Protein AF-0000000074076874 (afdb_homodimer)

Secondary structure (DSSP, 8-state):
--TTS-----TT-EEEEEETTTEEEEEEE-TT--BTB-EEEEEE-------EEEEEEEEEETTEEEEEEEPSSS-S-GGGGSS-EEEEEEEEEEEETTEEEEEEEE--S--EE-PPP-TT----S-TTSTHHHHTTPPEEEEHHHHHHHHHHHHTTS-STTSTTSTTS-HHHHHHHHHHTTS-GGGEEEEEEEEEESS--EEESTTS-EEEETTHHHHHHHHHHHHHHHHHTS-HHHHHT--SEEEEEE--STTTTTSHHHHHHHHHTTTTS-TTHHHHHHHT-EEEEE--EEPPPSS-GGGS-GGGPPPTTS--EEE-STT--B-HHHHHHHHHHHHHHT---EEE---TTS-----HHHHHHHHHT-EEEEEESSEEESTTSSSEEEEHHHHHHHHHHHHHHTT-/--TTS-----TT-EEEEEETTTEEEEEEE-TT--BTB-EEEEEE-----S-EEEEEEEEEETTEEEEEEEPSSS-S-GGGGSS-EEEEEEEEEEEETTEEEEEEEE--S--EE-PPP-TT----S-TTSTHHHHTTPPEEEEHHHHHHHHHHHHTTS-STTSS-STTS-HHHHHHHHHHTTS-GGGEEEEEEEEEESS--EEESTTS-EEEETTHHHHHHHHHHHHHHHHHTS-HHHHHT--SEEEEEE--STTTTTSHHHHHHHHHTTTTS-TTHHHHHHHT-EEEEE--EEPPPSS-GGGS-GGGPPPTTS--EEE-STT--B-HHHHHHHHHHHHHHT---EEE---TTS-----HHHHHHHHHT-EEEEEESSEEESTTSSSEEEEHHHHHHHHHHHHHHTT-

Nearest PDB structures (foldseek):
  4eme-assembly1_C  TM=8.840E-01  e=7.578E-35  Plasmodium falciparum 3D7
  4eme-assembly1_B  TM=8.783E-01  e=1.295E-34  Plasmodium falciparum 3D7
  5jm6-assembly1_A  TM=8.595E-01  e=4.707E-35  Thermochaetoides thermophila
  6pev-assembly1_A  TM=8.799E-01  e=9.060E-35  Plasmodium falciparum NF54
  4eme-assembly1_A  TM=8.750E-01  e=4.012E-34  Plasmodium falciparum 3D7

Solvent-accessible surface area (backbone atoms only — not comparable to full-atom values): 41194 Å² total; per-residue (Å²): 97,60,84,87,50,90,80,88,86,51,66,62,36,75,50,45,38,62,46,94,85,60,24,39,40,36,37,38,32,9,41,55,45,48,46,28,41,22,37,18,34,36,32,18,40,62,64,69,73,38,38,28,56,39,69,66,13,59,38,78,30,91,64,32,30,29,42,35,52,39,75,53,72,92,65,87,62,62,63,54,55,44,40,42,53,20,23,44,35,40,39,35,35,29,58,53,88,96,41,75,43,83,38,70,35,66,52,76,65,35,29,30,37,26,61,42,77,47,88,87,60,71,73,72,81,52,73,81,37,73,63,52,68,46,55,64,44,21,44,32,45,46,46,68,56,49,52,56,53,48,58,63,47,59,78,63,59,78,72,76,66,67,90,62,42,59,50,38,48,66,70,56,43,47,51,52,16,53,58,52,72,54,52,49,83,33,46,76,46,74,52,39,28,46,42,62,58,66,72,64,44,74,21,32,78,76,57,47,30,38,34,23,59,41,47,56,25,50,48,28,37,49,35,50,53,51,7,54,55,57,47,55,69,48,57,68,58,39,49,68,23,44,31,32,30,34,39,39,35,18,37,50,77,86,20,39,64,21,65,61,58,56,52,53,56,43,61,67,16,60,93,35,61,96,59,10,46,64,45,10,39,72,57,23,40,37,37,29,31,48,50,41,71,25,57,41,65,63,48,50,81,78,42,31,82,91,30,62,34,49,42,84,48,24,21,32,31,44,45,54,81,48,43,26,35,42,76,65,41,46,52,51,50,51,50,42,21,57,73,47,71,41,59,74,38,56,37,43,73,40,92,85,51,85,60,65,92,34,62,28,30,43,32,23,66,74,64,63,33,52,18,24,30,30,12,38,28,22,27,40,16,58,90,24,52,25,21,39,32,32,47,66,11,51,55,43,19,30,43,34,43,21,51,48,45,66,92,95,60,84,88,49,89,82,87,85,50,66,63,36,75,50,44,39,63,48,94,86,60,25,38,38,35,37,37,33,8,41,55,45,49,45,29,40,22,39,17,32,37,32,19,39,62,66,73,73,39,40,28,53,40,70,65,13,58,38,77,30,92,65,32,30,28,42,34,52,40,74,52,72,90,64,87,62,62,63,53,55,43,41,41,51,20,23,43,35,40,39,35,34,29,58,53,89,97,41,75,42,81,40,70,34,66,51,77,63,35,28,29,37,25,62,43,78,47,89,88,60,70,74,72,79,52,73,82,37,72,63,54,69,46,56,63,43,21,44,34,44,46,46,68,56,50,53,56,53,48,57,62,47,58,76,67,56,79,70,74,70,68,87,64,43,61,48,38,47,67,69,56,42,46,51,52,17,52,58,53,73,54,51,49,85,34,46,77,47,72,52,38,26,45,42,61,58,67,72,65,44,74,21,31,78,78,55,47,29,36,36,25,59,43,49,53,27,50,48,28,37,49,35,51,53,49,6,54,54,55,46,55,68,49,56,67,60,39,49,68,23,44,30,32,31,35,37,39,33,17,37,49,78,86,19,39,64,21,66,60,59,57,52,53,56,44,61,67,16,61,95,35,60,95,58,11,47,65,45,10,39,73,55,23,42,36,39,28,30,48,53,42,70,25,58,42,64,61,49,51,82,77,43,33,83,92,32,62,37,49,40,84,46,24,21,34,32,44,46,53,81,48,44,28,36,42,77,66,42,48,52,50,50,51,51,42,20,56,74,46,70,43,58,75,38,55,37,42,73,39,92,86,52,83,60,66,92,34,63,28,30,43,34,23,65,74,63,64,34,51,19,23,31,30,14,38,29,22,27,41,17,60,88,25,51,26,21,39,33,33,47,66,12,51,56,44,18,29,44,34,42,21,52,48,45,67,91

Sequence (814 aa):
LSDANPWRISPLGRYFVTKNNTTIMAFAVGGKYKPGNGFAIIGSHTDSLAPRVKPTSRLHSGMYNQLAVLRYGGGDEMFKWFDRDFSVAGQVIVKTGQTMSRRLVRIEHPILYIPSIHEGSVYPKDSSDVKSERQYDPIFESRAMEERSSRRFMKGAPNEFGSRILGQPRRFIELIADAANTTPENIVDMDLFLYDTNQARIGGIHNEFITGGGTDNKVGTYLCMKALLDSLENEDELKNDENVRVLIGNVSEMGAASSFIKHVLKRLTVGGPQNAYELAISRSMLITVDQTHAVHPNFPDKHEVNHHVKINGGPVSSIGVGFGTTATSIAILKKLAAEAKVPLQILIPRNNLGVGGTMSAAMAHGLGILTVDASGCSELAMHSARSLTYSYGVIMGVRLFSVSCLLLSDANPWRISPLGRYFVTKNNTTIMAFAVGGKYKPGNGFAIIGSHTDSLAPRVKPTSRLHSGMYNQLAVLRYGGGDEMFKWFDRDFSVAGQVIVKTGQTMSRRLVRIEHPILYIPSIHEGSVYPKDSSDVKSERQYDPIFESRAMEERSSRRFMKGAPNEFGSRILGQPRRFIELIADAANTTPENIVDMDLFLYDTNQARIGGIHNEFITGGGTDNKVGTYLCMKALLDSLENEDELKNDENVRVLIGNVSEMGAASSFIKHVLKRLTVGGPQNAYELAISRSMLITVDQTHAVHPNFPDKHEVNHHVKINGGPVSSIGVGFGTTATSIAILKKLAAEAKVPLQILIPRNNLGVGGTMSAAMAHGLGILTVDASGCSELAMHSARSLTYSYGVIMGVRLFSVSCLL

pLDDT: mean 86.78, std 13.63, range [38.28, 98.06]

Radius of gyration: 31.55 Å; Cα contacts (8 Å, |Δi|>4): 1885; chains: 2; bounding box: 80×103×65 Å

InterPro domains:
  IPR001948 Peptidase M18 [PF02127] (1-402)
  IPR001948 Peptidase M18 [PR00932] (39-55)
  IPR001948 Peptidase M18 [PR00932] (73-93)
  IPR001948 Peptidase M18 [PR00932] (243-261)
  IPR001948 Peptidase M18 [PR00932] (284-300)
  IPR001948 Peptidase M18 [PR00932] (372-387)
  IPR001948 Peptidase M18 [PTHR28570] (1-402)
  IPR023358 Peptidase M18, domain 2 [G3DSA:2.30.250.10] (49-198)

Foldseek 3Di:
DEPPDADDDAAQDWDKDDDPNQKIKIKGHFQQAAQQAAELEEEFEDDFQFWKFDLQFFDDDVFFTWGQTDHGDPALVLVLQAFAFKDKWFWFWFDDPPDIDIFTFDDLDRQWHQHDDDPPDPPPNDCPPPCVRCNGITTRDTNVVLVVVVVVVVVDDDPPVPPQQSNDRPVVLQVRQVRRVHGSNGTPGTIMGMAGSPAWDQDDPVSFKIKFGRCQRVLSVVLLVLLVVLLPPDVVLRSRAHYMQMYMYRCPPCGLLNCVVVVVLVSVSPPDPPCSSVSHQANYEYEYAGAAAAQDPVCNVQFDDVQGHHLPQWKEWEDDPQALADPVLVVVLCVLLVVLVGGYGYGYHDPPDDDPHDSRNSNCVNSVHRYTYMYLGYWAPPSGSMIMGTPVSSVSSNSSSNSSSSD/DEPPDADDDAAQDWDKDDDPNQKIKIKGHFQQAAQQAAELEEEFEDDFQFWKFDLQFFDDDVFFTWGQTDHGDPALVLVLQAFAFKDKWFWFWFDDDPDIDIFTFDDLDRQWHQHDDDPPDPPPNDCPPPVVRCNGITTGDTNVVLVVVVVVVVVDDDPPVPPQQSNDRPVVLQVRQVRRVHGSVGTPGTIMGMAGSPAWDQDDPVSFKIKAGRCQRVLSVVLLVLLNVLLPPDVVLRSRAHYMQMYMYRCPPCGLLNCVVVVVLVSVSPPDPPCSSVSHQANYEYEYAGAAAAQDPVCNVQFDDVQGHHLPQWKEWEDDPQALADPVLVVVLCVLLVVLVGGYGYGYHDPPDDDPHDSRVSNCVNSVHRYTYMYLGYWPPPSGSMIMGTPVSSVSSNSSSNSSSSD

Structure (mmCIF, N/CA/C/O backbone):
data_AF-0000000074076874-model_v1
#
loop_
_entity.id
_entity.type
_entity.pdbx_description
1 polymer 'Aspartyl aminopeptidase'
#
loop_
_atom_site.group_PDB
_atom_site.id
_atom_site.type_symbol
_atom_site.label_atom_id
_atom_site.label_alt_id
_atom_site.label_comp_id
_atom_site.label_asym_id
_atom_site.label_entity_id
_atom_site.label_seq_id
_atom_site.pdbx_PDB_ins_code
_atom_site.Cartn_x
_atom_site.Cartn_y
_atom_site.Cartn_z
_atom_site.occupancy
_atom_site.B_iso_or_equiv
_atom_site.auth_seq_id
_atom_site.auth_comp_id
_atom_site.auth_asym_id
_atom_site.auth_atom_id
_atom_site.pdbx_PDB_model_num
ATOM 1 N N . LEU A 1 1 ? -12.328 -28.031 -26.172 1 95 1 LEU A N 1
ATOM 2 C CA . LEU A 1 1 ? -13.109 -29.25 -26.016 1 95 1 LEU A CA 1
ATOM 3 C C . LEU A 1 1 ? -14.219 -29.047 -24.984 1 95 1 LEU A C 1
ATOM 5 O O . LEU A 1 1 ? -14.008 -28.391 -23.953 1 95 1 LEU A O 1
ATOM 9 N N . SER A 1 2 ? -15.336 -29.625 -25.25 1 91.94 2 SER A N 1
ATOM 10 C CA . SER A 1 2 ? -16.422 -29.656 -24.281 1 91.94 2 SER A CA 1
ATOM 11 C C . SER A 1 2 ? -16.312 -30.859 -23.359 1 91.94 2 SER A C 1
ATOM 13 O O . SER A 1 2 ? -16.219 -32 -23.844 1 91.94 2 SER A O 1
ATOM 15 N N . ASP A 1 3 ? -16.391 -30.578 -22.094 1 89.12 3 ASP A N 1
ATOM 16 C CA . ASP A 1 3 ? -16.219 -31.625 -21.094 1 89.12 3 ASP A CA 1
ATOM 17 C C . ASP A 1 3 ? -17.297 -32.688 -21.234 1 89.12 3 ASP A C 1
ATOM 19 O O . ASP A 1 3 ? -17.078 -33.875 -20.891 1 89.12 3 ASP A O 1
ATOM 23 N N . ALA A 1 4 ? -18.422 -32.344 -21.781 1 91.25 4 ALA A N 1
ATOM 24 C CA . ALA A 1 4 ? -19.578 -33.219 -21.812 1 91.25 4 ALA A CA 1
ATOM 25 C C . ALA A 1 4 ? -19.625 -34.031 -23.094 1 91.25 4 ALA A C 1
ATOM 27 O O . ALA A 1 4 ? -20.422 -34.969 -23.234 1 91.25 4 ALA A O 1
ATOM 28 N N . ASN A 1 5 ? -18.828 -33.781 -24.031 1 93.5 5 ASN A N 1
ATOM 29 C CA . ASN A 1 5 ? -18.875 -34.438 -25.344 1 93.5 5 ASN A CA 1
ATOM 30 C C . ASN A 1 5 ? -17.719 -35.406 -25.516 1 93.5 5 ASN A C 1
ATOM 32 O O . ASN A 1 5 ? -16.703 -35.312 -24.828 1 93.5 5 ASN A O 1
ATOM 36 N N . PRO A 1 6 ? -17.984 -36.375 -26.391 1 93.94 6 PRO A N 1
ATOM 37 C CA . PRO A 1 6 ? -16.828 -37.219 -26.766 1 93.94 6 PRO A CA 1
ATOM 38 C C . PRO A 1 6 ? -15.734 -36.375 -27.453 1 93.94 6 PRO A C 1
ATOM 40 O O . PRO A 1 6 ? -16.031 -35.469 -28.234 1 93.94 6 PRO A O 1
ATOM 43 N N . TRP A 1 7 ? -14.523 -36.812 -27.188 1 95.56 7 TRP A N 1
ATOM 44 C CA . TRP A 1 7 ? -13.398 -36.094 -27.75 1 95.56 7 TRP A CA 1
ATOM 45 C C . TRP A 1 7 ? -12.773 -36.844 -28.906 1 95.56 7 TRP A C 1
ATOM 47 O O . TRP A 1 7 ? -12.742 -38.062 -28.906 1 95.56 7 TRP A O 1
ATOM 57 N N . ARG A 1 8 ? -12.406 -36.156 -29.906 1 92.94 8 ARG A N 1
ATOM 58 C CA . ARG A 1 8 ? -11.523 -36.656 -30.953 1 92.94 8 ARG A CA 1
ATOM 59 C C . ARG A 1 8 ? -10.125 -36.062 -30.828 1 92.94 8 ARG A C 1
ATOM 61 O O . ARG A 1 8 ? -9.875 -34.938 -31.25 1 92.94 8 ARG A O 1
ATOM 68 N N . ILE A 1 9 ? -9.289 -36.844 -30.312 1 95.5 9 ILE A N 1
ATOM 69 C CA . ILE A 1 9 ? -7.918 -36.406 -30.047 1 95.5 9 ILE A CA 1
ATOM 70 C C . ILE A 1 9 ? -6.973 -37.062 -31.062 1 95.5 9 ILE A C 1
ATOM 72 O O . ILE A 1 9 ? -6.992 -38.281 -31.25 1 95.5 9 ILE A O 1
ATOM 76 N N . SER A 1 10 ? -6.195 -36.25 -31.734 1 95.88 10 SER A N 1
ATOM 77 C CA . SER A 1 10 ? -5.262 -36.719 -32.75 1 95.88 10 SER A CA 1
ATOM 78 C C . SER A 1 10 ? -3.83 -36.344 -32.438 1 95.88 10 SER A C 1
ATOM 80 O O . SER A 1 10 ? -3.6 -35.281 -31.781 1 95.88 10 SER A O 1
ATOM 82 N N . PRO A 1 11 ? -2.887 -37.156 -32.875 1 96.31 11 PRO A N 1
ATOM 83 C CA . PRO A 1 11 ? -1.496 -36.719 -32.75 1 96.31 11 PRO A CA 1
ATOM 84 C C . PRO A 1 11 ? -1.267 -35.344 -33.344 1 96.31 11 PRO A C 1
ATOM 86 O O . PRO A 1 11 ? -1.886 -34.969 -34.344 1 96.31 11 PRO A O 1
ATOM 89 N N . LEU A 1 12 ? -0.399 -34.562 -32.688 1 96.88 12 LEU A N 1
ATOM 90 C CA . LEU A 1 12 ? -0.015 -33.219 -33.031 1 96.88 12 LEU A CA 1
ATOM 91 C C . LEU A 1 12 ? -1.148 -32.219 -32.75 1 96.88 12 LEU A C 1
ATOM 93 O O . LEU A 1 12 ? -0.997 -31.016 -32.969 1 96.88 12 LEU A O 1
ATOM 97 N N . GLY A 1 13 ? -2.207 -32.656 -32.25 1 96.69 13 GLY A N 1
ATOM 98 C CA . GLY A 1 13 ? -3.299 -31.797 -31.844 1 96.69 13 GLY A CA 1
ATOM 99 C C . GLY A 1 13 ? -2.996 -31 -30.594 1 96.69 13 GLY A C 1
ATOM 100 O O . GLY A 1 13 ? -2.225 -31.438 -29.75 1 96.69 13 GLY A O 1
ATOM 101 N N . ARG A 1 14 ? -3.559 -29.812 -30.5 1 96.88 14 ARG A N 1
ATOM 102 C CA . ARG A 1 14 ? -3.496 -28.922 -29.344 1 96.88 14 ARG A CA 1
ATOM 103 C C . ARG A 1 14 ? -4.895 -28.609 -28.828 1 96.88 14 ARG A C 1
ATOM 105 O O . ARG A 1 14 ? -5.746 -28.125 -29.578 1 96.88 14 ARG A O 1
ATOM 112 N N . TYR A 1 15 ? -5.07 -28.906 -27.547 1 97.81 15 TYR A N 1
ATOM 113 C CA . TYR A 1 15 ? -6.422 -28.828 -27.016 1 97.81 15 TYR A CA 1
ATOM 114 C C . TYR A 1 15 ? -6.418 -28.188 -25.625 1 97.81 15 TYR A C 1
ATOM 116 O O . TYR A 1 15 ? -5.371 -28.094 -24.984 1 97.81 15 TYR A O 1
ATOM 124 N N . PHE A 1 16 ? -7.535 -27.656 -25.172 1 96.62 16 PHE A N 1
ATOM 125 C CA . PHE A 1 16 ? -7.75 -27.297 -23.781 1 96.62 16 PHE A CA 1
ATOM 126 C C . PHE A 1 16 ? -9.195 -27.562 -23.375 1 96.62 16 PHE A C 1
ATOM 128 O O . PHE A 1 16 ? -10.086 -27.609 -24.219 1 96.62 16 PHE A O 1
ATOM 135 N N . VAL A 1 17 ? -9.352 -27.844 -22.172 1 94 17 VAL A N 1
ATOM 136 C CA . VAL A 1 17 ? -10.664 -28.047 -21.562 1 94 17 VAL A CA 1
ATOM 137 C C . VAL A 1 17 ? -10.742 -27.281 -20.234 1 94 17 VAL A C 1
ATOM 139 O O . VAL A 1 17 ? -9.742 -27.172 -19.516 1 94 17 VAL A O 1
ATOM 142 N N . THR A 1 18 ? -11.844 -26.656 -20.016 1 89.69 18 THR A N 1
ATOM 143 C CA . THR A 1 18 ? -12.055 -25.922 -18.766 1 89.69 18 THR A CA 1
ATOM 144 C C . THR A 1 18 ? -13.164 -26.578 -17.938 1 89.69 18 THR A C 1
ATOM 146 O O . THR A 1 18 ? -14 -27.312 -18.469 1 89.69 18 THR A O 1
ATOM 149 N N . LYS A 1 19 ? -13.008 -26.406 -16.672 1 85.88 19 LYS A N 1
ATOM 150 C CA . LYS A 1 19 ? -14.039 -26.875 -15.742 1 85.88 19 LYS A CA 1
ATOM 151 C C . LYS A 1 19 ? -14.492 -25.75 -14.812 1 85.88 19 LYS A C 1
ATOM 153 O O . LYS A 1 19 ? -13.672 -25.141 -14.125 1 85.88 19 LYS A O 1
ATOM 158 N N . ASN A 1 20 ? -15.781 -25.438 -14.797 1 77.56 20 ASN A N 1
ATOM 159 C CA . ASN A 1 20 ? -16.453 -24.469 -13.922 1 77.56 20 ASN A CA 1
ATOM 160 C C . ASN A 1 20 ? -15.781 -23.109 -13.992 1 77.56 20 ASN A C 1
ATOM 162 O O . ASN A 1 20 ? -15.773 -22.359 -13.008 1 77.56 20 ASN A O 1
ATOM 166 N N . ASN A 1 21 ? -15.039 -22.875 -14.953 1 78.5 21 ASN A N 1
ATOM 167 C CA . ASN A 1 21 ? -14.367 -21.609 -15.195 1 78.5 21 ASN A CA 1
ATOM 168 C C . ASN A 1 21 ? -13.328 -21.312 -14.117 1 78.5 21 ASN A C 1
ATOM 170 O O . ASN A 1 21 ? -12.984 -20.141 -13.875 1 78.5 21 ASN A O 1
ATOM 174 N N . THR A 1 22 ? -12.867 -22.312 -13.414 1 78.62 22 THR A N 1
ATOM 175 C CA . THR A 1 22 ? -11.859 -22.141 -12.375 1 78.62 22 THR A CA 1
ATOM 176 C C . THR A 1 22 ? -10.625 -23 -12.68 1 78.62 22 THR A C 1
ATOM 178 O O . THR A 1 22 ? -9.539 -22.734 -12.148 1 78.62 22 THR A O 1
ATOM 181 N N . THR A 1 23 ? -10.867 -24 -13.422 1 86.88 23 THR A N 1
ATOM 182 C CA . THR A 1 23 ? -9.797 -24.938 -13.742 1 86.88 23 THR A CA 1
ATOM 183 C C . THR A 1 23 ? -9.594 -25.047 -15.25 1 86.88 23 THR A C 1
ATOM 185 O O . THR A 1 23 ? -10.57 -25.062 -16.016 1 86.88 23 THR A O 1
ATOM 188 N N . ILE A 1 24 ? -8.359 -25.062 -15.648 1 90.56 24 ILE A N 1
ATOM 189 C CA . ILE A 1 24 ? -8.039 -25.25 -17.062 1 90.56 24 ILE A CA 1
ATOM 190 C C . ILE A 1 24 ? -6.984 -26.344 -17.219 1 90.56 24 ILE A C 1
ATOM 192 O O . ILE A 1 24 ? -6.062 -26.438 -16.406 1 90.56 24 ILE A O 1
ATOM 196 N N . MET A 1 25 ? -7.23 -27.234 -18.109 1 92.94 25 MET A N 1
ATOM 197 C CA . MET A 1 25 ? -6.227 -28.188 -18.562 1 92.94 25 MET A CA 1
ATOM 198 C C . MET A 1 25 ? -5.965 -28.031 -20.047 1 92.94 25 MET A C 1
ATOM 200 O O . MET A 1 25 ? -6.887 -28.109 -20.859 1 92.94 25 MET A O 1
ATOM 204 N N . ALA A 1 26 ? -4.766 -27.703 -20.391 1 96.06 26 ALA A N 1
ATOM 205 C CA . ALA A 1 26 ? -4.316 -27.625 -21.766 1 96.06 26 ALA A CA 1
ATOM 206 C C . ALA A 1 26 ? -3.283 -28.703 -22.078 1 96.06 26 ALA A C 1
ATOM 208 O O . ALA A 1 26 ? -2.484 -29.078 -21.203 1 96.06 26 ALA A O 1
ATOM 209 N N . PHE A 1 27 ? -3.363 -29.203 -23.344 1 96.94 27 PHE A N 1
ATOM 210 C CA . PHE A 1 27 ? -2.4 -30.25 -23.656 1 96.94 27 PHE A CA 1
ATOM 211 C C . PHE A 1 27 ? -2.113 -30.297 -25.141 1 96.94 27 PHE A C 1
ATOM 213 O O . PHE A 1 27 ? -2.953 -29.922 -25.953 1 96.94 27 PHE A O 1
ATOM 220 N N . ALA A 1 28 ? -0.952 -30.688 -25.438 1 97.62 28 ALA A N 1
ATOM 221 C CA . ALA A 1 28 ? -0.462 -30.953 -26.797 1 97.62 28 ALA A CA 1
ATOM 222 C C . ALA A 1 28 ? -0.041 -32.406 -26.953 1 97.62 28 ALA A C 1
ATOM 224 O O . ALA A 1 28 ? 0.775 -32.906 -26.172 1 97.62 28 ALA A O 1
ATOM 225 N N . VAL A 1 29 ? -0.586 -33.031 -28 1 97.56 29 VAL A N 1
ATOM 226 C CA . VAL A 1 29 ? -0.356 -34.469 -28.219 1 97.56 29 VAL A CA 1
ATOM 227 C C . VAL A 1 29 ? 0.867 -34.656 -29.109 1 97.56 29 VAL A C 1
ATOM 229 O O . VAL A 1 29 ? 0.938 -34.125 -30.203 1 97.56 29 VAL A O 1
ATOM 232 N N . GLY A 1 30 ? 1.812 -35.438 -28.625 1 97.25 30 GLY A N 1
ATOM 233 C CA . GLY A 1 30 ? 2.986 -35.75 -29.422 1 97.25 30 GLY A CA 1
ATOM 234 C C . GLY A 1 30 ? 2.654 -36.469 -30.719 1 97.25 30 GLY A C 1
ATOM 235 O O . GLY A 1 30 ? 1.697 -37.25 -30.781 1 97.25 30 GLY A O 1
ATOM 236 N N . GLY A 1 31 ? 3.504 -36.219 -31.656 1 97.25 31 GLY A N 1
ATOM 237 C CA . GLY A 1 31 ? 3.277 -36.812 -32.969 1 97.25 31 GLY A CA 1
ATOM 238 C C . GLY A 1 31 ? 3.396 -38.344 -32.938 1 97.25 31 GLY A C 1
ATOM 239 O O . GLY A 1 31 ? 2.787 -39.031 -33.781 1 97.25 31 GLY A O 1
ATOM 240 N N . LYS A 1 32 ? 4.121 -38.906 -32.062 1 97.5 32 LYS A N 1
ATOM 241 C CA . LYS A 1 32 ? 4.34 -40.344 -31.969 1 97.5 32 LYS A CA 1
ATOM 242 C C . LYS A 1 32 ? 3.611 -40.938 -30.766 1 97.5 32 LYS A C 1
ATOM 244 O O . LYS A 1 32 ? 3.918 -42.031 -30.344 1 97.5 32 LYS A O 1
ATOM 249 N N . TYR A 1 33 ? 2.686 -40.188 -30.266 1 97.44 33 TYR A N 1
ATOM 250 C CA . TYR A 1 33 ? 1.975 -40.625 -29.078 1 97.44 33 TYR A CA 1
ATOM 251 C C . TYR A 1 33 ? 1.081 -41.812 -29.359 1 97.44 33 TYR A C 1
ATOM 253 O O . TYR A 1 33 ? 0.396 -41.875 -30.375 1 97.44 33 TYR A O 1
ATOM 261 N N . LYS A 1 34 ? 1.102 -42.75 -28.422 1 96.88 34 LYS A N 1
ATOM 262 C CA . LYS A 1 34 ? 0.163 -43.844 -28.344 1 96.88 34 LYS A CA 1
ATOM 263 C C . LYS A 1 34 ? -0.423 -44 -26.938 1 96.88 34 LYS A C 1
ATOM 265 O O . LYS A 1 34 ? 0.282 -43.781 -25.953 1 96.88 34 LYS A O 1
ATOM 270 N N . PRO A 1 35 ? -1.763 -44.281 -26.891 1 96.38 35 PRO A N 1
ATOM 271 C CA . PRO A 1 35 ? -2.342 -44.469 -25.562 1 96.38 35 PRO A CA 1
ATOM 272 C C . PRO A 1 35 ? -1.531 -45.438 -24.703 1 96.38 35 PRO A C 1
ATOM 274 O O . PRO A 1 35 ? -1.256 -46.562 -25.109 1 96.38 35 PRO A O 1
ATOM 277 N N . GLY A 1 36 ? -1.226 -44.938 -23.594 1 95.81 36 GLY A N 1
ATOM 278 C CA . GLY A 1 36 ? -0.34 -45.688 -22.719 1 95.81 36 GLY A CA 1
ATOM 279 C C . GLY A 1 36 ? 1.011 -45.031 -22.531 1 95.81 36 GLY A C 1
ATOM 280 O O . GLY A 1 36 ? 1.712 -45.312 -21.562 1 95.81 36 GLY A O 1
ATOM 281 N N . ASN A 1 37 ? 1.409 -44.219 -23.484 1 96.75 37 ASN A N 1
ATOM 282 C CA . ASN A 1 37 ? 2.588 -43.375 -23.281 1 96.75 37 ASN A CA 1
ATOM 283 C C . ASN A 1 37 ? 2.367 -42.375 -22.156 1 96.75 37 ASN A C 1
ATOM 285 O O . ASN A 1 37 ? 1.254 -42.25 -21.641 1 96.75 37 ASN A O 1
ATOM 289 N N . GLY A 1 38 ? 3.402 -41.688 -21.797 1 96.31 38 GLY A N 1
ATOM 290 C CA . GLY A 1 38 ? 3.365 -40.875 -20.594 1 96.31 38 GLY A CA 1
ATOM 291 C C . GLY A 1 38 ? 2.893 -39.438 -20.828 1 96.31 38 GLY A C 1
ATOM 292 O O . GLY A 1 38 ? 2.643 -39.062 -21.969 1 96.31 38 GLY A O 1
ATOM 293 N N . PHE A 1 39 ? 2.703 -38.75 -19.719 1 96.69 39 PHE A N 1
ATOM 294 C CA . PHE A 1 39 ? 2.357 -37.344 -19.688 1 96.69 39 PHE A CA 1
ATOM 295 C C . PHE A 1 39 ? 3.48 -36.5 -19.078 1 96.69 39 PHE A C 1
ATOM 297 O O . PHE A 1 39 ? 4.055 -36.906 -18.047 1 96.69 39 PHE A O 1
ATOM 304 N N . ALA A 1 40 ? 3.855 -35.438 -19.703 1 96.44 40 ALA A N 1
ATOM 305 C CA . ALA A 1 40 ? 4.656 -34.375 -19.078 1 96.44 40 ALA A CA 1
ATOM 306 C C . ALA A 1 40 ? 3.77 -33.25 -18.562 1 96.44 40 ALA A C 1
ATOM 308 O O . ALA A 1 40 ? 3.309 -32.406 -19.344 1 96.44 40 ALA A O 1
ATOM 309 N N . ILE A 1 41 ? 3.617 -33.188 -17.281 1 94.69 41 ILE A N 1
ATOM 310 C CA . ILE A 1 41 ? 2.588 -32.344 -16.719 1 94.69 41 ILE A CA 1
ATOM 311 C C . ILE A 1 41 ? 3.24 -31.203 -15.914 1 94.69 41 ILE A C 1
ATOM 313 O O . ILE A 1 41 ? 4.168 -31.438 -15.141 1 94.69 41 ILE A O 1
ATOM 317 N N . ILE A 1 42 ? 2.789 -30.016 -16.156 1 94.62 42 ILE A N 1
ATOM 318 C CA . ILE A 1 42 ? 3.113 -28.875 -15.32 1 94.62 42 ILE A CA 1
ATOM 319 C C . ILE A 1 42 ? 1.828 -28.234 -14.789 1 94.62 42 ILE A C 1
ATOM 321 O O . ILE A 1 42 ? 0.835 -28.141 -15.508 1 94.62 42 ILE A O 1
ATOM 325 N N . GLY A 1 43 ? 1.812 -27.891 -13.555 1 91.19 43 GLY A N 1
ATOM 326 C CA . GLY A 1 43 ? 0.6 -27.359 -12.953 1 91.19 43 GLY A CA 1
ATOM 327 C C . GLY A 1 43 ? 0.866 -26.219 -11.984 1 91.19 43 GLY A C 1
ATOM 328 O O . GLY A 1 43 ? 1.88 -26.219 -11.281 1 91.19 43 GLY A O 1
ATOM 329 N N . SER A 1 44 ? -0.017 -25.266 -11.906 1 90.25 44 SER A N 1
ATOM 330 C CA . SER A 1 44 ? 0.065 -24.156 -10.969 1 90.25 44 SER A CA 1
ATOM 331 C C . SER A 1 44 ? -1.311 -23.781 -10.422 1 90.25 44 SER A C 1
ATOM 333 O O . SER A 1 44 ? -2.332 -24.203 -10.969 1 90.25 44 SER A O 1
ATOM 335 N N . HIS A 1 45 ? -1.295 -23.016 -9.312 1 85.19 45 HIS A N 1
ATOM 336 C CA . HIS A 1 45 ? -2.52 -22.391 -8.82 1 85.19 45 HIS A CA 1
ATOM 337 C C . HIS A 1 45 ? -2.932 -21.219 -9.711 1 85.19 45 HIS A C 1
ATOM 339 O O . HIS A 1 45 ? -2.078 -20.531 -10.273 1 85.19 45 HIS A O 1
ATOM 345 N N . THR A 1 46 ? -4.254 -21.094 -9.781 1 82.19 46 THR A N 1
ATOM 346 C CA . THR A 1 46 ? -4.746 -19.938 -10.523 1 82.19 46 THR A CA 1
ATOM 347 C C . THR A 1 46 ? -5.547 -19 -9.617 1 82.19 46 THR A C 1
ATOM 349 O O . THR A 1 46 ? -6.023 -17.953 -10.055 1 82.19 46 THR A O 1
ATOM 352 N N . ASP A 1 47 ? -5.664 -19.375 -8.391 1 75.62 47 ASP A N 1
ATOM 353 C CA . ASP A 1 47 ? -6.465 -18.562 -7.484 1 75.62 47 ASP A CA 1
ATOM 354 C C . ASP A 1 47 ? -5.656 -17.375 -6.953 1 75.62 47 ASP A C 1
ATOM 356 O O . ASP A 1 47 ? -4.426 -17.391 -7.004 1 75.62 47 ASP A O 1
ATOM 360 N N . SER A 1 48 ? -6.422 -16.312 -6.691 1 70.25 48 SER A N 1
ATOM 361 C CA . SER A 1 48 ? -5.797 -15.133 -6.086 1 70.25 48 SER A CA 1
ATOM 362 C C . SER A 1 48 ? -6.121 -15.039 -4.602 1 70.25 48 SER A C 1
ATOM 364 O O . SER A 1 48 ? -7.266 -15.25 -4.195 1 70.25 48 SER A O 1
ATOM 366 N N . LEU A 1 49 ? -5.164 -14.781 -3.844 1 77.62 49 LEU A N 1
ATOM 367 C CA . LEU A 1 49 ? -5.336 -14.617 -2.404 1 77.62 49 LEU A CA 1
ATOM 368 C C . LEU A 1 49 ? -5.77 -13.195 -2.07 1 77.62 49 LEU A C 1
ATOM 370 O O . LEU A 1 49 ? -4.93 -12.328 -1.823 1 77.62 49 LEU A O 1
ATOM 374 N N . ALA A 1 50 ? -7.043 -12.969 -2.137 1 85.75 50 ALA A N 1
ATOM 375 C CA . ALA A 1 50 ? -7.602 -11.648 -1.842 1 85.75 50 ALA A CA 1
ATOM 376 C C . ALA A 1 50 ? -8.922 -11.773 -1.084 1 85.75 50 ALA A C 1
ATOM 378 O O . ALA A 1 50 ? -9.602 -12.797 -1.166 1 85.75 50 ALA A O 1
ATOM 379 N N . PRO A 1 51 ? -9.258 -10.766 -0.311 1 88.81 51 PRO A N 1
ATOM 380 C CA . PRO A 1 51 ? -10.57 -10.781 0.336 1 88.81 51 PRO A CA 1
ATOM 381 C C . PRO A 1 51 ? -11.719 -10.898 -0.664 1 88.81 51 PRO A C 1
ATOM 383 O O . PRO A 1 51 ? -11.656 -10.312 -1.747 1 88.81 51 PRO A O 1
ATOM 386 N N . ARG A 1 52 ? -12.688 -11.719 -0.272 1 90.44 52 ARG A N 1
ATOM 387 C CA . ARG A 1 52 ? -13.844 -12.008 -1.113 1 90.44 52 ARG A CA 1
ATOM 388 C C . ARG A 1 52 ? -15.094 -11.328 -0.575 1 90.44 52 ARG A C 1
ATOM 390 O O . ARG A 1 52 ? -15.352 -11.359 0.629 1 90.44 52 ARG A O 1
ATOM 397 N N . VAL A 1 53 ? -15.812 -10.703 -1.483 1 93 53 VAL A N 1
ATOM 398 C CA . VAL A 1 53 ? -17.047 -10.047 -1.069 1 93 53 VAL A CA 1
ATOM 399 C C . VAL A 1 53 ? -18.078 -11.094 -0.636 1 93 53 VAL A C 1
ATOM 401 O O . VAL A 1 53 ? -18.312 -12.07 -1.351 1 93 53 VAL A O 1
ATOM 404 N N . LYS A 1 54 ? -18.656 -10.891 0.54 1 90.81 54 LYS A N 1
ATOM 405 C CA . LYS A 1 54 ? -19.688 -11.805 1.021 1 90.81 54 LYS A CA 1
ATOM 406 C C . LYS A 1 54 ? -20.969 -11.656 0.217 1 90.81 54 LYS A C 1
ATOM 408 O O . LYS A 1 54 ? -21.281 -10.578 -0.281 1 90.81 54 LYS A O 1
ATOM 413 N N . PRO A 1 55 ? -21.797 -12.773 0.084 1 88.12 55 PRO A N 1
ATOM 414 C CA . PRO A 1 55 ? -23.078 -12.688 -0.623 1 88.12 55 PRO A CA 1
ATOM 415 C C . PRO A 1 55 ? -24 -11.625 -0.03 1 88.12 55 PRO A C 1
ATOM 417 O O . PRO A 1 55 ? -24.688 -10.922 -0.771 1 88.12 55 PRO A O 1
ATOM 420 N N . THR A 1 56 ? -24.062 -11.625 1.203 1 90 56 THR A N 1
ATOM 421 C CA . THR A 1 56 ? -24.672 -10.516 1.922 1 90 56 THR A CA 1
ATOM 422 C C . THR A 1 56 ? -23.609 -9.625 2.562 1 90 56 THR A C 1
ATOM 424 O O . THR A 1 56 ? -23 -10 3.57 1 90 56 THR A O 1
ATOM 427 N N . SER A 1 57 ? -23.391 -8.492 1.882 1 91.5 57 SER A N 1
ATOM 428 C CA . SER A 1 57 ? -22.219 -7.742 2.279 1 91.5 57 SER A CA 1
ATOM 429 C C . SER A 1 57 ? -22.594 -6.379 2.848 1 91.5 57 SER A C 1
ATOM 431 O O . SER A 1 57 ? -21.734 -5.645 3.346 1 91.5 57 SER A O 1
ATOM 433 N N . ARG A 1 58 ? -23.828 -6.07 2.84 1 89.69 58 ARG A N 1
ATOM 434 C CA . ARG A 1 58 ? -24.234 -4.777 3.377 1 89.69 58 ARG A CA 1
ATOM 435 C C . ARG A 1 58 ? -23.953 -4.688 4.871 1 89.69 58 ARG A C 1
ATOM 437 O O . ARG A 1 58 ? -24.438 -5.504 5.656 1 89.69 58 ARG A O 1
ATOM 444 N N . LEU A 1 59 ? -23.125 -3.77 5.203 1 90.06 59 LEU A N 1
ATOM 445 C CA . LEU A 1 59 ? -22.719 -3.543 6.59 1 90.06 59 LEU A CA 1
ATOM 446 C C . LEU A 1 59 ? -22.672 -2.053 6.906 1 90.06 59 LEU A C 1
ATOM 448 O O . LEU A 1 59 ? -22.344 -1.241 6.039 1 90.06 59 LEU A O 1
ATOM 452 N N . HIS A 1 60 ? -23.109 -1.772 8.133 1 88.56 60 HIS A N 1
ATOM 453 C CA . HIS A 1 60 ? -23.078 -0.393 8.602 1 88.56 60 HIS A CA 1
ATOM 454 C C . HIS A 1 60 ? -22.359 -0.289 9.945 1 88.56 60 HIS A C 1
ATOM 456 O O . HIS A 1 60 ? -22.547 -1.145 10.812 1 88.56 60 HIS A O 1
ATOM 462 N N . SER A 1 61 ? -21.516 0.682 10.008 1 88.44 61 SER A N 1
ATOM 463 C CA . SER A 1 61 ? -20.859 1.003 11.266 1 88.44 61 SER A CA 1
ATOM 464 C C . SER A 1 61 ? -20.672 2.508 11.422 1 88.44 61 SER A C 1
ATOM 466 O O . SER A 1 61 ? -19.906 3.125 10.68 1 88.44 61 SER A O 1
ATOM 468 N N . GLY A 1 62 ? -21.422 3.072 12.391 1 86.31 62 GLY A N 1
ATOM 469 C CA . GLY A 1 62 ? -21.359 4.516 12.555 1 86.31 62 GLY A CA 1
ATOM 470 C C . GLY A 1 62 ? -21.766 5.273 11.305 1 86.31 62 GLY A C 1
ATOM 471 O O . GLY A 1 62 ? -22.875 5.086 10.797 1 86.31 62 GLY A O 1
ATOM 472 N N . MET A 1 63 ? -20.812 6.066 10.773 1 88.94 63 MET A N 1
ATOM 473 C CA . MET A 1 63 ? -21.125 6.941 9.648 1 88.94 63 MET A CA 1
ATOM 474 C C . MET A 1 63 ? -20.688 6.305 8.328 1 88.94 63 MET A C 1
ATOM 476 O O . MET A 1 63 ? -20.781 6.934 7.273 1 88.94 63 MET A O 1
ATOM 480 N N . TYR A 1 64 ? -20.406 5.047 8.438 1 92.69 64 TYR A N 1
ATOM 481 C CA . TYR A 1 64 ? -19.859 4.414 7.254 1 92.69 64 TYR A CA 1
ATOM 482 C C . TYR A 1 64 ? -20.75 3.275 6.77 1 92.69 64 TYR A C 1
ATOM 484 O O . TYR A 1 64 ? -21.312 2.539 7.578 1 92.69 64 TYR A O 1
ATOM 492 N N . ASN A 1 65 ? -20.859 3.225 5.48 1 92.94 65 ASN A N 1
ATOM 493 C CA . ASN A 1 65 ? -21.25 1.959 4.867 1 92.94 65 ASN A CA 1
ATOM 494 C C . ASN A 1 65 ? -20.016 1.141 4.457 1 92.94 65 ASN A C 1
ATOM 496 O O . ASN A 1 65 ? -19.078 1.675 3.869 1 92.94 65 ASN A O 1
ATOM 500 N N . GLN A 1 66 ? -20.062 -0.077 4.902 1 94.31 66 GLN A N 1
ATOM 501 C CA . GLN A 1 66 ? -18.953 -0.98 4.621 1 94.31 66 GLN A CA 1
ATOM 502 C C . GLN A 1 66 ? -19.406 -2.166 3.773 1 94.31 66 GLN A C 1
ATOM 504 O O . GLN A 1 66 ? -20.609 -2.381 3.596 1 94.31 66 GLN A O 1
ATOM 509 N N . LEU A 1 67 ? -18.438 -2.77 3.156 1 94 67 LEU A N 1
ATOM 510 C CA . LEU A 1 67 ? -18.641 -4.027 2.449 1 94 67 LEU A CA 1
ATOM 511 C C . LEU A 1 67 ? -18.047 -5.195 3.227 1 94 67 LEU A C 1
ATOM 513 O O . LEU A 1 67 ? -16.844 -5.25 3.451 1 94 67 LEU A O 1
ATOM 517 N N . ALA A 1 68 ? -18.938 -6.117 3.676 1 92.25 68 ALA A N 1
ATOM 518 C CA . ALA A 1 68 ? -18.438 -7.289 4.395 1 92.25 68 ALA A CA 1
ATOM 519 C C . ALA A 1 68 ? -17.656 -8.203 3.465 1 92.25 68 ALA A C 1
ATOM 521 O O . ALA A 1 68 ? -18.109 -8.523 2.363 1 92.25 68 ALA A O 1
ATOM 522 N N . VAL A 1 69 ? -16.469 -8.625 3.967 1 90.75 69 VAL A N 1
ATOM 523 C CA . VAL A 1 69 ? -15.617 -9.461 3.123 1 90.75 69 VAL A CA 1
ATOM 524 C C . VAL A 1 69 ? -15.148 -10.68 3.908 1 90.75 69 VAL A C 1
ATOM 526 O O . VAL A 1 69 ? -15.148 -10.672 5.141 1 90.75 69 VAL A O 1
ATOM 529 N N . LEU A 1 70 ? -14.875 -11.719 3.152 1 84.75 70 LEU A N 1
ATOM 530 C CA . LEU A 1 70 ? -14.234 -12.922 3.674 1 84.75 70 LEU A CA 1
ATOM 531 C C . LEU A 1 70 ? -12.719 -12.836 3.547 1 84.75 70 LEU A C 1
ATOM 533 O O . LEU A 1 70 ? -12.203 -12.453 2.494 1 84.75 70 LEU A O 1
ATOM 537 N N . ARG A 1 71 ? -12.078 -13.102 4.691 1 76.75 71 ARG A N 1
ATOM 538 C CA . ARG A 1 71 ? -10.617 -13.133 4.633 1 76.75 71 ARG A CA 1
ATOM 539 C C . ARG A 1 71 ? -10.125 -14.367 3.896 1 76.75 71 ARG A C 1
ATOM 541 O O . ARG A 1 71 ? -10.812 -15.391 3.861 1 76.75 71 ARG A O 1
ATOM 548 N N . TYR A 1 72 ? -8.961 -13.984 3.24 1 66.12 72 TYR A N 1
ATOM 549 C CA . TYR A 1 72 ? -8.312 -15.156 2.654 1 66.12 72 TYR A CA 1
ATOM 550 C C . TYR A 1 72 ? -7.543 -15.938 3.709 1 66.12 72 TYR A C 1
ATOM 552 O O . TYR A 1 72 ? -6.777 -15.359 4.484 1 66.12 72 TYR A O 1
ATOM 560 N N . GLY A 1 73 ? -7.707 -17.141 3.711 1 58.88 73 GLY A N 1
ATOM 561 C CA . GLY A 1 73 ? -6.918 -18.047 4.539 1 58.88 73 GLY A CA 1
ATOM 562 C C . GLY A 1 73 ? -7.039 -17.75 6.023 1 58.88 73 GLY A C 1
ATOM 563 O O . GLY A 1 73 ? -7.723 -16.797 6.418 1 58.88 73 GLY A O 1
ATOM 564 N N . GLY A 1 74 ? -6.871 -18.578 6.945 1 52.41 74 GLY A N 1
ATOM 565 C CA . GLY A 1 74 ? -6.941 -18.609 8.398 1 52.41 74 GLY A CA 1
ATOM 566 C C . GLY A 1 74 ? -5.926 -17.703 9.07 1 52.41 74 GLY A C 1
ATOM 567 O O . GLY A 1 74 ? -5.848 -17.641 10.297 1 52.41 74 GLY A O 1
ATOM 568 N N . GLY A 1 75 ? -5.043 -17.094 8.266 1 52.94 75 GLY A N 1
ATOM 569 C CA . GLY A 1 75 ? -3.961 -16.578 9.094 1 52.94 75 GLY A CA 1
ATOM 570 C C . GLY A 1 75 ? -4.172 -15.133 9.516 1 52.94 75 GLY A C 1
ATOM 571 O O . GLY A 1 75 ? -5.043 -14.445 8.984 1 52.94 75 GLY A O 1
ATOM 572 N N . ASP A 1 76 ? -3.629 -14.742 10.625 1 55.28 76 ASP A N 1
ATOM 573 C CA . ASP A 1 76 ? -3.643 -13.516 11.414 1 55.28 76 ASP A CA 1
ATOM 574 C C . ASP A 1 76 ? -2.898 -12.391 10.703 1 55.28 76 ASP A C 1
ATOM 576 O O . ASP A 1 76 ? -2.521 -11.398 11.32 1 55.28 76 ASP A O 1
ATOM 580 N N . GLU A 1 77 ? -2.734 -12.508 9.336 1 70 77 GLU A N 1
ATOM 581 C CA . GLU A 1 77 ? -1.845 -11.477 8.812 1 70 77 GLU A CA 1
ATOM 582 C C . GLU A 1 77 ? -2.621 -10.422 8.031 1 70 77 GLU A C 1
ATOM 584 O O . GLU A 1 77 ? -2.189 -10 6.953 1 70 77 GLU A O 1
ATOM 589 N N . MET A 1 78 ? -3.633 -10.062 8.578 1 70.56 78 MET A N 1
ATOM 590 C CA . MET A 1 78 ? -4.516 -9.117 7.902 1 70.56 78 MET A CA 1
ATOM 591 C C . MET A 1 78 ? -3.889 -7.723 7.848 1 70.56 78 MET A C 1
ATOM 593 O O . MET A 1 78 ? -4.305 -6.879 7.051 1 70.56 78 MET A O 1
ATOM 597 N N . PHE A 1 79 ? -2.805 -7.539 8.555 1 78.19 79 PHE A N 1
ATOM 598 C CA . PHE A 1 79 ? -2.166 -6.23 8.531 1 78.19 79 PHE A CA 1
ATOM 599 C C . PHE A 1 79 ? -1.58 -5.934 7.156 1 78.19 79 PHE A C 1
ATOM 601 O O . PHE A 1 79 ? -1.35 -4.773 6.809 1 78.19 79 PHE A O 1
ATOM 608 N N . LYS A 1 80 ? -1.513 -6.926 6.375 1 84.56 80 LYS A N 1
ATOM 609 C CA . LYS A 1 80 ? -0.905 -6.789 5.055 1 84.56 80 LYS A CA 1
ATOM 610 C C . LYS A 1 80 ? -1.862 -6.117 4.074 1 84.56 80 LYS A C 1
ATOM 612 O O . LYS A 1 80 ? -1.467 -5.742 2.969 1 84.56 80 LYS A O 1
ATOM 617 N N . TRP A 1 81 ? -3.061 -5.855 4.543 1 88.19 81 TRP A N 1
ATOM 618 C CA . TRP A 1 81 ? -4.09 -5.316 3.658 1 88.19 81 TRP A CA 1
ATOM 619 C C . TRP A 1 81 ? -4.52 -3.924 4.105 1 88.19 81 TRP A C 1
ATOM 621 O O . TRP A 1 81 ? -5.309 -3.266 3.424 1 88.19 81 TRP A O 1
ATOM 631 N N . PHE A 1 82 ? -3.965 -3.42 5.137 1 89.5 82 PHE A N 1
ATOM 632 C CA . PHE A 1 82 ? -4.406 -2.148 5.699 1 89.5 82 PHE A CA 1
ATOM 633 C C . PHE A 1 82 ? -3.867 -0.979 4.879 1 89.5 82 PHE A C 1
ATOM 635 O O . PHE A 1 82 ? -2.812 -1.089 4.254 1 89.5 82 PHE A O 1
ATOM 642 N N . ASP A 1 83 ? -4.652 0.032 4.922 1 92.19 83 ASP A N 1
ATOM 643 C CA . ASP A 1 83 ? -4.266 1.357 4.445 1 92.19 83 ASP A CA 1
ATOM 644 C C . ASP A 1 83 ? -3.891 1.324 2.967 1 92.19 83 ASP A C 1
ATOM 646 O O . ASP A 1 83 ? -2.822 1.799 2.58 1 92.19 83 ASP A O 1
ATOM 650 N N . ARG A 1 84 ? -4.816 0.775 2.188 1 93.88 84 ARG A N 1
ATOM 651 C CA . ARG A 1 84 ? -4.668 0.66 0.741 1 93.88 84 ARG A CA 1
ATOM 652 C C . ARG A 1 84 ? -5.988 0.954 0.031 1 93.88 84 ARG A C 1
ATOM 654 O O . ARG A 1 84 ? -7.062 0.781 0.608 1 93.88 84 ARG A O 1
ATOM 661 N N . ASP A 1 85 ? -5.738 1.379 -1.228 1 96 85 ASP A N 1
ATOM 662 C CA . ASP A 1 85 ? -6.887 1.589 -2.102 1 96 85 ASP A CA 1
ATOM 663 C C . ASP A 1 85 ? -7.277 0.298 -2.818 1 96 85 ASP A C 1
ATOM 665 O O . ASP A 1 85 ? -6.465 -0.286 -3.539 1 96 85 ASP A O 1
ATOM 669 N N . PHE A 1 86 ? -8.562 -0.084 -2.604 1 96.62 86 PHE A N 1
ATOM 670 C CA . PHE A 1 86 ? -9.008 -1.321 -3.232 1 96.62 86 PHE A CA 1
ATOM 671 C C . PHE A 1 86 ? -10.195 -1.062 -4.152 1 96.62 86 PHE A C 1
ATOM 673 O O . PHE A 1 86 ? -10.867 -0.032 -4.035 1 96.62 86 PHE A O 1
ATOM 680 N N . SER A 1 87 ? -10.328 -1.928 -5.047 1 97.88 87 SER A N 1
ATOM 681 C CA . SER A 1 87 ? -11.547 -2.088 -5.832 1 97.88 87 SER A CA 1
ATOM 682 C C . SER A 1 87 ? -11.938 -3.557 -5.957 1 97.88 87 SER A C 1
ATOM 684 O O . SER A 1 87 ? -11.531 -4.387 -5.141 1 97.88 87 SER A O 1
ATOM 686 N N . VAL A 1 88 ? -12.883 -3.875 -6.902 1 97.38 88 VAL A N 1
ATOM 687 C CA . VAL A 1 88 ? -13.344 -5.258 -6.984 1 97.38 88 VAL A CA 1
ATOM 688 C C . VAL A 1 88 ? -13.266 -5.746 -8.43 1 97.38 88 VAL A C 1
ATOM 690 O O . VAL A 1 88 ? -13.383 -4.953 -9.367 1 97.38 88 VAL A O 1
ATOM 693 N N . ALA A 1 89 ? -12.984 -7.008 -8.539 1 96.25 89 ALA A N 1
ATOM 694 C CA . ALA A 1 89 ? -13.016 -7.727 -9.805 1 96.25 89 ALA A CA 1
ATOM 695 C C . ALA A 1 89 ? -13.5 -9.164 -9.609 1 96.25 89 ALA A C 1
ATOM 697 O O . ALA A 1 89 ? -13.398 -9.711 -8.508 1 96.25 89 ALA A O 1
ATOM 698 N N . GLY A 1 90 ? -14.109 -9.703 -10.609 1 94 90 GLY A N 1
ATOM 699 C CA . GLY A 1 90 ? -14.602 -11.07 -10.57 1 94 90 GLY A CA 1
ATOM 700 C C . GLY A 1 90 ? -15.641 -11.367 -11.633 1 94 90 GLY A C 1
ATOM 701 O O . GLY A 1 90 ? -15.477 -10.977 -12.789 1 94 90 GLY A O 1
ATOM 702 N N . GLN A 1 91 ? -16.641 -12.125 -11.219 1 93.94 91 GLN A N 1
ATOM 703 C CA . GLN A 1 91 ? -17.672 -12.523 -12.18 1 93.94 91 GLN A CA 1
ATOM 704 C C . GLN A 1 91 ? -19.062 -12.312 -11.617 1 93.94 91 GLN A C 1
ATOM 706 O O . GLN A 1 91 ? -19.266 -12.328 -10.406 1 93.94 91 GLN A O 1
ATOM 711 N N . VAL A 1 92 ? -19.969 -12.094 -12.539 1 94.81 92 VAL A N 1
ATOM 712 C CA . VAL A 1 92 ? -21.391 -12.008 -12.203 1 94.81 92 VAL A CA 1
ATOM 713 C C . VAL A 1 92 ? -22.188 -12.938 -13.102 1 94.81 92 VAL A C 1
ATOM 715 O O . VAL A 1 92 ? -21.859 -13.125 -14.281 1 94.81 92 VAL A O 1
ATOM 718 N N . ILE A 1 93 ? -23.172 -13.602 -12.539 1 93.69 93 ILE A N 1
ATOM 719 C CA . ILE A 1 93 ? -24.141 -14.398 -13.289 1 93.69 93 ILE A CA 1
ATOM 720 C C . ILE A 1 93 ? -25.391 -13.57 -13.555 1 93.69 93 ILE A C 1
ATOM 722 O O . ILE A 1 93 ? -26.016 -13.062 -12.617 1 93.69 93 ILE A O 1
ATOM 726 N N . VAL A 1 94 ? -25.703 -13.391 -14.828 1 95 94 VAL A N 1
ATOM 727 C CA . VAL A 1 94 ? -26.812 -12.508 -15.203 1 95 94 VAL A CA 1
ATOM 728 C C . VAL A 1 94 ? -27.875 -13.297 -15.969 1 95 94 VAL A C 1
ATOM 730 O O . VAL A 1 94 ? -27.547 -14.227 -16.703 1 95 94 VAL A O 1
ATOM 733 N N . LYS A 1 95 ? -29.078 -12.883 -15.758 1 93 95 LYS A N 1
ATOM 734 C CA . LYS A 1 95 ? -30.188 -13.406 -16.562 1 93 95 LYS A CA 1
ATOM 735 C C . LYS A 1 95 ? -30.188 -12.797 -17.953 1 93 95 LYS A C 1
ATOM 737 O O . LYS A 1 95 ? -30.109 -11.578 -18.109 1 93 95 LYS A O 1
ATOM 742 N N . THR A 1 96 ? -30.109 -13.617 -18.906 1 90.44 96 THR A N 1
ATOM 743 C CA . THR A 1 96 ? -30.234 -13.219 -20.312 1 90.44 96 THR A CA 1
ATOM 744 C C . THR A 1 96 ? -31.391 -13.961 -20.969 1 90.44 96 THR A C 1
ATOM 746 O O . THR A 1 96 ? -31.188 -15.031 -21.562 1 90.44 96 THR A O 1
ATOM 749 N N . GLY A 1 97 ? -32.562 -13.32 -21.031 1 88.19 97 GLY A N 1
ATOM 750 C CA . GLY A 1 97 ? -33.75 -14.039 -21.516 1 88.19 97 GLY A CA 1
ATOM 751 C C . GLY A 1 97 ? -34.062 -15.25 -20.656 1 88.19 97 GLY A C 1
ATOM 752 O O . GLY A 1 97 ? -34.312 -15.125 -19.453 1 88.19 97 GLY A O 1
ATOM 753 N N . GLN A 1 98 ? -34.094 -16.391 -21.328 1 90.81 98 GLN A N 1
ATOM 754 C CA . GLN A 1 98 ? -34.438 -17.641 -20.641 1 90.81 98 GLN A CA 1
ATOM 755 C C . GLN A 1 98 ? -33.156 -18.375 -20.203 1 90.81 98 GLN A C 1
ATOM 757 O O . GLN A 1 98 ? -33.25 -19.5 -19.688 1 90.81 98 GLN A O 1
ATOM 762 N N . THR A 1 99 ? -32.062 -17.734 -20.359 1 92.62 99 THR A N 1
ATOM 763 C CA . THR A 1 99 ? -30.797 -18.359 -20.016 1 92.62 99 THR A CA 1
ATOM 764 C C . THR A 1 99 ? -30 -17.484 -19.047 1 92.62 99 THR A C 1
ATOM 766 O O . THR A 1 99 ? -30.453 -16.406 -18.656 1 92.62 99 THR A O 1
ATOM 769 N N . MET A 1 100 ? -29 -18.141 -18.484 1 92.31 100 MET A N 1
ATOM 770 C CA . MET A 1 100 ? -28.047 -17.406 -17.656 1 92.31 100 MET A CA 1
ATOM 771 C C . MET A 1 100 ? -26.672 -17.344 -18.312 1 92.31 100 MET A C 1
ATOM 773 O O . MET A 1 100 ? -26.281 -18.266 -19.031 1 92.31 100 MET A O 1
ATOM 777 N N . SER A 1 101 ? -26.109 -16.203 -18.109 1 93.38 101 SER A N 1
ATOM 778 C CA . SER A 1 101 ? -24.766 -16.016 -18.672 1 93.38 101 SER A CA 1
ATOM 779 C C . SER A 1 101 ? -23.797 -15.461 -17.625 1 93.38 101 SER A C 1
ATOM 781 O O . SER A 1 101 ? -24.219 -14.75 -16.703 1 93.38 101 SER A O 1
ATOM 783 N N . ARG A 1 102 ? -22.562 -15.844 -17.875 1 92.56 102 ARG A N 1
ATOM 784 C CA . ARG A 1 102 ? -21.484 -15.344 -17.016 1 92.56 102 ARG A CA 1
ATOM 785 C C . ARG A 1 102 ? -20.812 -14.117 -17.641 1 92.56 102 ARG A C 1
ATOM 787 O O . ARG A 1 102 ? -20.516 -14.102 -18.844 1 92.56 102 ARG A O 1
ATOM 794 N N . ARG A 1 103 ? -20.562 -13.078 -16.75 1 95.12 103 ARG A N 1
ATOM 795 C CA . ARG A 1 103 ? -19.844 -11.883 -17.188 1 95.12 103 ARG A CA 1
ATOM 796 C C . ARG A 1 103 ? -18.719 -11.523 -16.219 1 95.12 103 ARG A C 1
ATOM 798 O O . ARG A 1 103 ? -18.891 -11.617 -15 1 95.12 103 ARG A O 1
ATOM 805 N N . LEU A 1 104 ? -17.547 -11.227 -16.844 1 95.81 104 LEU A N 1
ATOM 806 C CA . LEU A 1 104 ? -16.453 -10.727 -16.031 1 95.81 104 LEU A CA 1
ATOM 807 C C . LEU A 1 104 ? -16.562 -9.227 -15.805 1 95.81 104 LEU A C 1
ATOM 809 O O . LEU A 1 104 ? -16.953 -8.484 -16.719 1 95.81 104 LEU A O 1
ATOM 813 N N . VAL A 1 105 ? -16.297 -8.773 -14.562 1 97.5 105 VAL A N 1
ATOM 814 C CA . VAL A 1 105 ? -16.375 -7.352 -14.242 1 97.5 105 VAL A CA 1
ATOM 815 C C . VAL A 1 105 ? -15.094 -6.914 -13.531 1 97.5 105 VAL A C 1
ATOM 817 O O . VAL A 1 105 ? -14.453 -7.711 -12.844 1 97.5 105 VAL A O 1
ATOM 820 N N . ARG A 1 106 ? -14.75 -5.688 -13.766 1 97.44 106 ARG A N 1
ATOM 821 C CA . ARG A 1 106 ? -13.648 -5.027 -13.086 1 97.44 106 ARG A CA 1
ATOM 822 C C . ARG A 1 106 ? -13.93 -3.541 -12.898 1 97.44 106 ARG A C 1
ATOM 824 O O . ARG A 1 106 ? -14.141 -2.818 -13.875 1 97.44 106 ARG A O 1
ATOM 831 N N . ILE A 1 107 ? -13.961 -3.16 -11.68 1 98.06 107 ILE A N 1
ATOM 832 C CA . ILE A 1 107 ? -14.07 -1.736 -11.383 1 98.06 107 ILE A CA 1
ATOM 833 C C . ILE A 1 107 ? -12.672 -1.137 -11.227 1 98.06 107 ILE A C 1
ATOM 835 O O . ILE A 1 107 ? -11.906 -1.554 -10.352 1 98.06 107 ILE A O 1
ATOM 839 N N . GLU A 1 108 ? -12.344 -0.15 -12 1 96.38 108 GLU A N 1
ATOM 840 C CA . GLU A 1 108 ? -10.992 0.402 -11.992 1 96.38 108 GLU A CA 1
ATOM 841 C C . GLU A 1 108 ? -10.836 1.467 -10.906 1 96.38 108 GLU A C 1
ATOM 843 O O . GLU A 1 108 ? -9.789 1.555 -10.266 1 96.38 108 GLU A O 1
ATOM 848 N N . HIS A 1 109 ? -11.812 2.232 -10.719 1 96.75 109 HIS A N 1
ATOM 849 C CA . HIS A 1 109 ? -11.797 3.297 -9.719 1 96.75 109 HIS A CA 1
ATOM 850 C C . HIS A 1 109 ? -11.688 2.729 -8.312 1 96.75 109 HIS A C 1
ATOM 852 O O . HIS A 1 109 ? -12.352 1.745 -7.98 1 96.75 109 HIS A O 1
ATOM 858 N N . PRO A 1 110 ? -10.773 3.303 -7.477 1 97.38 110 PRO A N 1
ATOM 859 C CA . PRO A 1 110 ? -10.727 2.83 -6.09 1 97.38 110 PRO A CA 1
ATOM 860 C C . PRO A 1 110 ? -11.992 3.17 -5.309 1 97.38 110 PRO A C 1
ATOM 862 O O . PRO A 1 110 ? -12.227 4.336 -4.98 1 97.38 110 PRO A O 1
ATOM 865 N N . ILE A 1 111 ? -12.734 2.129 -4.934 1 97.81 111 ILE A N 1
ATOM 866 C CA . ILE A 1 111 ? -14.023 2.385 -4.297 1 97.81 111 ILE A CA 1
ATOM 867 C C . ILE A 1 111 ? -14.008 1.847 -2.869 1 97.81 111 ILE A C 1
ATOM 869 O O . ILE A 1 111 ? -14.977 2.02 -2.125 1 97.81 111 ILE A O 1
ATOM 873 N N . LEU A 1 112 ? -12.961 1.189 -2.484 1 97.31 112 LEU A N 1
ATOM 874 C CA . LEU A 1 112 ? -12.875 0.573 -1.164 1 97.31 112 LEU A CA 1
ATOM 875 C C . LEU A 1 112 ? -11.57 0.943 -0.47 1 97.31 112 LEU A C 1
ATOM 877 O O . LEU A 1 112 ? -10.539 1.118 -1.127 1 97.31 112 LEU A O 1
ATOM 881 N N . TYR A 1 113 ? -11.602 1.073 0.896 1 96.31 113 TYR A N 1
ATOM 882 C CA . TYR A 1 113 ? -10.438 1.368 1.721 1 96.31 113 TYR A CA 1
ATOM 883 C C . TYR A 1 113 ? -10.516 0.633 3.053 1 96.31 113 TYR A C 1
ATOM 885 O O . TYR A 1 113 ? -11.555 0.639 3.715 1 96.31 113 TYR A O 1
ATOM 893 N N . ILE A 1 114 ? -9.477 -0.047 3.439 1 92.38 114 ILE A N 1
ATOM 894 C CA . ILE A 1 114 ? -9.398 -0.708 4.738 1 92.38 114 ILE A CA 1
ATOM 895 C C . ILE A 1 114 ? -8.43 0.052 5.645 1 92.38 114 ILE A C 1
ATOM 897 O O . ILE A 1 114 ? -7.215 -0.095 5.527 1 92.38 114 ILE A O 1
ATOM 901 N N . PRO A 1 115 ? -8.945 0.81 6.562 1 91.75 115 PRO A N 1
ATOM 902 C CA . PRO A 1 115 ? -8.07 1.614 7.418 1 91.75 115 PRO A CA 1
ATOM 903 C C . PRO A 1 115 ? -7.52 0.828 8.602 1 91.75 115 PRO A C 1
ATOM 905 O O . PRO A 1 115 ? -8.227 0.001 9.188 1 91.75 115 PRO A O 1
ATOM 908 N N . SER A 1 116 ? -6.262 1.131 8.93 1 87.56 116 SER A N 1
ATOM 909 C CA . SER A 1 116 ? -5.711 0.679 10.203 1 87.56 116 SER A CA 1
ATOM 910 C C . SER A 1 116 ? -6.156 1.582 11.344 1 87.56 116 SER A C 1
ATOM 912 O O . SER A 1 116 ? -6.684 2.672 11.117 1 87.56 116 SER A O 1
ATOM 914 N N . ILE A 1 117 ? -6.062 1.015 12.461 1 78.81 117 ILE A N 1
ATOM 915 C CA . ILE A 1 117 ? -6.406 1.823 13.625 1 78.81 117 ILE A CA 1
ATOM 916 C C . ILE A 1 117 ? -5.156 2.512 14.164 1 78.81 117 ILE A C 1
ATOM 918 O O . ILE A 1 117 ? -4.055 1.959 14.094 1 78.81 117 ILE A O 1
ATOM 922 N N . HIS A 1 118 ? -5.293 3.773 14.43 1 65.75 118 HIS A N 1
ATOM 923 C CA . HIS A 1 118 ? -4.184 4.562 14.953 1 65.75 118 HIS A CA 1
ATOM 924 C C . HIS A 1 118 ? -3.658 3.967 16.266 1 65.75 118 HIS A C 1
ATOM 926 O O . HIS A 1 118 ? -4.34 3.16 16.891 1 65.75 118 HIS A O 1
ATOM 932 N N . GLU A 1 119 ? -2.568 4.543 16.828 1 57.19 119 GLU A N 1
ATOM 933 C CA . GLU A 1 119 ? -1.635 4.207 17.891 1 57.19 119 GLU A CA 1
ATOM 934 C C . GLU A 1 119 ? -2.371 3.725 19.141 1 57.19 119 GLU A C 1
ATOM 936 O O . GLU A 1 119 ? -3.48 4.18 19.422 1 57.19 119 GLU A O 1
ATOM 941 N N . GLY A 1 120 ? -1.89 2.777 19.781 1 51.59 120 GLY A N 1
ATOM 942 C CA . GLY A 1 120 ? -2.262 2.16 21.047 1 51.59 120 GLY A CA 1
ATOM 943 C C . GLY A 1 120 ? -3.184 0.969 20.891 1 51.59 120 GLY A C 1
ATOM 944 O O . GLY A 1 120 ? -3.461 0.252 21.844 1 51.59 120 GLY A O 1
ATOM 945 N N . SER A 1 121 ? -3.592 0.879 19.641 1 49.97 121 SER A N 1
ATOM 946 C CA . SER A 1 121 ? -4.555 -0.213 19.531 1 49.97 121 SER A CA 1
ATOM 947 C C . SER A 1 121 ? -3.875 -1.505 19.094 1 49.97 121 SER A C 1
ATOM 949 O O . SER A 1 121 ? -3.084 -1.506 18.141 1 49.97 121 SER A O 1
ATOM 951 N N . VAL A 1 122 ? -3.592 -2.297 20.016 1 49.56 122 VAL A N 1
ATOM 952 C CA . VAL A 1 122 ? -3.074 -3.639 19.766 1 49.56 122 VAL A CA 1
ATOM 953 C C . VAL A 1 122 ? -4.062 -4.422 18.906 1 49.56 122 VAL A C 1
ATOM 955 O O . VAL A 1 122 ? -5.246 -4.516 19.234 1 49.56 122 VAL A O 1
ATOM 958 N N . TYR A 1 123 ? -3.729 -4.508 17.625 1 54.56 123 TYR A N 1
ATOM 959 C CA . TYR A 1 123 ? -4.555 -5.453 16.891 1 54.56 123 TYR A CA 1
ATOM 960 C C . TYR A 1 123 ? -4.57 -6.816 17.578 1 54.56 123 TYR A C 1
ATOM 962 O O . TYR A 1 123 ? -3.521 -7.328 17.969 1 54.56 123 TYR A O 1
ATOM 970 N N . PRO A 1 124 ? -5.703 -7.125 18.203 1 49.38 124 PRO A N 1
ATOM 971 C CA . PRO A 1 124 ? -5.727 -8.414 18.906 1 49.38 124 PRO A CA 1
ATOM 972 C C . PRO A 1 124 ? -5.129 -9.547 18.078 1 49.38 124 PRO A C 1
ATOM 974 O O . PRO A 1 124 ? -5.406 -9.656 16.875 1 49.38 124 PRO A O 1
ATOM 977 N N . LYS A 1 125 ? -4.012 -10.039 18.562 1 50.41 125 LYS A N 1
ATOM 978 C CA . LYS A 1 125 ? -3.436 -11.242 17.969 1 50.41 125 LYS A CA 1
ATOM 979 C C . LYS A 1 125 ? -4.434 -12.391 17.969 1 50.41 125 LYS A C 1
ATOM 981 O O . LYS A 1 125 ? -4.297 -13.344 17.203 1 50.41 125 LYS A O 1
ATOM 986 N N . ASP A 1 126 ? -5.293 -12.258 18.969 1 47.91 126 ASP A N 1
ATOM 987 C CA . ASP A 1 126 ? -6.145 -13.422 19.203 1 47.91 126 ASP A CA 1
ATOM 988 C C . ASP A 1 126 ? -7.305 -13.453 18.203 1 47.91 126 ASP A C 1
ATOM 990 O O . ASP A 1 126 ? -8.203 -12.617 18.266 1 47.91 126 ASP A O 1
ATOM 994 N N . SER A 1 127 ? -7.207 -14.211 17.234 1 49.38 127 SER A N 1
ATOM 995 C CA . SER A 1 127 ? -8.219 -14.523 16.219 1 49.38 127 SER A CA 1
ATOM 996 C C . SER A 1 127 ? -9.562 -14.844 16.875 1 49.38 127 SER A C 1
ATOM 998 O O . SER A 1 127 ? -10.602 -14.828 16.203 1 49.38 127 SER A O 1
ATOM 1000 N N . SER A 1 128 ? -9.516 -15.258 18.062 1 47.88 128 SER A N 1
ATOM 1001 C CA . SER A 1 128 ? -10.758 -15.641 18.719 1 47.88 128 SER A CA 1
ATOM 1002 C C . SER A 1 128 ? -11.594 -14.414 19.094 1 47.88 128 SER A C 1
ATOM 1004 O O . SER A 1 128 ? -12.766 -14.539 19.438 1 47.88 128 SER A O 1
ATOM 1006 N N . ASP A 1 129 ? -10.977 -13.32 18.969 1 50.06 129 ASP A N 1
ATOM 1007 C CA . ASP A 1 129 ? -11.758 -12.133 19.297 1 50.06 129 ASP A CA 1
ATOM 1008 C C . ASP A 1 129 ? -12.664 -11.727 18.141 1 50.06 129 ASP A C 1
ATOM 1010 O O . ASP A 1 129 ? -12.203 -11.586 17 1 50.06 129 ASP A O 1
ATOM 1014 N N . VAL A 1 130 ? -13.992 -11.945 18.453 1 48.22 130 VAL A N 1
ATOM 1015 C CA . VAL A 1 130 ? -15.047 -11.586 17.516 1 48.22 130 VAL A CA 1
ATOM 1016 C C . VAL A 1 130 ? -14.664 -10.305 16.766 1 48.22 130 VAL A C 1
ATOM 1018 O O . VAL A 1 130 ? -15.016 -10.133 15.594 1 48.22 130 VAL A O 1
ATOM 1021 N N . LYS A 1 131 ? -13.938 -9.547 17.5 1 53.22 131 LYS A N 1
ATOM 1022 C CA . LYS A 1 131 ? -13.5 -8.258 16.969 1 53.22 131 LYS A CA 1
ATOM 1023 C C . LYS A 1 131 ? -12.539 -8.438 15.789 1 53.22 131 LYS A C 1
ATOM 1025 O O . LYS A 1 131 ? -12.438 -7.574 14.922 1 53.22 131 LYS A O 1
ATOM 1030 N N . SER A 1 132 ? -12.07 -9.664 15.781 1 57.31 132 SER A N 1
ATOM 1031 C CA . SER A 1 132 ? -11.102 -9.992 14.742 1 57.31 132 SER A CA 1
ATOM 1032 C C . SER A 1 132 ? -11.789 -10.203 13.391 1 57.31 132 SER A C 1
ATOM 1034 O O . SER A 1 132 ? -11.188 -9.977 12.344 1 57.31 132 SER A O 1
ATOM 1036 N N . GLU A 1 133 ? -13.117 -10.5 13.516 1 59.66 133 GLU A N 1
ATOM 1037 C CA . GLU A 1 133 ? -13.82 -10.781 12.266 1 59.66 133 GLU A CA 1
ATOM 1038 C C . GLU A 1 133 ? -14.078 -9.5 11.477 1 59.66 133 GLU A C 1
ATOM 1040 O O . GLU A 1 133 ? -14.023 -9.508 10.25 1 59.66 133 GLU A O 1
ATOM 1045 N N . ARG A 1 134 ? -14.266 -8.43 12.18 1 65.25 134 ARG A N 1
ATOM 1046 C CA . ARG A 1 134 ? -14.75 -7.223 11.523 1 65.25 134 ARG A CA 1
ATOM 1047 C C . ARG A 1 134 ? -13.594 -6.285 11.195 1 65.25 134 ARG A C 1
ATOM 1049 O O . ARG A 1 134 ? -13.781 -5.273 10.508 1 65.25 134 ARG A O 1
ATOM 1056 N N . GLN A 1 135 ? -12.508 -6.746 11.398 1 70.44 135 GLN A N 1
ATOM 1057 C CA . GLN A 1 135 ? -11.406 -5.793 11.359 1 70.44 135 GLN A CA 1
ATOM 1058 C C . GLN A 1 135 ? -11.023 -5.457 9.922 1 70.44 135 GLN A C 1
ATOM 1060 O O . GLN A 1 135 ? -10.375 -4.441 9.664 1 70.44 135 GLN A O 1
ATOM 1065 N N . TYR A 1 136 ? -11.75 -6.191 9.016 1 77.06 136 TYR A N 1
ATOM 1066 C CA . TYR A 1 136 ? -11.219 -6.062 7.664 1 77.06 136 TYR A CA 1
ATOM 1067 C C . TYR A 1 136 ? -12.266 -5.492 6.715 1 77.06 136 TYR A C 1
ATOM 1069 O O . TYR A 1 136 ? -12.023 -5.371 5.512 1 77.06 136 TYR A O 1
ATOM 1077 N N . ASP A 1 137 ? -13.289 -5.207 7.242 1 90.44 137 ASP A N 1
ATOM 1078 C CA . ASP A 1 137 ? -14.336 -4.754 6.328 1 90.44 137 ASP A CA 1
ATOM 1079 C C . ASP A 1 137 ? -14.031 -3.355 5.797 1 90.44 137 ASP A C 1
ATOM 1081 O O . ASP A 1 137 ? -13.859 -2.414 6.574 1 90.44 137 ASP A O 1
ATOM 1085 N N . PRO A 1 138 ? -13.953 -3.229 4.492 1 94.44 138 PRO A N 1
ATOM 1086 C CA . PRO A 1 138 ? -13.57 -1.941 3.906 1 94.44 138 PRO A CA 1
ATOM 1087 C C . PRO A 1 138 ? -14.695 -0.915 3.945 1 94.44 138 PRO A C 1
ATOM 1089 O O . PRO A 1 138 ? -15.875 -1.281 3.875 1 94.44 138 PRO A O 1
ATOM 1092 N N . ILE A 1 139 ? -14.273 0.324 3.992 1 95.19 139 ILE A N 1
ATOM 1093 C CA . ILE A 1 139 ? -15.195 1.444 3.818 1 95.19 139 ILE A CA 1
ATOM 1094 C C . ILE A 1 139 ? -15.562 1.584 2.344 1 95.19 139 ILE A C 1
ATOM 1096 O O . ILE A 1 139 ? -14.695 1.541 1.471 1 95.19 139 ILE A O 1
ATOM 1100 N N . PHE A 1 140 ? -16.844 1.74 2.111 1 92.44 140 PHE A N 1
ATOM 1101 C CA . PHE A 1 140 ? -17.375 1.858 0.76 1 92.44 140 PHE A CA 1
ATOM 1102 C C . PHE A 1 140 ? -17.875 3.273 0.498 1 92.44 140 PHE A C 1
ATOM 1104 O O . PHE A 1 140 ? -17.547 3.877 -0.524 1 92.44 140 PHE A O 1
ATOM 1111 N N . GLU A 1 141 ? -18.641 3.768 1.338 1 92.75 141 GLU A N 1
ATOM 1112 C CA . GLU A 1 141 ? -19.188 5.117 1.247 1 92.75 141 GLU A CA 1
ATOM 1113 C C . GLU A 1 141 ? -19.609 5.633 2.619 1 92.75 141 GLU A C 1
ATOM 1115 O O . GLU A 1 141 ? -19.703 4.863 3.578 1 92.75 141 GLU A O 1
ATOM 1120 N N . SER A 1 142 ? -19.797 6.926 2.67 1 92.88 142 SER A N 1
ATOM 1121 C CA . SER A 1 142 ? -20.375 7.492 3.877 1 92.88 142 SER A CA 1
ATOM 1122 C C . SER A 1 142 ? -21.906 7.395 3.85 1 92.88 142 SER A C 1
ATOM 1124 O O . SER A 1 142 ? -22.516 7.434 2.779 1 92.88 142 SER A O 1
ATOM 1126 N N . ARG A 1 143 ? -22.516 7.289 5.031 1 89.69 143 ARG A N 1
ATOM 1127 C CA . ARG A 1 143 ? -23.969 7.258 5.129 1 89.69 143 ARG A CA 1
ATOM 1128 C C . ARG A 1 143 ? -24.578 8.539 4.586 1 89.69 143 ARG A C 1
ATOM 1130 O O . ARG A 1 143 ? -25.672 8.523 4.008 1 89.69 143 ARG A O 1
ATOM 1137 N N . ALA A 1 144 ? -23.922 9.562 4.793 1 87.81 144 ALA A N 1
ATOM 1138 C CA . ALA A 1 144 ? -24.391 10.852 4.309 1 87.81 144 ALA A CA 1
ATOM 1139 C C . ALA A 1 144 ? -24.562 10.844 2.791 1 87.81 144 ALA A C 1
ATOM 1141 O O . ALA A 1 144 ? -25.578 11.305 2.268 1 87.81 144 ALA A O 1
ATOM 1142 N N . MET A 1 145 ? -23.641 10.344 2.135 1 89.25 145 MET A N 1
ATOM 1143 C CA . MET A 1 145 ? -23.703 10.32 0.676 1 89.25 145 MET A CA 1
ATOM 1144 C C . MET A 1 145 ? -24.719 9.297 0.193 1 89.25 145 MET A C 1
ATOM 1146 O O . MET A 1 145 ? -25.375 9.5 -0.835 1 89.25 145 MET A O 1
ATOM 1150 N N . GLU A 1 146 ? -24.797 8.195 0.963 1 87.69 146 GLU A N 1
ATOM 1151 C CA . GLU A 1 146 ? -25.859 7.238 0.633 1 87.69 146 GLU A CA 1
ATOM 1152 C C . GLU A 1 146 ? -27.234 7.902 0.644 1 87.69 146 GLU A C 1
ATOM 1154 O O . GLU A 1 146 ? -28.016 7.715 -0.282 1 87.69 146 GLU A O 1
ATOM 1159 N N . GLU A 1 147 ? -27.469 8.641 1.693 1 85.31 147 GLU A N 1
ATOM 1160 C CA . GLU A 1 147 ? -28.75 9.32 1.852 1 85.31 147 GLU A CA 1
ATOM 1161 C C . GLU A 1 147 ? -28.984 10.328 0.733 1 85.31 147 GLU A C 1
ATOM 1163 O O . GLU A 1 147 ? -30.078 10.422 0.187 1 85.31 147 GLU A O 1
ATOM 1168 N N . ARG A 1 148 ? -28.016 11.008 0.407 1 84.44 148 ARG A N 1
ATOM 1169 C CA . ARG A 1 148 ? -28.125 12.008 -0.647 1 84.44 148 ARG A CA 1
ATOM 1170 C C . ARG A 1 148 ? -28.406 11.359 -1.998 1 84.44 148 ARG A C 1
ATOM 1172 O O . ARG A 1 148 ? -29.203 11.859 -2.779 1 84.44 148 ARG A O 1
ATOM 1179 N N . SER A 1 149 ? -27.734 10.312 -2.197 1 80.5 149 SER A N 1
ATOM 1180 C CA . SER A 1 149 ? -27.891 9.602 -3.461 1 80.5 149 SER A CA 1
ATOM 1181 C C . SER A 1 149 ? -29.266 8.93 -3.553 1 80.5 149 SER A C 1
ATOM 1183 O O . SER A 1 149 ? -29.859 8.859 -4.633 1 80.5 149 SER A O 1
ATOM 1185 N N . SER A 1 150 ? -29.75 8.367 -2.5 1 73.94 150 SER A N 1
ATOM 1186 C CA . SER A 1 150 ? -31.062 7.715 -2.465 1 73.94 150 SER A CA 1
ATOM 1187 C C . SER A 1 150 ? -32.188 8.719 -2.725 1 73.94 150 SER A C 1
ATOM 1189 O O . SER A 1 150 ? -33.156 8.398 -3.408 1 73.94 150 SER A O 1
ATOM 1191 N N . ARG A 1 151 ? -32.062 9.852 -2.248 1 66.38 151 ARG A N 1
ATOM 1192 C CA . ARG A 1 151 ? -33.062 10.898 -2.443 1 66.38 151 ARG A CA 1
ATOM 1193 C C . ARG A 1 151 ? -33.156 11.312 -3.908 1 66.38 151 ARG A C 1
ATOM 1195 O O . ARG A 1 151 ? -34.219 11.617 -4.414 1 66.38 151 ARG A O 1
ATOM 1202 N N . ARG A 1 152 ? -32.125 11.234 -4.539 1 60.47 152 ARG A N 1
ATOM 1203 C CA . ARG A 1 152 ? -32.094 11.594 -5.953 1 60.47 152 ARG A CA 1
ATOM 1204 C C . ARG A 1 152 ? -32.781 10.531 -6.801 1 60.47 152 ARG A C 1
ATOM 1206 O O . ARG A 1 152 ? -33.406 10.844 -7.809 1 60.47 152 ARG A O 1
ATOM 1213 N N . PHE A 1 153 ? -32.625 9.281 -6.398 1 52.09 153 PHE A N 1
ATOM 1214 C CA . PHE A 1 153 ? -33.188 8.164 -7.137 1 52.09 153 PHE A CA 1
ATOM 1215 C C . PHE A 1 153 ? -34.688 8.023 -6.832 1 52.09 153 PHE A C 1
ATOM 1217 O O . PHE A 1 153 ? -35.469 7.633 -7.703 1 52.09 153 PHE A O 1
ATOM 1224 N N . MET A 1 154 ? -35.156 8.07 -5.602 1 48.94 154 MET A N 1
ATOM 1225 C CA . MET A 1 154 ? -36.562 7.953 -5.258 1 48.94 154 MET A CA 1
ATOM 1226 C C . MET A 1 154 ? -37.406 8.969 -6.035 1 48.94 154 MET A C 1
ATOM 1228 O O . MET A 1 154 ? -38.625 8.789 -6.199 1 48.94 154 MET A O 1
ATOM 1232 N N . LYS A 1 155 ? -36.969 10.25 -6.301 1 46.28 155 LYS A N 1
ATOM 1233 C CA . LYS A 1 155 ? -37.844 11.141 -7.051 1 46.28 155 LYS A CA 1
ATOM 1234 C C . LYS A 1 155 ? -38.281 10.5 -8.367 1 46.28 155 LYS A C 1
ATOM 1236 O O . LYS A 1 155 ? -39.25 10.953 -9 1 46.28 155 LYS A O 1
ATOM 1241 N N . GLY A 1 156 ? -37.562 9.508 -8.867 1 40.72 156 GLY A N 1
ATOM 1242 C CA . GLY A 1 156 ? -38.062 8.875 -10.086 1 40.72 156 GLY A CA 1
ATOM 1243 C C . GLY A 1 156 ? -38.594 7.48 -9.852 1 40.72 156 GLY A C 1
ATOM 1244 O O . GLY A 1 156 ? -39.781 7.227 -10.07 1 40.72 156 GLY A O 1
ATOM 1245 N N . ALA A 1 157 ? -37.844 6.316 -10.117 1 40.59 157 ALA A N 1
ATOM 1246 C CA . ALA A 1 157 ? -38.375 4.957 -10.266 1 40.59 157 ALA A CA 1
ATOM 1247 C C . ALA A 1 157 ? -38.812 4.391 -8.914 1 40.59 157 ALA A C 1
ATOM 1249 O O . ALA A 1 157 ? -38.281 4.766 -7.871 1 40.59 157 ALA A O 1
ATOM 1250 N N . PRO A 1 158 ? -39.938 3.738 -8.867 1 39.75 158 PRO A N 1
ATOM 1251 C CA . PRO A 1 158 ? -40.5 3.014 -7.723 1 39.75 158 PRO A CA 1
ATOM 1252 C C . PRO A 1 158 ? -39.438 2.252 -6.938 1 39.75 158 PRO A C 1
ATOM 1254 O O . PRO A 1 158 ? -38.406 1.838 -7.508 1 39.75 158 PRO A O 1
ATOM 1257 N N . ASN A 1 159 ? -39.125 2.447 -5.625 1 42.69 159 ASN A N 1
ATOM 1258 C CA . ASN A 1 159 ? -38.344 1.799 -4.578 1 42.69 159 ASN A CA 1
ATOM 1259 C C . ASN A 1 159 ? -38.312 0.285 -4.77 1 42.69 159 ASN A C 1
ATOM 1261 O O . ASN A 1 159 ? -38.094 -0.46 -3.807 1 42.69 159 ASN A O 1
ATOM 1265 N N . GLU A 1 160 ? -39.031 -0.195 -5.652 1 39.38 160 GLU A N 1
ATOM 1266 C CA . GLU A 1 160 ? -39.156 -1.649 -5.691 1 39.38 160 GLU A CA 1
ATOM 1267 C C . GLU A 1 160 ? -37.781 -2.318 -5.727 1 39.38 160 GLU A C 1
ATOM 1269 O O . GLU A 1 160 ? -37.688 -3.512 -6.016 1 39.38 160 GLU A O 1
ATOM 1274 N N . PHE A 1 161 ? -36.781 -1.558 -5.711 1 45.25 161 PHE A N 1
ATOM 1275 C CA . PHE A 1 161 ? -35.406 -2.096 -5.711 1 45.25 161 PHE A CA 1
ATOM 1276 C C . PHE A 1 161 ? -35.156 -2.885 -4.438 1 45.25 161 PHE A C 1
ATOM 1278 O O . PHE A 1 161 ? -34 -3.258 -4.164 1 45.25 161 PHE A O 1
ATOM 1285 N N . GLY A 1 162 ? -36.062 -2.926 -3.486 1 43.81 162 GLY A N 1
ATOM 1286 C CA . GLY A 1 162 ? -36.031 -3.545 -2.17 1 43.81 162 GLY A CA 1
ATOM 1287 C C . GLY A 1 162 ? -35.344 -4.898 -2.162 1 43.81 162 GLY A C 1
ATOM 1288 O O . GLY A 1 162 ? -34.438 -5.125 -1.377 1 43.81 162 GLY A O 1
ATOM 1289 N N . SER A 1 163 ? -36.156 -6.051 -2.578 1 44.06 163 SER A N 1
ATOM 1290 C CA . SER A 1 163 ? -36 -7.465 -2.248 1 44.06 163 SER A CA 1
ATOM 1291 C C . SER A 1 163 ? -34.781 -8.07 -2.971 1 44.06 163 SER A C 1
ATOM 1293 O O . SER A 1 163 ? -34.312 -9.133 -2.586 1 44.06 163 SER A O 1
ATOM 1295 N N . ARG A 1 164 ? -34.281 -7.461 -4.062 1 52.38 164 ARG A N 1
ATOM 1296 C CA . ARG A 1 164 ? -33.438 -8.297 -4.914 1 52.38 164 ARG A CA 1
ATOM 1297 C C . ARG A 1 164 ? -32 -7.777 -4.934 1 52.38 164 ARG A C 1
ATOM 1299 O O . ARG A 1 164 ? -31.281 -7.965 -5.918 1 52.38 164 ARG A O 1
ATOM 1306 N N . ILE A 1 165 ? -31.625 -6.957 -3.973 1 62.38 165 ILE A N 1
ATOM 1307 C CA . ILE A 1 165 ? -30.312 -6.348 -3.943 1 62.38 165 ILE A CA 1
ATOM 1308 C C . ILE A 1 165 ? -29.281 -7.363 -3.434 1 62.38 165 ILE A C 1
ATOM 1310 O O . ILE A 1 165 ? -28.141 -7.008 -3.15 1 62.38 165 ILE A O 1
ATOM 1314 N N . LEU A 1 166 ? -29.531 -8.547 -3.633 1 68.69 166 LEU A N 1
ATOM 1315 C CA . LEU A 1 166 ? -28.656 -9.664 -3.322 1 68.69 166 LEU A CA 1
ATOM 1316 C C . LEU A 1 166 ? -27.859 -9.391 -2.053 1 68.69 166 LEU A C 1
ATOM 1318 O O . LEU A 1 166 ? -26.656 -9.648 -2.008 1 68.69 166 LEU A O 1
ATOM 1322 N N . GLY A 1 167 ? -28.578 -8.594 -1.024 1 82.94 167 GLY A N 1
ATOM 1323 C CA . GLY A 1 167 ? -27.875 -8.352 0.228 1 82.94 167 GLY A CA 1
ATOM 1324 C C . GLY A 1 167 ? -26.719 -7.387 0.089 1 82.94 167 GLY A C 1
ATOM 1325 O O . GLY A 1 167 ? -25.844 -7.324 0.958 1 82.94 167 GLY A O 1
ATOM 1326 N N . GLN A 1 168 ? -26.75 -6.633 -1.105 1 89.19 168 GLN A N 1
ATOM 1327 C CA . GLN A 1 168 ? -25.672 -5.695 -1.376 1 89.19 168 GLN A CA 1
ATOM 1328 C C . GLN A 1 168 ? -26.125 -4.254 -1.195 1 89.19 168 GLN A C 1
ATOM 1330 O O . GLN A 1 168 ? -27.328 -3.959 -1.315 1 89.19 168 GLN A O 1
ATOM 1335 N N . PRO A 1 169 ? -25.125 -3.32 -0.885 1 90.12 169 PRO A N 1
ATOM 1336 C CA . PRO A 1 169 ? -25.5 -1.907 -0.97 1 90.12 169 PRO A CA 1
ATOM 1337 C C . PRO A 1 169 ? -26.016 -1.517 -2.354 1 90.12 169 PRO A C 1
ATOM 1339 O O . PRO A 1 169 ? -25.5 -2.004 -3.365 1 90.12 169 PRO A O 1
ATOM 1342 N N . ARG A 1 170 ? -26.984 -0.697 -2.387 1 88.5 170 ARG A N 1
ATOM 1343 C CA . ARG A 1 170 ? -27.672 -0.331 -3.627 1 88.5 170 ARG A CA 1
ATOM 1344 C C . ARG A 1 170 ? -26.672 0.193 -4.66 1 88.5 170 ARG A C 1
ATOM 1346 O O . ARG A 1 170 ? -26.656 -0.277 -5.797 1 88.5 170 ARG A O 1
ATOM 1353 N N . ARG A 1 171 ? -25.906 1.136 -4.293 1 91.38 171 ARG A N 1
ATOM 1354 C CA . ARG A 1 171 ? -24.984 1.754 -5.238 1 91.38 171 ARG A CA 1
ATOM 1355 C C . ARG A 1 171 ? -23.938 0.757 -5.711 1 91.38 171 ARG A C 1
ATOM 1357 O O . ARG A 1 171 ? -23.469 0.826 -6.852 1 91.38 171 ARG A O 1
ATOM 1364 N N . PHE A 1 172 ? -23.625 -0.148 -4.832 1 94.38 172 PHE A N 1
ATOM 1365 C CA . PHE A 1 172 ? -22.625 -1.158 -5.184 1 94.38 172 PHE A CA 1
ATOM 1366 C C . PHE A 1 172 ? -23.156 -2.07 -6.285 1 94.38 172 PHE A C 1
ATOM 1368 O O . PHE A 1 172 ? -22.484 -2.277 -7.301 1 94.38 172 PHE A O 1
ATOM 1375 N N . ILE A 1 173 ? -24.328 -2.549 -6.133 1 93.56 173 ILE A N 1
ATOM 1376 C CA . ILE A 1 173 ? -24.891 -3.475 -7.113 1 93.56 173 ILE A CA 1
ATOM 1377 C C . ILE A 1 173 ? -25.156 -2.738 -8.43 1 93.56 173 ILE A C 1
ATOM 1379 O O . ILE A 1 173 ? -25 -3.314 -9.508 1 93.56 173 ILE A O 1
ATOM 1383 N N . GLU A 1 174 ? -25.531 -1.481 -8.352 1 93.81 174 GLU A N 1
ATOM 1384 C CA . GLU A 1 174 ? -25.719 -0.676 -9.555 1 93.81 174 GLU A CA 1
ATOM 1385 C C . GLU A 1 174 ? -24.406 -0.541 -10.32 1 93.81 174 GLU A C 1
ATOM 1387 O O . GLU A 1 174 ? -24.375 -0.668 -11.547 1 93.81 174 GLU A O 1
ATOM 1392 N N . LEU A 1 175 ? -23.375 -0.304 -9.578 1 95.56 175 LEU A N 1
ATOM 1393 C CA . LEU A 1 175 ? -22.047 -0.181 -10.18 1 95.56 175 LEU A CA 1
ATOM 1394 C C . LEU A 1 175 ? -21.641 -1.485 -10.852 1 95.56 175 LEU A C 1
ATOM 1396 O O . LEU A 1 175 ? -21.125 -1.475 -11.977 1 95.56 175 LEU A O 1
ATOM 1400 N N . ILE A 1 176 ? -21.859 -2.582 -10.211 1 96.81 176 ILE A N 1
ATOM 1401 C CA . ILE A 1 176 ? -21.5 -3.898 -10.742 1 96.81 176 ILE A CA 1
ATOM 1402 C C . ILE A 1 176 ? -22.344 -4.195 -11.984 1 96.81 176 ILE A C 1
ATOM 1404 O O . ILE A 1 176 ? -21.828 -4.707 -12.977 1 96.81 176 ILE A O 1
ATOM 1408 N N . ALA A 1 177 ? -23.609 -3.861 -11.93 1 96.19 177 ALA A N 1
ATOM 1409 C CA . ALA A 1 177 ? -24.484 -4.074 -13.07 1 96.19 177 ALA A CA 1
ATOM 1410 C C . ALA A 1 177 ? -24.016 -3.277 -14.281 1 96.19 177 ALA A C 1
ATOM 1412 O O . ALA A 1 177 ? -23.984 -3.803 -15.398 1 96.19 177 ALA A O 1
ATOM 1413 N N . ASP A 1 178 ? -23.656 -2.062 -13.992 1 97 178 ASP A N 1
ATOM 1414 C CA . ASP A 1 178 ? -23.156 -1.223 -15.078 1 97 178 ASP A CA 1
ATOM 1415 C C . ASP A 1 178 ? -21.906 -1.834 -15.703 1 97 178 ASP A C 1
ATOM 1417 O O . ASP A 1 178 ? -21.797 -1.902 -16.938 1 97 178 ASP A O 1
ATOM 1421 N N . ALA A 1 179 ? -21.031 -2.279 -14.859 1 97.44 179 ALA A N 1
ATOM 1422 C CA . ALA A 1 179 ? -19.781 -2.885 -15.336 1 97.44 179 ALA A CA 1
ATOM 1423 C C . ALA A 1 179 ? -20.062 -4.152 -16.141 1 97.44 179 ALA A C 1
ATOM 1425 O O . ALA A 1 179 ? -19.328 -4.492 -17.062 1 97.44 179 ALA A O 1
ATOM 1426 N N . ALA A 1 180 ? -21.141 -4.773 -15.836 1 97 180 ALA A N 1
ATOM 1427 C CA . ALA A 1 180 ? -21.516 -6.02 -16.5 1 97 180 ALA A CA 1
ATOM 1428 C C . ALA A 1 180 ? -22.453 -5.754 -17.672 1 97 180 ALA A C 1
ATOM 1430 O O . ALA A 1 180 ? -22.953 -6.691 -18.297 1 97 180 ALA A O 1
ATOM 1431 N N . ASN A 1 181 ? -22.719 -4.496 -17.938 1 96.44 181 ASN A N 1
ATOM 1432 C CA . ASN A 1 181 ? -23.641 -4.098 -18.984 1 96.44 181 ASN A CA 1
ATOM 1433 C C . ASN A 1 181 ? -25 -4.777 -18.828 1 96.44 181 ASN A C 1
ATOM 1435 O O . ASN A 1 181 ? -25.516 -5.391 -19.766 1 96.44 181 ASN A O 1
ATOM 1439 N N . THR A 1 182 ? -25.578 -4.688 -17.703 1 95.25 182 THR A N 1
ATOM 1440 C CA . THR A 1 182 ? -26.891 -5.219 -17.375 1 95.25 182 THR A CA 1
ATOM 1441 C C . THR A 1 182 ? -27.578 -4.344 -16.328 1 95.25 182 THR A C 1
ATOM 1443 O O . THR A 1 182 ? -27.172 -3.199 -16.109 1 95.25 182 THR A O 1
ATOM 1446 N N . THR A 1 183 ? -28.703 -4.738 -15.789 1 93.5 183 THR A N 1
ATOM 1447 C CA . THR A 1 183 ? -29.406 -4.066 -14.703 1 93.5 183 THR A CA 1
ATOM 1448 C C . THR A 1 183 ? -29.344 -4.895 -13.422 1 93.5 183 THR A C 1
ATOM 1450 O O . THR A 1 183 ? -29.172 -6.113 -13.477 1 93.5 183 THR A O 1
ATOM 1453 N N . PRO A 1 184 ? -29.375 -4.27 -12.266 1 92.75 184 PRO A N 1
ATOM 1454 C CA . PRO A 1 184 ? -29.281 -4.988 -10.992 1 92.75 184 PRO A CA 1
ATOM 1455 C C . PRO A 1 184 ? -30.266 -6.152 -10.891 1 92.75 184 PRO A C 1
ATOM 1457 O O . PRO A 1 184 ? -29.922 -7.207 -10.352 1 92.75 184 PRO A O 1
ATOM 1460 N N . GLU A 1 185 ? -31.406 -6.039 -11.477 1 89.94 185 GLU A N 1
ATOM 1461 C CA . GLU A 1 185 ? -32.469 -7.047 -11.367 1 89.94 185 GLU A CA 1
ATOM 1462 C C . GLU A 1 185 ? -32.094 -8.32 -12.117 1 89.94 185 GLU A C 1
ATOM 1464 O O . GLU A 1 185 ? -32.594 -9.398 -11.82 1 89.94 185 GLU A O 1
ATOM 1469 N N . ASN A 1 186 ? -31.203 -8.148 -13.031 1 93.12 186 ASN A N 1
ATOM 1470 C CA . ASN A 1 186 ? -30.812 -9.289 -13.852 1 93.12 186 ASN A CA 1
ATOM 1471 C C . ASN A 1 186 ? -29.625 -10.031 -13.25 1 93.12 186 ASN A C 1
ATOM 1473 O O . ASN A 1 186 ? -29.25 -11.109 -13.727 1 93.12 186 ASN A O 1
ATOM 1477 N N . ILE A 1 187 ? -29.062 -9.492 -12.195 1 93.81 187 ILE A N 1
ATOM 1478 C CA . ILE A 1 187 ? -27.969 -10.18 -11.539 1 93.81 187 ILE A CA 1
ATOM 1479 C C . ILE A 1 187 ? -28.5 -11.273 -10.625 1 93.81 187 ILE A C 1
ATOM 1481 O O . ILE A 1 187 ? -29.281 -11 -9.703 1 93.81 187 ILE A O 1
ATOM 1485 N N . VAL A 1 188 ? -28.141 -12.445 -10.938 1 91.5 188 VAL A N 1
ATOM 1486 C CA . VAL A 1 188 ? -28.578 -13.602 -10.164 1 91.5 188 VAL A CA 1
ATOM 1487 C C . VAL A 1 188 ? -27.609 -13.852 -9.008 1 91.5 188 VAL A C 1
ATOM 1489 O O . VAL A 1 188 ? -28.031 -14.188 -7.902 1 91.5 188 VAL A O 1
ATOM 1492 N N . ASP A 1 189 ? -26.328 -13.773 -9.32 1 91.56 189 ASP A N 1
ATOM 1493 C CA . ASP A 1 189 ? -25.281 -14.008 -8.336 1 91.56 189 ASP A CA 1
ATOM 1494 C C . ASP A 1 189 ? -23.984 -13.328 -8.75 1 91.56 189 ASP A C 1
ATOM 1496 O O . ASP A 1 189 ? -23.844 -12.859 -9.883 1 91.56 189 ASP A O 1
ATOM 1500 N N . MET A 1 190 ? -23.156 -13.172 -7.711 1 93.06 190 MET A N 1
ATOM 1501 C CA . MET A 1 190 ? -21.859 -12.547 -8 1 93.06 190 MET A CA 1
ATOM 1502 C C . MET A 1 190 ? -20.75 -13.18 -7.164 1 93.06 190 MET A C 1
ATOM 1504 O O . MET A 1 190 ? -21 -13.688 -6.07 1 93.06 190 MET A O 1
ATOM 1508 N N . ASP A 1 191 ? -19.531 -13.258 -7.684 1 91.56 191 ASP A N 1
ATOM 1509 C CA . ASP A 1 191 ? -18.297 -13.688 -7.047 1 91.56 191 ASP A CA 1
ATOM 1510 C C . ASP A 1 191 ? -17.172 -12.664 -7.277 1 91.56 191 ASP A C 1
ATOM 1512 O O . ASP A 1 191 ? -16.5 -12.695 -8.305 1 91.56 191 ASP A O 1
ATOM 1516 N N . LEU A 1 192 ? -17 -11.82 -6.246 1 94.19 192 LEU A N 1
ATOM 1517 C CA . LEU A 1 192 ? -16.109 -10.664 -6.406 1 94.19 192 LEU A CA 1
ATOM 1518 C C . LEU A 1 192 ? -15 -10.688 -5.367 1 94.19 192 LEU A C 1
ATOM 1520 O O . LEU A 1 192 ? -15.219 -11.094 -4.223 1 94.19 192 LEU A O 1
ATOM 1524 N N . PHE A 1 193 ? -13.859 -10.195 -5.805 1 93.12 193 PHE A N 1
ATOM 1525 C CA . PHE A 1 193 ? -12.68 -10.125 -4.957 1 93.12 193 PHE A CA 1
ATOM 1526 C C . PHE A 1 193 ? -12.102 -8.711 -4.945 1 93.12 193 PHE A C 1
ATOM 1528 O O . PHE A 1 193 ? -12.164 -8 -5.949 1 93.12 193 PHE A O 1
ATOM 1535 N N . LEU A 1 194 ? -11.523 -8.367 -3.783 1 94.44 194 LEU A N 1
ATOM 1536 C CA . LEU A 1 194 ? -10.805 -7.098 -3.709 1 94.44 194 LEU A CA 1
ATOM 1537 C C . LEU A 1 194 ? -9.445 -7.199 -4.391 1 94.44 194 LEU A C 1
ATOM 1539 O O . LEU A 1 194 ? -8.805 -8.25 -4.355 1 94.44 194 LEU A O 1
ATOM 1543 N N . TYR A 1 195 ? -9.07 -6.152 -5.016 1 93.5 195 TYR A N 1
ATOM 1544 C CA . TYR A 1 195 ? -7.703 -6.078 -5.516 1 93.5 195 TYR A CA 1
ATOM 1545 C C . TYR A 1 195 ? -7.125 -4.684 -5.309 1 93.5 195 TYR A C 1
ATOM 1547 O O . TYR A 1 195 ? -7.859 -3.697 -5.277 1 93.5 195 TYR A O 1
ATOM 1555 N N . ASP A 1 196 ? -5.82 -4.652 -5.059 1 93.94 196 ASP A N 1
ATOM 1556 C CA . ASP A 1 196 ? -5.082 -3.4 -4.918 1 93.94 196 ASP A CA 1
ATOM 1557 C C . ASP A 1 196 ? -5.07 -2.619 -6.23 1 93.94 196 ASP A C 1
ATOM 1559 O O . ASP A 1 196 ? -4.641 -3.139 -7.262 1 93.94 196 ASP A O 1
ATOM 1563 N N . THR A 1 197 ? -5.473 -1.338 -6.168 1 95.31 197 THR A N 1
ATOM 1564 C CA . THR A 1 197 ? -5.57 -0.569 -7.406 1 95.31 197 THR A CA 1
ATOM 1565 C C . THR A 1 197 ? -4.207 -0.008 -7.801 1 95.31 197 THR A C 1
ATOM 1567 O O . THR A 1 197 ? -4.047 0.542 -8.891 1 95.31 197 THR A O 1
ATOM 1570 N N . ASN A 1 198 ? -3.229 -0.089 -6.926 1 94.56 198 ASN A N 1
ATOM 1571 C CA . ASN A 1 198 ? -1.852 0.217 -7.301 1 94.56 198 ASN A CA 1
ATOM 1572 C C . ASN A 1 198 ? -1.29 -0.817 -8.273 1 94.56 198 ASN A C 1
ATOM 1574 O O . ASN A 1 198 ? -1.096 -1.978 -7.906 1 94.56 198 ASN A O 1
ATOM 1578 N N . GLN A 1 199 ? -0.998 -0.405 -9.461 1 93.69 199 GLN A N 1
ATOM 1579 C CA . GLN A 1 199 ? -0.607 -1.312 -10.531 1 93.69 199 GLN A CA 1
ATOM 1580 C C . GLN A 1 199 ? 0.755 -1.94 -10.25 1 93.69 199 GLN A C 1
ATOM 1582 O O . GLN A 1 199 ? 1.582 -1.355 -9.547 1 93.69 199 GLN A O 1
ATOM 1587 N N . ALA A 1 200 ? 0.94 -3.158 -10.805 1 94.31 200 ALA A N 1
ATOM 1588 C CA . ALA A 1 200 ? 2.258 -3.785 -10.75 1 94.31 200 ALA A CA 1
ATOM 1589 C C . ALA A 1 200 ? 3.314 -2.9 -11.406 1 94.31 200 ALA A C 1
ATOM 1591 O O . ALA A 1 200 ? 3.012 -2.145 -12.328 1 94.31 200 ALA A O 1
ATOM 1592 N N . ARG A 1 201 ? 4.586 -3.027 -10.914 1 94.19 201 ARG A N 1
ATOM 1593 C CA . ARG A 1 201 ? 5.633 -2.164 -11.445 1 94.19 201 ARG A CA 1
ATOM 1594 C C . ARG A 1 201 ? 6.996 -2.836 -11.352 1 94.19 201 ARG A C 1
ATOM 1596 O O . ARG A 1 201 ? 7.18 -3.779 -10.578 1 94.19 201 ARG A O 1
ATOM 1603 N N . ILE A 1 202 ? 7.859 -2.375 -12.258 1 95.44 202 ILE A N 1
ATOM 1604 C CA . ILE A 1 202 ? 9.281 -2.686 -12.148 1 95.44 202 ILE A CA 1
ATOM 1605 C C . ILE A 1 202 ? 9.961 -1.676 -11.227 1 95.44 202 ILE A C 1
ATOM 1607 O O . ILE A 1 202 ? 9.742 -0.468 -11.352 1 95.44 202 ILE A O 1
ATOM 1611 N N . GLY A 1 203 ? 10.695 -2.227 -10.242 1 94.19 203 GLY A N 1
ATOM 1612 C CA . GLY A 1 203 ? 11.336 -1.333 -9.289 1 94.19 203 GLY A CA 1
ATOM 1613 C C . GLY A 1 203 ? 12.781 -1.702 -9 1 94.19 203 GLY A C 1
ATOM 1614 O O . GLY A 1 203 ? 13.312 -2.646 -9.586 1 94.19 203 GLY A O 1
ATOM 1615 N N . GLY A 1 204 ? 13.383 -0.988 -8.023 1 94.19 204 GLY A N 1
ATOM 1616 C CA . GLY A 1 204 ? 14.797 -1.109 -7.73 1 94.19 204 GLY A CA 1
ATOM 1617 C C . GLY A 1 204 ? 15.664 -0.177 -8.562 1 94.19 204 GLY A C 1
ATOM 1618 O O . GLY A 1 204 ? 15.297 0.185 -9.68 1 94.19 204 GLY A O 1
ATOM 1619 N N . ILE A 1 205 ? 16.75 0.096 -8.016 1 94 205 ILE A N 1
ATOM 1620 C CA . ILE A 1 205 ? 17.609 1.071 -8.68 1 94 205 ILE A CA 1
ATOM 1621 C C . ILE A 1 205 ? 18.094 0.505 -10.008 1 94 205 ILE A C 1
ATOM 1623 O O . ILE A 1 205 ? 18.422 1.258 -10.93 1 94 205 ILE A O 1
ATOM 1627 N N . HIS A 1 206 ? 18.094 -0.807 -10.125 1 94.44 206 HIS A N 1
ATOM 1628 C CA . HIS A 1 206 ? 18.547 -1.479 -11.336 1 94.44 206 HIS A CA 1
ATOM 1629 C C . HIS A 1 206 ? 17.375 -2.117 -12.078 1 94.44 206 HIS A C 1
ATOM 1631 O O . HIS A 1 206 ? 17.578 -2.986 -12.93 1 94.44 206 HIS A O 1
ATOM 1637 N N . ASN A 1 207 ? 16.219 -1.83 -11.711 1 94.81 207 ASN A N 1
ATOM 1638 C CA . ASN A 1 207 ? 15.016 -2.4 -12.32 1 94.81 207 ASN A CA 1
ATOM 1639 C C . ASN A 1 207 ? 15.016 -3.926 -12.242 1 94.81 207 ASN A C 1
ATOM 1641 O O . ASN A 1 207 ? 14.672 -4.602 -13.211 1 94.81 207 ASN A O 1
ATOM 1645 N N . GLU A 1 208 ? 15.383 -4.414 -11.141 1 95.56 208 GLU A N 1
ATOM 1646 C CA . GLU A 1 208 ? 15.586 -5.855 -11.031 1 95.56 208 GLU A CA 1
ATOM 1647 C C . GLU A 1 208 ? 14.43 -6.52 -10.289 1 95.56 208 GLU A C 1
ATOM 1649 O O . GLU A 1 208 ? 14.375 -7.746 -10.188 1 95.56 208 GLU A O 1
ATOM 1654 N N . PHE A 1 209 ? 13.492 -5.676 -9.789 1 96.56 209 PHE A N 1
ATOM 1655 C CA . PHE A 1 209 ? 12.391 -6.242 -9.008 1 96.56 209 PHE A CA 1
ATOM 1656 C C . PHE A 1 209 ? 11.055 -5.984 -9.695 1 96.56 209 PHE A C 1
ATOM 1658 O O . PHE A 1 209 ? 10.898 -4.988 -10.406 1 96.56 209 PHE A O 1
ATOM 1665 N N . ILE A 1 210 ? 10.148 -6.898 -9.5 1 96 210 ILE A N 1
ATOM 1666 C CA . ILE A 1 210 ? 8.742 -6.746 -9.859 1 96 210 ILE A CA 1
ATOM 1667 C C . ILE A 1 210 ? 7.891 -6.746 -8.594 1 96 210 ILE A C 1
ATOM 1669 O O . ILE A 1 210 ? 8.016 -7.645 -7.754 1 96 210 ILE A O 1
ATOM 1673 N N . THR A 1 211 ? 7.105 -5.688 -8.43 1 96 211 THR A N 1
ATOM 1674 C CA . THR A 1 211 ? 6.184 -5.629 -7.297 1 96 211 THR A CA 1
ATOM 1675 C C . THR A 1 211 ? 4.738 -5.559 -7.781 1 96 211 THR A C 1
ATOM 1677 O O . THR A 1 211 ? 4.453 -4.957 -8.82 1 96 211 THR A O 1
ATOM 1680 N N . GLY A 1 212 ? 3.846 -6.219 -7.086 1 93.38 212 GLY A N 1
ATOM 1681 C CA . GLY A 1 212 ? 2.436 -6.223 -7.445 1 93.38 212 GLY A CA 1
ATOM 1682 C C . GLY A 1 212 ? 1.612 -7.191 -6.617 1 93.38 212 GLY A C 1
ATOM 1683 O O . GLY A 1 212 ? 2.148 -7.891 -5.754 1 93.38 212 GLY A O 1
ATOM 1684 N N . GLY A 1 213 ? 0.342 -7.148 -6.902 1 90.12 213 GLY A N 1
ATOM 1685 C CA . GLY A 1 213 ? -0.565 -8.039 -6.191 1 90.12 213 GLY A CA 1
ATOM 1686 C C . GLY A 1 213 ? -0.647 -9.422 -6.809 1 90.12 213 GLY A C 1
ATOM 1687 O O . GLY A 1 213 ? -0.637 -9.562 -8.031 1 90.12 213 GLY A O 1
ATOM 1688 N N . GLY A 1 214 ? -0.679 -10.469 -5.91 1 85.5 214 GLY A N 1
ATOM 1689 C CA . GLY A 1 214 ? -0.96 -11.828 -6.344 1 85.5 214 GLY A CA 1
ATOM 1690 C C . GLY A 1 214 ? 0.185 -12.461 -7.113 1 85.5 214 GLY A C 1
ATOM 1691 O O . GLY A 1 214 ? -0.029 -13.367 -7.922 1 85.5 214 GLY A O 1
ATOM 1692 N N . THR A 1 215 ? 1.408 -12.016 -6.922 1 85.69 215 THR A N 1
ATOM 1693 C CA . THR A 1 215 ? 2.525 -12.539 -7.695 1 85.69 215 THR A CA 1
ATOM 1694 C C . THR A 1 215 ? 2.721 -14.031 -7.418 1 85.69 215 THR A C 1
ATOM 1696 O O . THR A 1 215 ? 3.145 -14.781 -8.297 1 85.69 215 THR A O 1
ATOM 1699 N N . ASP A 1 216 ? 2.502 -14.492 -6.219 1 81.25 216 ASP A N 1
ATOM 1700 C CA . ASP A 1 216 ? 2.75 -15.883 -5.859 1 81.25 216 ASP A CA 1
ATOM 1701 C C . ASP A 1 216 ? 1.943 -16.828 -6.742 1 81.25 216 ASP A C 1
ATOM 1703 O O . ASP A 1 216 ? 2.441 -17.891 -7.152 1 81.25 216 ASP A O 1
ATOM 1707 N N . ASN A 1 217 ? 0.694 -16.469 -7.137 1 85.5 217 ASN A N 1
ATOM 1708 C CA . ASN A 1 217 ? 0.035 -17.406 -8.031 1 85.5 217 ASN A CA 1
ATOM 1709 C C . ASN A 1 217 ? 0.131 -16.969 -9.492 1 85.5 217 ASN A C 1
ATOM 1711 O O . ASN A 1 217 ? 0.289 -17.781 -10.391 1 85.5 217 ASN A O 1
ATOM 1715 N N . LYS A 1 218 ? 0.175 -15.75 -9.688 1 89.5 218 LYS A N 1
ATOM 1716 C CA . LYS A 1 218 ? 0.147 -15.242 -11.055 1 89.5 218 LYS A CA 1
ATOM 1717 C C . LYS A 1 218 ? 1.452 -15.555 -11.781 1 89.5 218 LYS A C 1
ATOM 1719 O O . LYS A 1 218 ? 1.443 -15.875 -12.969 1 89.5 218 LYS A O 1
ATOM 1724 N N . VAL A 1 219 ? 2.471 -15.469 -11.07 1 91.81 219 VAL A N 1
ATOM 1725 C CA . VAL A 1 219 ? 3.76 -15.742 -11.695 1 91.81 219 VAL A CA 1
ATOM 1726 C C . VAL A 1 219 ? 3.855 -17.219 -12.055 1 91.81 219 VAL A C 1
ATOM 1728 O O . VAL A 1 219 ? 4.277 -17.578 -13.156 1 91.81 219 VAL A O 1
ATOM 1731 N N . GLY A 1 220 ? 3.445 -18.062 -11.141 1 91.25 220 GLY A N 1
ATOM 1732 C CA . GLY A 1 220 ? 3.426 -19.484 -11.438 1 91.25 220 GLY A CA 1
ATOM 1733 C C . GLY A 1 220 ? 2.576 -19.828 -12.641 1 91.25 220 GLY A C 1
ATOM 1734 O O . GLY A 1 220 ? 2.992 -20.625 -13.492 1 91.25 220 GLY A O 1
ATOM 1735 N N . THR A 1 221 ? 1.431 -19.219 -12.648 1 92 221 THR A N 1
ATOM 1736 C CA . THR A 1 221 ? 0.528 -19.438 -13.773 1 92 221 THR A CA 1
ATOM 1737 C C . THR A 1 221 ? 1.165 -18.969 -15.078 1 92 221 THR A C 1
ATOM 1739 O O . THR A 1 221 ? 1.101 -19.656 -16.094 1 92 221 THR A O 1
ATOM 1742 N N . TYR A 1 222 ? 1.743 -17.844 -15.055 1 94.12 222 TYR A N 1
ATOM 1743 C CA . TYR A 1 222 ? 2.418 -17.297 -16.234 1 94.12 222 TYR A CA 1
ATOM 1744 C C . TYR A 1 222 ? 3.531 -18.219 -16.703 1 94.12 222 TYR A C 1
ATOM 1746 O O . TYR A 1 222 ? 3.666 -18.484 -17.891 1 94.12 222 TYR A O 1
ATOM 1754 N N . LEU A 1 223 ? 4.293 -18.688 -15.789 1 94.69 223 LEU A N 1
ATOM 1755 C CA . LEU A 1 223 ? 5.422 -19.547 -16.109 1 94.69 223 LEU A CA 1
ATOM 1756 C C . LEU A 1 223 ? 4.945 -20.828 -16.781 1 94.69 223 LEU A C 1
ATOM 1758 O O . LEU A 1 223 ? 5.508 -21.266 -17.781 1 94.69 223 LEU A O 1
ATOM 1762 N N . CYS A 1 224 ? 3.947 -21.422 -16.203 1 93.25 224 CYS A N 1
ATOM 1763 C CA . CYS A 1 224 ? 3.428 -22.672 -16.75 1 93.25 224 CYS A CA 1
ATOM 1764 C C . CYS A 1 224 ? 2.881 -22.469 -18.156 1 93.25 224 CYS A C 1
ATOM 1766 O O . CYS A 1 224 ? 3.17 -23.25 -19.062 1 93.25 224 CYS A O 1
ATOM 1768 N N . MET A 1 225 ? 2.156 -21.422 -18.312 1 94.69 225 MET A N 1
ATOM 1769 C CA . MET A 1 225 ? 1.572 -21.125 -19.609 1 94.69 225 MET A CA 1
ATOM 1770 C C . MET A 1 225 ? 2.66 -20.859 -20.656 1 94.69 225 MET A C 1
ATOM 1772 O O . MET A 1 225 ? 2.643 -21.438 -21.734 1 94.69 225 MET A O 1
ATOM 1776 N N . LYS A 1 226 ? 3.537 -20.031 -20.297 1 95.56 226 LYS A N 1
ATOM 1777 C CA . LYS A 1 226 ? 4.625 -19.672 -21.203 1 95.56 226 LYS A CA 1
ATOM 1778 C C . LYS A 1 226 ? 5.477 -20.906 -21.531 1 95.56 226 LYS A C 1
ATOM 1780 O O . LYS A 1 226 ? 5.93 -21.062 -22.656 1 95.56 226 LYS A O 1
ATOM 1785 N N . ALA A 1 227 ? 5.66 -21.719 -20.562 1 93.62 227 ALA A N 1
ATOM 1786 C CA . ALA A 1 227 ? 6.469 -22.922 -20.75 1 93.62 227 ALA A CA 1
ATOM 1787 C C . ALA A 1 227 ? 5.84 -23.844 -21.781 1 93.62 227 ALA A C 1
ATOM 1789 O O . ALA A 1 227 ? 6.523 -24.328 -22.688 1 93.62 227 ALA A O 1
ATOM 1790 N N . LEU A 1 228 ? 4.605 -24.141 -21.641 1 94.94 228 LEU 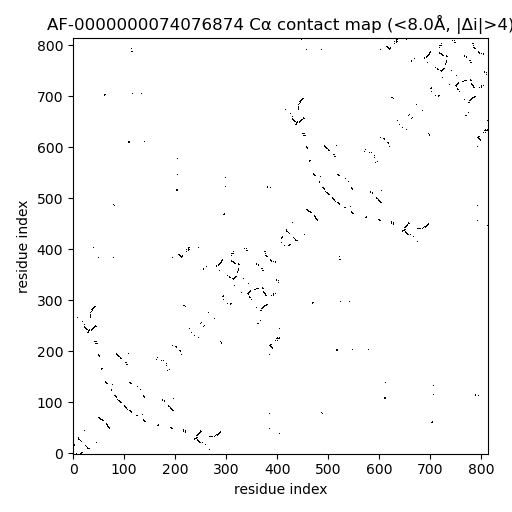A N 1
ATOM 1791 C CA . LEU A 1 228 ? 3.928 -25 -22.594 1 94.94 228 LEU A CA 1
ATOM 1792 C C . LEU A 1 228 ? 3.996 -24.406 -24 1 94.94 228 LEU A C 1
ATOM 1794 O O . LEU A 1 228 ? 4.348 -25.094 -24.953 1 94.94 228 LEU A O 1
ATOM 1798 N N . LEU A 1 229 ? 3.725 -23.109 -24.109 1 95.88 229 LEU A N 1
ATOM 1799 C CA . LEU A 1 229 ? 3.707 -22.453 -25.406 1 95.88 229 LEU A CA 1
ATOM 1800 C C . LEU A 1 229 ? 5.094 -22.453 -26.031 1 95.88 229 LEU A C 1
ATOM 1802 O O . LEU A 1 229 ? 5.234 -22.734 -27.234 1 95.88 229 LEU A O 1
ATOM 1806 N N . ASP A 1 230 ? 6.055 -22.188 -25.234 1 95 230 ASP A N 1
ATOM 1807 C CA . ASP A 1 230 ? 7.426 -22.172 -25.75 1 95 230 ASP A CA 1
ATOM 1808 C C . ASP A 1 230 ? 7.848 -23.562 -26.203 1 95 230 ASP A C 1
ATOM 1810 O O . ASP A 1 230 ? 8.562 -23.703 -27.203 1 95 230 ASP A O 1
ATOM 1814 N N . SER A 1 231 ? 7.418 -24.562 -25.531 1 93.62 231 SER A N 1
ATOM 1815 C CA . SER A 1 231 ? 7.781 -25.922 -25.859 1 93.62 231 SER A CA 1
ATOM 1816 C C . SER A 1 231 ? 7.195 -26.359 -27.203 1 93.62 231 SER A C 1
ATOM 1818 O O . SER A 1 231 ? 7.617 -27.359 -27.781 1 93.62 231 SER A O 1
ATOM 1820 N N . LEU A 1 232 ? 6.25 -25.594 -27.672 1 94.38 232 LEU A N 1
ATOM 1821 C CA . LEU A 1 232 ? 5.559 -25.938 -28.906 1 94.38 232 LEU A CA 1
ATOM 1822 C C . LEU A 1 232 ? 6.105 -25.141 -30.078 1 94.38 232 LEU A C 1
ATOM 1824 O O . LEU A 1 232 ? 5.656 -25.312 -31.219 1 94.38 232 LEU A O 1
ATOM 1828 N N . GLU A 1 233 ? 6.973 -24.281 -29.812 1 92.12 233 GLU A N 1
ATOM 1829 C CA . GLU A 1 233 ? 7.508 -23.422 -30.859 1 92.12 233 GLU A CA 1
ATOM 1830 C C . GLU A 1 233 ? 8.242 -24.234 -31.922 1 92.12 233 GLU A C 1
ATOM 1832 O O . GLU A 1 233 ? 8.148 -23.938 -33.125 1 92.12 233 GLU A O 1
ATOM 1837 N N . ASN A 1 234 ? 8.953 -25.203 -31.469 1 90.56 234 ASN A N 1
ATOM 1838 C CA . ASN A 1 234 ? 9.633 -26.094 -32.406 1 90.56 234 ASN A CA 1
ATOM 1839 C C . ASN A 1 234 ? 8.742 -27.266 -32.812 1 90.56 234 ASN A C 1
ATOM 1841 O O . ASN A 1 234 ? 8.617 -28.25 -32.094 1 90.56 234 ASN A O 1
ATOM 1845 N N . GLU A 1 235 ? 8.297 -27.266 -33.938 1 90.56 235 GLU A N 1
ATOM 1846 C CA . GLU A 1 235 ? 7.336 -28.25 -34.406 1 90.56 235 GLU A CA 1
ATOM 1847 C C . GLU A 1 235 ? 7.961 -29.641 -34.531 1 90.56 235 GLU A C 1
ATOM 1849 O O . GLU A 1 235 ? 7.289 -30.641 -34.281 1 90.56 235 GLU A O 1
ATOM 1854 N N . ASP A 1 236 ? 9.156 -29.672 -34.844 1 93.12 236 ASP A N 1
ATOM 1855 C CA . ASP A 1 236 ? 9.828 -30.953 -35 1 93.12 236 ASP A CA 1
ATOM 1856 C C . ASP A 1 236 ? 9.906 -31.703 -33.656 1 93.12 236 ASP A C 1
ATOM 1858 O O . ASP A 1 236 ? 9.836 -32.938 -33.625 1 93.12 236 ASP A O 1
ATOM 1862 N N . GLU A 1 237 ? 10.055 -30.922 -32.656 1 92.69 237 GLU A N 1
ATOM 1863 C CA . GLU A 1 237 ? 10.133 -31.547 -31.344 1 92.69 237 GLU A CA 1
ATOM 1864 C C . GLU A 1 237 ? 8.805 -32.188 -30.969 1 92.69 237 GLU A C 1
ATOM 1866 O O . GLU A 1 237 ? 8.781 -33.281 -30.391 1 92.69 237 GLU A O 1
ATOM 1871 N N . LEU A 1 238 ? 7.762 -31.547 -31.234 1 94.56 238 LEU A N 1
ATOM 1872 C CA . LEU A 1 238 ? 6.453 -32.125 -30.922 1 94.56 238 LEU A CA 1
ATOM 1873 C C . LEU A 1 238 ? 6.168 -33.312 -31.828 1 94.56 238 LEU A C 1
ATOM 1875 O O . LEU A 1 238 ? 5.598 -34.312 -31.375 1 94.56 238 LEU A O 1
ATOM 1879 N N . LYS A 1 239 ? 6.535 -33.25 -33.094 1 96.31 239 LYS A N 1
ATOM 1880 C CA . LYS A 1 239 ? 6.328 -34.344 -34.062 1 96.31 239 LYS A CA 1
ATOM 1881 C C . LYS A 1 239 ? 6.984 -35.625 -33.594 1 96.31 239 LYS A C 1
ATOM 1883 O O . LYS A 1 239 ? 6.457 -36.719 -33.812 1 96.31 239 LYS A O 1
ATOM 1888 N N . ASN A 1 240 ? 8.07 -35.5 -32.938 1 95.81 240 ASN A N 1
ATOM 1889 C CA . ASN A 1 240 ? 8.836 -36.656 -32.531 1 95.81 240 ASN A CA 1
ATOM 1890 C C . ASN A 1 240 ? 8.539 -37.062 -31.078 1 95.81 240 ASN A C 1
ATOM 1892 O O . ASN A 1 240 ? 9.102 -38.031 -30.562 1 95.81 240 ASN A O 1
ATOM 1896 N N . ASP A 1 241 ? 7.668 -36.375 -30.438 1 96.44 241 ASP A N 1
ATOM 1897 C CA . ASP A 1 241 ? 7.34 -36.625 -29.031 1 96.44 241 ASP A CA 1
ATOM 1898 C C . ASP A 1 241 ? 6.402 -37.812 -28.875 1 96.44 241 ASP A C 1
ATOM 1900 O O . ASP A 1 241 ? 5.426 -37.938 -29.625 1 96.44 241 ASP A O 1
ATOM 1904 N N . GLU A 1 242 ? 6.711 -38.656 -27.953 1 96.81 242 GLU A N 1
ATOM 1905 C CA . GLU A 1 242 ? 5.906 -39.844 -27.703 1 96.81 242 GLU A CA 1
ATOM 1906 C C . GLU A 1 242 ? 4.926 -39.594 -26.547 1 96.81 242 GLU A C 1
ATOM 1908 O O . GLU A 1 242 ? 4.125 -40.5 -26.234 1 96.81 242 GLU A O 1
ATOM 1913 N N . ASN A 1 243 ? 5.008 -38.469 -25.953 1 97 243 ASN A N 1
ATOM 1914 C CA . ASN A 1 243 ? 4.195 -38.156 -24.781 1 97 243 ASN A CA 1
ATOM 1915 C C . ASN A 1 243 ? 3.188 -37.062 -25.062 1 97 243 ASN A C 1
ATOM 1917 O O . ASN A 1 243 ? 3.145 -36.531 -26.172 1 97 243 ASN A O 1
ATOM 1921 N N . VAL A 1 244 ? 2.271 -36.812 -24.125 1 97.25 244 VAL A N 1
ATOM 1922 C CA . VAL A 1 244 ? 1.38 -35.656 -24.141 1 97.25 244 VAL A CA 1
ATOM 1923 C C . VAL A 1 244 ? 1.885 -34.625 -23.156 1 97.25 244 VAL A C 1
ATOM 1925 O O . VAL A 1 244 ? 2.195 -34.938 -22 1 97.25 244 VAL A O 1
ATOM 1928 N N . ARG A 1 245 ? 2.047 -33.406 -23.625 1 97.25 245 ARG A N 1
ATOM 1929 C CA . ARG A 1 245 ? 2.383 -32.281 -22.766 1 97.25 245 ARG A CA 1
ATOM 1930 C C . ARG A 1 245 ? 1.126 -31.656 -22.156 1 97.25 245 ARG A C 1
ATOM 1932 O O . ARG A 1 245 ? 0.209 -31.266 -22.891 1 97.25 245 ARG A O 1
ATOM 1939 N N . VAL A 1 246 ? 1.141 -31.531 -20.844 1 95.5 246 VAL A N 1
ATOM 1940 C CA . VAL A 1 246 ? -0.101 -31.125 -20.188 1 95.5 246 VAL A CA 1
ATOM 1941 C C . VAL A 1 246 ? 0.166 -29.953 -19.25 1 95.5 246 VAL A C 1
ATOM 1943 O O . VAL A 1 246 ? 1.141 -29.969 -18.484 1 95.5 246 VAL A O 1
ATOM 1946 N N . LEU A 1 247 ? -0.672 -28.953 -19.297 1 94.19 247 LEU A N 1
ATOM 1947 C CA . LEU A 1 247 ? -0.734 -27.844 -18.344 1 94.19 247 LEU A CA 1
ATOM 1948 C C . LEU A 1 247 ? -2.016 -27.906 -17.516 1 94.19 247 LEU A C 1
ATOM 1950 O O . LEU A 1 247 ? -3.105 -28.078 -18.078 1 94.19 247 LEU A O 1
ATOM 1954 N N . ILE A 1 248 ? -1.841 -27.812 -16.266 1 88.81 248 ILE A N 1
ATOM 1955 C CA . ILE A 1 248 ? -2.99 -27.766 -15.359 1 88.81 248 ILE A CA 1
ATOM 1956 C C . ILE A 1 248 ? -3.014 -26.438 -14.617 1 88.81 248 ILE A C 1
ATOM 1958 O O . ILE A 1 248 ? -2.025 -26.047 -13.984 1 88.81 248 ILE A O 1
ATOM 1962 N N . GLY A 1 249 ? -4.176 -25.719 -14.781 1 85.94 249 GLY A N 1
ATOM 1963 C CA . GLY A 1 249 ? -4.434 -24.5 -14.023 1 85.94 249 GLY A CA 1
ATOM 1964 C C . GLY A 1 249 ? -5.516 -24.672 -12.977 1 85.94 249 GLY A C 1
ATOM 1965 O O . GLY A 1 249 ? -6.641 -25.062 -13.297 1 85.94 249 GLY A O 1
ATOM 1966 N N . ASN A 1 250 ? -5.477 -24.172 -11.766 1 72.31 250 ASN A N 1
ATOM 1967 C CA . ASN A 1 250 ? -6.293 -24.172 -10.555 1 72.31 250 ASN A CA 1
ATOM 1968 C C . ASN A 1 250 ? -6.262 -25.531 -9.867 1 72.31 250 ASN A C 1
ATOM 1970 O O . ASN A 1 250 ? -6.84 -26.5 -10.367 1 72.31 250 ASN A O 1
ATOM 1974 N N . VAL A 1 251 ? -5.566 -25.547 -8.758 1 58.75 251 VAL A N 1
ATOM 1975 C CA . VAL A 1 251 ? -5.363 -26.844 -8.117 1 58.75 251 VAL A CA 1
ATOM 1976 C C . VAL A 1 251 ? -6.051 -26.859 -6.754 1 58.75 251 VAL A C 1
ATOM 1978 O O . VAL A 1 251 ? -5.73 -27.703 -5.906 1 58.75 251 VAL A O 1
ATOM 1981 N N . SER A 1 252 ? -7.02 -25.906 -6.578 1 58.41 252 SER A N 1
ATOM 1982 C CA . SER A 1 252 ? -7.766 -25.922 -5.324 1 58.41 252 SER A CA 1
ATOM 1983 C C . SER A 1 252 ? -8.75 -27.094 -5.289 1 58.41 252 SER A C 1
ATOM 1985 O O . SER A 1 252 ? -8.773 -27.922 -6.195 1 58.41 252 SER A O 1
ATOM 1987 N N . GLU A 1 253 ? -9.523 -27.25 -4.219 1 54.44 253 GLU A N 1
ATOM 1988 C CA . GLU A 1 253 ? -10.414 -28.391 -3.977 1 54.44 253 GLU A CA 1
ATOM 1989 C C . GLU A 1 253 ? -11.18 -28.766 -5.238 1 54.44 253 GLU A C 1
ATOM 1991 O O . GLU A 1 253 ? -11.398 -29.953 -5.508 1 54.44 253 GLU A O 1
ATOM 1996 N N . MET A 1 254 ? -11.453 -27.734 -5.949 1 55.81 254 MET A N 1
ATOM 1997 C CA . MET A 1 254 ? -12.156 -28.078 -7.184 1 55.81 254 MET A CA 1
ATOM 1998 C C . MET A 1 254 ? -11.18 -28.344 -8.32 1 55.81 254 MET A C 1
ATOM 2000 O O . MET A 1 254 ? -11.586 -28.766 -9.406 1 55.81 254 MET A O 1
ATOM 2004 N N . GLY A 1 255 ? -9.82 -28.172 -7.891 1 59.72 255 GLY A N 1
ATOM 2005 C CA . GLY A 1 255 ? -8.828 -28.328 -8.945 1 59.72 255 GLY A CA 1
ATOM 2006 C C . GLY A 1 255 ? -7.922 -29.516 -8.734 1 59.72 255 GLY A C 1
ATOM 2007 O O . GLY A 1 255 ? -8.281 -30.641 -9.086 1 59.72 255 GLY A O 1
ATOM 2008 N N . ALA A 1 256 ? -6.836 -29.203 -7.887 1 58.12 256 ALA A N 1
ATOM 2009 C CA . ALA A 1 256 ? -5.711 -30.141 -7.82 1 58.12 256 ALA A CA 1
ATOM 2010 C C . ALA A 1 256 ? -6.137 -31.469 -7.219 1 58.12 256 ALA A C 1
ATOM 2012 O O . ALA A 1 256 ? -5.676 -32.531 -7.656 1 58.12 256 ALA A O 1
ATOM 2013 N N . ALA A 1 257 ? -7.02 -31.266 -6.285 1 63.81 257 ALA A N 1
ATOM 2014 C CA . ALA A 1 257 ? -7.434 -32.5 -5.613 1 63.81 257 ALA A CA 1
ATOM 2015 C C . ALA A 1 257 ? -8.68 -33.094 -6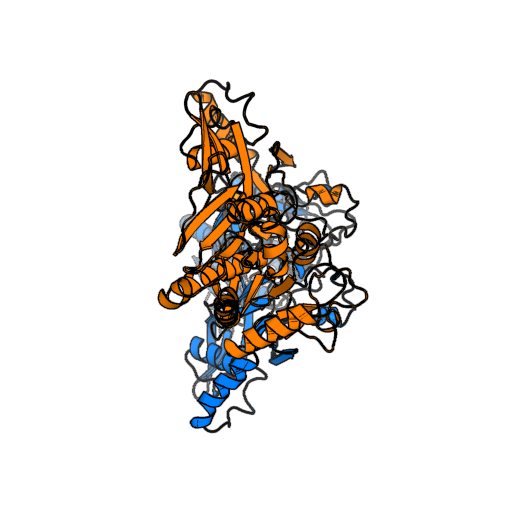.273 1 63.81 257 ALA A C 1
ATOM 2017 O O . ALA A 1 257 ? -9.219 -34.094 -5.801 1 63.81 257 ALA A O 1
ATOM 2018 N N . SER A 1 258 ? -8.945 -32.469 -7.297 1 71.38 258 SER A N 1
ATOM 2019 C CA . SER A 1 258 ? -10.203 -32.875 -7.906 1 71.38 258 SER A CA 1
ATOM 2020 C C . SER A 1 258 ? -10.008 -34.094 -8.797 1 71.38 258 SER A C 1
ATOM 2022 O O . SER A 1 258 ? -8.922 -34.312 -9.352 1 71.38 258 SER A O 1
ATOM 2024 N N . SER A 1 259 ? -11.07 -34.875 -8.93 1 82.88 259 SER A N 1
ATOM 2025 C CA . SER A 1 259 ? -11.094 -36.031 -9.836 1 82.88 259 SER A CA 1
ATOM 2026 C C . SER A 1 259 ? -11.102 -35.594 -11.289 1 82.88 259 SER A C 1
ATOM 2028 O O . SER A 1 259 ? -10.906 -36.406 -12.195 1 82.88 259 SER A O 1
ATOM 2030 N N . PHE A 1 260 ? -11.305 -34.375 -11.531 1 87.94 260 PHE A N 1
ATOM 2031 C CA . PHE A 1 260 ? -11.383 -33.844 -12.891 1 87.94 260 PHE A CA 1
ATOM 2032 C C . PHE A 1 260 ? -10.078 -34.094 -13.641 1 87.94 260 PHE A C 1
ATOM 2034 O O . PHE A 1 260 ? -10.102 -34.5 -14.805 1 87.94 260 PHE A O 1
ATOM 2041 N N . ILE A 1 261 ? -8.992 -33.844 -12.961 1 89.56 261 ILE A N 1
ATOM 2042 C CA . ILE A 1 261 ? -7.688 -34.062 -13.586 1 89.56 261 ILE A CA 1
ATOM 2043 C C . ILE A 1 261 ? -7.527 -35.5 -14.008 1 89.56 261 ILE A C 1
ATOM 2045 O O . ILE A 1 261 ? -7.121 -35.781 -15.133 1 89.56 261 ILE A O 1
ATOM 2049 N N . LYS A 1 262 ? -7.902 -36.344 -13.18 1 90.69 262 LYS A N 1
ATOM 2050 C CA . LYS A 1 262 ? -7.836 -37.781 -13.453 1 90.69 262 LYS A CA 1
ATOM 2051 C C . LYS A 1 262 ? -8.734 -38.156 -14.625 1 90.69 262 LYS A C 1
ATOM 2053 O O . LYS A 1 262 ? -8.352 -38.938 -15.484 1 90.69 262 LYS A O 1
ATOM 2058 N N . HIS A 1 263 ? -9.891 -37.625 -14.617 1 92.25 263 HIS A N 1
ATOM 2059 C CA . HIS A 1 263 ? -10.836 -37.906 -15.688 1 92.25 263 HIS A CA 1
ATOM 2060 C C . HIS A 1 263 ? -10.273 -37.5 -17.047 1 92.25 263 HIS A C 1
ATOM 2062 O O . HIS A 1 263 ? -10.398 -38.219 -18.031 1 92.25 263 HIS A O 1
ATOM 2068 N N . VAL A 1 264 ? -9.758 -36.344 -17.094 1 93.56 264 VAL A N 1
ATOM 2069 C CA . VAL A 1 264 ? -9.219 -35.844 -18.344 1 93.56 264 VAL A CA 1
ATOM 2070 C C . VAL A 1 264 ? -8.055 -36.719 -18.812 1 93.56 264 VAL A C 1
ATOM 2072 O O . VAL A 1 264 ? -7.988 -37.125 -19.969 1 93.56 264 VAL A O 1
ATOM 2075 N N . LEU A 1 265 ? -7.168 -37.062 -17.906 1 94.44 265 LEU A N 1
ATOM 2076 C CA . LEU A 1 265 ? -6.02 -37.906 -18.266 1 94.44 265 LEU A CA 1
ATOM 2077 C C . LEU A 1 265 ? -6.473 -39.281 -18.75 1 94.44 265 LEU A C 1
ATOM 2079 O O . LEU A 1 265 ? -5.895 -39.812 -19.688 1 94.44 265 LEU A O 1
ATOM 2083 N N . LYS A 1 266 ? -7.445 -39.781 -18.172 1 95.06 266 LYS A N 1
ATOM 2084 C CA . LYS A 1 266 ? -8 -41.062 -18.609 1 95.06 266 LYS A CA 1
ATOM 2085 C C . LYS A 1 266 ? -8.547 -40.969 -20.031 1 95.06 266 LYS A C 1
ATOM 2087 O O . LYS A 1 266 ? -8.367 -41.875 -20.844 1 95.06 266 LYS A O 1
ATOM 2092 N N . ARG A 1 267 ? -9.172 -39.906 -20.281 1 95.69 267 ARG A N 1
ATOM 2093 C CA . ARG A 1 267 ? -9.758 -39.719 -21.594 1 95.69 267 ARG A CA 1
ATOM 2094 C C . ARG A 1 267 ? -8.672 -39.625 -22.672 1 95.69 267 ARG A C 1
ATOM 2096 O O . ARG A 1 267 ? -8.898 -39.969 -23.828 1 95.69 267 ARG A O 1
ATOM 2103 N N . LEU A 1 268 ? -7.512 -39.188 -22.312 1 95.81 268 LEU A N 1
ATOM 2104 C CA . LEU A 1 268 ? -6.398 -39.062 -23.25 1 95.81 268 LEU A CA 1
ATOM 2105 C C . LEU A 1 268 ? -5.809 -40.438 -23.594 1 95.81 268 LEU A C 1
ATOM 2107 O O . LEU A 1 268 ? -5.016 -40.562 -24.516 1 95.81 268 LEU A O 1
ATOM 2111 N N . THR A 1 269 ? -6.168 -41.469 -22.875 1 96.38 269 THR A N 1
ATOM 2112 C CA . THR A 1 269 ? -5.594 -42.781 -23.094 1 96.38 269 THR A CA 1
ATOM 2113 C C . THR A 1 269 ? -6.586 -43.688 -23.812 1 96.38 269 THR A C 1
ATOM 2115 O O . THR A 1 269 ? -6.328 -44.875 -23.969 1 96.38 269 THR A O 1
ATOM 2118 N N . VAL A 1 270 ? -7.707 -43.125 -24.156 1 94.5 270 VAL A N 1
ATOM 2119 C CA . VAL A 1 270 ? -8.727 -43.906 -24.844 1 94.5 270 VAL A CA 1
ATOM 2120 C C . VAL A 1 270 ? -8.148 -44.438 -26.156 1 94.5 270 VAL A C 1
ATOM 2122 O O . VAL A 1 270 ? -7.406 -43.75 -26.859 1 94.5 270 VAL A O 1
ATOM 2125 N N . GLY A 1 271 ? -8.625 -45.719 -26.516 1 92.5 271 GLY A N 1
ATOM 2126 C CA . GLY A 1 271 ? -8.148 -46.344 -27.719 1 92.5 271 GLY A CA 1
ATOM 2127 C C . GLY A 1 271 ? -6.957 -47.25 -27.484 1 92.5 271 GLY A C 1
ATOM 2128 O O . GLY A 1 271 ? -6.535 -48 -28.391 1 92.5 271 GLY A O 1
ATOM 2129 N N . GLY A 1 272 ? -6.371 -47.219 -26.25 1 92.88 272 GLY A N 1
ATOM 2130 C CA . GLY A 1 272 ? -5.266 -48.094 -25.875 1 92.88 272 GLY A CA 1
ATOM 2131 C C . GLY A 1 272 ? -5.711 -49.375 -25.172 1 92.88 272 GLY A C 1
ATOM 2132 O O . GLY A 1 272 ? -6.898 -49.688 -25.172 1 92.88 272 GLY A O 1
ATOM 2133 N N . PRO A 1 273 ? -4.719 -50.125 -24.703 1 94.44 273 PRO A N 1
ATOM 2134 C CA . PRO A 1 273 ? -5.074 -51.312 -23.922 1 94.44 273 PRO A CA 1
ATOM 2135 C C . PRO A 1 273 ? -5.883 -50.969 -22.672 1 94.44 273 PRO A C 1
ATOM 2137 O O . PRO A 1 273 ? -5.969 -49.812 -22.281 1 94.44 273 PRO A O 1
ATOM 2140 N N . GLN A 1 274 ? -6.52 -51.906 -22.016 1 92.94 274 GLN A N 1
ATOM 2141 C CA . GLN A 1 274 ? -7.398 -51.75 -20.859 1 92.94 274 GLN A CA 1
ATOM 2142 C C . GLN A 1 274 ? -6.676 -51.031 -19.719 1 92.94 274 GLN A C 1
ATOM 2144 O O . GLN A 1 274 ? -7.289 -50.25 -18.969 1 92.94 274 GLN A O 1
ATOM 2149 N N . ASN A 1 275 ? -5.41 -51.219 -19.609 1 96.25 275 ASN A N 1
ATOM 2150 C CA . ASN A 1 275 ? -4.641 -50.625 -18.547 1 96.25 275 ASN A CA 1
ATOM 2151 C C . ASN A 1 275 ? -3.809 -49.438 -19.047 1 96.25 275 ASN A C 1
ATOM 2153 O O . ASN A 1 275 ? -2.732 -49.156 -18.516 1 96.25 275 ASN A O 1
ATOM 2157 N N . ALA A 1 276 ? -4.254 -48.812 -20.109 1 96.31 276 ALA A N 1
ATOM 2158 C CA . ALA A 1 276 ? -3.49 -47.75 -20.734 1 96.31 276 ALA A CA 1
ATOM 2159 C C . ALA A 1 276 ? -3.268 -46.594 -19.781 1 96.31 276 ALA A C 1
ATOM 2161 O O . ALA A 1 276 ? -2.199 -45.969 -19.766 1 96.31 276 ALA A O 1
ATOM 2162 N N . TYR A 1 277 ? -4.246 -46.312 -19.016 1 95.94 277 TYR A N 1
ATOM 2163 C CA . TYR A 1 277 ? -4.121 -45.219 -18.078 1 95.94 277 TYR A CA 1
ATOM 2164 C C . TYR A 1 277 ? -3.039 -45.5 -17.031 1 95.94 277 TYR A C 1
ATOM 2166 O O . TYR A 1 277 ? -2.184 -44.656 -16.781 1 95.94 277 TYR A O 1
ATOM 2174 N N . GLU A 1 278 ? -3.115 -46.656 -16.422 1 96.06 278 GLU A N 1
ATOM 2175 C CA . GLU A 1 278 ? -2.133 -47.031 -15.406 1 96.06 278 GLU A CA 1
ATOM 2176 C C . GLU A 1 278 ? -0.72 -47.031 -15.984 1 96.06 278 GLU A C 1
ATOM 2178 O O . GLU A 1 278 ? 0.23 -46.625 -15.312 1 96.06 278 GLU A O 1
ATOM 2183 N N . LEU A 1 279 ? -0.605 -47.5 -17.203 1 96.75 279 LEU A N 1
ATOM 2184 C CA . LEU A 1 279 ? 0.683 -47.469 -17.891 1 96.75 279 LEU A CA 1
ATOM 2185 C C . LEU A 1 279 ? 1.156 -46.031 -18.094 1 96.75 279 LEU A C 1
ATOM 2187 O O . LEU A 1 279 ? 2.316 -45.719 -17.828 1 96.75 279 LEU A O 1
ATOM 2191 N N . ALA A 1 280 ? 0.283 -45.219 -18.516 1 97 280 ALA A N 1
ATOM 2192 C CA . ALA A 1 280 ? 0.619 -43.812 -18.797 1 97 280 ALA A CA 1
ATOM 2193 C C . ALA A 1 280 ? 1.086 -43.094 -17.531 1 97 280 ALA A C 1
ATOM 2195 O O . ALA A 1 280 ? 2.1 -42.406 -17.547 1 97 280 ALA A O 1
ATOM 2196 N N . ILE A 1 281 ? 0.335 -43.25 -16.469 1 95.81 281 ILE A N 1
ATOM 2197 C CA . ILE A 1 281 ? 0.644 -42.594 -15.219 1 95.81 281 ILE A CA 1
ATOM 2198 C C . ILE A 1 281 ? 2.029 -43 -14.727 1 95.81 281 ILE A C 1
ATOM 2200 O O . ILE A 1 281 ? 2.801 -42.188 -14.242 1 95.81 281 ILE A O 1
ATOM 2204 N N . SER A 1 282 ? 2.361 -44.25 -14.875 1 95.5 282 SER A N 1
ATOM 2205 C CA . SER A 1 282 ? 3.648 -44.781 -14.438 1 95.5 282 SER A CA 1
ATOM 2206 C C . SER A 1 282 ? 4.793 -44.188 -15.273 1 95.5 282 SER A C 1
ATOM 2208 O O . SER A 1 282 ? 5.949 -44.219 -14.844 1 95.5 282 SER A O 1
ATOM 2210 N N . ARG A 1 283 ? 4.488 -43.688 -16.422 1 95.62 283 ARG A N 1
ATOM 2211 C CA . ARG A 1 283 ? 5.488 -43.156 -17.328 1 95.62 283 ARG A CA 1
ATOM 2212 C C . ARG A 1 283 ? 5.445 -41.625 -17.344 1 95.62 283 ARG A C 1
ATOM 2214 O O . ARG A 1 283 ? 5.945 -41 -18.281 1 95.62 283 ARG A O 1
ATOM 2221 N N . SER A 1 284 ? 4.789 -41.062 -16.344 1 96.12 284 SER A N 1
ATOM 2222 C CA . SER A 1 284 ? 4.52 -39.625 -16.344 1 96.12 284 SER A CA 1
ATOM 2223 C C . SER A 1 284 ? 5.219 -38.938 -15.18 1 96.12 284 SER A C 1
ATOM 2225 O O . SER A 1 284 ? 5.629 -39.594 -14.211 1 96.12 284 SER A O 1
ATOM 2227 N N . MET A 1 285 ? 5.348 -37.625 -15.289 1 95.38 285 MET A N 1
ATOM 2228 C CA . MET A 1 285 ? 5.883 -36.781 -14.227 1 95.38 285 MET A CA 1
ATOM 2229 C C . MET A 1 285 ? 5.102 -35.469 -14.125 1 95.38 285 MET A C 1
ATOM 2231 O O . MET A 1 285 ? 4.684 -34.906 -15.141 1 95.38 285 MET A O 1
ATOM 2235 N N . LEU A 1 286 ? 4.941 -35.094 -12.875 1 94.19 286 LEU A N 1
ATOM 2236 C CA . LEU A 1 286 ? 4.242 -33.844 -12.57 1 94.19 286 LEU A CA 1
ATOM 2237 C C . LEU A 1 286 ? 5.172 -32.875 -11.875 1 94.19 286 LEU A C 1
ATOM 2239 O O . LEU A 1 286 ? 5.793 -33.188 -10.867 1 94.19 286 LEU A O 1
ATOM 2243 N N . ILE A 1 287 ? 5.258 -31.703 -12.484 1 95.12 287 ILE A N 1
ATOM 2244 C CA . ILE A 1 287 ? 5.918 -30.578 -11.828 1 95.12 287 ILE A CA 1
ATOM 2245 C C . ILE A 1 287 ? 4.875 -29.562 -11.344 1 95.12 287 ILE A C 1
ATOM 2247 O O . ILE A 1 287 ? 4.16 -28.969 -12.148 1 95.12 287 ILE A O 1
ATOM 2251 N N . THR A 1 288 ? 4.789 -29.453 -10.094 1 92.62 288 THR A N 1
ATOM 2252 C CA . THR A 1 288 ? 3.932 -28.406 -9.539 1 92.62 288 THR A CA 1
ATOM 2253 C C . THR A 1 288 ? 4.711 -27.109 -9.336 1 92.62 288 THR A C 1
ATOM 2255 O O . THR A 1 288 ? 5.832 -27.125 -8.828 1 92.62 288 THR A O 1
ATOM 2258 N N . VAL A 1 289 ? 4.094 -26.062 -9.805 1 92.62 289 VAL A N 1
ATOM 2259 C CA . VAL A 1 289 ? 4.762 -24.766 -9.719 1 92.62 289 VAL A CA 1
ATOM 2260 C C . VAL A 1 289 ? 4.035 -23.875 -8.711 1 92.62 289 VAL A C 1
ATOM 2262 O O . VAL A 1 289 ? 2.916 -23.422 -8.961 1 92.62 289 VAL A O 1
ATOM 2265 N N . ASP A 1 290 ? 4.672 -23.688 -7.613 1 88.19 290 ASP A N 1
ATOM 2266 C CA . ASP A 1 290 ? 4.199 -22.828 -6.535 1 88.19 290 ASP A CA 1
ATOM 2267 C C . ASP A 1 290 ? 5.324 -21.953 -6 1 88.19 290 ASP A C 1
ATOM 2269 O O . ASP A 1 290 ? 6.391 -22.453 -5.629 1 88.19 290 ASP A O 1
ATOM 2273 N N . GLN A 1 291 ? 5.074 -20.672 -5.93 1 87.19 291 GLN A N 1
ATOM 2274 C CA . GLN A 1 291 ? 6.152 -19.781 -5.523 1 87.19 291 GLN A CA 1
ATOM 2275 C C . GLN A 1 291 ? 6.562 -20.031 -4.074 1 87.19 291 GLN A C 1
ATOM 2277 O O . GLN A 1 291 ? 5.742 -20.453 -3.26 1 87.19 291 GLN A O 1
ATOM 2282 N N . THR A 1 292 ? 7.766 -19.766 -3.854 1 89.06 292 THR A N 1
ATOM 2283 C CA . THR A 1 292 ? 8.305 -19.953 -2.512 1 89.06 292 THR A CA 1
ATOM 2284 C C . THR A 1 292 ? 8.875 -18.656 -1.966 1 89.06 292 THR A C 1
ATOM 2286 O O . THR A 1 292 ? 9.07 -17.703 -2.717 1 89.06 292 THR A O 1
ATOM 2289 N N . HIS A 1 293 ? 9.141 -18.672 -0.657 1 89.44 293 HIS A N 1
ATOM 2290 C CA . HIS A 1 293 ? 9.695 -17.484 -0.008 1 89.44 293 HIS A CA 1
ATOM 2291 C C . HIS A 1 293 ? 11.211 -17.453 -0.141 1 89.44 293 HIS A C 1
ATOM 2293 O O . HIS A 1 293 ? 11.883 -18.469 0.03 1 89.44 293 HIS A O 1
ATOM 2299 N N . ALA A 1 294 ? 11.695 -16.281 -0.437 1 93.31 294 ALA A N 1
ATOM 2300 C CA . ALA A 1 294 ? 13.133 -16.031 -0.303 1 93.31 294 ALA A CA 1
ATOM 2301 C C . ALA A 1 294 ? 13.5 -15.711 1.143 1 93.31 294 ALA A C 1
ATOM 2303 O O . ALA A 1 294 ? 12.633 -15.375 1.951 1 93.31 294 ALA A O 1
ATOM 2304 N N . VAL A 1 295 ? 14.766 -15.859 1.368 1 91.88 295 VAL A N 1
ATOM 2305 C CA . VAL A 1 295 ? 15.227 -15.469 2.695 1 91.88 295 VAL A CA 1
ATOM 2306 C C . VAL A 1 295 ? 14.93 -13.984 2.93 1 91.88 295 VAL A C 1
ATOM 2308 O O . VAL A 1 295 ? 15.211 -13.148 2.07 1 91.88 295 VAL A O 1
ATOM 2311 N N . HIS A 1 296 ? 14.328 -13.734 4.012 1 90.75 296 HIS A N 1
ATOM 2312 C CA . HIS A 1 296 ? 14 -12.352 4.359 1 90.75 296 HIS A CA 1
ATOM 2313 C C . HIS A 1 296 ? 15.227 -11.617 4.891 1 90.75 296 HIS A C 1
ATOM 2315 O O . HIS A 1 296 ? 15.922 -12.117 5.777 1 90.75 296 HIS A O 1
ATOM 2321 N N . PRO A 1 297 ? 15.508 -10.453 4.426 1 90.25 297 PRO A N 1
ATOM 2322 C CA . PRO A 1 297 ? 16.719 -9.758 4.863 1 90.25 297 PRO A CA 1
ATOM 2323 C C . PRO A 1 297 ? 16.672 -9.367 6.34 1 90.25 297 PRO A C 1
ATOM 2325 O O . PRO A 1 297 ? 17.703 -9.352 7.012 1 90.25 297 PRO A O 1
ATOM 2328 N N . ASN A 1 298 ? 15.5 -9.07 6.848 1 86 298 ASN A N 1
ATOM 2329 C CA . ASN A 1 298 ? 15.383 -8.594 8.219 1 86 298 ASN A CA 1
ATOM 2330 C C . ASN A 1 298 ? 15.078 -9.734 9.188 1 86 298 ASN A C 1
ATOM 2332 O O . ASN A 1 298 ? 15.164 -9.562 10.406 1 86 298 ASN A O 1
ATOM 2336 N N . PHE A 1 299 ? 14.766 -10.906 8.664 1 84.19 299 PHE A N 1
ATOM 2337 C CA . PHE A 1 299 ? 14.453 -12.062 9.484 1 84.19 299 PHE A CA 1
ATOM 2338 C C . PHE A 1 299 ? 15.109 -13.32 8.922 1 84.19 299 PHE A C 1
ATOM 2340 O O . PHE A 1 299 ? 14.438 -14.336 8.719 1 84.19 299 PHE A O 1
ATOM 2347 N N . PRO A 1 300 ? 16.359 -13.289 8.781 1 85.06 300 PRO A N 1
ATOM 2348 C CA . PRO A 1 300 ? 17.016 -14.461 8.195 1 85.06 300 PRO A CA 1
ATOM 2349 C C . PRO A 1 300 ? 16.922 -15.695 9.086 1 85.06 300 PRO A C 1
ATOM 2351 O O . PRO A 1 300 ? 16.969 -16.828 8.586 1 85.06 300 PRO A O 1
ATOM 2354 N N . ASP A 1 301 ? 16.672 -15.477 10.367 1 82.25 301 ASP A N 1
ATOM 2355 C CA . ASP A 1 301 ? 16.672 -16.562 11.344 1 82.25 301 ASP A CA 1
ATOM 2356 C C . ASP A 1 301 ? 15.398 -17.391 11.234 1 82.25 301 ASP A C 1
ATOM 2358 O O . ASP A 1 301 ? 15.312 -18.484 11.789 1 82.25 301 ASP A O 1
ATOM 2362 N N . LYS A 1 302 ? 14.484 -16.938 10.531 1 82.06 302 LYS A N 1
ATOM 2363 C CA . LYS A 1 302 ? 13.234 -17.672 10.359 1 82.06 302 LYS A CA 1
ATOM 2364 C C . LYS A 1 302 ? 13.359 -18.703 9.242 1 82.06 302 LYS A C 1
ATOM 2366 O O . LYS A 1 302 ? 12.445 -19.5 9.023 1 82.06 302 LYS A O 1
ATOM 2371 N N . HIS A 1 303 ? 14.477 -18.719 8.633 1 85.25 303 HIS A N 1
ATOM 2372 C CA . HIS A 1 303 ? 14.742 -19.641 7.535 1 85.25 303 HIS A CA 1
ATOM 2373 C C . HIS A 1 303 ? 15.836 -20.641 7.898 1 85.25 303 HIS A C 1
ATOM 2375 O O . HIS A 1 303 ? 16.734 -20.312 8.695 1 85.25 303 HIS A O 1
ATOM 2381 N N . GLU A 1 304 ? 15.734 -21.828 7.355 1 84.56 304 GLU A N 1
ATOM 2382 C CA . GLU A 1 304 ? 16.766 -22.828 7.598 1 84.56 304 GLU A CA 1
ATOM 2383 C C . GLU A 1 304 ? 18.125 -22.359 7.109 1 84.56 304 GLU A C 1
ATOM 2385 O O . GLU A 1 304 ? 18.297 -22.016 5.938 1 84.56 304 GLU A O 1
ATOM 2390 N N . VAL A 1 305 ? 19.094 -22.453 7.902 1 83.81 305 VAL A N 1
ATOM 2391 C CA . VAL A 1 305 ? 20.359 -21.766 7.762 1 83.81 305 VAL A CA 1
ATOM 2392 C C . VAL A 1 305 ? 21.094 -22.281 6.52 1 83.81 305 VAL A C 1
ATOM 2394 O O . VAL A 1 305 ? 21.703 -21.5 5.789 1 83.81 305 VAL A O 1
ATOM 2397 N N . ASN A 1 306 ? 21.047 -23.516 6.207 1 86.5 306 ASN A N 1
ATOM 2398 C CA . ASN A 1 306 ? 21.859 -24.062 5.125 1 86.5 306 ASN A CA 1
ATOM 2399 C C . ASN A 1 306 ? 21.062 -24.141 3.82 1 86.5 306 ASN A C 1
ATOM 2401 O O . ASN A 1 306 ? 21.609 -24.562 2.791 1 86.5 306 ASN A O 1
ATOM 2405 N N . HIS A 1 307 ? 19.891 -23.703 3.875 1 89.75 307 HIS A N 1
ATOM 2406 C CA . HIS A 1 307 ? 19.047 -23.781 2.686 1 89.75 307 HIS A CA 1
ATOM 2407 C C . HIS A 1 307 ? 18.312 -22.469 2.445 1 89.75 307 HIS A C 1
ATOM 2409 O O . HIS A 1 307 ? 17.109 -22.453 2.174 1 89.75 307 HIS A O 1
ATOM 2415 N N . HIS A 1 308 ? 19.062 -21.422 2.65 1 90.56 308 HIS A N 1
ATOM 2416 C CA . HIS A 1 308 ? 18.531 -20.094 2.328 1 90.56 308 HIS A CA 1
ATOM 2417 C C . HIS A 1 308 ? 18.25 -19.969 0.835 1 90.56 308 HIS A C 1
ATOM 2419 O O . HIS A 1 308 ? 19.156 -20.125 0.013 1 90.56 308 HIS A O 1
ATOM 2425 N N . VAL A 1 309 ? 17.062 -19.719 0.522 1 93.69 309 VAL A N 1
ATOM 2426 C CA . VAL A 1 309 ? 16.688 -19.453 -0.864 1 93.69 309 VAL A CA 1
ATOM 2427 C C . VAL A 1 309 ? 17 -18 -1.214 1 93.69 309 VAL A C 1
ATOM 2429 O O . VAL A 1 309 ? 16.484 -17.078 -0.573 1 93.69 309 VAL A O 1
ATOM 2432 N N . LYS A 1 310 ? 17.828 -17.859 -2.178 1 93.94 310 LYS A N 1
ATOM 2433 C CA . LYS A 1 310 ? 18.188 -16.516 -2.633 1 93.94 310 LYS A CA 1
ATOM 2434 C C . LYS A 1 310 ? 17.172 -15.984 -3.645 1 93.94 310 LYS A C 1
ATOM 2436 O O . LYS A 1 310 ? 16.766 -16.703 -4.562 1 93.94 310 LYS A O 1
ATOM 2441 N N . ILE A 1 311 ? 16.828 -14.758 -3.529 1 93.94 311 ILE A N 1
ATOM 2442 C CA . ILE A 1 311 ? 15.797 -14.18 -4.387 1 93.94 311 ILE A CA 1
ATOM 2443 C C . ILE A 1 311 ? 16.297 -14.141 -5.832 1 93.94 311 ILE A C 1
ATOM 2445 O O . ILE A 1 311 ? 15.5 -14.258 -6.77 1 93.94 311 ILE A O 1
ATOM 2449 N N . ASN A 1 312 ? 17.562 -13.945 -6.039 1 92.56 312 ASN A N 1
ATOM 2450 C CA . ASN A 1 312 ? 18.141 -13.898 -7.379 1 92.56 312 ASN A CA 1
ATOM 2451 C C . ASN A 1 312 ? 18.781 -15.227 -7.758 1 92.56 312 ASN A C 1
ATOM 2453 O O . ASN A 1 312 ? 19.609 -15.281 -8.672 1 92.56 312 ASN A O 1
ATOM 2457 N N . GLY A 1 313 ? 18.438 -16.297 -7.055 1 93.25 313 GLY A N 1
ATOM 2458 C CA . GLY A 1 313 ? 19.125 -17.562 -7.211 1 93.25 313 GLY A CA 1
ATOM 2459 C C . GLY A 1 313 ? 18.469 -18.484 -8.219 1 93.25 313 GLY A C 1
ATOM 2460 O O . GLY A 1 313 ? 18.953 -19.594 -8.469 1 93.25 313 GLY A O 1
ATOM 2461 N N . GLY A 1 314 ? 17.328 -18.047 -8.719 1 93.75 314 GLY A N 1
ATOM 2462 C CA . GLY A 1 314 ? 16.672 -18.859 -9.727 1 93.75 314 GLY A CA 1
ATOM 2463 C C . GLY A 1 314 ? 15.625 -19.797 -9.148 1 93.75 314 GLY A C 1
ATOM 2464 O O . GLY A 1 314 ? 15.125 -19.578 -8.047 1 93.75 314 GLY A O 1
ATOM 2465 N N . PRO A 1 315 ? 15.25 -20.797 -9.945 1 96.94 315 PRO A N 1
ATOM 2466 C CA . PRO A 1 315 ? 14.195 -21.734 -9.531 1 96.94 315 PRO A CA 1
ATOM 2467 C C . PRO A 1 315 ? 14.555 -22.5 -8.258 1 96.94 315 PRO A C 1
ATOM 2469 O O . PRO A 1 315 ? 15.734 -22.641 -7.93 1 96.94 315 PRO A O 1
ATOM 2472 N N . VAL A 1 316 ? 13.484 -22.938 -7.578 1 96.19 316 VAL A N 1
ATOM 2473 C CA . VAL A 1 316 ? 13.625 -23.594 -6.285 1 96.19 316 VAL A CA 1
ATOM 2474 C C . VAL A 1 316 ? 12.828 -24.891 -6.281 1 96.19 316 VAL A C 1
ATOM 2476 O O . VAL A 1 316 ? 11.727 -24.953 -6.828 1 96.19 316 VAL A O 1
ATOM 2479 N N . SER A 1 317 ? 13.367 -25.922 -5.73 1 95.69 317 SER A N 1
ATOM 2480 C CA . SER A 1 317 ? 12.609 -27.125 -5.41 1 95.69 317 SER A CA 1
ATOM 2481 C C . SER A 1 317 ? 12.484 -27.312 -3.902 1 95.69 317 SER A C 1
ATOM 2483 O O . SER A 1 317 ? 13.445 -27.094 -3.162 1 95.69 317 SER A O 1
ATOM 2485 N N . SER A 1 318 ? 11.391 -27.734 -3.488 1 92.31 318 SER A N 1
ATOM 2486 C CA . SER A 1 318 ? 11.133 -27.906 -2.062 1 92.31 318 SER A CA 1
ATOM 2487 C C . SER A 1 318 ? 11.141 -29.391 -1.679 1 92.31 318 SER A C 1
ATOM 2489 O O . SER A 1 318 ? 10.57 -30.219 -2.381 1 92.31 318 SER A O 1
ATOM 2491 N N . ILE A 1 319 ? 11.805 -29.609 -0.616 1 89.06 319 ILE A N 1
ATOM 2492 C CA . ILE A 1 319 ? 11.859 -30.953 -0.047 1 89.06 319 ILE A CA 1
ATOM 2493 C C . ILE A 1 319 ? 11.391 -30.922 1.404 1 89.06 319 ILE A C 1
ATOM 2495 O O . ILE A 1 319 ? 11.711 -29.984 2.145 1 89.06 319 ILE A O 1
ATOM 2499 N N . GLY A 1 320 ? 10.609 -31.922 1.815 1 83.62 320 GLY A N 1
ATOM 2500 C CA . GLY A 1 320 ? 10.172 -32 3.199 1 83.62 320 GLY A CA 1
ATOM 2501 C C . GLY A 1 320 ? 8.797 -32.625 3.35 1 83.62 320 GLY A C 1
ATOM 2502 O O . GLY A 1 320 ? 8.188 -33.062 2.365 1 83.62 320 GLY A O 1
ATOM 2503 N N . VAL A 1 321 ? 8.406 -32.625 4.609 1 80.19 321 VAL A N 1
ATOM 2504 C CA . VAL A 1 321 ? 7.078 -33.125 4.902 1 80.19 321 VAL A CA 1
ATOM 2505 C C . VAL A 1 321 ? 6.02 -32.219 4.281 1 80.19 321 VAL A C 1
ATOM 2507 O O . VAL A 1 321 ? 6.102 -31 4.391 1 80.19 321 VAL A O 1
ATOM 2510 N N . GLY A 1 322 ? 5.191 -32.812 3.49 1 80.5 322 GLY A N 1
ATOM 2511 C CA . GLY A 1 322 ? 4.113 -32.062 2.895 1 80.5 322 GLY A CA 1
ATOM 2512 C C . GLY A 1 322 ? 4.332 -31.766 1.422 1 80.5 322 GLY A C 1
ATOM 2513 O O . GLY A 1 322 ? 3.449 -31.219 0.755 1 80.5 322 GLY A O 1
ATOM 2514 N N . PHE A 1 323 ? 5.48 -32.125 1.058 1 86.62 323 PHE A N 1
ATOM 2515 C CA . PHE A 1 323 ? 5.742 -31.953 -0.367 1 86.62 323 PHE A CA 1
ATOM 2516 C C . PHE A 1 323 ? 5.746 -33.312 -1.078 1 86.62 323 PHE A C 1
ATOM 2518 O O . PHE A 1 323 ? 6.043 -34.344 -0.468 1 86.62 323 PHE A O 1
ATOM 2525 N N . GLY A 1 324 ? 5.48 -33.281 -2.371 1 88.19 324 GLY A N 1
ATOM 2526 C CA . GLY A 1 324 ? 5.48 -34.469 -3.178 1 88.19 324 GLY A CA 1
ATOM 2527 C C . GLY A 1 324 ? 6.836 -34.781 -3.785 1 88.19 324 GLY A C 1
ATOM 2528 O O . GLY A 1 324 ? 6.977 -35.75 -4.531 1 88.19 324 GLY A O 1
ATOM 2529 N N . THR A 1 325 ? 7.812 -34.062 -3.398 1 91.56 325 THR A N 1
ATOM 2530 C CA . THR A 1 325 ? 9.141 -34.219 -3.979 1 91.56 325 THR A CA 1
ATOM 2531 C C . THR A 1 325 ? 9.828 -35.469 -3.434 1 91.56 325 THR A C 1
ATOM 2533 O O . THR A 1 325 ? 9.82 -35.719 -2.227 1 91.56 325 THR A O 1
ATOM 2536 N N . THR A 1 326 ? 10.391 -36.25 -4.336 1 91.44 326 THR A N 1
ATOM 2537 C CA . THR A 1 326 ? 11.18 -37.438 -3.982 1 91.44 326 THR A CA 1
ATOM 2538 C C . THR A 1 326 ? 12.617 -37.281 -4.477 1 91.44 326 THR A C 1
ATOM 2540 O O . THR A 1 326 ? 12.93 -36.375 -5.227 1 91.44 326 THR A O 1
ATOM 2543 N N . ALA A 1 327 ? 13.422 -38.312 -4.035 1 92.5 327 ALA A N 1
ATOM 2544 C CA . ALA A 1 327 ? 14.812 -38.312 -4.484 1 92.5 327 ALA A CA 1
ATOM 2545 C C . ALA A 1 327 ? 14.898 -38.469 -6 1 92.5 327 ALA A C 1
ATOM 2547 O O . ALA A 1 327 ? 15.742 -37.844 -6.645 1 92.5 327 ALA A O 1
ATOM 2548 N N . THR A 1 328 ? 14.062 -39.219 -6.516 1 93.5 328 THR A N 1
ATOM 2549 C CA . THR A 1 328 ? 14.062 -39.438 -7.957 1 93.5 328 THR A CA 1
ATOM 2550 C C . THR A 1 328 ? 13.578 -38.188 -8.703 1 93.5 328 THR A C 1
ATOM 2552 O O . THR A 1 328 ? 14.211 -37.75 -9.664 1 93.5 328 THR A O 1
ATOM 2555 N N . SER A 1 329 ? 12.508 -37.688 -8.266 1 94.69 329 SER A N 1
ATOM 2556 C CA . SER A 1 329 ? 11.914 -36.562 -8.992 1 94.69 329 SER A CA 1
ATOM 2557 C C . SER A 1 329 ? 12.82 -35.344 -8.953 1 94.69 329 SER A C 1
ATOM 2559 O O . SER A 1 329 ? 12.922 -34.625 -9.938 1 94.69 329 SER A O 1
ATOM 2561 N N . ILE A 1 330 ? 13.43 -35.094 -7.898 1 94.62 330 ILE A N 1
ATOM 2562 C CA . ILE A 1 330 ? 14.297 -33.938 -7.812 1 94.62 330 ILE A CA 1
ATOM 2563 C C . ILE A 1 330 ? 15.547 -34.156 -8.672 1 94.62 330 ILE A C 1
ATOM 2565 O O . ILE A 1 330 ? 16.094 -33.188 -9.242 1 94.62 330 ILE A O 1
ATOM 2569 N N . ALA A 1 331 ? 16.047 -35.406 -8.758 1 95.38 331 ALA A N 1
ATOM 2570 C CA . ALA A 1 331 ? 17.172 -35.688 -9.633 1 95.38 331 ALA A CA 1
ATOM 2571 C C . ALA A 1 331 ? 16.844 -35.344 -11.086 1 95.38 331 ALA A C 1
ATOM 2573 O O . ALA A 1 331 ? 17.688 -34.812 -11.805 1 95.38 331 ALA A O 1
ATOM 2574 N N . ILE A 1 332 ? 15.727 -35.656 -11.422 1 95.31 332 ILE A N 1
ATOM 2575 C CA . ILE A 1 332 ? 15.281 -35.344 -12.773 1 95.31 332 ILE A CA 1
ATOM 2576 C C . ILE A 1 332 ? 15.227 -33.812 -12.953 1 95.31 332 ILE A C 1
ATOM 2578 O O . ILE A 1 332 ? 15.688 -33.312 -13.969 1 95.31 332 ILE A O 1
ATOM 2582 N N . LEU A 1 333 ? 14.68 -33.156 -11.992 1 96.19 333 LEU A N 1
ATOM 2583 C CA . LEU A 1 333 ? 14.594 -31.688 -12.078 1 96.19 333 LEU A CA 1
ATOM 2584 C C . LEU A 1 333 ? 15.984 -31.062 -12.164 1 96.19 333 LEU A C 1
ATOM 2586 O O . LEU A 1 333 ? 16.188 -30.094 -12.883 1 96.19 333 LEU A O 1
ATOM 2590 N N . LYS A 1 334 ? 16.875 -31.609 -11.445 1 95.81 334 LYS A N 1
ATOM 2591 C CA . LYS A 1 334 ? 18.25 -31.141 -11.508 1 95.81 334 LYS A CA 1
ATOM 2592 C C . LYS A 1 334 ? 18.812 -31.297 -12.922 1 95.81 334 LYS A C 1
ATOM 2594 O O . LYS A 1 334 ? 19.5 -30.406 -13.422 1 95.81 334 LYS A O 1
ATOM 2599 N N . LYS A 1 335 ? 18.594 -32.375 -13.492 1 96 335 LYS A N 1
ATOM 2600 C CA . LYS A 1 335 ? 19.047 -32.594 -14.859 1 96 335 LYS A CA 1
ATOM 2601 C C . LYS A 1 335 ? 18.406 -31.609 -15.82 1 96 335 LYS A C 1
ATOM 2603 O O . LYS A 1 335 ? 19.078 -31.062 -16.703 1 96 335 LYS A O 1
ATOM 2608 N N . LEU A 1 336 ? 17.156 -31.422 -15.633 1 95.94 336 LEU A N 1
ATOM 2609 C CA . LEU A 1 336 ? 16.453 -30.453 -16.469 1 95.94 336 LEU A CA 1
ATOM 2610 C C . LEU A 1 336 ? 17.031 -29.047 -16.297 1 95.94 336 LEU A C 1
ATOM 2612 O O . LEU A 1 336 ? 17.188 -28.312 -17.266 1 95.94 336 LEU A O 1
ATOM 2616 N N . ALA A 1 337 ? 17.281 -28.672 -15.094 1 96.94 337 ALA A N 1
ATOM 2617 C CA . ALA A 1 337 ? 17.891 -27.359 -14.82 1 96.94 337 ALA A CA 1
ATOM 2618 C C . ALA A 1 337 ? 19.25 -27.234 -15.531 1 96.94 337 ALA A C 1
ATOM 2620 O O . ALA A 1 337 ? 19.547 -26.188 -16.094 1 96.94 337 ALA A O 1
ATOM 2621 N N . ALA A 1 338 ? 20 -28.297 -15.492 1 96.19 338 ALA A N 1
ATOM 2622 C CA . ALA A 1 338 ? 21.281 -28.312 -16.172 1 96.19 338 ALA A CA 1
ATOM 2623 C C . ALA A 1 338 ? 21.109 -28.125 -17.672 1 96.19 338 ALA A C 1
ATOM 2625 O O . ALA A 1 338 ? 21.844 -27.344 -18.297 1 96.19 338 ALA A O 1
ATOM 2626 N N . GLU A 1 339 ? 20.219 -28.797 -18.219 1 95 339 GLU A N 1
ATOM 2627 C CA . GLU A 1 339 ? 19.953 -28.688 -19.656 1 95 339 GLU A CA 1
ATOM 2628 C C . GLU A 1 339 ? 19.484 -27.281 -20.016 1 95 339 GLU A C 1
ATOM 2630 O O . GLU A 1 339 ? 19.844 -26.766 -21.078 1 95 339 GLU A O 1
ATOM 2635 N N . ALA A 1 340 ? 18.703 -26.719 -19.172 1 95.25 340 ALA A N 1
ATOM 2636 C CA . ALA A 1 340 ? 18.188 -25.375 -19.391 1 95.25 340 ALA A CA 1
ATOM 2637 C C . ALA A 1 340 ? 19.234 -24.328 -19.062 1 95.25 340 ALA A C 1
ATOM 2639 O O . ALA A 1 340 ? 19.031 -23.125 -19.297 1 95.25 340 ALA A O 1
ATOM 2640 N N . LYS A 1 341 ? 20.312 -24.719 -18.453 1 96.19 341 LYS A N 1
ATOM 2641 C CA . LYS A 1 341 ? 21.422 -23.859 -18.062 1 96.19 341 LYS A CA 1
ATOM 2642 C C . LYS A 1 341 ? 20.953 -22.812 -17.031 1 96.19 341 LYS A C 1
ATOM 2644 O O . LYS A 1 341 ? 21.234 -21.625 -17.188 1 96.19 341 LYS A O 1
ATOM 2649 N N . VAL A 1 342 ? 20.203 -23.297 -16.078 1 96.81 342 VAL A N 1
ATOM 2650 C CA . VAL A 1 342 ? 19.781 -22.453 -14.969 1 96.81 342 VAL A CA 1
ATOM 2651 C C . VAL A 1 342 ? 20.156 -23.109 -13.641 1 96.81 342 VAL A C 1
ATOM 2653 O O . VAL A 1 342 ? 20.25 -24.344 -13.562 1 96.81 342 VAL A O 1
ATOM 2656 N N . PRO A 1 343 ? 20.375 -22.25 -12.648 1 96.38 343 PRO A N 1
ATOM 2657 C CA . PRO A 1 343 ? 20.625 -22.844 -11.328 1 96.38 343 PRO A CA 1
ATOM 2658 C C . PRO A 1 343 ? 19.359 -23.438 -10.711 1 96.38 343 PRO A C 1
ATOM 2660 O O . PRO A 1 343 ? 18.25 -23.172 -11.188 1 96.38 343 PRO A O 1
ATOM 2663 N N . LEU A 1 344 ? 19.516 -24.312 -9.727 1 96.81 344 LEU A N 1
ATOM 2664 C CA . LEU A 1 344 ? 18.406 -24.859 -8.961 1 96.81 344 LEU A CA 1
ATOM 2665 C C . LEU A 1 344 ? 18.703 -24.812 -7.461 1 96.81 344 LEU A C 1
ATOM 2667 O O . LEU A 1 344 ? 19.688 -25.391 -6.996 1 96.81 344 LEU A O 1
ATOM 2671 N N . GLN A 1 345 ? 17.844 -24.094 -6.773 1 96.31 345 GLN A N 1
ATOM 2672 C CA . GLN A 1 345 ? 17.953 -24 -5.32 1 96.31 345 GLN A CA 1
ATOM 2673 C C . GLN A 1 345 ? 17.078 -25.047 -4.641 1 96.31 345 GLN A C 1
ATOM 2675 O O . GLN A 1 345 ? 16.125 -25.562 -5.238 1 96.31 345 GLN A O 1
ATOM 2680 N N . ILE A 1 346 ? 17.484 -25.406 -3.418 1 94.25 346 ILE A N 1
ATOM 2681 C CA . ILE A 1 346 ? 16.703 -26.359 -2.633 1 94.25 346 ILE A CA 1
ATOM 2682 C C . ILE A 1 346 ? 16.172 -25.672 -1.369 1 94.25 346 ILE A C 1
ATOM 2684 O O . ILE A 1 346 ? 16.938 -25 -0.662 1 94.25 346 ILE A O 1
ATOM 2688 N N . LEU A 1 347 ? 14.945 -25.766 -1.155 1 92.12 347 LEU A N 1
ATOM 2689 C CA . LEU A 1 347 ? 14.312 -25.281 0.065 1 92.12 347 LEU A CA 1
ATOM 2690 C C . LEU A 1 347 ? 13.945 -26.438 0.988 1 92.12 347 LEU A C 1
ATOM 2692 O O . LEU A 1 347 ? 13.32 -27.406 0.554 1 92.12 347 LEU A O 1
ATOM 2696 N N . ILE A 1 348 ? 14.336 -26.297 2.225 1 87.5 348 ILE A N 1
ATOM 2697 C CA . ILE A 1 348 ? 13.898 -27.141 3.326 1 87.5 348 ILE A CA 1
ATOM 2698 C C . ILE A 1 348 ? 13.281 -26.281 4.43 1 87.5 348 ILE A C 1
ATOM 2700 O O . ILE A 1 348 ? 13.945 -25.406 4.984 1 87.5 348 ILE A O 1
ATOM 2704 N N . PRO A 1 349 ? 12 -26.5 4.641 1 82.38 349 PRO A N 1
ATOM 2705 C CA . PRO A 1 349 ? 11.43 -25.719 5.738 1 82.38 349 PRO A CA 1
ATOM 2706 C C . PRO A 1 349 ? 12.086 -26.016 7.082 1 82.38 349 PRO A C 1
ATOM 2708 O O . PRO A 1 349 ? 12.656 -27.094 7.266 1 82.38 349 PRO A O 1
ATOM 2711 N N . ARG A 1 350 ? 11.883 -25.047 7.934 1 78.88 350 ARG A N 1
ATOM 2712 C CA . ARG A 1 350 ? 12.359 -25.312 9.289 1 78.88 350 ARG A CA 1
ATOM 2713 C C . ARG A 1 350 ? 11.586 -26.453 9.93 1 78.88 350 ARG A C 1
ATOM 2715 O O . ARG A 1 350 ? 10.383 -26.594 9.703 1 78.88 350 ARG A O 1
ATOM 2722 N N . ASN A 1 351 ? 12.234 -27.141 10.797 1 75.69 351 ASN A N 1
ATOM 2723 C CA . ASN A 1 351 ? 11.672 -28.359 11.391 1 75.69 351 ASN A CA 1
ATOM 2724 C C . ASN A 1 351 ? 10.438 -28.047 12.227 1 75.69 351 ASN A C 1
ATOM 2726 O O . ASN A 1 351 ? 9.562 -28.906 12.391 1 75.69 351 ASN A O 1
ATOM 2730 N N . ASN A 1 352 ? 10.43 -26.797 12.719 1 71 352 ASN A N 1
ATOM 2731 C CA . ASN A 1 352 ? 9.344 -26.484 13.641 1 71 352 ASN A CA 1
ATOM 2732 C C . ASN A 1 352 ? 8.219 -25.734 12.945 1 71 352 ASN A C 1
ATOM 2734 O O . ASN A 1 352 ? 7.234 -25.344 13.578 1 71 352 ASN A O 1
ATOM 2738 N N . LEU A 1 353 ? 8.453 -25.469 11.734 1 67.06 353 LEU A N 1
ATOM 2739 C CA . LEU A 1 353 ? 7.406 -24.75 11.008 1 67.06 353 LEU A CA 1
ATOM 2740 C C . LEU A 1 353 ? 6.598 -25.719 10.141 1 67.06 353 LEU A C 1
ATOM 2742 O O . LEU A 1 353 ? 7.164 -26.547 9.445 1 67.06 353 LEU A O 1
ATOM 2746 N N . GLY A 1 354 ? 5.344 -25.828 10.477 1 63.03 354 GLY A N 1
ATOM 2747 C CA . GLY A 1 354 ? 4.461 -26.625 9.641 1 63.03 354 GLY A CA 1
ATOM 2748 C C . GLY A 1 354 ? 4.297 -26.062 8.242 1 63.03 354 GLY A C 1
ATOM 2749 O O . GLY A 1 354 ? 4.43 -24.859 8.031 1 63.03 354 GLY A O 1
ATOM 2750 N N . VAL A 1 355 ? 4.488 -27.016 7.281 1 65.5 355 VAL A N 1
ATOM 2751 C CA . VAL A 1 355 ? 4.156 -26.641 5.91 1 65.5 355 VAL A CA 1
ATOM 2752 C C . VAL A 1 355 ? 2.697 -26.984 5.621 1 65.5 355 VAL A C 1
ATOM 2754 O O . VAL A 1 355 ? 2.213 -28.047 6.016 1 65.5 355 VAL A O 1
ATOM 2757 N N . GLY A 1 356 ? 1.926 -25.969 5.434 1 61.81 356 GLY A N 1
ATOM 2758 C CA . GLY A 1 356 ? 0.549 -26.266 5.07 1 61.81 356 GLY A CA 1
ATOM 2759 C C . GLY A 1 356 ? 0.436 -27.234 3.908 1 61.81 356 GLY A C 1
ATOM 2760 O O . GLY A 1 356 ? 1.447 -27.703 3.389 1 61.81 356 GLY A O 1
ATOM 2761 N N . GLY A 1 357 ? -0.781 -27.734 3.623 1 66 357 GLY A N 1
ATOM 2762 C CA . GLY A 1 357 ? -1.052 -28.547 2.451 1 66 357 GLY A CA 1
ATOM 2763 C C . GLY A 1 357 ? -0.584 -27.906 1.157 1 66 357 GLY A C 1
ATOM 2764 O O . GLY A 1 357 ? -0.706 -26.688 0.982 1 66 357 GLY A O 1
ATOM 2765 N N . THR A 1 358 ? 0.234 -28.766 0.431 1 75.75 358 THR A N 1
ATOM 2766 C CA . THR A 1 358 ? 0.755 -28.266 -0.831 1 75.75 358 THR A CA 1
ATOM 2767 C C . THR A 1 358 ? 0.058 -28.922 -2.014 1 75.75 358 THR A C 1
ATOM 2769 O O . THR A 1 358 ? -0.424 -30.062 -1.901 1 75.75 358 THR A O 1
ATOM 2772 N N . MET A 1 359 ? 0.018 -28.25 -3.045 1 79.62 359 MET A N 1
ATOM 2773 C CA . MET A 1 359 ? -0.509 -28.781 -4.305 1 79.62 359 MET A CA 1
ATOM 2774 C C . MET A 1 359 ? 0.24 -30.047 -4.723 1 79.62 359 MET A C 1
ATOM 2776 O O . MET A 1 359 ? -0.367 -30.984 -5.215 1 79.62 359 MET A O 1
ATOM 2780 N N . SER A 1 360 ? 1.478 -30.094 -4.484 1 83.44 360 SER A N 1
ATOM 2781 C CA . SER A 1 360 ? 2.297 -31.219 -4.922 1 83.44 360 SER A CA 1
ATOM 2782 C C . SER A 1 360 ? 1.919 -32.5 -4.184 1 83.44 360 SER A C 1
ATOM 2784 O O . SER A 1 360 ? 1.751 -33.531 -4.801 1 83.44 360 SER A O 1
ATOM 2786 N N . ALA A 1 361 ? 1.715 -32.344 -2.896 1 81.69 361 ALA A N 1
ATOM 2787 C CA . ALA A 1 361 ? 1.351 -33.5 -2.107 1 81.69 361 ALA A CA 1
ATOM 2788 C C . ALA A 1 361 ? -0.038 -34.031 -2.486 1 81.69 361 ALA A C 1
ATOM 2790 O O . ALA A 1 361 ? -0.24 -35.219 -2.658 1 81.69 361 ALA A O 1
ATOM 2791 N N . ALA A 1 362 ? -0.896 -33.125 -2.654 1 81.06 362 ALA A N 1
ATOM 2792 C CA . ALA A 1 362 ? -2.27 -33.5 -2.994 1 81.06 362 ALA A CA 1
ATOM 2793 C C . ALA A 1 362 ? -2.332 -34.188 -4.352 1 81.06 362 ALA A C 1
ATOM 2795 O O . ALA A 1 362 ? -3.002 -35.219 -4.5 1 81.06 362 ALA A O 1
ATOM 2796 N N . MET A 1 363 ? -1.638 -33.688 -5.234 1 84.69 363 MET A N 1
ATOM 2797 C CA . MET A 1 363 ? -1.688 -34.25 -6.586 1 84.69 363 MET A CA 1
ATOM 2798 C C . MET A 1 363 ? -0.916 -35.562 -6.676 1 84.69 363 MET A C 1
ATOM 2800 O O . MET A 1 363 ? -1.334 -36.469 -7.371 1 84.69 363 MET A O 1
ATOM 2804 N N . ALA A 1 364 ? 0.19 -35.594 -6 1 84.56 364 ALA A N 1
ATOM 2805 C CA . ALA A 1 364 ? 0.953 -36.844 -5.961 1 84.56 364 ALA A CA 1
ATOM 2806 C C . ALA A 1 364 ? 0.109 -37.969 -5.406 1 84.56 364 ALA A C 1
ATOM 2808 O O . ALA A 1 364 ? 0.083 -39.062 -5.973 1 84.56 364 ALA A O 1
ATOM 2809 N N . HIS A 1 365 ? -0.577 -37.688 -4.367 1 82.69 365 HIS A N 1
ATOM 2810 C CA . HIS A 1 365 ? -1.423 -38.688 -3.721 1 82.69 365 HIS A CA 1
ATOM 2811 C C . HIS A 1 365 ? -2.619 -39.031 -4.594 1 82.69 365 HIS A C 1
ATOM 2813 O O . HIS A 1 365 ? -2.945 -40.219 -4.754 1 82.69 365 HIS A O 1
ATOM 2819 N N . GLY A 1 366 ? -3.199 -38.156 -5.098 1 84.5 366 GLY A N 1
ATOM 2820 C CA . GLY A 1 366 ? -4.426 -38.375 -5.852 1 84.5 366 GLY A CA 1
ATOM 2821 C C . GLY A 1 366 ? -4.199 -39.094 -7.164 1 84.5 366 GLY A C 1
ATOM 2822 O O . GLY A 1 366 ? -5.027 -39.906 -7.574 1 84.5 366 GLY A O 1
ATOM 2823 N N . LEU A 1 367 ? -3.098 -38.812 -7.793 1 88.81 367 LEU A N 1
ATOM 2824 C CA . LEU A 1 367 ? -2.855 -39.375 -9.125 1 88.81 367 LEU A CA 1
ATOM 2825 C C . LEU A 1 367 ? -1.873 -40.531 -9.07 1 88.81 367 LEU A C 1
ATOM 2827 O O . LEU A 1 367 ? -1.779 -41.312 -10.016 1 88.81 367 LEU A O 1
ATOM 2831 N N . GLY A 1 368 ? -1.145 -40.656 -7.98 1 90.5 368 GLY A N 1
ATOM 2832 C CA . GLY A 1 368 ? -0.09 -41.656 -7.938 1 90.5 368 GLY A CA 1
ATOM 2833 C C . GLY A 1 368 ? 0.998 -41.406 -8.969 1 90.5 368 GLY A C 1
ATOM 2834 O O . GLY A 1 368 ? 1.449 -42.344 -9.625 1 90.5 368 GLY A O 1
ATOM 2835 N N . ILE A 1 369 ? 1.361 -40.281 -9.156 1 92.62 369 ILE A N 1
ATOM 2836 C CA . ILE A 1 369 ? 2.283 -39.875 -10.211 1 92.62 369 ILE A CA 1
ATOM 2837 C C . ILE A 1 369 ? 3.574 -39.344 -9.594 1 92.62 369 ILE A C 1
ATOM 2839 O O . ILE A 1 369 ? 3.562 -38.781 -8.492 1 92.62 369 ILE A O 1
ATOM 2843 N N . LEU A 1 370 ? 4.754 -39.625 -10.242 1 94.25 370 LEU A N 1
ATOM 2844 C CA . LEU A 1 370 ? 6.004 -39 -9.82 1 94.25 370 LEU A CA 1
ATOM 2845 C C . LEU A 1 370 ? 5.887 -37.5 -9.828 1 94.25 370 LEU A C 1
ATOM 2847 O O . LEU A 1 370 ? 5.562 -36.875 -10.859 1 94.25 370 LEU A O 1
ATOM 2851 N N . THR A 1 371 ? 6.121 -36.875 -8.648 1 93.81 371 THR A N 1
ATOM 2852 C CA . THR A 1 371 ? 5.836 -35.438 -8.5 1 93.81 371 THR A CA 1
ATOM 2853 C C . THR A 1 371 ? 7.035 -34.719 -7.906 1 93.81 371 THR A C 1
ATOM 2855 O O . THR A 1 371 ? 7.727 -35.25 -7.035 1 93.81 371 THR A O 1
ATOM 2858 N N . VAL A 1 372 ? 7.285 -33.531 -8.422 1 94.69 372 VAL A N 1
ATOM 2859 C CA . VAL A 1 372 ? 8.281 -32.656 -7.816 1 94.69 372 VAL A CA 1
ATOM 2860 C C . VAL A 1 372 ? 7.684 -31.266 -7.613 1 94.69 372 VAL A C 1
ATOM 2862 O O . VAL A 1 372 ? 6.941 -30.781 -8.469 1 94.69 372 VAL A O 1
ATOM 2865 N N . ASP A 1 373 ? 7.965 -30.719 -6.48 1 93.88 373 ASP A N 1
ATOM 2866 C CA . ASP A 1 373 ? 7.586 -29.344 -6.184 1 93.88 373 ASP A CA 1
ATOM 2867 C C . ASP A 1 373 ? 8.656 -28.359 -6.656 1 93.88 373 ASP A C 1
ATOM 2869 O O . ASP A 1 373 ? 9.836 -28.516 -6.328 1 93.88 373 ASP A O 1
ATOM 2873 N N . ALA A 1 374 ? 8.148 -27.422 -7.422 1 93.88 374 ALA A N 1
ATOM 2874 C CA . ALA A 1 374 ? 9.109 -26.438 -7.941 1 93.88 374 ALA A CA 1
ATOM 2875 C C . ALA A 1 374 ? 8.531 -25.031 -7.906 1 93.88 374 ALA A C 1
ATOM 2877 O O . ALA A 1 374 ? 7.316 -24.844 -7.906 1 93.88 374 ALA A O 1
ATOM 2878 N N . SER A 1 375 ? 9.398 -24.078 -7.801 1 93.44 375 SER A N 1
ATOM 2879 C CA . SER A 1 375 ? 9.117 -22.656 -7.977 1 93.44 375 SER A CA 1
ATOM 2880 C C . SER A 1 375 ? 10.031 -22.047 -9.039 1 93.44 375 SER A C 1
ATOM 2882 O O . SER A 1 375 ? 11.227 -22.344 -9.078 1 93.44 375 SER A O 1
ATOM 2884 N N . GLY A 1 376 ? 9.406 -21.312 -9.984 1 91.06 376 GLY A N 1
ATOM 2885 C CA . GLY A 1 376 ? 10.242 -20.656 -10.977 1 91.06 376 GLY A CA 1
ATOM 2886 C C . GLY A 1 376 ? 11.086 -19.531 -10.398 1 91.06 376 GLY A C 1
ATOM 2887 O O . GLY A 1 376 ? 12.133 -19.188 -10.953 1 91.06 376 GLY A O 1
ATOM 2888 N N . CYS A 1 377 ? 10.602 -18.922 -9.461 1 92.12 377 CYS A N 1
ATOM 2889 C CA . CYS A 1 377 ? 11.312 -17.875 -8.734 1 92.12 377 CYS A CA 1
ATOM 2890 C C . CYS A 1 377 ? 10.781 -17.75 -7.312 1 92.12 377 CYS A C 1
ATOM 2892 O O . CYS A 1 377 ? 9.758 -18.344 -6.969 1 92.12 377 CYS A O 1
ATOM 2894 N N . SER A 1 378 ? 11.594 -17.109 -6.477 1 93.56 378 SER A N 1
ATOM 2895 C CA . SER A 1 378 ? 11.172 -16.859 -5.105 1 93.56 378 SER A CA 1
ATOM 2896 C C . SER A 1 378 ? 10.695 -15.422 -4.926 1 93.56 378 SER A C 1
ATOM 2898 O O . SER A 1 378 ? 10.836 -14.602 -5.832 1 93.56 378 SER A O 1
ATOM 2900 N N . GLU A 1 379 ? 10.047 -15.219 -3.816 1 93.69 379 GLU A N 1
ATOM 2901 C CA . GLU A 1 379 ? 9.484 -13.891 -3.594 1 93.69 379 GLU A CA 1
ATOM 2902 C C . GLU A 1 379 ? 9.539 -13.508 -2.117 1 93.69 379 GLU A C 1
ATOM 2904 O O . GLU A 1 379 ? 9.867 -14.344 -1.268 1 93.69 379 GLU A O 1
ATOM 2909 N N . LEU A 1 380 ? 9.336 -12.227 -1.865 1 93.31 380 LEU A N 1
ATOM 2910 C CA . LEU A 1 380 ? 9.141 -11.68 -0.527 1 93.31 380 LEU A CA 1
ATOM 2911 C C . LEU A 1 380 ? 7.715 -11.156 -0.359 1 93.31 380 LEU A C 1
ATOM 2913 O O . LEU A 1 380 ? 7.07 -10.773 -1.339 1 93.31 380 LEU A O 1
ATOM 2917 N N . ALA A 1 381 ? 7.254 -11.18 0.895 1 90.88 381 ALA A N 1
ATOM 2918 C CA . ALA A 1 381 ? 5.934 -10.656 1.235 1 90.88 381 ALA A CA 1
ATOM 2919 C C . ALA A 1 381 ? 4.832 -11.445 0.538 1 90.88 381 ALA A C 1
ATOM 2921 O O . ALA A 1 381 ? 3.885 -10.867 0.001 1 90.88 381 ALA A O 1
ATOM 2922 N N . MET A 1 382 ? 4.973 -12.711 0.57 1 88.44 382 MET A N 1
ATOM 2923 C CA . MET A 1 382 ? 3.975 -13.594 -0.025 1 88.44 382 MET A CA 1
ATOM 2924 C C . MET A 1 382 ? 2.621 -13.422 0.656 1 88.44 382 MET A C 1
ATOM 2926 O O . MET A 1 382 ? 2.555 -13.109 1.847 1 88.44 382 MET A O 1
ATOM 2930 N N . HIS A 1 383 ? 1.522 -13.617 -0.071 1 83.5 383 HIS A N 1
ATOM 2931 C CA . HIS A 1 383 ? 0.145 -13.57 0.408 1 83.5 383 HIS A CA 1
ATOM 2932 C C . HIS A 1 383 ? -0.222 -12.172 0.899 1 83.5 383 HIS A C 1
ATOM 2934 O O . HIS A 1 383 ? -1.063 -12.023 1.788 1 83.5 383 HIS A O 1
ATOM 2940 N N . SER A 1 384 ? 0.435 -11.219 0.395 1 88 384 SER A N 1
ATOM 2941 C CA . SER A 1 384 ? 0.127 -9.828 0.724 1 88 384 SER A CA 1
ATOM 2942 C C . SER A 1 384 ? -0.506 -9.109 -0.46 1 88 384 SER A C 1
ATOM 2944 O O . SER A 1 384 ? -0.59 -9.664 -1.559 1 88 384 SER A O 1
ATOM 2946 N N . ALA A 1 385 ? -0.993 -7.883 -0.178 1 89.62 385 ALA A N 1
ATOM 2947 C CA . ALA A 1 385 ? -1.571 -7.066 -1.243 1 89.62 385 ALA A CA 1
ATOM 2948 C C . ALA A 1 385 ? -0.519 -6.699 -2.285 1 89.62 385 ALA A C 1
ATOM 2950 O O . ALA A 1 385 ? -0.854 -6.375 -3.428 1 89.62 385 ALA A O 1
ATOM 2951 N N . ARG A 1 386 ? 0.727 -6.777 -1.873 1 93.25 386 ARG A N 1
ATOM 2952 C CA . ARG A 1 386 ? 1.819 -6.438 -2.779 1 93.25 386 ARG A CA 1
ATOM 2953 C C . ARG A 1 386 ? 3.09 -7.195 -2.412 1 93.25 386 ARG A C 1
ATOM 2955 O O . ARG A 1 386 ? 3.654 -6.992 -1.336 1 93.25 386 ARG A O 1
ATOM 2962 N N . SER A 1 387 ? 3.52 -8.016 -3.285 1 94 387 SER A N 1
ATOM 2963 C CA . SER A 1 387 ? 4.715 -8.82 -3.068 1 94 387 SER A CA 1
ATOM 2964 C C . SER A 1 387 ? 5.844 -8.398 -4.008 1 94 387 SER A C 1
ATOM 2966 O O . SER A 1 387 ? 5.652 -7.539 -4.871 1 94 387 SER A O 1
ATOM 2968 N N . LEU A 1 388 ? 7.051 -8.93 -3.719 1 95.31 388 LEU A N 1
ATOM 2969 C CA . LEU A 1 388 ? 8.242 -8.586 -4.484 1 95.31 388 LEU A CA 1
ATOM 2970 C C . LEU A 1 388 ? 8.922 -9.844 -5.023 1 95.31 388 LEU A C 1
ATOM 2972 O O . LEU A 1 388 ? 9.133 -10.805 -4.277 1 95.31 388 LEU A O 1
ATOM 2976 N N . THR A 1 389 ? 9.172 -9.891 -6.301 1 94.62 389 THR A N 1
ATOM 2977 C CA . THR A 1 389 ? 9.938 -10.969 -6.906 1 94.62 389 THR A CA 1
ATOM 2978 C C . THR A 1 389 ? 11.055 -10.414 -7.781 1 94.62 389 THR A C 1
ATOM 2980 O O . THR A 1 389 ? 11.109 -9.211 -8.039 1 94.62 389 THR A O 1
ATOM 2983 N N . TYR A 1 390 ? 11.969 -11.281 -8.109 1 94.88 390 TYR A N 1
ATOM 2984 C CA . TYR A 1 390 ? 13.125 -10.906 -8.914 1 94.88 390 TYR A CA 1
ATOM 2985 C C . TYR A 1 390 ? 12.82 -11.062 -10.398 1 94.88 390 TYR A C 1
ATOM 2987 O O . TYR A 1 390 ? 12.383 -12.125 -10.844 1 94.88 390 TYR A O 1
ATOM 2995 N N . SER A 1 391 ? 13.086 -10.031 -11.227 1 93.56 391 SER A N 1
ATOM 2996 C CA . SER A 1 391 ? 12.703 -10 -12.633 1 93.56 391 SER A CA 1
ATOM 2997 C C . SER A 1 391 ? 13.406 -11.102 -13.422 1 93.56 391 SER A C 1
ATOM 2999 O O . SER A 1 391 ? 12.781 -11.805 -14.219 1 93.56 391 SER A O 1
ATOM 3001 N N . TYR A 1 392 ? 14.672 -11.305 -13.195 1 92.56 392 TYR A N 1
ATOM 3002 C CA . TYR A 1 392 ? 15.414 -12.305 -13.945 1 92.56 392 TYR A CA 1
ATOM 3003 C C . TYR A 1 392 ? 15.016 -13.711 -13.516 1 92.56 392 TYR A C 1
ATOM 3005 O O . TYR A 1 392 ? 15.203 -14.672 -14.266 1 92.56 392 TYR A O 1
ATOM 3013 N N . GLY A 1 393 ? 14.562 -13.812 -12.32 1 92 393 GLY A N 1
ATOM 3014 C CA . GLY A 1 393 ? 14.047 -15.094 -11.875 1 92 393 GLY A CA 1
ATOM 3015 C C . GLY A 1 393 ? 12.922 -15.625 -12.742 1 92 393 GLY A C 1
ATOM 3016 O O . GLY A 1 393 ? 12.844 -16.828 -13.008 1 92 393 GLY A O 1
ATOM 3017 N N . VAL A 1 394 ? 12.125 -14.742 -13.188 1 93.44 394 VAL A N 1
ATOM 3018 C CA . VAL A 1 394 ? 11 -15.109 -14.047 1 93.44 394 VAL A CA 1
ATOM 3019 C C . VAL A 1 394 ? 11.523 -15.68 -15.359 1 93.44 394 VAL A C 1
ATOM 3021 O O . VAL A 1 394 ? 11.031 -16.703 -15.844 1 93.44 394 VAL A O 1
ATOM 3024 N N . ILE A 1 395 ? 12.523 -15.086 -15.875 1 93.69 395 ILE A N 1
ATOM 3025 C CA . ILE A 1 395 ? 13.117 -15.523 -17.141 1 93.69 395 ILE A CA 1
ATOM 3026 C C . ILE A 1 395 ? 13.711 -16.922 -16.969 1 93.69 395 ILE A C 1
ATOM 3028 O O . ILE A 1 395 ? 13.508 -17.797 -17.812 1 93.69 395 ILE A O 1
ATOM 3032 N N . MET A 1 396 ? 14.383 -17.125 -15.891 1 95.25 396 MET A N 1
ATOM 3033 C CA . MET A 1 396 ? 14.984 -18.438 -15.625 1 95.25 396 MET A CA 1
ATOM 3034 C C . MET A 1 396 ? 13.906 -19.5 -15.438 1 95.25 396 MET A C 1
ATOM 3036 O O . MET A 1 396 ? 14.07 -20.641 -15.867 1 95.25 396 MET A O 1
ATOM 3040 N N . GLY A 1 397 ? 12.852 -19.094 -14.773 1 95.44 397 GLY A N 1
ATOM 3041 C CA . GLY A 1 397 ? 11.742 -20.016 -14.609 1 95.44 397 GLY A CA 1
ATOM 3042 C C . GLY A 1 397 ? 11.148 -20.484 -15.922 1 95.44 397 GLY A C 1
ATOM 3043 O O . GLY A 1 397 ? 10.883 -21.672 -16.094 1 95.44 397 GLY A O 1
ATOM 3044 N N . VAL A 1 398 ? 10.977 -19.562 -16.797 1 94.56 398 VAL A N 1
ATOM 3045 C CA . VAL A 1 398 ? 10.445 -19.891 -18.109 1 94.56 398 VAL A CA 1
ATOM 3046 C C . VAL A 1 398 ? 11.383 -20.875 -18.812 1 94.56 398 VAL A C 1
ATOM 3048 O O . VAL A 1 398 ? 10.93 -21.859 -19.406 1 94.56 398 VAL A O 1
ATOM 3051 N N . ARG A 1 399 ? 12.633 -20.656 -18.734 1 94.75 399 ARG A N 1
ATOM 3052 C CA . ARG A 1 399 ? 13.617 -21.516 -19.375 1 94.75 399 ARG A CA 1
ATOM 3053 C C . ARG A 1 399 ? 13.547 -22.938 -18.812 1 94.75 399 ARG A C 1
ATOM 3055 O O . ARG A 1 399 ? 13.516 -23.906 -19.578 1 94.75 399 ARG A O 1
ATOM 3062 N N . LEU A 1 400 ? 13.508 -23 -17.531 1 96.69 400 LEU A N 1
ATOM 3063 C CA . LEU A 1 400 ? 13.469 -24.312 -16.875 1 96.69 400 LEU A CA 1
ATOM 3064 C C . LEU A 1 400 ? 12.227 -25.094 -17.297 1 96.69 400 LEU A C 1
ATOM 3066 O O . LEU A 1 400 ? 12.328 -26.234 -17.75 1 96.69 400 LEU A O 1
ATOM 3070 N N . PHE A 1 401 ? 11.117 -24.453 -17.234 1 95.88 401 PHE A N 1
ATOM 3071 C CA . PHE A 1 401 ? 9.859 -25.172 -17.391 1 95.88 401 PHE A CA 1
ATOM 3072 C C . PHE A 1 401 ? 9.57 -25.438 -18.859 1 95.88 401 PHE A C 1
ATOM 3074 O O . PHE A 1 401 ? 8.852 -26.375 -19.203 1 95.88 401 PHE A O 1
ATOM 3081 N N . SER A 1 402 ? 10.164 -24.641 -19.703 1 92.19 402 SER A N 1
ATOM 3082 C CA . SER A 1 402 ? 10.039 -24.922 -21.125 1 92.19 402 SER A CA 1
ATOM 3083 C C . SER A 1 402 ? 10.75 -26.219 -21.484 1 92.19 402 SER A C 1
ATOM 3085 O O . SER A 1 402 ? 10.25 -27 -22.297 1 92.19 402 SER A O 1
ATOM 3087 N N . VAL A 1 403 ? 11.836 -26.438 -20.875 1 87.81 403 VAL A N 1
ATOM 3088 C CA . VAL A 1 403 ? 12.602 -27.656 -21.094 1 87.81 403 VAL A CA 1
ATOM 3089 C C . VAL A 1 403 ? 11.875 -28.844 -20.469 1 87.81 403 VAL A C 1
ATOM 3091 O O . VAL A 1 403 ? 11.875 -29.953 -21.016 1 87.81 403 VAL A O 1
ATOM 3094 N N . SER A 1 404 ? 11.203 -28.641 -19.422 1 83.81 404 SER A N 1
ATOM 3095 C CA . SER A 1 404 ? 10.539 -29.703 -18.688 1 83.81 404 SER A CA 1
ATOM 3096 C C . SER A 1 404 ? 9.336 -30.25 -19.469 1 83.81 404 SER A C 1
ATOM 3098 O O . SER A 1 404 ? 8.945 -31.391 -19.297 1 83.81 404 SER A O 1
ATOM 3100 N N . CYS A 1 405 ? 8.82 -29.422 -20.172 1 82.38 405 CYS A N 1
ATOM 3101 C CA . CYS A 1 405 ? 7.684 -29.844 -20.969 1 82.38 405 CYS A CA 1
ATOM 3102 C C . CYS A 1 405 ? 8.117 -30.828 -22.047 1 82.38 405 CYS A C 1
ATOM 3104 O O . CYS A 1 405 ? 7.281 -31.469 -22.688 1 82.38 405 CYS A O 1
ATOM 3106 N N . LEU A 1 406 ? 9.492 -30.984 -22.109 1 72.62 406 LEU A N 1
ATOM 3107 C CA . LEU A 1 406 ? 10.031 -31.844 -23.156 1 72.62 406 LEU A CA 1
ATOM 3108 C C . LEU A 1 406 ? 10.336 -33.25 -22.594 1 72.62 406 LEU A C 1
ATOM 3110 O O . LEU A 1 406 ? 10.867 -34.094 -23.312 1 72.62 406 LEU A O 1
ATOM 3114 N N . LEU A 1 407 ? 10.039 -33.406 -21.359 1 75.38 407 LEU A N 1
ATOM 3115 C CA . LEU A 1 407 ? 10.266 -34.719 -20.734 1 75.38 407 LEU A CA 1
ATOM 3116 C C . LEU A 1 407 ? 9.516 -35.812 -21.484 1 75.38 407 LEU A C 1
ATOM 3118 O O . LEU A 1 407 ? 8.414 -35.562 -22 1 75.38 407 LEU A O 1
ATOM 3122 N N . LEU B 1 1 ? 11.586 38.312 4.168 1 95.06 1 LEU B N 1
ATOM 3123 C CA . LEU B 1 1 ? 12.422 39 5.152 1 95.06 1 LEU B CA 1
ATOM 3124 C C . LEU B 1 1 ? 13.594 38.125 5.57 1 95.06 1 LEU B C 1
ATOM 3126 O O . LEU B 1 1 ? 13.445 36.906 5.727 1 95.06 1 LEU B O 1
ATOM 3130 N N . SER B 1 2 ? 14.719 38.75 5.75 1 91.94 2 SER B N 1
ATOM 3131 C CA . SER B 1 2 ? 15.875 38.062 6.301 1 91.94 2 SER B CA 1
ATOM 3132 C C . SER B 1 2 ? 15.883 38.094 7.828 1 91.94 2 SER B C 1
ATOM 3134 O O . SER B 1 2 ? 15.789 39.188 8.414 1 91.94 2 SER B O 1
ATOM 3136 N N . ASP B 1 3 ? 16.031 36.938 8.398 1 89.25 3 ASP B N 1
ATOM 3137 C CA . ASP B 1 3 ? 15.977 36.812 9.852 1 89.25 3 ASP B CA 1
ATOM 3138 C C . ASP B 1 3 ? 17.078 37.656 10.508 1 89.25 3 ASP B C 1
ATOM 3140 O O . ASP B 1 3 ? 16.922 38.125 11.641 1 89.25 3 ASP B O 1
ATOM 3144 N N . ALA B 1 4 ? 18.141 37.875 9.805 1 91.38 4 ALA B N 1
ATOM 3145 C CA . ALA B 1 4 ? 19.328 38.5 10.391 1 91.38 4 ALA B CA 1
ATOM 3146 C C . ALA B 1 4 ? 19.312 40 10.188 1 91.38 4 ALA B C 1
ATOM 3148 O O . ALA B 1 4 ? 20.125 40.719 10.781 1 91.38 4 ALA B O 1
ATOM 3149 N N . ASN B 1 5 ? 18.422 40.531 9.453 1 93.56 5 ASN B N 1
ATOM 3150 C CA . ASN B 1 5 ? 18.391 41.969 9.133 1 93.56 5 ASN B CA 1
ATOM 3151 C C . ASN B 1 5 ? 17.266 42.688 9.867 1 93.56 5 ASN B C 1
ATOM 3153 O O . ASN B 1 5 ? 16.297 42.062 10.297 1 93.56 5 ASN B O 1
ATOM 3157 N N . PRO B 1 6 ? 17.516 43.969 10.047 1 93.94 6 PRO B N 1
ATOM 3158 C CA . PRO B 1 6 ? 16.359 44.75 10.523 1 93.94 6 PRO B CA 1
ATOM 3159 C C . PRO B 1 6 ? 15.195 44.719 9.539 1 93.94 6 PRO B C 1
ATOM 3161 O O . PRO B 1 6 ? 15.406 44.75 8.32 1 93.94 6 PRO B O 1
ATOM 3164 N N . TRP B 1 7 ? 14.016 44.75 10.148 1 95.56 7 TRP B N 1
ATOM 3165 C CA . TRP B 1 7 ? 12.82 44.688 9.312 1 95.56 7 TRP B CA 1
ATOM 3166 C C . TRP B 1 7 ? 12.141 46.062 9.211 1 95.56 7 TRP B C 1
ATOM 3168 O O . TRP B 1 7 ? 12.164 46.844 10.164 1 95.56 7 TRP B O 1
ATOM 3178 N N . ARG B 1 8 ? 11.688 46.375 8.047 1 92.81 8 ARG B N 1
ATOM 3179 C CA . ARG B 1 8 ? 10.75 47.469 7.844 1 92.81 8 ARG B CA 1
ATOM 3180 C C . ARG B 1 8 ? 9.344 46.938 7.574 1 92.81 8 ARG B C 1
ATOM 3182 O O . ARG B 1 8 ? 9.031 46.562 6.449 1 92.81 8 ARG B O 1
ATOM 3189 N N . ILE B 1 9 ? 8.562 47.031 8.578 1 95.44 9 ILE B N 1
ATOM 3190 C CA . ILE B 1 9 ? 7.203 46.5 8.5 1 95.44 9 ILE B CA 1
ATOM 3191 C C . ILE B 1 9 ? 6.207 47.656 8.422 1 95.44 9 ILE B C 1
ATOM 3193 O O . ILE B 1 9 ? 6.254 48.594 9.234 1 95.44 9 ILE B O 1
ATOM 3197 N N . SER B 1 10 ? 5.359 47.625 7.418 1 95.88 10 SER B N 1
ATOM 3198 C CA . SER B 1 10 ? 4.371 48.688 7.215 1 95.88 10 SER B CA 1
ATOM 3199 C C . SER B 1 10 ? 2.953 48.125 7.219 1 95.88 10 SER B C 1
ATOM 3201 O O . SER B 1 10 ? 2.734 46.969 6.84 1 95.88 10 SER B O 1
ATOM 3203 N N . PRO B 1 11 ? 2.016 48.969 7.648 1 96.25 11 PRO B N 1
ATOM 3204 C CA . PRO B 1 11 ? 0.623 48.562 7.488 1 96.25 11 PRO B CA 1
ATOM 3205 C C . PRO B 1 11 ? 0.305 48.094 6.062 1 96.25 11 PRO B C 1
ATOM 3207 O O . PRO B 1 11 ? 0.835 48.656 5.102 1 96.25 11 PRO B O 1
ATOM 3210 N N . LEU B 1 12 ? -0.525 47.094 5.965 1 96.88 12 LEU B N 1
ATOM 3211 C CA . LEU B 1 12 ? -0.98 46.469 4.715 1 96.88 12 LEU B CA 1
ATOM 3212 C C . LEU B 1 12 ? 0.138 45.688 4.055 1 96.88 12 LEU B C 1
ATOM 3214 O O . LEU B 1 12 ? -0.069 45.062 3.008 1 96.88 12 LEU B O 1
ATOM 3218 N N . GLY B 1 13 ? 1.234 45.625 4.641 1 96.62 13 GLY B N 1
ATOM 3219 C CA . GLY B 1 13 ? 2.322 44.781 4.141 1 96.62 13 GLY B CA 1
ATOM 3220 C C . GLY B 1 13 ? 2.08 43.312 4.332 1 96.62 13 GLY B C 1
ATOM 3221 O O . GLY B 1 13 ? 1.383 42.906 5.262 1 96.62 13 GLY B O 1
ATOM 3222 N N . ARG B 1 14 ? 2.621 42.5 3.443 1 96.81 14 ARG B N 1
ATOM 3223 C CA . ARG B 1 14 ? 2.611 41.031 3.49 1 96.81 14 ARG B CA 1
ATOM 3224 C C . ARG B 1 14 ? 4.031 40.469 3.473 1 96.81 14 ARG B C 1
ATOM 3226 O O . ARG B 1 14 ? 4.812 40.781 2.574 1 96.81 14 ARG B O 1
ATOM 3233 N N . TYR B 1 15 ? 4.301 39.688 4.5 1 97.75 15 TYR B N 1
ATOM 3234 C CA . TYR B 1 15 ? 5.684 39.281 4.695 1 97.75 15 TYR B CA 1
ATOM 3235 C C . TYR B 1 15 ? 5.758 37.812 5.07 1 97.75 15 TYR B C 1
ATOM 3237 O O . TYR B 1 15 ? 4.758 37.219 5.477 1 97.75 15 TYR B O 1
ATOM 3245 N N . PHE B 1 16 ? 6.887 37.156 4.859 1 96.62 16 PHE B N 1
ATOM 3246 C CA . PHE B 1 16 ? 7.188 35.844 5.449 1 96.62 16 PHE B CA 1
ATOM 3247 C C . PHE B 1 16 ? 8.664 35.75 5.809 1 96.62 16 PHE B C 1
ATOM 3249 O O . PHE B 1 16 ? 9.5 36.469 5.238 1 96.62 16 PHE B O 1
ATOM 3256 N N . VAL B 1 17 ? 8.914 35.031 6.77 1 94 17 VAL B N 1
ATOM 3257 C CA . VAL B 1 17 ? 10.273 34.719 7.211 1 94 17 VAL B CA 1
ATOM 3258 C C . VAL B 1 17 ? 10.422 33.219 7.453 1 94 17 VAL B C 1
ATOM 3260 O O . VAL B 1 17 ? 9.477 32.562 7.895 1 94 17 VAL B O 1
ATOM 3263 N N . THR B 1 18 ? 11.516 32.656 7.02 1 89.69 18 THR B N 1
ATOM 3264 C CA . THR B 1 18 ? 11.789 31.25 7.234 1 89.69 18 THR B CA 1
ATOM 3265 C C . THR B 1 18 ? 12.977 31.078 8.18 1 89.69 18 THR B C 1
ATOM 3267 O O . THR B 1 18 ? 13.797 31.969 8.336 1 89.69 18 THR B O 1
ATOM 3270 N N . LYS B 1 19 ? 12.906 29.984 8.883 1 85.81 19 LYS B N 1
ATOM 3271 C CA . LYS B 1 19 ? 14.016 29.594 9.75 1 85.81 19 LYS B CA 1
ATOM 3272 C C . LYS B 1 19 ? 14.492 28.188 9.438 1 85.81 19 LYS B C 1
ATOM 3274 O O . LYS B 1 19 ? 13.703 27.234 9.453 1 85.81 19 LYS B O 1
ATOM 3279 N N . ASN B 1 20 ? 15.773 28.016 9.094 1 77.5 20 ASN B N 1
ATOM 3280 C CA . ASN B 1 20 ? 16.453 26.75 8.859 1 77.5 20 ASN B CA 1
ATOM 3281 C C . ASN B 1 20 ? 15.742 25.922 7.805 1 77.5 20 ASN B C 1
ATOM 3283 O O . ASN B 1 20 ? 15.773 24.688 7.855 1 77.5 20 ASN B O 1
ATOM 3287 N N . ASN B 1 21 ? 14.93 26.484 7.07 1 78.38 21 ASN B N 1
ATOM 3288 C CA . ASN B 1 21 ? 14.188 25.844 5.988 1 78.38 21 ASN B CA 1
ATOM 3289 C C . ASN B 1 21 ? 13.219 24.781 6.52 1 78.38 21 ASN B C 1
ATOM 3291 O O . ASN B 1 21 ? 12.859 23.859 5.797 1 78.38 21 ASN B O 1
ATOM 3295 N N . THR B 1 22 ? 12.859 24.859 7.777 1 78.62 22 THR B N 1
ATOM 3296 C CA . THR B 1 22 ? 11.922 23.922 8.375 1 78.62 22 THR B CA 1
ATOM 3297 C C . THR B 1 22 ? 10.703 24.641 8.93 1 78.62 22 THR B C 1
ATOM 3299 O O . THR B 1 22 ? 9.656 24.031 9.156 1 78.62 22 THR B O 1
ATOM 3302 N N . THR B 1 23 ? 10.93 25.875 9.219 1 86.69 23 THR B N 1
ATOM 3303 C CA . THR B 1 23 ? 9.875 26.688 9.82 1 86.69 23 THR B CA 1
ATOM 3304 C C . THR B 1 23 ? 9.562 27.906 8.953 1 86.69 23 THR B C 1
ATOM 3306 O O . THR B 1 23 ? 10.477 28.531 8.414 1 86.69 23 THR B O 1
ATOM 3309 N N . ILE B 1 24 ? 8.305 28.188 8.82 1 90.44 24 ILE B N 1
ATOM 3310 C CA . ILE B 1 24 ? 7.887 29.375 8.094 1 90.44 24 ILE B CA 1
ATOM 3311 C C . ILE B 1 24 ? 6.867 30.156 8.922 1 90.44 24 ILE B C 1
ATOM 3313 O O . ILE B 1 24 ? 6.008 29.562 9.578 1 90.44 24 ILE B O 1
ATOM 3317 N N . MET B 1 25 ? 7.074 31.406 9.008 1 92.94 25 MET B N 1
ATOM 3318 C CA . MET B 1 25 ? 6.074 32.312 9.531 1 92.94 25 MET B CA 1
ATOM 3319 C C . MET B 1 25 ? 5.699 33.375 8.484 1 92.94 25 MET B C 1
ATOM 3321 O O . MET B 1 25 ? 6.566 34.094 7.98 1 92.94 25 MET B O 1
ATOM 3325 N N . ALA B 1 26 ? 4.473 33.375 8.125 1 96 26 ALA B N 1
ATOM 3326 C CA . ALA B 1 26 ? 3.922 34.406 7.223 1 96 26 ALA B CA 1
ATOM 3327 C C . ALA B 1 26 ? 2.908 35.281 7.941 1 96 26 ALA B C 1
ATOM 3329 O O . ALA B 1 26 ? 2.188 34.812 8.828 1 96 26 ALA B O 1
ATOM 3330 N N . PHE B 1 27 ? 2.916 36.594 7.508 1 96.88 27 PHE B N 1
ATOM 3331 C CA . PHE B 1 27 ? 1.972 37.438 8.195 1 96.88 27 PHE B CA 1
ATOM 3332 C C . PHE B 1 27 ? 1.579 38.625 7.312 1 96.88 27 PHE B C 1
ATOM 3334 O O . PHE B 1 27 ? 2.346 39.031 6.434 1 96.88 27 PHE B O 1
ATOM 3341 N N . ALA B 1 28 ? 0.409 39.062 7.52 1 97.62 28 ALA B N 1
ATOM 3342 C CA . ALA B 1 28 ? -0.169 40.25 6.902 1 97.62 28 ALA B CA 1
ATOM 3343 C C . ALA B 1 28 ? -0.551 41.281 7.957 1 97.62 28 ALA B C 1
ATOM 3345 O O . ALA B 1 28 ? -1.293 40.969 8.891 1 97.62 28 ALA B O 1
ATOM 3346 N N . VAL B 1 29 ? -0.059 42.531 7.727 1 97.56 29 VAL B N 1
ATOM 3347 C CA . VAL B 1 29 ? -0.254 43.562 8.711 1 97.56 29 VAL B CA 1
ATOM 3348 C C . VAL B 1 29 ? -1.532 44.344 8.398 1 97.56 29 VAL B C 1
ATOM 3350 O O . VAL B 1 29 ? -1.7 44.844 7.285 1 97.56 29 VAL B O 1
ATOM 3353 N N . GLY B 1 30 ? -2.406 44.438 9.367 1 97.19 30 GLY B N 1
ATOM 3354 C CA . GLY B 1 30 ? -3.625 45.219 9.188 1 97.19 30 GLY B CA 1
ATOM 3355 C C . GLY B 1 30 ? -3.363 46.688 8.898 1 97.19 30 GLY B C 1
ATOM 3356 O O . GLY B 1 30 ? -2.389 47.25 9.391 1 97.19 30 GLY B O 1
ATOM 3357 N N . GLY B 1 31 ? -4.289 47.219 8.18 1 97.25 31 GLY B N 1
ATOM 3358 C CA . GLY B 1 31 ? -4.137 48.625 7.805 1 97.25 31 GLY B CA 1
ATOM 3359 C C . GLY B 1 31 ? -4.207 49.562 8.992 1 97.25 31 GLY B C 1
ATOM 3360 O O . GLY B 1 31 ? -3.633 50.656 8.953 1 97.25 31 GLY B O 1
ATOM 3361 N N . LYS B 1 32 ? -4.836 49.219 10.039 1 97.44 32 LYS B N 1
ATOM 3362 C CA . LYS B 1 32 ? -5 50.031 11.219 1 97.44 32 LYS B CA 1
ATOM 3363 C C . LYS B 1 32 ? -4.168 49.5 12.383 1 97.44 32 LYS B C 1
ATOM 3365 O O . LYS B 1 32 ? -4.406 49.875 13.539 1 97.44 32 LYS B O 1
ATOM 3370 N N . TYR B 1 33 ? -3.234 48.688 12.07 1 97.44 33 TYR B N 1
ATOM 3371 C CA . TYR B 1 33 ? -2.422 48.062 13.102 1 97.44 33 TYR B CA 1
ATOM 3372 C C . TYR B 1 33 ? -1.508 49.062 13.773 1 97.44 33 TYR B C 1
ATOM 3374 O O . TYR B 1 33 ? -0.9 49.906 13.109 1 97.44 33 TYR B O 1
ATOM 3382 N N . LYS B 1 34 ? -1.424 48.938 15.086 1 96.94 34 LYS B N 1
ATOM 3383 C CA . LYS B 1 34 ? -0.442 49.625 15.922 1 96.94 34 LYS B CA 1
ATOM 3384 C C . LYS B 1 34 ? 0.247 48.625 16.875 1 96.94 34 LYS B C 1
ATOM 3386 O O . LYS B 1 34 ? -0.392 47.719 17.406 1 96.94 34 LYS B O 1
ATOM 3391 N N . PRO B 1 35 ? 1.59 48.844 17.031 1 96.44 35 PRO B N 1
ATOM 3392 C CA . PRO B 1 35 ? 2.27 47.938 17.984 1 96.44 35 PRO B CA 1
ATOM 3393 C C . PRO B 1 35 ? 1.559 47.875 19.328 1 96.44 35 PRO B C 1
ATOM 3395 O O . PRO B 1 35 ? 1.292 48.875 19.953 1 96.44 35 PRO B O 1
ATOM 3398 N N . GLY B 1 36 ? 1.316 46.688 19.656 1 95.88 36 GLY B N 1
ATOM 3399 C CA . GLY B 1 36 ? 0.523 46.469 20.859 1 95.88 36 GLY B CA 1
ATOM 3400 C C . GLY B 1 36 ? -0.833 45.844 20.562 1 95.88 36 GLY B C 1
ATOM 3401 O O . GLY B 1 36 ? -1.452 45.25 21.438 1 95.88 36 GLY B O 1
ATOM 3402 N N . ASN B 1 37 ? -1.329 46.062 19.359 1 96.69 37 ASN B N 1
ATOM 3403 C CA . ASN B 1 37 ? -2.52 45.312 18.938 1 96.69 37 ASN B CA 1
ATOM 3404 C C . ASN B 1 37 ? -2.256 43.812 18.844 1 96.69 37 ASN B C 1
ATOM 3406 O O . ASN B 1 37 ? -1.113 43.375 18.984 1 96.69 37 ASN B O 1
ATOM 3410 N N . GLY B 1 38 ? -3.283 43.062 18.609 1 96.31 38 GLY B N 1
ATOM 3411 C CA . GLY B 1 38 ? -3.189 41.625 18.75 1 96.31 38 GLY B CA 1
ATOM 3412 C C . GLY B 1 38 ? -2.783 40.938 17.453 1 96.31 38 GLY B C 1
ATOM 3413 O O . GLY B 1 38 ? -2.627 41.562 16.422 1 96.31 38 GLY B O 1
ATOM 3414 N N . PHE B 1 39 ? -2.539 39.625 17.609 1 96.69 39 PHE B N 1
ATOM 3415 C CA . PHE B 1 39 ? -2.242 38.719 16.5 1 96.69 39 PHE B CA 1
ATOM 3416 C C . PHE B 1 39 ? -3.344 37.688 16.344 1 96.69 39 PHE B C 1
ATOM 3418 O O . PHE B 1 39 ? -3.822 37.125 17.328 1 96.69 39 PHE B O 1
ATOM 3425 N N . ALA B 1 40 ? -3.803 37.469 15.133 1 96.44 40 ALA B N 1
ATOM 3426 C CA . ALA B 1 40 ? -4.594 36.312 14.773 1 96.44 40 ALA B CA 1
ATOM 3427 C C . ALA B 1 40 ? -3.711 35.219 14.156 1 96.44 40 ALA B C 1
ATOM 3429 O O . ALA B 1 40 ? -3.336 35.312 12.984 1 96.44 40 ALA B O 1
ATOM 3430 N N . ILE B 1 41 ? -3.475 34.188 14.922 1 94.69 41 ILE B N 1
ATOM 3431 C CA . ILE B 1 41 ? -2.438 33.25 14.539 1 94.69 41 ILE B CA 1
ATOM 3432 C C . ILE B 1 41 ? -3.07 31.891 14.219 1 94.69 41 ILE B C 1
ATOM 3434 O O . ILE B 1 41 ? -3.932 31.406 14.953 1 94.69 41 ILE B O 1
ATOM 3438 N N . ILE B 1 42 ? -2.672 31.344 13.125 1 94.62 42 ILE B N 1
ATOM 3439 C CA . ILE B 1 42 ? -2.977 29.953 12.789 1 94.62 42 ILE B CA 1
ATOM 3440 C C . ILE B 1 42 ? -1.68 29.188 12.539 1 94.62 42 ILE B C 1
ATOM 3442 O O . ILE B 1 42 ? -0.748 29.719 11.93 1 94.62 42 ILE B O 1
ATOM 3446 N N . GLY B 1 43 ? -1.588 28.016 13.062 1 91.25 43 GLY B N 1
ATOM 3447 C CA . GLY B 1 43 ? -0.355 27.25 12.938 1 91.25 43 GLY B CA 1
ATOM 3448 C C . GLY B 1 43 ? -0.588 25.781 12.695 1 91.25 43 GLY B C 1
ATOM 3449 O O . GLY B 1 43 ? -1.546 25.203 13.211 1 91.25 43 GLY B O 1
ATOM 3450 N N . SER B 1 44 ? 0.268 25.141 11.93 1 90.38 44 SER B N 1
ATOM 3451 C CA . SER B 1 44 ? 0.218 23.703 11.664 1 90.38 44 SER B CA 1
ATOM 3452 C C . SER B 1 44 ? 1.618 23.094 11.625 1 90.38 44 SER B C 1
ATOM 3454 O O . SER B 1 44 ? 2.611 23.828 11.539 1 90.38 44 SER B O 1
ATOM 3456 N N . HIS B 1 45 ? 1.653 21.75 11.727 1 85.12 45 HIS B N 1
ATOM 3457 C CA . HIS B 1 45 ? 2.893 21.016 11.477 1 85.12 45 HIS B CA 1
ATOM 3458 C C . HIS B 1 45 ? 3.211 20.969 9.984 1 85.12 45 HIS B C 1
ATOM 3460 O O . HIS B 1 45 ? 2.303 20.922 9.148 1 85.12 45 HIS B O 1
ATOM 3466 N N . THR B 1 46 ? 4.523 21 9.766 1 82 46 THR B N 1
ATOM 3467 C CA . THR B 1 46 ? 4.93 20.859 8.367 1 82 46 THR B CA 1
ATOM 3468 C C . THR B 1 46 ? 5.785 19.609 8.18 1 82 46 THR B C 1
ATOM 3470 O O . THR B 1 46 ? 6.223 19.312 7.066 1 82 46 THR B O 1
ATOM 3473 N N . ASP B 1 47 ? 6 18.891 9.234 1 75.25 47 ASP B N 1
ATOM 3474 C CA . ASP B 1 47 ? 6.859 17.719 9.125 1 75.25 47 ASP B CA 1
ATOM 3475 C C . ASP B 1 47 ? 6.09 16.531 8.547 1 75.25 47 ASP B C 1
ATOM 3477 O O . ASP B 1 47 ? 4.859 16.531 8.547 1 75.25 47 ASP B O 1
ATOM 3481 N N . SER B 1 48 ? 6.902 15.68 7.891 1 69.25 48 SER B N 1
ATOM 3482 C CA . SER B 1 48 ? 6.328 14.453 7.344 1 69.25 48 SER B CA 1
ATOM 3483 C C . SER B 1 48 ? 6.648 13.258 8.227 1 69.25 48 SER B C 1
ATOM 3485 O O . SER B 1 48 ? 7.797 13.078 8.641 1 69.25 48 SER B O 1
ATOM 3487 N N . LEU B 1 49 ? 5.688 12.5 8.516 1 77.5 49 LEU B N 1
ATOM 3488 C CA . LEU B 1 49 ? 5.867 11.281 9.297 1 77.5 49 LEU B CA 1
ATOM 3489 C C . LEU B 1 49 ? 6.277 10.117 8.398 1 77.5 49 LEU B C 1
ATOM 3491 O O . LEU B 1 49 ? 5.426 9.336 7.965 1 77.5 49 LEU B O 1
ATOM 3495 N N . ALA B 1 50 ? 7.543 10.055 8.094 1 85.75 50 ALA B N 1
ATOM 3496 C CA . ALA B 1 50 ? 8.07 9 7.234 1 85.75 50 ALA B CA 1
ATOM 3497 C C . ALA B 1 50 ? 9.445 8.531 7.711 1 85.75 50 ALA B C 1
ATOM 3499 O O . ALA B 1 50 ? 10.148 9.273 8.398 1 85.75 50 ALA B O 1
ATOM 3500 N N . PRO B 1 51 ? 9.805 7.309 7.402 1 88.88 51 PRO B N 1
ATOM 3501 C CA . PRO B 1 51 ? 11.164 6.867 7.73 1 88.88 51 PRO B CA 1
ATOM 3502 C C . PRO B 1 51 ? 12.242 7.754 7.102 1 88.88 51 PRO B C 1
ATOM 3504 O O . PRO B 1 51 ? 12.078 8.211 5.965 1 88.88 51 PRO B O 1
ATOM 3507 N N . ARG B 1 52 ? 13.258 8 7.914 1 90.38 52 ARG B N 1
ATOM 3508 C CA . ARG B 1 52 ? 14.359 8.875 7.52 1 90.38 52 ARG B CA 1
ATOM 3509 C C . ARG B 1 52 ? 15.625 8.07 7.238 1 90.38 52 ARG B C 1
ATOM 3511 O O . ARG B 1 52 ? 15.969 7.168 8.008 1 90.38 52 ARG B O 1
ATOM 3518 N N . VAL B 1 53 ? 16.25 8.391 6.125 1 93 53 VAL B N 1
ATOM 3519 C CA . VAL B 1 53 ? 17.5 7.699 5.793 1 93 53 VAL B CA 1
ATOM 3520 C C . VAL B 1 53 ? 18.578 8.07 6.801 1 93 53 VAL B C 1
ATOM 3522 O O . VAL B 1 53 ? 18.797 9.25 7.082 1 93 53 VAL B O 1
ATOM 3525 N N . LYS B 1 54 ? 19.25 7.055 7.34 1 90.81 54 LYS B N 1
ATOM 3526 C CA . LYS B 1 54 ? 20.328 7.301 8.273 1 90.81 54 LYS B CA 1
ATOM 3527 C C . LYS B 1 54 ? 21.547 7.871 7.562 1 90.81 54 LYS B C 1
ATOM 3529 O O . LYS B 1 54 ? 21.781 7.578 6.387 1 90.81 54 LYS B O 1
ATOM 3534 N N . PRO B 1 55 ? 22.391 8.695 8.281 1 87.94 55 PRO B N 1
ATOM 3535 C CA . PRO B 1 55 ? 23.609 9.234 7.672 1 87.94 55 PRO B CA 1
ATOM 3536 C C . PRO B 1 55 ? 24.547 8.133 7.164 1 87.94 55 PRO B C 1
ATOM 3538 O O . PRO B 1 55 ? 25.156 8.281 6.102 1 87.94 55 PRO B O 1
ATOM 3541 N N . THR B 1 56 ? 24.688 7.18 7.934 1 89.94 56 THR B N 1
ATOM 3542 C CA . THR B 1 56 ? 25.328 5.941 7.488 1 89.94 56 THR B CA 1
ATOM 3543 C C . THR B 1 56 ? 24.281 4.848 7.281 1 89.94 56 THR B C 1
ATOM 3545 O O . THR B 1 56 ? 23.766 4.281 8.25 1 89.94 56 THR B O 1
ATOM 3548 N N . SER B 1 57 ? 23.984 4.656 5.996 1 91.5 57 SER B N 1
ATOM 3549 C CA . SER B 1 57 ? 22.812 3.83 5.75 1 91.5 57 SER B CA 1
ATOM 3550 C C . SER B 1 57 ? 23.172 2.539 5.027 1 91.5 57 SER B C 1
ATOM 3552 O O . SER B 1 57 ? 22.328 1.663 4.84 1 91.5 57 SER B O 1
ATOM 3554 N N . ARG B 1 58 ? 24.391 2.393 4.703 1 89.62 58 ARG B N 1
ATOM 3555 C CA . ARG B 1 58 ? 24.797 1.172 4.012 1 89.62 58 ARG B CA 1
ATOM 3556 C C . ARG B 1 58 ? 24.609 -0.048 4.91 1 89.62 58 ARG B C 1
ATOM 3558 O O . ARG B 1 58 ? 25.203 -0.119 5.992 1 89.62 58 ARG B O 1
ATOM 3565 N N . LEU B 1 59 ? 23.781 -0.913 4.469 1 90.06 59 LEU B N 1
ATOM 3566 C CA . LEU B 1 59 ? 23.5 -2.143 5.195 1 90.06 59 LEU B CA 1
ATOM 3567 C C . LEU B 1 59 ? 23.422 -3.334 4.246 1 90.06 59 LEU B C 1
ATOM 3569 O O . LEU B 1 59 ? 23 -3.189 3.094 1 90.06 59 LEU B O 1
ATOM 3573 N N . HIS B 1 60 ? 23.922 -4.438 4.777 1 88.56 60 HIS B N 1
ATOM 3574 C CA . HIS B 1 60 ? 23.875 -5.676 4.016 1 88.56 60 HIS B CA 1
ATOM 3575 C C . HIS B 1 60 ? 23.25 -6.805 4.836 1 88.56 60 HIS B C 1
ATOM 3577 O O . HIS B 1 60 ? 23.531 -6.926 6.031 1 88.56 60 HIS B O 1
ATOM 3583 N N . SER B 1 61 ? 22.391 -7.496 4.184 1 88.44 61 SER B N 1
ATOM 3584 C CA . SER B 1 61 ? 21.797 -8.695 4.777 1 88.44 61 SER B CA 1
ATOM 3585 C C . SER B 1 61 ? 21.578 -9.781 3.73 1 88.44 61 SER B C 1
ATOM 3587 O O . SER B 1 61 ? 20.734 -9.625 2.84 1 88.44 61 SER B O 1
ATOM 3589 N N . GLY B 1 62 ? 22.375 -10.859 3.859 1 86.5 62 GLY B N 1
ATOM 3590 C CA . GLY B 1 62 ? 22.281 -11.898 2.85 1 86.5 62 GLY B CA 1
ATOM 3591 C C . GLY B 1 62 ? 22.562 -11.398 1.447 1 86.5 62 GLY B C 1
ATOM 3592 O O . GLY B 1 62 ? 23.641 -10.844 1.193 1 86.5 62 GLY B O 1
ATOM 3593 N N . MET B 1 63 ? 21.562 -11.523 0.567 1 88.94 63 MET B N 1
ATOM 3594 C CA . MET B 1 63 ? 21.75 -11.195 -0.842 1 88.94 63 MET B CA 1
ATOM 3595 C C . MET B 1 63 ? 21.25 -9.789 -1.149 1 88.94 63 MET B C 1
ATOM 3597 O O . MET B 1 63 ? 21.25 -9.367 -2.307 1 88.94 63 MET B O 1
ATOM 3601 N N . TYR B 1 64 ? 21.016 -9.086 -0.094 1 92.69 64 TYR B N 1
ATOM 3602 C CA . TYR B 1 64 ? 20.391 -7.785 -0.31 1 92.69 64 TYR B CA 1
ATOM 3603 C C . TYR B 1 64 ? 21.281 -6.66 0.197 1 92.69 64 TYR B C 1
ATOM 3605 O O . TYR B 1 64 ? 21.938 -6.797 1.233 1 92.69 64 TYR B O 1
ATOM 3613 N N . ASN B 1 65 ? 21.312 -5.621 -0.585 1 92.94 65 ASN B N 1
ATOM 3614 C CA . ASN B 1 65 ? 21.703 -4.328 -0.024 1 92.94 65 ASN B CA 1
ATOM 3615 C C . ASN B 1 65 ? 20.484 -3.537 0.441 1 92.94 65 ASN B C 1
ATOM 3617 O O . ASN B 1 65 ? 19.484 -3.449 -0.277 1 92.94 65 ASN B O 1
ATOM 3621 N N . GLN B 1 66 ? 20.594 -3.113 1.653 1 94.25 66 GLN B N 1
ATOM 3622 C CA . GLN B 1 66 ? 19.484 -2.359 2.256 1 94.25 66 GLN B CA 1
ATOM 3623 C C . GLN B 1 66 ? 19.922 -0.94 2.607 1 94.25 66 GLN B C 1
ATOM 3625 O O . GLN B 1 66 ? 21.125 -0.626 2.576 1 94.25 66 GLN B O 1
ATOM 3630 N N . LEU B 1 67 ? 18.938 -0.114 2.748 1 93.88 67 LEU B N 1
ATOM 3631 C CA . LEU B 1 67 ? 19.141 1.235 3.26 1 93.88 67 LEU B CA 1
ATOM 3632 C C . LEU B 1 67 ? 18.656 1.352 4.699 1 93.88 67 LEU B C 1
ATOM 3634 O O . LEU B 1 67 ? 17.469 1.158 4.973 1 93.88 67 LEU B O 1
ATOM 3638 N N . ALA B 1 68 ? 19.594 1.622 5.625 1 92.25 68 ALA B N 1
ATOM 3639 C CA . ALA B 1 68 ? 19.188 1.793 7.02 1 92.25 68 ALA B CA 1
ATOM 3640 C C . ALA B 1 68 ? 18.359 3.064 7.199 1 92.25 68 ALA B C 1
ATOM 3642 O O . ALA B 1 68 ? 18.75 4.133 6.719 1 92.25 68 ALA B O 1
ATOM 3643 N N . VAL B 1 69 ? 17.234 2.891 7.918 1 90.69 69 VAL B N 1
ATOM 3644 C CA . VAL B 1 69 ? 16.359 4.043 8.094 1 90.69 69 VAL B CA 1
ATOM 3645 C C . VAL B 1 69 ? 15.984 4.195 9.562 1 90.69 69 VAL B C 1
ATOM 3647 O O . VAL B 1 69 ? 16.078 3.236 10.336 1 90.69 69 VAL B O 1
ATOM 3650 N N . LEU B 1 70 ? 15.688 5.43 9.906 1 84.75 70 LEU B N 1
ATOM 3651 C CA . LEU B 1 70 ? 15.133 5.77 11.211 1 84.75 70 LEU B CA 1
ATOM 3652 C C . LEU B 1 70 ? 13.609 5.758 11.172 1 84.75 70 LEU B C 1
ATOM 3654 O O . LEU B 1 70 ? 13 6.316 10.258 1 84.75 70 LEU B O 1
ATOM 3658 N N . ARG B 1 71 ? 13.047 5.023 12.141 1 76.88 71 ARG B N 1
ATOM 3659 C CA . ARG B 1 71 ? 11.594 5.027 12.234 1 76.88 71 ARG B CA 1
ATOM 3660 C C . ARG B 1 71 ? 11.078 6.363 12.75 1 76.88 71 ARG B C 1
ATOM 3662 O O . ARG B 1 71 ? 11.789 7.07 13.469 1 76.88 71 ARG B O 1
ATOM 3669 N N . TYR B 1 72 ? 9.859 6.566 12.125 1 66.69 72 TYR B N 1
ATOM 3670 C CA . TYR B 1 72 ? 9.203 7.738 12.695 1 66.69 72 TYR B CA 1
ATOM 3671 C C . TYR B 1 72 ? 8.555 7.402 14.031 1 66.69 72 TYR B C 1
ATOM 3673 O O . TYR B 1 72 ? 7.828 6.41 14.141 1 66.69 72 TYR B O 1
ATOM 3681 N N . GLY B 1 73 ? 8.758 8.164 14.953 1 58.97 73 GLY B N 1
ATOM 3682 C CA . GLY B 1 73 ? 8.07 8.062 16.234 1 58.97 73 GLY B CA 1
ATOM 3683 C C . GLY B 1 73 ? 8.305 6.738 16.938 1 58.97 73 GLY B C 1
ATOM 3684 O O . GLY B 1 73 ? 9 5.867 16.406 1 58.97 73 GLY B O 1
ATOM 3685 N N . GLY B 1 74 ? 8.203 6.527 18.156 1 52.69 74 GLY B N 1
ATOM 3686 C CA . GLY B 1 74 ? 8.391 5.43 19.094 1 52.69 74 GLY B CA 1
ATOM 3687 C C . GLY B 1 74 ? 7.41 4.293 18.891 1 52.69 74 GLY B C 1
ATOM 3688 O O . GLY B 1 74 ? 7.453 3.289 19.609 1 52.69 74 GLY B O 1
ATOM 3689 N N . GLY B 1 75 ? 6.441 4.496 18 1 53.09 75 GLY B N 1
ATOM 3690 C CA . GLY B 1 75 ? 5.414 3.488 18.219 1 53.09 75 GLY B CA 1
ATOM 3691 C C . GLY B 1 75 ? 5.598 2.262 17.344 1 53.09 75 GLY B C 1
ATOM 3692 O O . GLY B 1 75 ? 6.391 2.277 16.391 1 53.09 75 GLY B O 1
ATOM 3693 N N . ASP B 1 76 ? 5.113 1.131 17.781 1 55.44 76 ASP B N 1
ATOM 3694 C CA . ASP B 1 76 ? 5.129 -0.254 17.328 1 55.44 76 ASP B CA 1
ATOM 3695 C C . ASP B 1 76 ? 4.293 -0.421 16.047 1 55.44 76 ASP B C 1
ATOM 3697 O O . ASP B 1 76 ? 3.906 -1.538 15.703 1 55.44 76 ASP B O 1
ATOM 3701 N N . GLU B 1 77 ? 4.059 0.71 15.297 1 70.06 77 GLU B N 1
ATOM 3702 C CA . GLU B 1 77 ? 3.096 0.451 14.234 1 70.06 77 GLU B CA 1
ATOM 3703 C C . GLU B 1 77 ? 3.777 0.405 12.867 1 70.06 77 GLU B C 1
ATOM 3705 O O . GLU B 1 77 ? 3.27 0.964 11.891 1 70.06 77 GLU B O 1
ATOM 3710 N N . MET B 1 78 ? 4.805 -0.233 12.875 1 70.44 78 MET B N 1
ATOM 3711 C CA . MET B 1 78 ? 5.609 -0.292 11.656 1 70.44 78 MET B CA 1
ATOM 3712 C C . MET B 1 78 ? 4.926 -1.146 10.594 1 70.44 78 MET B C 1
ATOM 3714 O O . MET B 1 78 ? 5.254 -1.049 9.414 1 70.44 78 MET B O 1
ATOM 3718 N N . PHE B 1 79 ? 3.891 -1.838 10.977 1 78.12 79 PHE B N 1
ATOM 3719 C CA . PHE B 1 79 ? 3.205 -2.67 9.992 1 78.12 79 PHE B CA 1
ATOM 3720 C C . PHE B 1 79 ? 2.514 -1.809 8.945 1 78.12 79 PHE B C 1
ATOM 3722 O O . PHE B 1 79 ? 2.215 -2.279 7.844 1 78.12 79 PHE B O 1
ATOM 3729 N N . LYS B 1 80 ? 2.432 -0.577 9.227 1 84.5 80 LYS B N 1
ATOM 3730 C CA . LYS B 1 80 ? 1.727 0.341 8.336 1 84.5 80 LYS B CA 1
ATOM 3731 C C . LYS B 1 80 ? 2.59 0.711 7.129 1 84.5 80 LYS B C 1
ATOM 3733 O O . LYS B 1 80 ? 2.105 1.323 6.176 1 84.5 80 LYS B O 1
ATOM 3738 N N . TRP B 1 81 ? 3.805 0.216 7.141 1 88.25 81 TRP B N 1
ATOM 3739 C CA . TRP B 1 81 ? 4.746 0.601 6.094 1 88.25 81 TRP B CA 1
ATOM 3740 C C . TRP B 1 81 ? 5.164 -0.609 5.266 1 88.25 81 TRP B C 1
ATOM 3742 O O . TRP B 1 81 ? 5.883 -0.472 4.273 1 88.25 81 TRP B O 1
ATOM 3752 N N . PHE B 1 82 ? 4.676 -1.744 5.559 1 89.5 82 PHE B N 1
ATOM 3753 C CA . PHE B 1 82 ? 5.113 -2.967 4.898 1 89.5 82 PHE B CA 1
ATOM 3754 C C . PHE B 1 82 ? 4.48 -3.094 3.516 1 89.5 82 PHE B C 1
ATOM 3756 O O . PHE B 1 82 ? 3.391 -2.57 3.277 1 89.5 82 PHE B O 1
ATOM 3763 N N . ASP B 1 83 ? 5.234 -3.744 2.699 1 92.19 83 ASP B N 1
ATOM 3764 C CA . ASP B 1 83 ? 4.77 -4.23 1.403 1 92.19 83 ASP B CA 1
ATOM 3765 C C . ASP B 1 83 ? 4.297 -3.076 0.523 1 92.19 83 ASP B C 1
ATOM 3767 O O . ASP B 1 83 ? 3.188 -3.111 -0.013 1 92.19 83 ASP B O 1
ATOM 3771 N N . ARG B 1 84 ? 5.184 -2.094 0.398 1 93.88 84 ARG B N 1
ATOM 3772 C CA . ARG B 1 84 ? 4.938 -0.908 -0.415 1 93.88 84 ARG B CA 1
ATOM 3773 C C . ARG B 1 84 ? 6.188 -0.501 -1.186 1 93.88 84 ARG B C 1
ATOM 3775 O O . ARG B 1 84 ? 7.305 -0.806 -0.768 1 93.88 84 ARG B O 1
ATOM 3782 N N . ASP B 1 85 ? 5.836 0.199 -2.291 1 96 85 ASP B N 1
ATOM 3783 C CA . ASP B 1 85 ? 6.914 0.779 -3.09 1 96 85 ASP B CA 1
ATOM 3784 C C . ASP B 1 85 ? 7.289 2.168 -2.578 1 96 85 ASP B C 1
ATOM 3786 O O . ASP B 1 85 ? 6.449 3.068 -2.533 1 96 85 ASP B O 1
ATOM 3790 N N . PHE B 1 86 ? 8.594 2.289 -2.234 1 96.62 86 PHE B N 1
ATOM 3791 C CA . PHE B 1 86 ? 9.031 3.578 -1.712 1 96.62 86 PHE B CA 1
ATOM 3792 C C . PHE B 1 86 ? 10.141 4.164 -2.578 1 96.62 86 PHE B C 1
ATOM 3794 O O . PHE B 1 86 ? 10.781 3.443 -3.346 1 96.62 86 PHE B O 1
ATOM 3801 N N . SER B 1 87 ? 10.234 5.406 -2.498 1 97.88 87 SER B N 1
ATOM 3802 C CA . SER B 1 87 ? 11.398 6.156 -2.959 1 97.88 87 SER B CA 1
ATOM 3803 C C . SER B 1 87 ? 11.828 7.199 -1.932 1 97.88 87 SER B C 1
ATOM 3805 O O . SER B 1 87 ? 11.5 7.082 -0.749 1 97.88 87 SER B O 1
ATOM 3807 N N . VAL B 1 88 ? 12.711 8.156 -2.359 1 97.38 88 VAL B N 1
ATOM 3808 C CA . VAL B 1 88 ? 13.211 9.109 -1.375 1 97.38 88 VAL B CA 1
ATOM 3809 C C . VAL B 1 88 ? 13.047 10.539 -1.901 1 97.38 88 VAL B C 1
ATOM 3811 O O . VAL B 1 88 ? 13.07 10.766 -3.113 1 97.38 88 VAL B O 1
ATOM 3814 N N . ALA B 1 89 ? 12.797 11.406 -0.969 1 96.19 89 ALA B N 1
ATOM 3815 C CA . ALA B 1 89 ? 12.766 12.844 -1.216 1 96.19 89 ALA B CA 1
ATOM 3816 C C . ALA B 1 89 ? 13.312 13.617 -0.02 1 96.19 89 ALA B C 1
ATOM 3818 O O . ALA B 1 89 ? 13.305 13.117 1.106 1 96.19 89 ALA B O 1
ATOM 3819 N N . GLY B 1 90 ? 13.867 14.75 -0.284 1 94 90 GLY B N 1
ATOM 3820 C CA . GLY B 1 90 ? 14.406 15.602 0.761 1 94 90 GLY B CA 1
ATOM 3821 C C . GLY B 1 90 ? 15.367 16.656 0.237 1 94 90 GLY B C 1
ATOM 3822 O O . GLY B 1 90 ? 15.117 17.281 -0.791 1 94 90 GLY B O 1
ATOM 3823 N N . GLN B 1 91 ? 16.422 16.844 1.015 1 93.88 91 GLN B N 1
ATOM 3824 C CA . GLN B 1 91 ? 17.375 17.875 0.641 1 93.88 91 GLN B CA 1
ATOM 3825 C C . GLN B 1 91 ? 18.812 17.359 0.728 1 93.88 91 GLN B C 1
ATOM 3827 O O . GLN B 1 91 ? 19.094 16.438 1.494 1 93.88 91 GLN B O 1
ATOM 3832 N N . VAL B 1 92 ? 19.641 17.953 -0.083 1 94.75 92 VAL B N 1
ATOM 3833 C CA . VAL B 1 92 ? 21.078 17.688 -0.044 1 94.75 92 VAL B CA 1
ATOM 3834 C C . VAL B 1 92 ? 21.844 19 0.053 1 94.75 92 VAL B C 1
ATOM 3836 O O . VAL B 1 92 ? 21.438 20.016 -0.521 1 94.75 92 VAL B O 1
ATOM 3839 N N . ILE B 1 93 ? 22.891 19.016 0.853 1 93.69 93 ILE B N 1
ATOM 3840 C CA . ILE B 1 93 ? 23.812 20.125 0.928 1 93.69 93 ILE B CA 1
ATOM 3841 C C . ILE B 1 93 ? 25.031 19.844 0.033 1 93.69 93 ILE B C 1
ATOM 3843 O O . ILE B 1 93 ? 25.703 18.828 0.185 1 93.69 93 ILE B O 1
ATOM 3847 N N . VAL B 1 94 ? 25.25 20.734 -0.937 1 95 94 VAL B N 1
ATOM 3848 C CA . VAL B 1 94 ? 26.281 20.5 -1.934 1 95 94 VAL B CA 1
ATOM 3849 C C . VAL B 1 94 ? 27.312 21.625 -1.885 1 95 94 VAL B C 1
ATOM 3851 O O . VAL B 1 94 ? 26.969 22.781 -1.609 1 95 94 VAL B O 1
ATOM 3854 N N . LYS B 1 95 ? 28.516 21.234 -2.164 1 93.06 95 LYS B N 1
ATOM 3855 C CA . LYS B 1 95 ? 29.578 22.219 -2.344 1 93.06 95 LYS B CA 1
ATOM 3856 C C . LYS B 1 95 ? 29.469 22.922 -3.697 1 93.06 95 LYS B C 1
ATOM 3858 O O . LYS B 1 95 ? 29.328 22.25 -4.73 1 93.06 95 LYS B O 1
ATOM 3863 N N . THR B 1 96 ? 29.328 24.188 -3.66 1 90.5 96 THR B N 1
ATOM 3864 C CA . THR B 1 96 ? 29.359 25.016 -4.859 1 90.5 96 THR B CA 1
ATOM 3865 C C . THR B 1 96 ? 30.484 26.031 -4.793 1 90.5 96 THR B C 1
ATOM 3867 O O . THR B 1 96 ? 30.297 27.156 -4.312 1 90.5 96 THR B O 1
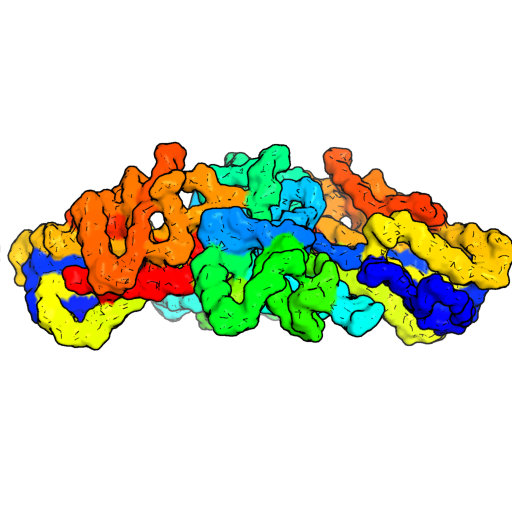ATOM 3870 N N . GLY B 1 97 ? 31.625 25.719 -5.414 1 88.25 97 GLY B N 1
ATOM 3871 C CA . GLY B 1 97 ? 32.781 26.562 -5.242 1 88.25 97 GLY B CA 1
ATOM 3872 C C . GLY B 1 97 ? 33.25 26.688 -3.797 1 88.25 97 GLY B C 1
ATOM 3873 O O . GLY B 1 97 ? 33.562 25.688 -3.152 1 88.25 97 GLY B O 1
ATOM 3874 N N . GLN B 1 98 ? 33.25 27.922 -3.322 1 90.75 98 GLN B N 1
ATOM 3875 C CA . GLN B 1 98 ? 33.688 28.172 -1.95 1 90.75 98 GLN B CA 1
ATOM 3876 C C . GLN B 1 98 ? 32.469 28.281 -1.011 1 90.75 98 GLN B C 1
ATOM 3878 O O . GLN B 1 98 ? 32.625 28.578 0.174 1 90.75 98 GLN B O 1
ATOM 3883 N N . THR B 1 99 ? 31.328 27.953 -1.534 1 92.69 99 THR B N 1
ATOM 3884 C CA . THR B 1 99 ? 30.109 28.047 -0.739 1 92.69 99 THR B CA 1
ATOM 3885 C C . THR B 1 99 ? 29.359 26.734 -0.747 1 92.69 99 THR B C 1
ATOM 3887 O O . THR B 1 99 ? 29.797 25.766 -1.369 1 92.69 99 THR B O 1
ATOM 3890 N N . MET B 1 100 ? 28.422 26.688 0.18 1 92.25 100 MET B N 1
ATOM 3891 C CA . MET B 1 100 ? 27.5 25.547 0.217 1 92.25 100 MET B CA 1
ATOM 3892 C C . MET B 1 100 ? 26.094 25.969 -0.167 1 92.25 100 MET B C 1
ATOM 3894 O O . MET B 1 100 ? 25.672 27.094 0.126 1 92.25 100 MET B O 1
ATOM 3898 N N . SER B 1 101 ? 25.5 25.062 -0.88 1 93.38 101 SER B N 1
ATOM 3899 C CA . SER B 1 101 ? 24.125 25.344 -1.283 1 93.38 101 SER B CA 1
ATOM 3900 C C . SER B 1 101 ? 23.219 24.156 -0.982 1 93.38 101 SER B C 1
ATOM 3902 O O . SER B 1 101 ? 23.672 23 -0.979 1 93.38 101 SER B O 1
ATOM 3904 N N . ARG B 1 102 ? 21.969 24.547 -0.74 1 92.5 102 ARG B N 1
ATOM 3905 C CA . ARG B 1 102 ? 20.938 23.547 -0.51 1 92.5 102 ARG B CA 1
ATOM 3906 C C . ARG B 1 102 ? 20.188 23.219 -1.799 1 92.5 102 ARG B C 1
ATOM 3908 O O . ARG B 1 102 ? 19.812 24.125 -2.547 1 92.5 102 ARG B O 1
ATOM 3915 N N . ARG B 1 103 ? 19.969 21.859 -2.008 1 95.12 103 ARG B N 1
ATOM 3916 C CA . ARG B 1 103 ? 19.188 21.406 -3.158 1 95.12 103 ARG B CA 1
ATOM 3917 C C . ARG B 1 103 ? 18.125 20.391 -2.742 1 95.12 103 ARG B C 1
ATOM 3919 O O . ARG B 1 103 ? 18.391 19.516 -1.916 1 95.12 103 ARG B O 1
ATOM 3926 N N . LEU B 1 104 ? 16.906 20.641 -3.285 1 95.81 104 LEU B N 1
ATOM 3927 C CA . LEU B 1 104 ? 15.844 19.672 -3.072 1 95.81 104 LEU B CA 1
ATOM 3928 C C . LEU B 1 104 ? 15.93 18.547 -4.098 1 95.81 104 LEU B C 1
ATOM 3930 O O . LEU B 1 104 ? 16.219 18.781 -5.27 1 95.81 104 LEU B O 1
ATOM 3934 N N . VAL B 1 105 ? 15.734 17.297 -3.648 1 97.5 105 VAL B N 1
ATOM 3935 C CA . VAL B 1 105 ? 15.781 16.141 -4.547 1 97.5 105 VAL B CA 1
ATOM 3936 C C . VAL B 1 105 ? 14.539 15.273 -4.348 1 97.5 105 VAL B C 1
ATOM 3938 O O . VAL B 1 105 ? 13.984 15.227 -3.248 1 97.5 105 VAL B O 1
ATOM 3941 N N . ARG B 1 106 ? 14.141 14.672 -5.414 1 97.44 106 ARG B N 1
ATOM 3942 C CA . ARG B 1 106 ? 13.062 13.688 -5.414 1 97.44 106 ARG B CA 1
ATOM 3943 C C . ARG B 1 106 ? 13.305 12.609 -6.465 1 97.44 106 ARG B C 1
ATOM 3945 O O . ARG B 1 106 ? 13.422 12.914 -7.656 1 97.44 106 ARG B O 1
ATOM 3952 N N . ILE B 1 107 ? 13.422 11.438 -5.977 1 98.06 107 ILE B N 1
ATOM 3953 C CA . ILE B 1 107 ? 13.508 10.312 -6.898 1 98.06 107 ILE B CA 1
ATOM 3954 C C . ILE B 1 107 ? 12.102 9.758 -7.164 1 98.06 107 ILE B C 1
ATOM 3956 O O . ILE B 1 107 ? 11.414 9.328 -6.238 1 98.06 107 ILE B O 1
ATOM 3960 N N . GLU B 1 108 ? 11.695 9.719 -8.398 1 96.38 108 GLU B N 1
ATOM 3961 C CA . GLU B 1 108 ? 10.328 9.312 -8.727 1 96.38 108 GLU B CA 1
ATOM 3962 C C . GLU B 1 108 ? 10.219 7.797 -8.852 1 96.38 108 GLU B C 1
ATOM 3964 O O . GLU B 1 108 ? 9.219 7.207 -8.438 1 96.38 108 GLU B O 1
ATOM 3969 N N . HIS B 1 109 ? 11.18 7.203 -9.383 1 96.69 109 HIS B N 1
ATOM 3970 C CA . HIS B 1 109 ? 11.195 5.758 -9.57 1 96.69 109 HIS B CA 1
ATOM 3971 C C . HIS B 1 109 ? 11.203 5.027 -8.234 1 96.69 109 HIS B C 1
ATOM 3973 O O . HIS B 1 109 ? 11.922 5.418 -7.309 1 96.69 109 HIS B O 1
ATOM 3979 N N . PRO B 1 110 ? 10.328 3.98 -8.086 1 97.38 110 PRO B N 1
ATOM 3980 C CA . PRO B 1 110 ? 10.391 3.209 -6.844 1 97.38 110 PRO B CA 1
ATOM 3981 C C . PRO B 1 110 ? 11.703 2.432 -6.703 1 97.38 110 PRO B C 1
ATOM 3983 O O . PRO B 1 110 ? 11.906 1.436 -7.398 1 97.38 110 PRO B O 1
ATOM 3986 N N . ILE B 1 111 ? 12.516 2.84 -5.715 1 97.81 111 ILE B N 1
ATOM 3987 C CA . ILE B 1 111 ? 13.836 2.229 -5.605 1 97.81 111 ILE B CA 1
ATOM 3988 C C . ILE B 1 111 ? 13.938 1.46 -4.289 1 97.81 111 ILE B C 1
ATOM 3990 O O . ILE B 1 111 ? 14.945 0.803 -4.023 1 97.81 111 ILE B O 1
ATOM 3994 N N . LEU B 1 112 ? 12.945 1.546 -3.467 1 97.31 112 LEU B N 1
ATOM 3995 C CA . LEU B 1 112 ? 12.977 0.91 -2.154 1 97.31 112 LEU B CA 1
ATOM 3996 C C . LEU B 1 112 ? 11.711 0.094 -1.911 1 97.31 112 LEU B C 1
ATOM 3998 O O . LEU B 1 112 ? 10.633 0.456 -2.389 1 97.31 112 LEU B O 1
ATOM 4002 N N . TYR B 1 113 ? 11.836 -1.047 -1.161 1 96.31 113 TYR B N 1
ATOM 4003 C CA . TYR B 1 113 ? 10.719 -1.912 -0.785 1 96.31 113 TYR B CA 1
ATOM 4004 C C . TYR B 1 113 ? 10.914 -2.473 0.619 1 96.31 113 TYR B C 1
ATOM 4006 O O . TYR B 1 113 ? 12 -2.949 0.957 1 96.31 113 TYR B O 1
ATOM 4014 N N . ILE B 1 114 ? 9.93 -2.375 1.466 1 92.5 114 ILE B N 1
ATOM 4015 C CA . ILE B 1 114 ? 9.969 -2.961 2.801 1 92.5 114 ILE B CA 1
ATOM 4016 C C . ILE B 1 114 ? 9.055 -4.18 2.857 1 92.5 114 ILE B C 1
ATOM 4018 O O . ILE B 1 114 ? 7.832 -4.039 2.967 1 92.5 114 ILE B O 1
ATOM 4022 N N . PRO B 1 115 ? 9.602 -5.352 2.826 1 91.75 115 PRO B N 1
ATOM 4023 C CA . PRO B 1 115 ? 8.766 -6.555 2.807 1 91.75 115 PRO B CA 1
ATOM 4024 C C . PRO B 1 115 ? 8.32 -6.988 4.203 1 91.75 115 PRO B C 1
ATOM 4026 O O . PRO B 1 115 ? 9.094 -6.879 5.16 1 91.75 115 PRO B O 1
ATOM 4029 N N . SER B 1 116 ? 7.086 -7.477 4.25 1 87.69 116 SER B N 1
ATOM 4030 C CA . SER B 1 116 ? 6.637 -8.195 5.441 1 87.69 116 SER B CA 1
ATOM 4031 C C . SER B 1 116 ? 7.133 -9.633 5.438 1 87.69 116 SER B C 1
ATOM 4033 O O . SER B 1 116 ? 7.609 -10.133 4.414 1 87.69 116 SER B O 1
ATOM 4035 N N . ILE B 1 117 ? 7.137 -10.133 6.594 1 78.62 117 ILE B N 1
ATOM 4036 C CA . ILE B 1 117 ? 7.539 -11.531 6.68 1 78.62 117 ILE B CA 1
ATOM 4037 C C . ILE B 1 117 ? 6.309 -12.438 6.57 1 78.62 117 ILE B C 1
ATOM 4039 O O . ILE B 1 117 ? 5.223 -12.07 7.023 1 78.62 117 ILE B O 1
ATOM 4043 N N . HIS B 1 118 ? 6.434 -13.43 5.746 1 65.81 118 HIS B N 1
ATOM 4044 C CA . HIS B 1 118 ? 5.344 -14.383 5.543 1 65.81 118 HIS B CA 1
ATOM 4045 C C . HIS B 1 118 ? 4.926 -15.031 6.859 1 65.81 118 HIS B C 1
ATOM 4047 O O . HIS B 1 118 ? 5.668 -14.984 7.84 1 65.81 118 HIS B O 1
ATOM 4053 N N . GLU B 1 119 ? 3.857 -15.875 6.836 1 57.09 119 GLU B N 1
ATOM 4054 C CA . GLU B 1 119 ? 3.01 -16.516 7.828 1 57.09 119 GLU B CA 1
ATOM 4055 C C . GLU B 1 119 ? 3.844 -17.141 8.945 1 57.09 119 GLU B C 1
ATOM 4057 O O . GLU B 1 119 ? 4.957 -17.625 8.703 1 57.09 119 GLU B O 1
ATOM 4062 N N . GLY B 1 120 ? 3.436 -17.062 10.117 1 51.5 120 GLY B N 1
ATOM 4063 C CA . GLY B 1 120 ? 3.914 -17.625 11.367 1 51.5 120 GLY B CA 1
ATOM 4064 C C . GLY B 1 120 ? 4.855 -16.703 12.117 1 51.5 120 GLY B C 1
ATOM 4065 O O . GLY B 1 120 ? 5.219 -16.984 13.258 1 51.5 120 GLY B O 1
ATOM 4066 N N . SER B 1 121 ? 5.203 -15.688 11.367 1 49.91 121 SER B N 1
ATOM 4067 C CA . SER B 1 121 ? 6.191 -14.875 12.078 1 49.91 121 SER B CA 1
ATOM 4068 C C . SER B 1 121 ? 5.523 -13.742 12.844 1 49.91 121 SER B C 1
ATOM 4070 O O . SER B 1 121 ? 4.684 -13.023 12.297 1 49.91 121 SER B O 1
ATOM 4072 N N . VAL B 1 122 ? 5.312 -14 14.047 1 49.5 122 VAL B N 1
ATOM 4073 C CA . VAL B 1 122 ? 4.82 -12.977 14.969 1 49.5 122 VAL B CA 1
ATOM 4074 C C . VAL B 1 122 ? 5.762 -11.781 14.961 1 49.5 122 VAL B C 1
ATOM 4076 O O . VAL B 1 122 ? 6.969 -11.93 15.164 1 49.5 122 VAL B O 1
ATOM 4079 N N . TYR B 1 123 ? 5.348 -10.742 14.242 1 54.59 123 TYR B N 1
ATOM 4080 C CA . TYR B 1 123 ? 6.145 -9.539 14.453 1 54.59 123 TYR B CA 1
ATOM 4081 C C . TYR B 1 123 ? 6.25 -9.211 15.938 1 54.59 123 TYR B C 1
ATOM 4083 O O . TYR B 1 123 ? 5.25 -9.242 16.656 1 54.59 123 TYR B O 1
ATOM 4091 N N . PRO B 1 124 ? 7.426 -9.469 16.484 1 49.38 124 PRO B N 1
ATOM 4092 C CA . PRO B 1 124 ? 7.539 -9.211 17.922 1 49.38 124 PRO B CA 1
ATOM 4093 C C . PRO B 1 124 ? 6.918 -7.875 18.344 1 49.38 124 PRO B C 1
ATOM 4095 O O . PRO B 1 124 ? 7.109 -6.863 17.656 1 49.38 124 PRO B O 1
ATOM 4098 N N . LYS B 1 125 ? 5.848 -7.992 19.094 1 50.25 125 LYS B N 1
ATOM 4099 C CA . LYS B 1 125 ? 5.266 -6.793 19.703 1 50.25 125 LYS B CA 1
ATOM 4100 C C . LYS B 1 125 ? 6.309 -6.027 20.516 1 50.25 125 LYS B C 1
ATOM 4102 O O . LYS B 1 125 ? 6.148 -4.832 20.766 1 50.25 125 LYS B O 1
ATOM 4107 N N . ASP B 1 126 ? 7.258 -6.832 20.969 1 47.88 126 ASP B N 1
ATOM 4108 C CA . ASP B 1 126 ? 8.164 -6.227 21.953 1 47.88 126 ASP B CA 1
ATOM 4109 C C . ASP B 1 126 ? 9.234 -5.395 21.25 1 47.88 126 ASP B C 1
ATOM 4111 O O . ASP B 1 126 ? 10.109 -5.938 20.578 1 47.88 126 ASP B O 1
ATOM 4115 N N . SER B 1 127 ? 9.086 -4.164 21.203 1 49.16 127 SER B N 1
ATOM 4116 C CA . SER B 1 127 ? 10.031 -3.148 20.75 1 49.16 127 SER B CA 1
ATOM 4117 C C . SER B 1 127 ? 11.422 -3.393 21.312 1 49.16 127 SER B C 1
ATOM 4119 O O . SER B 1 127 ? 12.406 -2.859 20.797 1 49.16 127 SER B O 1
ATOM 4121 N N . SER B 1 128 ? 11.484 -4.039 22.406 1 47.56 128 SER B N 1
ATOM 4122 C CA . SER B 1 128 ? 12.781 -4.258 23.031 1 47.56 128 SER B CA 1
ATOM 4123 C C . SER B 1 128 ? 13.602 -5.293 22.25 1 47.56 128 SER B C 1
ATOM 4125 O O . SER B 1 128 ? 14.797 -5.449 22.5 1 47.56 128 SER B O 1
ATOM 4127 N N . ASP B 1 129 ? 12.938 -5.926 21.391 1 49.59 129 ASP B N 1
ATOM 4128 C CA . ASP B 1 129 ? 13.703 -6.91 20.641 1 49.59 129 ASP B CA 1
ATOM 4129 C C . ASP B 1 129 ? 14.523 -6.246 19.531 1 49.59 129 ASP B C 1
ATOM 4131 O O . ASP B 1 129 ? 13.984 -5.484 18.734 1 49.59 129 ASP B O 1
ATOM 4135 N N . VAL B 1 130 ? 15.875 -6.273 19.828 1 47.91 130 VAL B N 1
ATOM 4136 C CA . VAL B 1 130 ? 16.859 -5.742 18.891 1 47.91 130 VAL B CA 1
ATOM 4137 C C . VAL B 1 130 ? 16.406 -5.992 17.453 1 47.91 130 VAL B C 1
ATOM 4139 O O . VAL B 1 130 ? 16.672 -5.188 16.562 1 47.91 130 VAL B O 1
ATOM 4142 N N . LYS B 1 131 ? 15.711 -7.07 17.359 1 53 131 LYS B N 1
ATOM 4143 C CA . LYS B 1 131 ? 15.219 -7.492 16.062 1 53 131 LYS B CA 1
ATOM 4144 C C . LYS B 1 131 ? 14.188 -6.504 15.516 1 53 131 LYS B C 1
ATOM 4146 O O . LYS B 1 131 ? 14.016 -6.391 14.297 1 53 131 LYS B O 1
ATOM 4151 N N . SER B 1 132 ? 13.758 -5.73 16.469 1 57.16 132 SER B N 1
ATOM 4152 C CA . SER B 1 132 ? 12.734 -4.75 16.125 1 57.16 132 SER B CA 1
ATOM 4153 C C . SER B 1 132 ? 13.336 -3.557 15.391 1 57.16 132 SER B C 1
ATOM 4155 O O . SER B 1 132 ? 12.648 -2.898 14.602 1 57.16 132 SER B O 1
ATOM 4157 N N . GLU B 1 133 ? 14.68 -3.416 15.609 1 59.62 133 GLU B N 1
ATOM 4158 C CA . GLU B 1 133 ? 15.305 -2.248 14.992 1 59.62 133 GLU B CA 1
ATOM 4159 C C . GLU B 1 133 ? 15.445 -2.432 13.484 1 59.62 133 GLU B C 1
ATOM 4161 O O . GLU B 1 133 ? 15.312 -1.475 12.719 1 59.62 133 GLU B O 1
ATOM 4166 N N . ARG B 1 134 ? 15.648 -3.645 13.086 1 65.44 134 ARG B N 1
ATOM 4167 C CA . ARG B 1 134 ? 16.031 -3.877 11.695 1 65.44 134 ARG B CA 1
ATOM 4168 C C . ARG B 1 134 ? 14.82 -4.25 10.844 1 65.44 134 ARG B C 1
ATOM 4170 O O . ARG B 1 134 ? 14.922 -4.359 9.625 1 65.44 134 ARG B O 1
ATOM 4177 N N . GLN B 1 135 ? 13.766 -4.164 11.438 1 70.31 135 GLN B N 1
ATOM 4178 C CA . GLN B 1 135 ? 12.625 -4.77 10.758 1 70.31 135 GLN B CA 1
ATOM 4179 C C . GLN B 1 135 ? 12.125 -3.883 9.625 1 70.31 135 GLN B C 1
ATOM 4181 O O . GLN B 1 135 ? 11.43 -4.352 8.719 1 70.31 135 GLN B O 1
ATOM 4186 N N . TYR B 1 136 ? 12.805 -2.688 9.555 1 77.06 136 TYR B N 1
ATOM 4187 C CA . TYR B 1 136 ? 12.18 -1.741 8.641 1 77.06 136 TYR B CA 1
ATOM 4188 C C . TYR B 1 136 ? 13.141 -1.341 7.531 1 77.06 136 TYR B C 1
ATOM 4190 O O . TYR B 1 136 ? 12.82 -0.497 6.691 1 77.06 136 TYR B O 1
ATOM 4198 N N . ASP B 1 137 ? 14.195 -1.9 7.574 1 90.38 137 ASP B N 1
ATOM 4199 C CA . ASP B 1 137 ? 15.156 -1.451 6.574 1 90.38 137 ASP B CA 1
ATOM 4200 C C . ASP B 1 137 ? 14.766 -1.938 5.18 1 90.38 137 ASP B C 1
ATOM 4202 O O . ASP B 1 137 ? 14.625 -3.143 4.957 1 90.38 137 ASP B O 1
ATOM 4206 N N . PRO B 1 138 ? 14.586 -1.012 4.27 1 94.44 138 PRO B N 1
ATOM 4207 C CA . PRO B 1 138 ? 14.117 -1.387 2.934 1 94.44 138 PRO B CA 1
ATOM 4208 C C . PRO B 1 138 ? 15.211 -2.027 2.082 1 94.44 138 PRO B C 1
ATOM 4210 O O . PRO B 1 138 ? 16.391 -1.701 2.234 1 94.44 138 PRO B O 1
ATOM 4213 N N . ILE B 1 139 ? 14.75 -2.854 1.188 1 95.19 139 ILE B N 1
ATOM 4214 C CA . ILE B 1 139 ? 15.609 -3.4 0.147 1 95.19 139 ILE B CA 1
ATOM 4215 C C . ILE B 1 139 ? 15.867 -2.34 -0.92 1 95.19 139 ILE B C 1
ATOM 4217 O O . ILE B 1 139 ? 14.938 -1.672 -1.378 1 95.19 139 ILE B O 1
ATOM 4221 N N . PHE B 1 140 ? 17.109 -2.223 -1.286 1 92.44 140 PHE B N 1
ATOM 4222 C CA . PHE B 1 140 ? 17.547 -1.236 -2.27 1 92.44 140 PHE B CA 1
ATOM 4223 C C . PHE B 1 140 ? 17.984 -1.915 -3.564 1 92.44 140 PHE B C 1
ATOM 4225 O O . PHE B 1 140 ? 17.547 -1.527 -4.648 1 92.44 140 PHE B O 1
ATOM 4232 N N . GLU B 1 141 ? 18.781 -2.848 -3.467 1 92.69 141 GLU B N 1
ATOM 4233 C CA . GLU B 1 141 ? 19.281 -3.617 -4.602 1 92.69 141 GLU B CA 1
ATOM 4234 C C . GLU B 1 141 ? 19.781 -4.988 -4.164 1 92.69 141 GLU B C 1
ATOM 4236 O O . GLU B 1 141 ? 19.969 -5.238 -2.971 1 92.69 141 GLU B O 1
ATOM 4241 N N . SER B 1 142 ? 19.922 -5.848 -5.141 1 92.94 142 SER B N 1
ATOM 4242 C CA . SER B 1 142 ? 20.578 -7.117 -4.855 1 92.94 142 SER B CA 1
ATOM 4243 C C . SER B 1 142 ? 22.094 -6.98 -4.91 1 92.94 142 SER B C 1
ATOM 4245 O O . SER B 1 142 ? 22.625 -6.156 -5.656 1 92.94 142 SER B O 1
ATOM 4247 N N . ARG B 1 143 ? 22.797 -7.805 -4.125 1 89.81 143 ARG B N 1
ATOM 4248 C CA . ARG B 1 143 ? 24.25 -7.809 -4.145 1 89.81 143 ARG B CA 1
ATOM 4249 C C . ARG B 1 143 ? 24.781 -8.18 -5.527 1 89.81 143 ARG B C 1
ATOM 4251 O O . ARG B 1 143 ? 25.828 -7.684 -5.957 1 89.81 143 ARG B O 1
ATOM 4258 N N . ALA B 1 144 ? 24.109 -9.008 -6.129 1 87.94 144 ALA B N 1
ATOM 4259 C CA . ALA B 1 144 ? 24.5 -9.438 -7.469 1 87.94 144 ALA B CA 1
ATOM 4260 C C . ALA B 1 144 ? 24.547 -8.258 -8.43 1 87.94 144 ALA B C 1
ATOM 4262 O O . ALA B 1 144 ? 25.5 -8.117 -9.195 1 87.94 144 ALA B O 1
ATOM 4263 N N . MET B 1 145 ? 23.609 -7.469 -8.391 1 89.31 145 MET B N 1
ATOM 4264 C CA . MET B 1 145 ? 23.562 -6.324 -9.297 1 89.31 145 MET B CA 1
ATOM 4265 C C . MET B 1 145 ? 24.578 -5.27 -8.891 1 89.31 145 MET B C 1
ATOM 4267 O O . MET B 1 145 ? 25.141 -4.586 -9.742 1 89.31 145 MET B O 1
ATOM 4271 N N . GLU B 1 146 ? 24.75 -5.16 -7.562 1 87.69 146 GLU B N 1
ATOM 4272 C CA . GLU B 1 146 ? 25.812 -4.262 -7.113 1 87.69 146 GLU B CA 1
ATOM 4273 C C . GLU B 1 146 ? 27.156 -4.645 -7.727 1 87.69 146 GLU B C 1
ATOM 4275 O O . GLU B 1 146 ? 27.891 -3.783 -8.227 1 87.69 146 GLU B O 1
ATOM 4280 N N . GLU B 1 147 ? 27.438 -5.922 -7.656 1 85.44 147 GLU B N 1
ATOM 4281 C CA . GLU B 1 147 ? 28.703 -6.43 -8.18 1 85.44 147 GLU B CA 1
ATOM 4282 C C . GLU B 1 147 ? 28.812 -6.203 -9.68 1 85.44 147 GLU B C 1
ATOM 4284 O O . GLU B 1 147 ? 29.875 -5.801 -10.18 1 85.44 147 GLU B O 1
ATOM 4289 N N . ARG B 1 148 ? 27.812 -6.414 -10.328 1 84.75 148 ARG B N 1
ATOM 4290 C CA . ARG B 1 148 ? 27.797 -6.238 -11.781 1 84.75 148 ARG B CA 1
ATOM 4291 C C . ARG B 1 148 ? 28 -4.773 -12.156 1 84.75 148 ARG B C 1
ATOM 4293 O O . ARG B 1 148 ? 28.719 -4.461 -13.094 1 84.75 148 ARG B O 1
ATOM 4300 N N . SER B 1 149 ? 27.359 -3.975 -11.422 1 80.81 149 SER B N 1
ATOM 4301 C CA . SER B 1 149 ? 27.438 -2.543 -11.688 1 80.81 149 SER B CA 1
ATOM 4302 C C . SER B 1 149 ? 28.828 -2 -11.336 1 80.81 149 SER B C 1
ATOM 4304 O O . SER B 1 149 ? 29.344 -1.106 -12.008 1 80.81 149 SER B O 1
ATOM 4306 N N . SER B 1 150 ? 29.406 -2.445 -10.266 1 74 150 SER B N 1
ATOM 4307 C CA . SER B 1 150 ? 30.734 -2.012 -9.844 1 74 150 SER B CA 1
ATOM 4308 C C . SER B 1 150 ? 31.797 -2.408 -10.867 1 74 150 SER B C 1
ATOM 4310 O O . SER B 1 150 ? 32.719 -1.646 -11.125 1 74 150 SER B O 1
ATOM 4312 N N . ARG B 1 151 ? 31.672 -3.518 -11.445 1 65.5 151 ARG B N 1
ATOM 4313 C CA . ARG B 1 151 ? 32.625 -3.998 -12.445 1 65.5 151 ARG B CA 1
ATOM 4314 C C . ARG B 1 151 ? 32.594 -3.133 -13.703 1 65.5 151 ARG B C 1
ATOM 4316 O O . ARG B 1 151 ? 33.625 -2.887 -14.328 1 65.5 151 ARG B O 1
ATOM 4323 N N . ARG B 1 152 ? 31.5 -2.621 -13.953 1 60.19 152 ARG B N 1
ATOM 4324 C CA . ARG B 1 152 ? 31.359 -1.751 -15.117 1 60.19 152 ARG B CA 1
ATOM 4325 C C . ARG B 1 152 ? 32.031 -0.401 -14.875 1 60.19 152 ARG B C 1
ATOM 4327 O O . ARG B 1 152 ? 32.562 0.196 -15.805 1 60.19 152 ARG B O 1
ATOM 4334 N N . PHE B 1 153 ? 31.953 0.063 -13.648 1 53.31 153 PHE B N 1
ATOM 4335 C CA . PHE B 1 153 ? 32.531 1.358 -13.289 1 53.31 153 PHE B CA 1
ATOM 4336 C C . PHE B 1 153 ? 34.031 1.256 -13.109 1 53.31 153 PHE B C 1
ATOM 4338 O O . PHE B 1 153 ? 34.75 2.205 -13.398 1 53.31 153 PHE B O 1
ATOM 4345 N N . MET B 1 154 ? 34.594 0.31 -12.422 1 49.44 154 MET B N 1
ATOM 4346 C CA . MET B 1 154 ? 36.031 0.153 -12.203 1 49.44 154 MET B CA 1
ATOM 4347 C C . MET B 1 154 ? 36.781 0.131 -13.531 1 49.44 154 MET B C 1
ATOM 4349 O O . MET B 1 154 ? 38 0.364 -13.57 1 49.44 154 MET B O 1
ATOM 4353 N N . LYS B 1 155 ? 36.312 -0.459 -14.719 1 47.16 155 LYS B N 1
ATOM 4354 C CA . LYS B 1 155 ? 37.094 -0.409 -15.93 1 47.16 155 LYS B CA 1
ATOM 4355 C C . LYS B 1 155 ? 37.469 1.028 -16.281 1 47.16 155 LYS B C 1
ATOM 4357 O O . LYS B 1 155 ? 38.406 1.26 -17.078 1 47.16 155 LYS B O 1
ATOM 4362 N N . GLY B 1 156 ? 36.719 2.002 -15.961 1 42.19 156 GLY B N 1
ATOM 4363 C CA . GLY B 1 156 ? 37.188 3.33 -16.297 1 42.19 156 GLY B CA 1
ATOM 4364 C C . GLY B 1 156 ? 37.844 4.055 -15.133 1 42.19 156 GLY B C 1
ATOM 4365 O O . GLY B 1 156 ? 38.969 4.5 -15.219 1 42.19 156 GLY B O 1
ATOM 4366 N N . ALA B 1 157 ? 37.031 4.852 -14.289 1 38.28 157 ALA B N 1
ATOM 4367 C CA . ALA B 1 157 ? 37.531 5.859 -13.352 1 38.28 157 ALA B CA 1
ATOM 4368 C C . ALA B 1 157 ? 38.156 5.207 -12.133 1 38.28 157 ALA B C 1
ATOM 4370 O O . ALA B 1 157 ? 37.781 4.117 -11.719 1 38.28 157 ALA B O 1
ATOM 4371 N N . PRO B 1 158 ? 39.25 5.715 -11.68 1 39.28 158 PRO B N 1
ATOM 4372 C CA . PRO B 1 158 ? 39.938 5.32 -10.453 1 39.28 158 PRO B CA 1
ATOM 4373 C C . PRO B 1 158 ? 39 5.156 -9.266 1 39.28 158 PRO B C 1
ATOM 4375 O O . PRO B 1 158 ? 37.969 5.809 -9.211 1 39.28 158 PRO B O 1
ATOM 4378 N N . ASN B 1 159 ? 38.812 3.996 -8.555 1 42.12 159 ASN B N 1
ATOM 4379 C CA . ASN B 1 159 ? 38.156 3.557 -7.332 1 42.12 159 ASN B CA 1
ATOM 4380 C C . ASN B 1 159 ? 38.125 4.664 -6.285 1 42.12 159 ASN B C 1
ATOM 4382 O O . ASN B 1 159 ? 38 4.391 -5.09 1 42.12 159 ASN B O 1
ATOM 4386 N N . GLU B 1 160 ? 38.781 5.668 -6.555 1 39.5 160 GLU B N 1
ATOM 4387 C CA . GLU B 1 160 ? 38.938 6.625 -5.461 1 39.5 160 GLU B CA 1
ATOM 4388 C C . GLU B 1 160 ? 37.562 7.008 -4.871 1 39.5 160 GLU B C 1
ATOM 4390 O O . GLU B 1 160 ? 37.469 7.969 -4.109 1 39.5 160 GLU B O 1
ATOM 4395 N N . PHE B 1 161 ? 36.562 6.52 -5.414 1 44.91 161 PHE B N 1
ATOM 4396 C CA . PHE B 1 161 ? 35.25 6.824 -4.871 1 44.91 161 PHE B CA 1
ATOM 4397 C C . PHE B 1 161 ? 35.125 6.305 -3.443 1 44.91 161 PHE B C 1
ATOM 4399 O O . PHE B 1 161 ? 34 6.238 -2.9 1 44.91 161 PHE B O 1
ATOM 4406 N N . GLY B 1 162 ? 36.156 5.652 -2.883 1 42.81 162 GLY B N 1
ATOM 4407 C CA . GLY B 1 162 ? 36.312 5.062 -1.562 1 42.81 162 GLY B CA 1
ATOM 4408 C C . GLY B 1 162 ? 35.562 5.828 -0.48 1 42.81 162 GLY B C 1
ATOM 4409 O O . GLY B 1 162 ? 34.75 5.258 0.251 1 42.81 162 GLY B O 1
ATOM 4410 N N . SER B 1 163 ? 36.281 6.938 0.181 1 43.47 163 SER B N 1
ATOM 4411 C CA . SER B 1 163 ? 36.219 7.504 1.523 1 43.47 163 SER B CA 1
ATOM 4412 C C . SER B 1 163 ? 34.938 8.336 1.699 1 43.47 163 SER B C 1
ATOM 4414 O O . SER B 1 163 ? 34.5 8.57 2.826 1 43.47 163 SER B O 1
ATOM 4416 N N . ARG B 1 164 ? 34.375 8.977 0.651 1 51.84 164 ARG B N 1
ATOM 4417 C CA . ARG B 1 164 ? 33.469 10.07 0.998 1 51.84 164 ARG B CA 1
ATOM 4418 C C . ARG B 1 164 ? 32.031 9.703 0.673 1 51.84 164 ARG B C 1
ATOM 4420 O O . ARG B 1 164 ? 31.25 10.562 0.247 1 51.84 164 ARG B O 1
ATOM 4427 N N . ILE B 1 165 ? 31.703 8.445 0.574 1 62.06 165 ILE B N 1
ATOM 4428 C CA . ILE B 1 165 ? 30.359 7.996 0.219 1 62.06 165 ILE B CA 1
ATOM 4429 C C . ILE B 1 165 ? 29.422 8.211 1.4 1 62.06 165 ILE B C 1
ATOM 4431 O O . ILE B 1 165 ? 28.312 7.688 1.411 1 62.06 165 ILE B O 1
ATOM 4435 N N . LEU B 1 166 ? 29.688 9.133 2.141 1 68.19 166 LEU B N 1
ATOM 4436 C CA . LEU B 1 166 ? 28.875 9.57 3.27 1 68.19 166 LEU B CA 1
ATOM 4437 C C . LEU B 1 166 ? 28.156 8.391 3.912 1 68.19 166 LEU B C 1
ATOM 4439 O O . LEU B 1 166 ? 26.969 8.477 4.238 1 68.19 166 LEU B O 1
ATOM 4443 N N . GLY B 1 167 ? 28.938 7.109 3.881 1 82.44 167 GLY B N 1
ATOM 4444 C CA . GLY B 1 167 ? 28.312 5.965 4.535 1 82.44 167 GLY B CA 1
ATOM 4445 C C . GLY B 1 167 ? 27.109 5.422 3.781 1 82.44 167 GLY B C 1
ATOM 4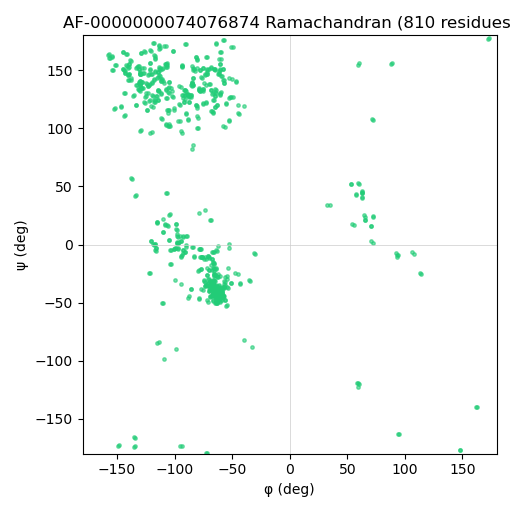446 O O . GLY B 1 167 ? 26.312 4.676 4.34 1 82.44 167 GLY B O 1
ATOM 4447 N N . GLN B 1 168 ? 27.047 5.875 2.443 1 89 168 GLN B N 1
ATOM 4448 C CA . GLN B 1 168 ? 25.906 5.453 1.623 1 89 168 GLN B CA 1
ATOM 4449 C C . GLN B 1 168 ? 26.328 4.418 0.586 1 89 168 GLN B C 1
ATOM 4451 O O . GLN B 1 168 ? 27.5 4.367 0.197 1 89 168 GLN B O 1
ATOM 4456 N N . PRO B 1 169 ? 25.312 3.564 0.129 1 90 169 PRO B N 1
ATOM 4457 C CA . PRO B 1 169 ? 25.641 2.748 -1.043 1 90 169 PRO B CA 1
ATOM 4458 C C . PRO B 1 169 ? 26.047 3.588 -2.254 1 90 169 PRO B C 1
ATOM 4460 O O . PRO B 1 169 ? 25.484 4.66 -2.48 1 90 169 PRO B O 1
ATOM 4463 N N . ARG B 1 170 ? 27 3.129 -2.984 1 88.44 170 ARG B N 1
ATOM 4464 C CA . ARG B 1 170 ? 27.562 3.881 -4.098 1 88.44 170 ARG B CA 1
ATOM 4465 C C . ARG B 1 170 ? 26.484 4.309 -5.082 1 88.44 170 ARG B C 1
ATOM 4467 O O . ARG B 1 170 ? 26.391 5.488 -5.434 1 88.44 170 ARG B O 1
ATOM 4474 N N . ARG B 1 171 ? 25.703 3.404 -5.52 1 91.31 171 ARG B N 1
ATOM 4475 C CA . ARG B 1 171 ? 24.703 3.711 -6.531 1 91.31 171 ARG B CA 1
ATOM 4476 C C . ARG B 1 171 ? 23.656 4.668 -5.98 1 91.31 171 ARG B C 1
ATOM 4478 O O . ARG B 1 171 ? 23.109 5.488 -6.719 1 91.31 171 ARG B O 1
ATOM 4485 N N . PHE B 1 172 ? 23.438 4.551 -4.703 1 94.31 172 PHE B N 1
ATOM 4486 C CA . PHE B 1 172 ? 22.453 5.43 -4.07 1 94.31 172 PHE B CA 1
ATOM 4487 C C . PHE B 1 172 ? 22.938 6.879 -4.102 1 94.31 172 PHE B C 1
ATOM 4489 O O . PHE B 1 172 ? 22.203 7.77 -4.531 1 94.31 172 PHE B O 1
ATOM 4496 N N . ILE B 1 173 ? 24.141 7.105 -3.717 1 93.5 173 ILE B N 1
ATOM 4497 C CA . ILE B 1 173 ? 24.656 8.469 -3.658 1 93.5 173 ILE B CA 1
ATOM 4498 C C . ILE B 1 173 ? 24.797 9.023 -5.074 1 93.5 173 ILE B C 1
ATOM 4500 O O . ILE B 1 173 ? 24.578 10.219 -5.297 1 93.5 173 ILE B O 1
ATOM 4504 N N . GLU B 1 174 ? 25.141 8.188 -6.027 1 93.75 174 GLU B N 1
ATOM 4505 C CA . GLU B 1 174 ? 25.203 8.617 -7.422 1 93.75 174 GLU B CA 1
ATOM 4506 C C . GLU B 1 174 ? 23.844 9.078 -7.918 1 93.75 174 GLU B C 1
ATOM 4508 O O . GLU B 1 174 ? 23.734 10.102 -8.594 1 93.75 174 GLU B O 1
ATOM 4513 N N . LEU B 1 175 ? 22.859 8.32 -7.562 1 95.5 175 LEU B N 1
ATOM 4514 C CA . LEU B 1 175 ? 21.5 8.656 -7.941 1 95.5 175 LEU B CA 1
ATOM 4515 C C . LEU B 1 175 ? 21.078 9.992 -7.328 1 95.5 175 LEU B C 1
ATOM 4517 O O . LEU B 1 175 ? 20.484 10.836 -8.008 1 95.5 175 LEU B O 1
ATOM 4521 N N . ILE B 1 176 ? 21.375 10.195 -6.09 1 96.81 176 ILE B N 1
ATOM 4522 C CA . ILE B 1 176 ? 21.031 11.422 -5.379 1 96.81 176 ILE B CA 1
ATOM 4523 C C . ILE B 1 176 ? 21.781 12.602 -5.992 1 96.81 176 ILE B C 1
ATOM 4525 O O . ILE B 1 176 ? 21.219 13.68 -6.184 1 96.81 176 ILE B O 1
ATOM 4529 N N . ALA B 1 177 ? 23.047 12.391 -6.309 1 96.12 177 ALA B N 1
ATOM 4530 C CA . ALA B 1 177 ? 23.844 13.438 -6.926 1 96.12 177 ALA B CA 1
ATOM 4531 C C . ALA B 1 177 ? 23.266 13.859 -8.273 1 96.12 177 ALA B C 1
ATOM 4533 O O . ALA B 1 177 ? 23.156 15.055 -8.57 1 96.12 177 ALA B O 1
ATOM 4534 N N . ASP B 1 178 ? 22.891 12.852 -9 1 96.94 178 ASP B N 1
ATOM 4535 C CA . ASP B 1 178 ? 22.281 13.133 -10.297 1 96.94 178 ASP B CA 1
ATOM 4536 C C . ASP B 1 178 ? 21.016 13.961 -10.133 1 96.94 178 ASP B C 1
ATOM 4538 O O . ASP B 1 178 ? 20.812 14.953 -10.844 1 96.94 178 ASP B O 1
ATOM 4542 N N . ALA B 1 179 ? 20.203 13.562 -9.203 1 97.5 179 ALA B N 1
ATOM 4543 C CA . ALA B 1 179 ? 18.953 14.273 -8.953 1 97.5 179 ALA B CA 1
ATOM 4544 C C . ALA B 1 179 ? 19.219 15.711 -8.5 1 97.5 179 ALA B C 1
ATOM 4546 O O . ALA B 1 179 ? 18.422 16.609 -8.766 1 97.5 179 ALA B O 1
ATOM 4547 N N . ALA B 1 180 ? 20.328 15.898 -7.902 1 97 180 ALA B N 1
ATOM 4548 C CA . ALA B 1 180 ? 20.703 17.219 -7.383 1 97 180 ALA B CA 1
ATOM 4549 C C . ALA B 1 180 ? 21.547 17.984 -8.398 1 97 180 ALA B C 1
ATOM 4551 O O . ALA B 1 180 ? 22.016 19.094 -8.109 1 97 180 ALA B O 1
ATOM 4552 N N . ASN B 1 181 ? 21.75 17.406 -9.555 1 96.44 181 ASN B N 1
ATOM 4553 C CA . ASN B 1 181 ? 22.578 18 -10.586 1 96.44 181 ASN B CA 1
ATOM 4554 C C . ASN B 1 181 ? 23.969 18.359 -10.055 1 96.44 181 ASN B C 1
ATOM 4556 O O . ASN B 1 181 ? 24.422 19.484 -10.203 1 96.44 181 ASN B O 1
ATOM 4560 N N . THR B 1 182 ? 24.609 17.438 -9.461 1 95.19 182 THR B N 1
ATOM 4561 C CA . THR B 1 182 ? 25.969 17.562 -8.922 1 95.19 182 THR B CA 1
ATOM 4562 C C . THR B 1 182 ? 26.703 16.219 -8.984 1 95.19 182 THR B C 1
ATOM 4564 O O . THR B 1 182 ? 26.281 15.312 -9.703 1 95.19 182 THR B O 1
ATOM 4567 N N . THR B 1 183 ? 27.891 16.109 -8.422 1 93.44 183 THR B N 1
ATOM 4568 C CA . THR B 1 183 ? 28.641 14.859 -8.312 1 93.44 183 THR B CA 1
ATOM 4569 C C . THR B 1 183 ? 28.688 14.391 -6.859 1 93.44 183 THR B C 1
ATOM 4571 O O . THR B 1 183 ? 28.547 15.195 -5.938 1 93.44 183 THR B O 1
ATOM 4574 N N . PRO B 1 184 ? 28.797 13.086 -6.617 1 92.69 184 PRO B N 1
ATOM 4575 C CA . PRO B 1 184 ? 28.812 12.555 -5.254 1 92.69 184 PRO B CA 1
ATOM 4576 C C . PRO B 1 184 ? 29.828 13.25 -4.359 1 92.69 184 PRO B C 1
ATOM 4578 O O . PRO B 1 184 ? 29.562 13.484 -3.178 1 92.69 184 PRO B O 1
ATOM 4581 N N . GLU B 1 185 ? 30.938 13.672 -4.895 1 89.88 185 GLU B N 1
ATOM 4582 C CA . GLU B 1 185 ? 32.031 14.258 -4.117 1 89.88 185 GLU B CA 1
ATOM 4583 C C . GLU B 1 185 ? 31.625 15.633 -3.58 1 89.88 185 GLU B C 1
ATOM 4585 O O . GLU B 1 185 ? 32.188 16.109 -2.596 1 89.88 185 GLU B O 1
ATOM 4590 N N . ASN B 1 186 ? 30.672 16.203 -4.234 1 93.06 186 ASN B N 1
ATOM 4591 C CA . ASN B 1 186 ? 30.266 17.562 -3.848 1 93.06 186 ASN B CA 1
ATOM 4592 C C . ASN B 1 186 ? 29.141 17.531 -2.811 1 93.06 186 ASN B C 1
ATOM 4594 O O . ASN B 1 186 ? 28.781 18.562 -2.256 1 93.06 186 ASN B O 1
ATOM 4598 N N . ILE B 1 187 ? 28.641 16.344 -2.533 1 93.75 187 ILE B N 1
ATOM 4599 C CA . ILE B 1 187 ? 27.609 16.234 -1.506 1 93.75 187 ILE B CA 1
ATOM 4600 C C . ILE B 1 187 ? 28.266 16.234 -0.123 1 93.75 187 ILE B C 1
ATOM 4602 O O . ILE B 1 187 ? 29.094 15.375 0.189 1 93.75 187 ILE B O 1
ATOM 4606 N N . VAL B 1 188 ? 27.906 17.203 0.616 1 91.5 188 VAL B N 1
ATOM 4607 C CA . VAL B 1 188 ? 28.438 17.375 1.965 1 91.5 188 VAL B CA 1
ATOM 4608 C C . VAL B 1 188 ? 27.578 16.594 2.957 1 91.5 188 VAL B C 1
ATOM 4610 O O . VAL B 1 188 ? 28.078 15.977 3.889 1 91.5 188 VAL B O 1
ATOM 4613 N N . ASP B 1 189 ? 26.281 16.75 2.793 1 91.56 189 ASP B N 1
ATOM 4614 C CA . ASP B 1 189 ? 25.312 16.109 3.67 1 91.56 189 ASP B CA 1
ATOM 4615 C C . ASP B 1 189 ? 23.953 15.945 2.973 1 91.56 189 ASP B C 1
ATOM 4617 O O . ASP B 1 189 ? 23.734 16.531 1.911 1 91.56 189 ASP B O 1
ATOM 4621 N N . MET B 1 190 ? 23.203 15.016 3.57 1 93 190 MET B N 1
ATOM 4622 C CA . MET B 1 190 ? 21.875 14.797 3 1 93 190 MET B CA 1
ATOM 4623 C C . MET B 1 190 ? 20.859 14.516 4.094 1 93 190 MET B C 1
ATOM 4625 O O . MET B 1 190 ? 21.203 14.008 5.16 1 93 190 MET B O 1
ATOM 4629 N N . ASP B 1 191 ? 19.594 14.93 3.912 1 91.5 191 ASP B N 1
ATOM 4630 C CA . ASP B 1 191 ? 18.422 14.664 4.73 1 91.5 191 ASP B CA 1
ATOM 4631 C C . ASP B 1 191 ? 17.266 14.156 3.879 1 91.5 191 ASP B C 1
ATOM 4633 O O . ASP B 1 191 ? 16.516 14.953 3.303 1 91.5 191 ASP B O 1
ATOM 4637 N N . LEU B 1 192 ? 17.125 12.82 3.891 1 94.25 192 LEU B N 1
ATOM 4638 C CA . LEU B 1 192 ? 16.203 12.188 2.967 1 94.25 192 LEU B CA 1
ATOM 4639 C C . LEU B 1 192 ? 15.164 11.359 3.723 1 94.25 192 LEU B C 1
ATOM 4641 O O . LEU B 1 192 ? 15.477 10.742 4.738 1 94.25 192 LEU B O 1
ATOM 4645 N N . PHE B 1 193 ? 13.977 11.352 3.15 1 93.12 193 PHE B N 1
ATOM 4646 C CA . PHE B 1 193 ? 12.852 10.609 3.715 1 93.12 193 PHE B CA 1
ATOM 4647 C C . PHE B 1 193 ? 12.242 9.68 2.674 1 93.12 193 PHE B C 1
ATOM 4649 O O . PHE B 1 193 ? 12.211 10.008 1.485 1 93.12 193 PHE B O 1
ATOM 4656 N N . LEU B 1 194 ? 11.734 8.547 3.195 1 94.44 194 LEU B N 1
ATOM 4657 C CA . LEU B 1 194 ? 10.984 7.664 2.312 1 94.44 194 LEU B CA 1
ATOM 4658 C C . LEU B 1 194 ? 9.586 8.211 2.059 1 94.44 194 LEU B C 1
ATOM 4660 O O . LEU B 1 194 ? 8.984 8.836 2.938 1 94.44 194 LEU B O 1
ATOM 4664 N N . TYR B 1 195 ? 9.125 8.016 0.88 1 93.5 195 TYR B N 1
ATOM 4665 C CA . TYR B 1 195 ? 7.723 8.305 0.607 1 93.5 195 TYR B CA 1
ATOM 4666 C C . TYR B 1 195 ? 7.113 7.246 -0.3 1 93.5 195 TYR B C 1
ATOM 4668 O O . TYR B 1 195 ? 7.816 6.621 -1.099 1 93.5 195 TYR B O 1
ATOM 4676 N N . ASP B 1 196 ? 5.828 6.988 -0.071 1 93.94 196 ASP B N 1
ATOM 4677 C CA . ASP B 1 196 ? 5.059 6.059 -0.895 1 93.94 196 ASP B CA 1
ATOM 4678 C C . ASP B 1 196 ? 4.926 6.578 -2.324 1 93.94 196 ASP B C 1
ATOM 4680 O O . ASP B 1 196 ? 4.438 7.688 -2.545 1 93.94 196 ASP B O 1
ATOM 4684 N N . THR B 1 197 ? 5.289 5.73 -3.305 1 95.25 197 THR B N 1
ATOM 4685 C CA . THR B 1 197 ? 5.27 6.203 -4.684 1 95.25 197 THR B CA 1
ATOM 4686 C C . THR B 1 197 ? 3.863 6.109 -5.27 1 95.25 197 THR B C 1
ATOM 4688 O O . THR B 1 197 ? 3.609 6.602 -6.371 1 95.25 197 THR B O 1
ATOM 4691 N N . ASN B 1 198 ? 2.959 5.457 -4.582 1 94.56 198 ASN B N 1
ATOM 4692 C CA . ASN B 1 198 ? 1.549 5.504 -4.957 1 94.56 198 ASN B CA 1
ATOM 4693 C C . ASN B 1 198 ? 0.956 6.891 -4.727 1 94.56 198 ASN B C 1
ATOM 4695 O O . ASN B 1 198 ? 0.831 7.336 -3.582 1 94.56 198 ASN B O 1
ATOM 4699 N N . GLN B 1 199 ? 0.559 7.543 -5.77 1 93.75 199 GLN B N 1
ATOM 4700 C CA . GLN B 1 199 ? 0.126 8.938 -5.711 1 93.75 199 GLN B CA 1
ATOM 4701 C C . GLN B 1 199 ? -1.189 9.07 -4.949 1 93.75 199 GLN B C 1
ATOM 4703 O O . GLN B 1 199 ? -1.979 8.125 -4.891 1 93.75 199 GLN B O 1
ATOM 4708 N N . ALA B 1 200 ? -1.366 10.258 -4.348 1 94.38 200 ALA B N 1
ATOM 4709 C CA . ALA B 1 200 ? -2.656 10.562 -3.732 1 94.38 200 ALA B CA 1
ATOM 4710 C C . ALA B 1 200 ? -3.785 10.469 -4.754 1 94.38 200 ALA B C 1
ATOM 4712 O O . ALA B 1 200 ? -3.578 10.727 -5.941 1 94.38 200 ALA B O 1
ATOM 4713 N N . ARG B 1 201 ? -5.016 10.125 -4.258 1 94.25 201 ARG B N 1
ATOM 4714 C CA . ARG B 1 201 ? -6.125 9.945 -5.184 1 94.25 201 ARG B CA 1
ATOM 4715 C C . ARG B 1 201 ? -7.457 10.266 -4.512 1 94.25 201 ARG B C 1
ATOM 4717 O O . ARG B 1 201 ? -7.551 10.266 -3.281 1 94.25 201 ARG B O 1
ATOM 4724 N N . ILE B 1 202 ? -8.391 10.641 -5.383 1 95.56 202 ILE B N 1
ATOM 4725 C CA . ILE B 1 202 ? -9.789 10.703 -4.973 1 95.56 202 ILE B CA 1
ATOM 4726 C C . ILE B 1 202 ? -10.438 9.336 -5.121 1 95.56 202 ILE B C 1
ATOM 4728 O O . ILE B 1 202 ? -10.273 8.672 -6.148 1 95.56 202 ILE B O 1
ATOM 4732 N N . GLY B 1 203 ? -11.086 8.891 -4.02 1 94.31 203 GLY B N 1
ATOM 4733 C CA . GLY B 1 203 ? -11.68 7.566 -4.055 1 94.31 203 GLY B CA 1
ATOM 4734 C C . GLY B 1 203 ? -13.086 7.523 -3.48 1 94.31 203 GLY B C 1
ATOM 4735 O O . GLY B 1 203 ? -13.625 8.555 -3.074 1 94.31 203 GLY B O 1
ATOM 4736 N N . GLY B 1 204 ? -13.633 6.297 -3.385 1 94.31 204 GLY B N 1
ATOM 4737 C CA . GLY B 1 204 ? -15.016 6.098 -3.002 1 94.31 204 GLY B CA 1
ATOM 4738 C C . GLY B 1 204 ? -15.969 6.113 -4.184 1 94.31 204 GLY B C 1
ATOM 4739 O O . GLY B 1 204 ? -15.703 6.758 -5.195 1 94.31 204 GLY B O 1
ATOM 4740 N N . ILE B 1 205 ? -17.031 5.492 -3.965 1 94.06 205 ILE B N 1
ATOM 4741 C CA . ILE B 1 205 ? -17.969 5.352 -5.074 1 94.06 205 ILE B CA 1
ATOM 4742 C C . ILE B 1 205 ? -18.547 6.723 -5.441 1 94.06 205 ILE B C 1
ATOM 4744 O O . ILE B 1 205 ? -18.953 6.941 -6.582 1 94.06 205 ILE B O 1
ATOM 4748 N N . HIS B 1 206 ? -18.5 7.633 -4.512 1 94.5 206 HIS B N 1
ATOM 4749 C CA . HIS B 1 206 ? -19.016 8.984 -4.727 1 94.5 206 HIS B CA 1
ATOM 4750 C C . HIS B 1 206 ? -17.891 10 -4.789 1 94.5 206 HIS B C 1
ATOM 4752 O O . HIS B 1 206 ? -18.125 11.203 -4.648 1 94.5 206 HIS B O 1
ATOM 4758 N N . ASN B 1 207 ? -16.703 9.578 -4.859 1 94.88 207 ASN B N 1
ATOM 4759 C CA . ASN B 1 207 ? -15.539 10.445 -4.887 1 94.88 207 ASN B CA 1
ATOM 4760 C C . ASN B 1 207 ? -15.484 11.352 -3.66 1 94.88 207 ASN B C 1
ATOM 4762 O O . ASN B 1 207 ? -15.188 12.547 -3.773 1 94.88 207 ASN B O 1
ATOM 4766 N N . GLU B 1 208 ? -15.758 10.812 -2.557 1 95.62 208 GLU B N 1
ATOM 4767 C CA . GLU B 1 208 ? -15.906 11.633 -1.358 1 95.62 208 GLU B CA 1
ATOM 4768 C C . GLU B 1 208 ? -14.672 11.523 -0.462 1 95.62 208 GLU B C 1
ATOM 4770 O O . GLU B 1 208 ? -14.57 12.219 0.545 1 95.62 208 GLU B O 1
ATOM 4775 N N . PHE B 1 209 ? -13.719 10.625 -0.868 1 96.62 209 PHE B N 1
ATOM 4776 C CA . PHE B 1 209 ? -12.547 10.43 -0.021 1 96.62 209 PHE B CA 1
ATOM 4777 C C . PHE B 1 209 ? -11.273 10.844 -0.749 1 96.62 209 PHE B C 1
ATOM 4779 O O . PHE B 1 209 ? -11.203 10.773 -1.978 1 96.62 209 PHE B O 1
ATOM 4786 N N . ILE B 1 210 ? -10.328 11.305 0.024 1 96.06 210 ILE B N 1
ATOM 4787 C CA . ILE B 1 210 ? -8.953 11.531 -0.418 1 96.06 210 ILE B CA 1
ATOM 4788 C C . ILE B 1 210 ? -8.008 10.578 0.321 1 96.06 210 ILE B C 1
ATOM 4790 O O . ILE B 1 210 ? -8.047 10.492 1.551 1 96.06 210 ILE B O 1
ATOM 4794 N N . THR B 1 211 ? -7.254 9.805 -0.453 1 96 211 THR B N 1
ATOM 4795 C CA . THR B 1 211 ? -6.254 8.93 0.146 1 96 211 THR B CA 1
ATOM 4796 C C . THR B 1 211 ? -4.852 9.305 -0.317 1 96 211 THR B C 1
ATOM 4798 O O . THR B 1 211 ? -4.664 9.742 -1.456 1 96 211 THR B O 1
ATOM 4801 N N . GLY B 1 212 ? -3.881 9.227 0.574 1 93.5 212 GLY B N 1
ATOM 4802 C CA . GLY B 1 212 ? -2.502 9.547 0.249 1 93.5 212 GLY B CA 1
ATOM 4803 C C . GLY B 1 212 ? -1.588 9.547 1.461 1 93.5 212 GLY B C 1
ATOM 4804 O O . GLY B 1 212 ? -2.037 9.312 2.584 1 93.5 212 GLY B O 1
ATOM 4805 N N . GLY B 1 213 ? -0.332 9.789 1.164 1 90.31 213 GLY B N 1
ATOM 4806 C CA . GLY B 1 213 ? 0.653 9.836 2.232 1 90.31 213 GLY B CA 1
ATOM 4807 C C . GLY B 1 213 ? 0.736 11.188 2.908 1 90.31 213 GLY B C 1
ATOM 4808 O O . GLY B 1 213 ? 0.639 12.227 2.248 1 90.31 213 GLY B O 1
ATOM 4809 N N . GLY B 1 214 ? 0.88 11.172 4.27 1 86.12 214 GLY B N 1
ATOM 4810 C CA . GLY B 1 214 ? 1.174 12.375 5.027 1 86.12 214 GLY B CA 1
ATOM 4811 C C . GLY B 1 214 ? -0.005 13.328 5.117 1 86.12 214 GLY B C 1
ATOM 4812 O O . GLY B 1 214 ? 0.176 14.531 5.293 1 86.12 214 GLY B O 1
ATOM 4813 N N . THR B 1 215 ? -1.211 12.836 4.961 1 86.06 215 THR B N 1
ATOM 4814 C CA . THR B 1 215 ? -2.371 13.719 4.957 1 86.06 215 THR B CA 1
ATOM 4815 C C . THR B 1 215 ? -2.527 14.414 6.309 1 86.06 215 THR B C 1
ATOM 4817 O O . THR B 1 215 ? -3.016 15.539 6.383 1 86.06 215 THR B O 1
ATOM 4820 N N . ASP B 1 216 ? -2.076 13.781 7.316 1 82.75 216 ASP B N 1
ATOM 4821 C CA . ASP B 1 216 ? -2.266 14.336 8.656 1 82.75 216 ASP B CA 1
ATOM 4822 C C . ASP B 1 216 ? -1.606 15.703 8.773 1 82.75 216 ASP B C 1
ATOM 4824 O O . ASP B 1 216 ? -2.191 16.641 9.336 1 82.75 216 ASP B O 1
ATOM 4828 N N . ASN B 1 217 ? -0.419 15.859 8.273 1 86.25 217 ASN B N 1
ATOM 4829 C CA . ASN B 1 217 ? 0.2 17.172 8.383 1 86.25 217 ASN B CA 1
ATOM 4830 C C . ASN B 1 217 ? -0.041 18.016 7.137 1 86.25 217 ASN B C 1
ATOM 4832 O O . ASN B 1 217 ? -0.263 19.234 7.234 1 86.25 217 ASN B O 1
ATOM 4836 N N . LYS B 1 218 ? -0.095 17.391 6 1 89.75 218 LYS B N 1
ATOM 4837 C CA . LYS B 1 218 ? -0.187 18.125 4.75 1 89.75 218 LYS B CA 1
ATOM 4838 C C . LYS B 1 218 ? -1.531 18.844 4.629 1 89.75 218 LYS B C 1
ATOM 4840 O O . LYS B 1 218 ? -1.601 19.969 4.137 1 89.75 218 LYS B O 1
ATOM 4845 N N . VAL B 1 219 ? -2.5 18.188 5.078 1 92 219 VAL B N 1
ATOM 4846 C CA . VAL B 1 219 ? -3.82 18.797 4.992 1 92 219 VAL B CA 1
ATOM 4847 C C . VAL B 1 219 ? -3.891 20.016 5.918 1 92 219 VAL B C 1
ATOM 4849 O O . VAL B 1 219 ? -4.383 21.078 5.527 1 92 219 VAL B O 1
ATOM 4852 N N . GLY B 1 220 ? -3.385 19.859 7.113 1 91.25 220 GLY B N 1
ATOM 4853 C CA . GLY B 1 220 ? -3.338 20.984 8.023 1 91.25 220 GLY B CA 1
ATOM 4854 C C . GLY B 1 220 ? -2.562 22.172 7.477 1 91.25 220 GLY B C 1
ATOM 4855 O O . GLY B 1 220 ? -3.01 23.312 7.578 1 91.25 220 GLY B O 1
ATOM 4856 N N . THR B 1 221 ? -1.441 21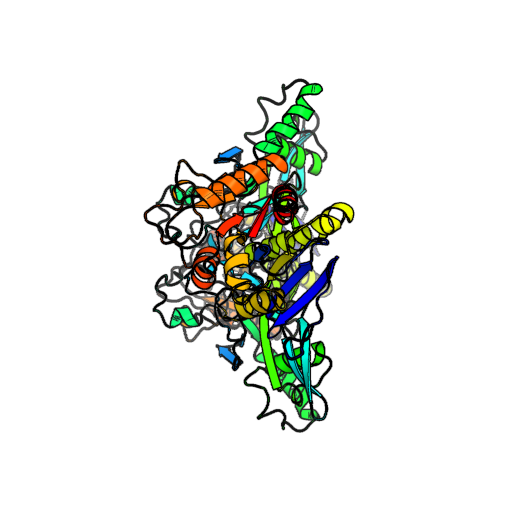.828 6.906 1 91.94 221 THR B N 1
ATOM 4857 C CA . THR B 1 221 ? -0.615 22.859 6.305 1 91.94 221 THR B CA 1
ATOM 4858 C C . THR B 1 221 ? -1.357 23.547 5.16 1 91.94 221 THR B C 1
ATOM 4860 O O . THR B 1 221 ? -1.341 24.781 5.051 1 91.94 221 THR B O 1
ATOM 4863 N N . TYR B 1 222 ? -1.969 22.797 4.359 1 94.06 222 TYR B N 1
ATOM 4864 C CA . TYR B 1 222 ? -2.742 23.344 3.246 1 94.06 222 TYR B CA 1
ATOM 4865 C C . TYR B 1 222 ? -3.854 24.25 3.744 1 94.06 222 TYR B C 1
ATOM 4867 O O . TYR B 1 222 ? -4.062 25.344 3.201 1 94.06 222 TYR B O 1
ATOM 4875 N N . LEU B 1 223 ? -4.531 23.828 4.719 1 94.69 223 LEU B N 1
ATOM 4876 C CA . LEU B 1 223 ? -5.648 24.578 5.266 1 94.69 223 LEU B CA 1
ATOM 4877 C C . LEU B 1 223 ? -5.184 25.938 5.809 1 94.69 223 LEU B C 1
ATOM 4879 O O . LEU B 1 223 ? -5.801 26.969 5.535 1 94.69 223 LEU B O 1
ATOM 4883 N N . CYS B 1 224 ? -4.121 25.891 6.547 1 93.25 224 CYS B N 1
ATOM 4884 C CA . CYS B 1 224 ? -3.598 27.125 7.129 1 93.25 224 CYS B CA 1
ATOM 4885 C C . CYS B 1 224 ? -3.16 28.094 6.043 1 93.25 224 CYS B C 1
ATOM 4887 O O . CYS B 1 224 ? -3.488 29.281 6.102 1 93.25 224 CYS B O 1
ATOM 4889 N N . MET B 1 225 ? -2.486 27.578 5.086 1 94.62 225 MET B N 1
ATOM 4890 C CA . MET B 1 225 ? -2.01 28.422 3.994 1 94.62 225 MET B CA 1
ATOM 4891 C C . MET B 1 225 ? -3.18 29.016 3.213 1 94.62 225 MET B C 1
ATOM 4893 O O . MET B 1 225 ? -3.219 30.219 2.963 1 94.62 225 MET B O 1
ATOM 4897 N N . LYS B 1 226 ? -4.055 28.172 2.867 1 95.5 226 LYS B N 1
ATOM 4898 C CA . LYS B 1 226 ? -5.219 28.609 2.104 1 95.5 226 LYS B CA 1
ATOM 4899 C C . LYS B 1 226 ? -6.051 29.609 2.902 1 95.5 226 LYS B C 1
ATOM 4901 O O . LYS B 1 226 ? -6.582 30.578 2.342 1 95.5 226 LYS B O 1
ATOM 4906 N N . ALA B 1 227 ? -6.133 29.391 4.152 1 93.62 227 ALA B N 1
ATOM 4907 C CA . ALA B 1 227 ? -6.91 30.266 5.02 1 93.62 227 ALA B CA 1
ATOM 4908 C C . ALA B 1 227 ? -6.328 31.672 5.035 1 93.62 227 ALA B C 1
ATOM 4910 O O . ALA B 1 227 ? -7.059 32.656 4.883 1 93.62 227 ALA B O 1
ATOM 4911 N N . LEU B 1 228 ? -5.074 31.781 5.262 1 94.94 228 LEU B N 1
ATOM 4912 C CA . LEU B 1 228 ? -4.438 33.094 5.266 1 94.94 228 LEU B CA 1
ATOM 4913 C C . LEU B 1 228 ? -4.629 33.812 3.924 1 94.94 228 LEU B C 1
ATOM 4915 O O . LEU B 1 228 ? -5.023 34.969 3.879 1 94.94 228 LEU B O 1
ATOM 4919 N N . LEU B 1 229 ? -4.41 33.062 2.846 1 95.88 229 LEU B N 1
ATOM 4920 C CA . LEU B 1 229 ? -4.508 33.656 1.511 1 95.88 229 LEU B CA 1
ATOM 4921 C C . LEU B 1 229 ? -5.934 34.094 1.215 1 95.88 229 LEU B C 1
ATOM 4923 O O . LEU B 1 229 ? -6.152 35.188 0.688 1 95.88 229 LEU B O 1
ATOM 4927 N N . ASP B 1 230 ? -6.848 33.281 1.577 1 94.94 230 ASP B N 1
ATOM 4928 C CA . ASP B 1 230 ? -8.25 33.594 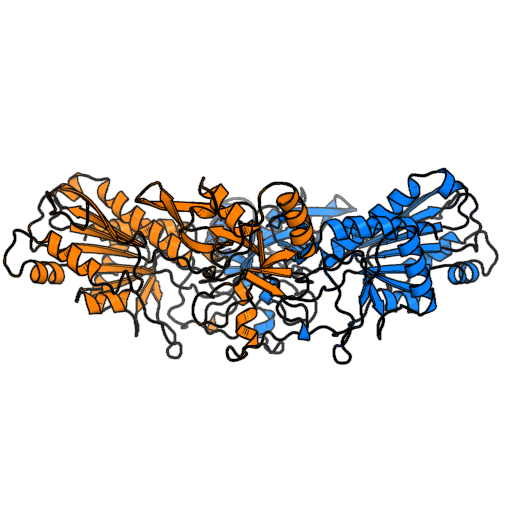1.347 1 94.94 230 ASP B CA 1
ATOM 4929 C C . ASP B 1 230 ? -8.656 34.844 2.158 1 94.94 230 ASP B C 1
ATOM 4931 O O . ASP B 1 230 ? -9.445 35.656 1.691 1 94.94 230 ASP B O 1
ATOM 4935 N N . SER B 1 231 ? -8.141 34.969 3.314 1 93.56 231 SER B N 1
ATOM 4936 C CA . SER B 1 231 ? -8.484 36.062 4.195 1 93.56 231 SER B CA 1
ATOM 4937 C C . SER B 1 231 ? -7.984 37.406 3.627 1 93.56 231 SER B C 1
ATOM 4939 O O . SER B 1 231 ? -8.414 38.469 4.066 1 93.56 231 SER B O 1
ATOM 4941 N N . LEU B 1 232 ? -7.102 37.312 2.678 1 94.38 232 LEU B N 1
ATOM 4942 C CA . LEU B 1 232 ? -6.488 38.5 2.115 1 94.38 232 LEU B CA 1
ATOM 4943 C C . LEU B 1 232 ? -7.141 38.875 0.79 1 94.38 232 LEU B C 1
ATOM 4945 O O . LEU B 1 232 ? -6.777 39.875 0.174 1 94.38 232 LEU B O 1
ATOM 4949 N N . GLU B 1 233 ? -8.023 38.094 0.365 1 92.06 233 GLU B N 1
ATOM 4950 C CA . GLU B 1 233 ? -8.664 38.344 -0.924 1 92.06 233 GLU B CA 1
ATOM 4951 C C . GLU B 1 233 ? -9.445 39.625 -0.911 1 92.06 233 GLU B C 1
ATOM 4953 O O . GLU B 1 233 ? -9.453 40.375 -1.9 1 92.06 233 GLU B O 1
ATOM 4958 N N . ASN B 1 234 ? -10.094 39.875 0.176 1 90.44 234 ASN B N 1
ATOM 4959 C CA . ASN B 1 234 ? -10.805 41.156 0.325 1 90.44 234 ASN B CA 1
ATOM 4960 C C . ASN B 1 234 ? -9.906 42.25 0.904 1 90.44 234 ASN B C 1
ATOM 4962 O O . ASN B 1 234 ? -9.695 42.281 2.115 1 90.44 234 ASN B O 1
ATOM 4966 N N . GLU B 1 235 ? -9.547 43.094 0.18 1 90.5 235 GLU B N 1
ATOM 4967 C CA . GLU B 1 235 ? -8.586 44.125 0.561 1 90.5 235 GLU B CA 1
ATOM 4968 C C . GLU B 1 235 ? -9.172 45.062 1.613 1 90.5 235 GLU B C 1
ATOM 4970 O O . GLU B 1 235 ? -8.453 45.562 2.484 1 90.5 235 GLU B O 1
ATOM 4975 N N . ASP B 1 236 ? -10.375 45.312 1.529 1 93 236 ASP B N 1
ATOM 4976 C CA . ASP B 1 236 ? -11.016 46.219 2.475 1 93 236 ASP B CA 1
ATOM 4977 C C . ASP B 1 236 ? -10.969 45.656 3.895 1 93 236 ASP B C 1
ATOM 4979 O O . ASP B 1 236 ? -10.852 46.406 4.863 1 93 236 ASP B O 1
ATOM 4983 N N . GLU B 1 237 ? -11.07 44.406 3.928 1 92.5 237 GLU B N 1
ATOM 4984 C CA . GLU B 1 237 ? -11.031 43.781 5.246 1 92.5 237 GLU B CA 1
ATOM 4985 C C . GLU B 1 237 ? -9.656 43.938 5.895 1 92.5 237 GLU B C 1
ATOM 4987 O O . GLU B 1 237 ? -9.562 44.188 7.094 1 92.5 237 GLU B O 1
ATOM 4992 N N . LEU B 1 238 ? -8.664 43.781 5.156 1 94.5 238 LEU B N 1
ATOM 4993 C CA . LEU B 1 238 ? -7.316 43.938 5.699 1 94.5 238 LEU B CA 1
ATOM 4994 C C . LEU B 1 238 ? -7.059 45.406 6.031 1 94.5 238 LEU B C 1
ATOM 4996 O O . LEU B 1 238 ? -6.414 45.719 7.039 1 94.5 238 LEU B O 1
ATOM 5000 N N . LYS B 1 239 ? -7.527 46.344 5.195 1 96.25 239 LYS B N 1
ATOM 5001 C CA . LYS B 1 239 ? -7.355 47.781 5.41 1 96.25 239 LYS B CA 1
ATOM 5002 C C . LYS B 1 239 ? -7.922 48.188 6.758 1 96.25 239 LYS B C 1
ATOM 5004 O O . LYS B 1 239 ? -7.371 49.094 7.418 1 96.25 239 LYS B O 1
ATOM 5009 N N . ASN B 1 240 ? -8.953 47.562 7.148 1 95.81 240 ASN B N 1
ATOM 5010 C CA . ASN B 1 240 ? -9.641 47.969 8.367 1 95.81 240 ASN B CA 1
ATOM 5011 C C . ASN B 1 240 ? -9.227 47.125 9.555 1 95.81 240 ASN B C 1
ATOM 5013 O O . ASN B 1 240 ? -9.711 47.312 10.672 1 95.81 240 ASN B O 1
ATOM 5017 N N . ASP B 1 241 ? -8.336 46.219 9.383 1 96.44 241 ASP B N 1
ATOM 5018 C CA . ASP B 1 241 ? -7.898 45.312 10.422 1 96.44 241 ASP B CA 1
ATOM 5019 C C . ASP B 1 241 ? -6.91 45.969 11.375 1 96.44 241 ASP B C 1
ATOM 5021 O O . ASP B 1 241 ? -5.984 46.656 10.938 1 96.44 241 ASP B O 1
ATOM 5025 N N . GLU B 1 242 ? -7.129 45.781 12.625 1 96.81 242 GLU B N 1
ATOM 5026 C CA . GLU B 1 242 ? -6.27 46.375 13.641 1 96.81 242 GLU B CA 1
ATOM 5027 C C . GLU B 1 242 ? -5.215 45.375 14.125 1 96.81 242 GLU B C 1
ATOM 5029 O O . GLU B 1 242 ? -4.363 45.719 14.953 1 96.81 242 GLU B O 1
ATOM 5034 N N . ASN B 1 243 ? -5.297 44.188 13.625 1 96.94 243 ASN B N 1
ATOM 5035 C CA . ASN B 1 243 ? -4.41 43.094 14.07 1 96.94 243 ASN B CA 1
ATOM 5036 C C . ASN B 1 243 ? -3.463 42.656 12.961 1 96.94 243 ASN B C 1
ATOM 5038 O O . ASN B 1 243 ? -3.521 43.188 11.844 1 96.94 243 ASN B O 1
ATOM 5042 N N . VAL B 1 244 ? -2.494 41.812 13.312 1 97.25 244 VAL B N 1
ATOM 5043 C CA . VAL B 1 244 ? -1.646 41.125 12.352 1 97.25 244 VAL B CA 1
ATOM 5044 C C . VAL B 1 244 ? -2.117 39.688 12.188 1 97.25 244 VAL B C 1
ATOM 5046 O O . VAL B 1 244 ? -2.33 39 13.18 1 97.25 244 VAL B O 1
ATOM 5049 N N . ARG B 1 245 ? -2.35 39.281 10.961 1 97.19 245 ARG B N 1
ATOM 5050 C CA . ARG B 1 245 ? -2.662 37.875 10.664 1 97.19 245 ARG B CA 1
ATOM 5051 C C . ARG B 1 245 ? -1.388 37.062 10.469 1 97.19 245 ARG B C 1
ATOM 5053 O O . ARG B 1 245 ? -0.538 37.438 9.648 1 97.19 245 ARG B O 1
ATOM 5060 N N . VAL B 1 246 ? -1.317 35.969 11.211 1 95.38 246 VAL B N 1
ATOM 5061 C CA . VAL B 1 246 ? -0.047 35.25 11.219 1 95.38 246 VAL B CA 1
ATOM 5062 C C . VAL B 1 246 ? -0.287 33.781 10.93 1 95.38 246 VAL B C 1
ATOM 5064 O O . VAL B 1 246 ? -1.205 33.156 11.492 1 95.38 246 VAL B O 1
ATOM 5067 N N . LEU B 1 247 ? 0.515 33.219 10.062 1 94 247 LEU B N 1
ATOM 5068 C CA . LEU B 1 247 ? 0.607 31.766 9.812 1 94 247 LEU B CA 1
ATOM 5069 C C . LEU B 1 247 ? 1.946 31.219 10.289 1 94 247 LEU B C 1
ATOM 5071 O O . LEU B 1 247 ? 2.998 31.781 9.992 1 94 247 LEU B O 1
ATOM 5075 N N . ILE B 1 248 ? 1.855 30.172 11.023 1 88.62 248 ILE B N 1
ATOM 5076 C CA . ILE B 1 248 ? 3.062 29.484 11.477 1 88.62 248 ILE B CA 1
ATOM 5077 C C . ILE B 1 248 ? 3.092 28.062 10.914 1 88.62 248 ILE B C 1
ATOM 5079 O O . ILE B 1 248 ? 2.135 27.312 11.086 1 88.62 248 ILE B O 1
ATOM 5083 N N . GLY B 1 249 ? 4.215 27.781 10.172 1 85.81 249 GLY B N 1
ATOM 5084 C CA . GLY B 1 249 ? 4.48 26.422 9.703 1 85.81 249 GLY B CA 1
ATOM 5085 C C . GLY B 1 249 ? 5.652 25.766 10.406 1 85.81 249 GLY B C 1
ATOM 5086 O O . GLY B 1 249 ? 6.766 26.297 10.391 1 85.81 249 GLY B O 1
ATOM 5087 N N . ASN B 1 250 ? 5.715 24.516 10.781 1 72 250 ASN B N 1
ATOM 5088 C CA . ASN B 1 250 ? 6.629 23.609 11.469 1 72 250 ASN B CA 1
ATOM 5089 C C . ASN B 1 250 ? 6.711 23.906 12.961 1 72 250 ASN B C 1
ATOM 5091 O O . ASN B 1 250 ? 7.254 24.938 13.352 1 72 250 ASN B O 1
ATOM 5095 N N . VAL B 1 251 ? 6.102 23.016 13.727 1 58.78 251 VAL B N 1
ATOM 5096 C CA . VAL B 1 251 ? 6.004 23.312 15.148 1 58.78 251 VAL B CA 1
ATOM 5097 C C . VAL B 1 251 ? 6.809 22.297 15.953 1 58.78 251 VAL B C 1
ATOM 5099 O O . VAL B 1 251 ? 6.602 22.141 17.156 1 58.78 251 VAL B O 1
ATOM 5102 N N . SER B 1 252 ? 7.773 21.609 15.242 1 58.25 252 SER B N 1
ATOM 5103 C CA . SER B 1 252 ? 8.625 20.703 15.992 1 58.25 252 SER B CA 1
ATOM 5104 C C . SER B 1 252 ? 9.609 21.453 16.875 1 58.25 252 SER B C 1
ATOM 5106 O O . SER B 1 252 ? 9.562 22.688 16.953 1 58.25 252 SER B O 1
ATOM 5108 N N . GLU B 1 253 ? 10.461 20.766 17.609 1 54.44 253 GLU B N 1
ATOM 5109 C CA . GLU B 1 253 ? 11.383 21.344 18.594 1 54.44 253 GLU B CA 1
ATOM 5110 C C . GLU B 1 253 ? 12.047 22.609 18.047 1 54.44 253 GLU B C 1
ATOM 5112 O O . GLU B 1 253 ? 12.258 23.562 18.781 1 54.44 253 GLU B O 1
ATOM 5117 N N . MET B 1 254 ? 12.219 22.516 16.781 1 55.84 254 MET B N 1
ATOM 5118 C CA . MET B 1 254 ? 12.836 23.719 16.219 1 55.84 254 MET B CA 1
ATOM 5119 C C . MET B 1 254 ? 11.773 24.734 15.789 1 55.84 254 MET B C 1
ATOM 5121 O O . MET B 1 254 ? 12.102 25.859 15.406 1 55.84 254 MET B O 1
ATOM 5125 N N . GLY B 1 255 ? 10.453 24.234 15.992 1 59.97 255 GLY B N 1
ATOM 5126 C CA . GLY B 1 255 ? 9.391 25.109 15.523 1 59.97 255 GLY B CA 1
ATOM 5127 C C . GLY B 1 255 ? 8.539 25.672 16.641 1 59.97 255 GLY B C 1
ATOM 5128 O O . GLY B 1 255 ? 8.906 26.656 17.266 1 59.97 255 GLY B O 1
ATOM 5129 N N . ALA B 1 256 ? 7.516 24.766 17.016 1 58.12 256 ALA B N 1
ATOM 5130 C CA . ALA B 1 256 ? 6.426 25.266 17.844 1 58.12 256 ALA B CA 1
ATOM 5131 C C . ALA B 1 256 ? 6.934 25.656 19.234 1 58.12 256 ALA B C 1
ATOM 5133 O O . ALA B 1 256 ? 6.473 26.641 19.812 1 58.12 256 ALA B O 1
ATOM 5134 N N . ALA B 1 257 ? 7.879 24.844 19.594 1 64.25 257 ALA B N 1
ATOM 5135 C CA . ALA B 1 257 ? 8.375 25.109 20.938 1 64.25 257 ALA B CA 1
ATOM 5136 C C . ALA B 1 257 ? 9.586 26.047 20.906 1 64.25 257 ALA B C 1
ATOM 5138 O O . ALA B 1 257 ? 10.188 26.328 21.938 1 64.25 257 ALA B O 1
ATOM 5139 N N . SER B 1 258 ? 9.766 26.453 19.75 1 71.44 258 SER B N 1
ATOM 5140 C CA . SER B 1 258 ? 10.992 27.234 19.625 1 71.44 258 SER B CA 1
ATOM 5141 C C . SER B 1 258 ? 10.766 28.703 20 1 71.44 258 SER B C 1
ATOM 5143 O O . SER B 1 258 ? 9.648 29.203 19.891 1 71.44 258 SER B O 1
ATOM 5145 N N . SER B 1 259 ? 11.844 29.344 20.438 1 82.94 259 SER B N 1
ATOM 5146 C CA . SER B 1 259 ? 11.836 30.766 20.75 1 82.94 259 SER B CA 1
ATOM 5147 C C . SER B 1 259 ? 11.719 31.609 19.484 1 82.94 259 SER B C 1
ATOM 5149 O O . SER B 1 259 ? 11.477 32.812 19.562 1 82.94 259 SER B O 1
ATOM 5151 N N . PHE B 1 260 ? 11.859 31.016 18.375 1 87.81 260 PHE B N 1
ATOM 5152 C CA . PHE B 1 260 ? 11.82 31.734 17.109 1 87.81 260 PHE B CA 1
ATOM 5153 C C . PHE B 1 260 ? 10.477 32.438 16.922 1 87.81 260 PHE B C 1
ATOM 5155 O O . PHE B 1 260 ? 10.43 33.594 16.484 1 87.81 260 PHE B O 1
ATOM 5162 N N . ILE B 1 261 ? 9.43 31.719 17.25 1 89.56 261 ILE B N 1
ATOM 5163 C CA . ILE B 1 261 ? 8.094 32.281 17.094 1 89.56 261 ILE B CA 1
ATOM 5164 C C . ILE B 1 261 ? 7.953 33.531 17.969 1 89.56 261 ILE B C 1
ATOM 5166 O O . ILE B 1 261 ? 7.473 34.562 17.5 1 89.56 261 ILE B O 1
ATOM 5170 N N . LYS B 1 262 ? 8.414 33.438 19.109 1 90.75 262 LYS B N 1
ATOM 5171 C CA . LYS B 1 262 ? 8.383 34.562 20.047 1 90.75 262 LYS B CA 1
ATOM 5172 C C . LYS B 1 262 ? 9.211 35.719 19.531 1 90.75 262 LYS B C 1
ATOM 5174 O O . LYS B 1 262 ? 8.789 36.875 19.625 1 90.75 262 LYS B O 1
ATOM 5179 N N . HIS B 1 263 ? 10.344 35.438 19.031 1 92.19 263 HIS B N 1
ATOM 5180 C CA . HIS B 1 263 ? 11.219 36.469 18.516 1 92.19 263 HIS B CA 1
ATOM 5181 C C . HIS B 1 263 ? 10.547 37.219 17.375 1 92.19 263 HIS B C 1
ATOM 5183 O O . HIS B 1 263 ? 10.625 38.438 17.312 1 92.19 263 HIS B O 1
ATOM 5189 N N . VAL B 1 264 ? 9.977 36.531 16.5 1 93.5 264 VAL B N 1
ATOM 5190 C CA . VAL B 1 264 ? 9.328 37.125 15.359 1 93.5 264 VAL B CA 1
ATOM 5191 C C . VAL B 1 264 ? 8.172 38 15.836 1 93.5 264 VAL B C 1
ATOM 5193 O O . VAL B 1 264 ? 8.031 39.156 15.398 1 93.5 264 VAL B O 1
ATOM 5196 N N . LEU B 1 265 ? 7.367 37.531 16.734 1 94.44 265 LEU B N 1
ATOM 5197 C CA . LEU B 1 265 ? 6.23 38.281 17.234 1 94.44 265 LEU B CA 1
ATOM 5198 C C . LEU B 1 265 ? 6.691 39.531 17.953 1 94.44 265 LEU B C 1
ATOM 5200 O O . LEU B 1 265 ? 6.066 40.594 17.812 1 94.44 265 LEU B O 1
ATOM 5204 N N . LYS B 1 266 ? 7.723 39.469 18.656 1 95.06 266 LYS B N 1
ATOM 5205 C CA . LYS B 1 266 ? 8.289 40.625 19.312 1 95.06 266 LYS B CA 1
ATOM 5206 C C . LYS B 1 266 ? 8.727 41.688 18.297 1 95.06 266 LYS B C 1
ATOM 5208 O O . LYS B 1 266 ? 8.523 42.875 18.516 1 95.06 266 LYS B O 1
ATOM 5213 N N . ARG B 1 267 ? 9.297 41.219 17.266 1 95.69 267 ARG B N 1
ATOM 5214 C CA . ARG B 1 267 ? 9.773 42.125 16.25 1 95.69 267 ARG B CA 1
ATOM 5215 C C . ARG B 1 267 ? 8.609 42.844 15.57 1 95.69 267 ARG B C 1
ATOM 5217 O O . ARG B 1 267 ? 8.758 44 15.109 1 95.69 267 ARG B O 1
ATOM 5224 N N . LEU B 1 268 ? 7.461 42.281 15.57 1 95.75 268 LEU B N 1
ATOM 5225 C CA . LEU B 1 268 ? 6.281 42.906 14.961 1 95.75 268 LEU B CA 1
ATOM 5226 C C . LEU B 1 268 ? 5.719 44 15.852 1 95.75 268 LEU B C 1
ATOM 5228 O O . LEU B 1 268 ? 4.867 44.781 15.422 1 95.75 268 LEU B O 1
ATOM 5232 N N . THR B 1 269 ? 6.168 44.094 17.047 1 96.31 269 THR B N 1
ATOM 5233 C CA . THR B 1 269 ? 5.625 45.094 17.984 1 96.31 269 THR B CA 1
ATOM 5234 C C . THR B 1 269 ? 6.598 46.25 18.172 1 96.31 269 THR B C 1
ATOM 5236 O O . THR B 1 269 ? 6.367 47.125 19 1 96.31 269 THR B O 1
ATOM 5239 N N . VAL B 1 270 ? 7.664 46.188 17.422 1 94.44 270 VAL B N 1
ATOM 5240 C CA . VAL B 1 270 ? 8.656 47.25 17.5 1 94.44 270 VAL B CA 1
ATOM 5241 C C . VAL B 1 270 ? 8.008 48.594 17.156 1 94.44 270 VAL B C 1
ATOM 5243 O O . VAL B 1 270 ? 7.191 48.656 16.234 1 94.44 270 VAL B O 1
ATOM 5246 N N . GLY B 1 271 ? 8.492 49.688 17.859 1 92.62 271 GLY B N 1
ATOM 5247 C CA . GLY B 1 271 ? 7.949 51 17.641 1 92.62 271 GLY B CA 1
ATOM 5248 C C . GLY B 1 271 ? 6.816 51.344 18.578 1 92.62 271 GLY B C 1
ATOM 5249 O O . GLY B 1 271 ? 6.355 52.5 18.609 1 92.62 271 GLY B O 1
ATOM 5250 N N . GLY B 1 272 ? 6.328 50.375 19.391 1 93 272 GLY B N 1
ATOM 5251 C CA . GLY B 1 272 ? 5.285 50.594 20.375 1 93 272 GLY B CA 1
ATOM 5252 C C . GLY B 1 272 ? 5.824 50.875 21.766 1 93 272 GLY B C 1
ATOM 5253 O O . GLY B 1 272 ? 7.023 51.094 21.938 1 93 272 GLY B O 1
ATOM 5254 N N . PRO B 1 273 ? 4.906 50.938 22.719 1 94.5 273 PRO B N 1
ATOM 5255 C CA . PRO B 1 273 ? 5.359 51.094 24.094 1 94.5 273 PRO B CA 1
ATOM 5256 C C . PRO B 1 273 ? 6.242 49.969 24.578 1 94.5 273 PRO B C 1
ATOM 5258 O O . PRO B 1 273 ? 6.316 48.906 23.922 1 94.5 273 PRO B O 1
ATOM 5261 N N . GLN B 1 274 ? 6.957 50.062 25.672 1 93 274 GLN B N 1
ATOM 5262 C CA . GLN B 1 274 ? 7.906 49.094 26.188 1 93 274 GLN B CA 1
ATOM 5263 C C . GLN B 1 274 ? 7.242 47.719 26.406 1 93 274 GLN B C 1
ATOM 5265 O O . GLN B 1 274 ? 7.879 46.688 26.25 1 93 274 GLN B O 1
ATOM 5270 N N . ASN B 1 275 ? 5.996 47.75 26.719 1 96.31 275 ASN B N 1
ATOM 5271 C CA . ASN B 1 275 ? 5.285 46.5 26.984 1 96.31 275 ASN B CA 1
ATOM 5272 C C . ASN B 1 275 ? 4.375 46.094 25.812 1 96.31 275 ASN B C 1
ATOM 5274 O O . ASN B 1 275 ? 3.332 45.469 26.016 1 96.31 275 ASN B O 1
ATOM 5278 N N . ALA B 1 276 ? 4.719 46.531 24.625 1 96.38 276 ALA B N 1
ATOM 5279 C CA . ALA B 1 276 ? 3.873 46.312 23.453 1 96.38 276 ALA B CA 1
ATOM 5280 C C . ALA B 1 276 ? 3.682 44.844 23.188 1 96.38 276 ALA B C 1
ATOM 5282 O O . ALA B 1 276 ? 2.598 44.406 22.781 1 96.38 276 ALA B O 1
ATOM 5283 N N . TYR B 1 277 ? 4.695 44.125 23.406 1 95.94 277 TYR B N 1
ATOM 5284 C CA . TYR B 1 277 ? 4.602 42.688 23.156 1 95.94 277 TYR B CA 1
ATOM 5285 C C . TYR B 1 277 ? 3.607 42.031 24.109 1 95.94 277 TYR B C 1
ATOM 5287 O O . TYR B 1 277 ? 2.746 41.25 23.672 1 95.94 277 TYR B O 1
ATOM 5295 N N . GLU B 1 278 ? 3.773 42.312 25.375 1 96.06 278 GLU B N 1
ATOM 5296 C CA . GLU B 1 278 ? 2.881 41.719 26.375 1 96.06 278 GLU B CA 1
ATOM 5297 C C . GLU B 1 278 ? 1.431 42.125 26.125 1 96.06 278 GLU B C 1
ATOM 5299 O O . GLU B 1 278 ? 0.518 41.312 26.281 1 96.06 278 GLU B O 1
ATOM 5304 N N . LEU B 1 279 ? 1.251 43.344 25.719 1 96.81 279 LEU B N 1
ATOM 5305 C CA . LEU B 1 279 ? -0.084 43.812 25.359 1 96.81 279 LEU B CA 1
ATOM 5306 C C . LEU B 1 279 ? -0.622 43.062 24.156 1 96.81 279 LEU B C 1
ATOM 5308 O O . LEU B 1 279 ? -1.771 42.594 24.156 1 96.81 279 LEU B O 1
ATOM 5312 N N . ALA B 1 280 ? 0.182 42.875 23.188 1 96.94 280 ALA B N 1
ATOM 5313 C CA . ALA B 1 280 ? -0.221 42.219 21.953 1 96.94 280 ALA B CA 1
ATOM 5314 C C . ALA B 1 280 ? -0.621 40.75 22.234 1 96.94 280 ALA B C 1
ATOM 5316 O O . ALA B 1 280 ? -1.655 40.281 21.75 1 96.94 280 ALA B O 1
ATOM 5317 N N . ILE B 1 281 ? 0.21 40.062 22.984 1 95.81 281 ILE B N 1
ATOM 5318 C CA . ILE B 1 281 ? -0.032 38.656 23.281 1 95.81 281 ILE B CA 1
ATOM 5319 C C . ILE B 1 281 ? -1.364 38.5 24 1 95.81 281 ILE B C 1
ATOM 5321 O O . ILE B 1 281 ? -2.127 37.594 23.734 1 95.81 281 ILE B O 1
ATOM 5325 N N . SER B 1 282 ? -1.661 39.406 24.891 1 95.5 282 SER B N 1
ATOM 5326 C CA . SER B 1 282 ? -2.895 39.344 25.672 1 95.5 282 SER B CA 1
ATOM 5327 C C . SER B 1 282 ? -4.113 39.594 24.781 1 95.5 282 SER B C 1
ATOM 5329 O O . SER B 1 282 ? -5.234 39.25 25.156 1 95.5 282 SER B O 1
ATOM 5331 N N . ARG B 1 283 ? -3.91 40.156 23.625 1 95.69 283 ARG B N 1
ATOM 5332 C CA . ARG B 1 283 ? -4.992 40.469 22.703 1 95.69 283 ARG B CA 1
ATOM 5333 C C . ARG B 1 283 ? -5.004 39.531 21.516 1 95.69 283 ARG B C 1
ATOM 5335 O O . ARG B 1 283 ? -5.59 39.812 20.484 1 95.69 283 ARG B O 1
ATOM 5342 N N . SER B 1 284 ? -4.293 38.406 21.703 1 96.06 284 SER B N 1
ATOM 5343 C CA . SER B 1 284 ? -4.078 37.531 20.562 1 96.06 284 SER B CA 1
ATOM 5344 C C . SER B 1 284 ? -4.715 36.156 20.812 1 96.06 284 SER B C 1
ATOM 5346 O O . SER B 1 284 ? -5.023 35.812 21.953 1 96.06 284 SER B O 1
ATOM 5348 N N . MET B 1 285 ? -4.895 35.406 19.734 1 95.38 285 MET B N 1
ATOM 5349 C CA . MET B 1 285 ? -5.383 34.031 19.781 1 95.38 285 MET B CA 1
ATOM 5350 C C . MET B 1 285 ? -4.637 33.156 18.781 1 95.38 285 MET B C 1
ATOM 5352 O O . MET B 1 285 ? -4.312 33.594 17.688 1 95.38 285 MET B O 1
ATOM 5356 N N . LEU B 1 286 ? -4.414 31.969 19.266 1 94.19 286 LEU B N 1
ATOM 5357 C CA . LEU B 1 286 ? -3.738 30.969 18.453 1 94.19 286 LEU B CA 1
ATOM 5358 C C . LEU B 1 286 ? -4.648 29.766 18.203 1 94.19 286 LEU B C 1
ATOM 5360 O O . LEU B 1 286 ? -5.188 29.188 19.141 1 94.19 286 LEU B O 1
ATOM 5364 N N . ILE B 1 287 ? -4.805 29.5 16.922 1 95.19 287 ILE B N 1
ATOM 5365 C CA . ILE B 1 287 ? -5.457 28.25 16.531 1 95.19 287 ILE B CA 1
ATOM 5366 C C . ILE B 1 287 ? -4.418 27.281 15.984 1 95.19 287 ILE B C 1
ATOM 5368 O O . ILE B 1 287 ? -3.773 27.547 14.969 1 95.19 287 ILE B O 1
ATOM 5372 N N . THR B 1 288 ? -4.254 26.234 16.656 1 92.62 288 THR B N 1
ATOM 5373 C CA . THR B 1 288 ? -3.393 25.172 16.141 1 92.62 288 THR B CA 1
ATOM 5374 C C . THR B 1 288 ? -4.199 24.172 15.328 1 92.62 288 THR B C 1
ATOM 5376 O O . THR B 1 288 ? -5.277 23.75 15.75 1 92.62 288 THR B O 1
ATOM 5379 N N . VAL B 1 289 ? -3.648 23.875 14.18 1 92.62 289 VAL B N 1
ATOM 5380 C CA . VAL B 1 289 ? -4.348 22.969 13.281 1 92.62 289 VAL B CA 1
ATOM 5381 C C . VAL B 1 289 ? -3.582 21.656 13.18 1 92.62 289 VAL B C 1
ATOM 5383 O O . VAL B 1 289 ? -2.498 21.594 12.594 1 92.62 289 VAL B O 1
ATOM 5386 N N . ASP B 1 290 ? -4.152 20.656 13.766 1 88.31 290 ASP B N 1
ATOM 5387 C CA . ASP B 1 290 ? -3.635 19.297 13.75 1 88.31 290 ASP B CA 1
ATOM 5388 C C . ASP B 1 290 ? -4.754 18.281 13.492 1 88.31 290 ASP B C 1
ATOM 5390 O O . ASP B 1 290 ? -5.766 18.281 14.195 1 88.31 290 ASP B O 1
ATOM 5394 N N . GLN B 1 291 ? -4.535 17.438 12.531 1 87.69 291 GLN B N 1
ATOM 5395 C CA . GLN B 1 291 ? -5.621 16.516 12.18 1 87.69 291 GLN B CA 1
ATOM 5396 C C . GLN B 1 291 ? -5.918 15.555 13.32 1 87.69 291 GLN B C 1
ATOM 5398 O O . GLN B 1 291 ? -5.027 15.219 14.109 1 87.69 291 GLN B O 1
ATOM 5403 N N . THR B 1 292 ? -7.121 15.172 13.359 1 89.19 292 THR B N 1
ATOM 5404 C CA . THR B 1 292 ? -7.559 14.242 14.391 1 89.19 292 THR B CA 1
ATOM 5405 C C . THR B 1 292 ? -8.125 12.969 13.766 1 89.19 292 THR B C 1
ATOM 5407 O O . THR B 1 292 ? -8.406 12.938 12.562 1 89.19 292 THR B O 1
ATOM 5410 N N . HIS B 1 293 ? -8.297 11.953 14.617 1 89.5 293 HIS B N 1
ATOM 5411 C CA . HIS B 1 293 ? -8.844 10.688 14.156 1 89.5 293 HIS B CA 1
ATOM 5412 C C . HIS B 1 293 ? -10.367 10.711 14.148 1 89.5 293 HIS B C 1
ATOM 5414 O O . HIS B 1 293 ? -10.984 11.203 15.102 1 89.5 293 HIS B O 1
ATOM 5420 N N . ALA B 1 294 ? -10.898 10.188 13.094 1 93.31 294 ALA B N 1
ATOM 5421 C CA . ALA B 1 294 ? -12.32 9.875 13.094 1 93.31 294 ALA B CA 1
ATOM 5422 C C . ALA B 1 294 ? -12.602 8.547 13.781 1 93.31 294 ALA B C 1
ATOM 5424 O O . ALA B 1 294 ? -11.688 7.738 13.977 1 93.31 294 ALA B O 1
ATOM 5425 N N . VAL B 1 295 ? -13.852 8.422 14.133 1 91.94 295 VAL B N 1
ATOM 5426 C CA . VAL B 1 295 ? -14.227 7.133 14.703 1 91.94 295 VAL B CA 1
ATOM 5427 C C . VAL B 1 295 ? -13.969 6.02 13.688 1 91.94 295 VAL B C 1
ATOM 5429 O O . VAL B 1 295 ? -14.336 6.141 12.516 1 91.94 295 VAL B O 1
ATOM 5432 N N . HIS B 1 296 ? -13.289 5.035 14.125 1 90.81 296 HIS B N 1
ATOM 5433 C CA . HIS B 1 296 ? -12.992 3.902 13.258 1 90.81 296 HIS B CA 1
ATOM 5434 C C . HIS B 1 296 ? -14.203 2.982 13.117 1 90.81 296 HIS B C 1
ATOM 5436 O O . HIS B 1 296 ? -14.812 2.594 14.117 1 90.81 296 HIS B O 1
ATOM 5442 N N . PRO B 1 297 ? -14.547 2.596 11.938 1 90.31 297 PRO B N 1
ATOM 5443 C CA . PRO B 1 297 ? -15.75 1.776 11.766 1 90.31 297 PRO B CA 1
ATOM 5444 C C . PRO B 1 297 ? -15.609 0.388 12.391 1 90.31 297 PRO B C 1
ATOM 5446 O O . PRO B 1 297 ? -16.594 -0.181 12.867 1 90.31 297 PRO B O 1
ATOM 5449 N N . ASN B 1 298 ? -14.414 -0.153 12.398 1 86.12 298 ASN B N 1
ATOM 5450 C CA . ASN B 1 298 ? -14.211 -1.514 12.891 1 86.12 298 ASN B CA 1
ATOM 5451 C C . ASN B 1 298 ? -13.805 -1.528 14.359 1 86.12 298 ASN B C 1
ATOM 5453 O O . ASN B 1 298 ? -13.805 -2.582 14.992 1 86.12 298 ASN B O 1
ATOM 5457 N N . PHE B 1 299 ? -13.484 -0.373 14.906 1 84.25 299 PHE B N 1
ATOM 5458 C CA . PHE B 1 299 ? -13.07 -0.262 16.297 1 84.25 299 PHE B CA 1
ATOM 5459 C C . PHE B 1 299 ? -13.719 0.948 16.969 1 84.25 299 PHE B C 1
ATOM 5461 O O . PHE B 1 299 ? -13.031 1.771 17.578 1 84.25 299 PHE B O 1
ATOM 5468 N N . PRO B 1 300 ? -14.984 0.999 16.938 1 85.12 300 PRO B N 1
ATOM 5469 C CA . PRO B 1 300 ? -15.648 2.17 17.516 1 85.12 300 PRO B CA 1
ATOM 5470 C C . PRO B 1 300 ? -15.445 2.271 19.031 1 85.12 300 PRO B C 1
ATOM 5472 O O . PRO B 1 300 ? -15.484 3.371 19.594 1 85.12 300 PRO B O 1
ATOM 5475 N N . ASP B 1 301 ? -15.117 1.153 19.656 1 82.25 301 ASP B N 1
ATOM 5476 C CA . ASP B 1 301 ? -15.008 1.091 21.109 1 82.25 301 ASP B CA 1
ATOM 5477 C C . ASP B 1 301 ? -13.711 1.739 21.594 1 82.25 301 ASP B C 1
ATOM 5479 O O . ASP B 1 301 ? -13.547 2.01 22.781 1 82.25 301 ASP B O 1
ATOM 5483 N N . LYS B 1 302 ? -12.859 2.02 20.719 1 82.19 302 LYS B N 1
ATOM 5484 C CA . LYS B 1 302 ? -11.602 2.66 21.094 1 82.19 302 LYS B CA 1
ATOM 5485 C C . LYS B 1 302 ? -11.766 4.176 21.203 1 82.19 302 LYS B C 1
ATOM 5487 O O . LYS B 1 302 ? -10.844 4.875 21.609 1 82.19 302 LYS B O 1
ATOM 5492 N N . HIS B 1 303 ? -12.93 4.625 20.906 1 85.38 303 HIS B N 1
ATOM 5493 C CA . HIS B 1 303 ? -13.234 6.051 20.938 1 85.38 303 HIS B CA 1
ATOM 5494 C C . HIS B 1 303 ? -14.258 6.359 22.031 1 85.38 303 HIS B C 1
ATOM 5496 O O . HIS B 1 303 ? -15.102 5.52 22.359 1 85.38 303 HIS B O 1
ATOM 5502 N N . GLU B 1 304 ? -14.148 7.543 22.594 1 84.69 304 GLU B N 1
ATOM 5503 C CA . GLU B 1 304 ? -15.117 7.961 23.594 1 84.69 304 GLU B CA 1
ATOM 5504 C C . GLU B 1 304 ? -16.531 7.992 23.031 1 84.69 304 GLU B C 1
ATOM 5506 O O . GLU B 1 304 ? -16.781 8.656 22.016 1 84.69 304 GLU B O 1
ATOM 5511 N N . VAL B 1 305 ? -17.438 7.43 23.688 1 83.88 305 VAL B N 1
ATOM 5512 C CA . VAL B 1 305 ? -18.75 7.055 23.172 1 83.88 305 VAL B CA 1
ATOM 5513 C C . VAL B 1 305 ? -19.547 8.312 22.828 1 83.88 305 VAL B C 1
ATOM 5515 O O . VAL B 1 305 ? -20.25 8.352 21.812 1 83.88 305 VAL B O 1
ATOM 5518 N N . ASN B 1 306 ? -19.484 9.336 23.562 1 86.56 306 ASN B N 1
ATOM 5519 C CA . ASN B 1 306 ? -20.359 10.492 23.359 1 86.56 306 ASN B CA 1
ATOM 5520 C C . ASN B 1 306 ? -19.656 11.578 22.531 1 86.56 306 ASN B C 1
ATOM 5522 O O . ASN B 1 306 ? -20.266 12.609 22.25 1 86.56 306 ASN B O 1
ATOM 5526 N N . HIS B 1 307 ? -18.5 11.297 22.156 1 89.88 307 HIS B N 1
ATOM 5527 C CA . HIS B 1 307 ? -17.75 12.297 21.391 1 89.88 307 HIS B CA 1
ATOM 5528 C C . HIS B 1 307 ? -17.078 11.664 20.172 1 89.88 307 HIS B C 1
ATOM 5530 O O . HIS B 1 307 ? -15.898 11.914 19.906 1 89.88 307 HIS B O 1
ATOM 5536 N N . HIS B 1 308 ? -17.844 10.828 19.562 1 90.75 308 HIS B N 1
ATOM 5537 C CA . HIS B 1 308 ? -17.391 10.258 18.297 1 90.75 308 HIS B CA 1
ATOM 5538 C C . HIS B 1 308 ? -17.219 11.328 17.234 1 90.75 308 HIS B C 1
ATOM 5540 O O . HIS B 1 308 ? -18.172 12.039 16.906 1 90.75 308 HIS B O 1
ATOM 5546 N N . VAL B 1 309 ? -16.078 11.445 16.75 1 93.81 309 VAL B N 1
ATOM 5547 C CA . VAL B 1 309 ? -15.812 12.359 15.641 1 93.81 309 VAL B CA 1
ATOM 5548 C C . VAL B 1 309 ? -16.203 11.695 14.32 1 93.81 309 VAL B C 1
ATOM 5550 O O . VAL B 1 309 ? -15.672 10.633 13.984 1 93.81 309 VAL B O 1
ATOM 5553 N N . LYS B 1 310 ? -17.094 12.32 13.664 1 93.94 310 LYS B N 1
ATOM 5554 C CA . LYS B 1 310 ? -17.516 11.812 12.367 1 93.94 310 LYS B CA 1
ATOM 5555 C C . LYS B 1 310 ? -16.594 12.289 11.25 1 93.94 310 LYS B C 1
ATOM 5557 O O . LYS B 1 310 ? -16.234 13.469 11.195 1 93.94 310 LYS B O 1
ATOM 5562 N N . ILE B 1 311 ? -16.281 11.438 10.328 1 93.88 311 ILE B N 1
ATOM 5563 C CA . ILE B 1 311 ? -15.344 11.773 9.266 1 93.88 311 ILE B CA 1
ATOM 5564 C C . ILE B 1 311 ? -15.938 12.844 8.367 1 93.88 311 ILE B C 1
ATOM 5566 O O . ILE B 1 311 ? -15.211 13.672 7.809 1 93.88 311 ILE B O 1
ATOM 5570 N N . ASN B 1 312 ? -17.219 12.836 8.18 1 92.5 312 ASN B N 1
ATOM 5571 C CA . ASN B 1 312 ? -17.906 13.828 7.336 1 92.5 312 ASN B CA 1
ATOM 5572 C C . ASN B 1 312 ? -18.516 14.945 8.172 1 92.5 312 ASN B C 1
ATOM 5574 O O . ASN B 1 312 ? -19.406 15.664 7.695 1 92.5 312 ASN B O 1
ATOM 5578 N N . GLY B 1 313 ? -18.078 15.086 9.414 1 93.25 313 GLY B N 1
ATOM 5579 C CA . GLY B 1 313 ? -18.734 15.984 10.344 1 93.25 313 GLY B CA 1
ATOM 5580 C C . GLY B 1 313 ? -18.125 17.375 10.375 1 93.25 313 GLY B C 1
ATOM 5581 O O . GLY B 1 313 ? -18.594 18.25 11.109 1 93.25 313 GLY B O 1
ATOM 5582 N N . GLY B 1 314 ? -17.047 17.516 9.641 1 93.75 314 GLY B N 1
ATOM 5583 C CA . GLY B 1 314 ? -16.438 18.844 9.578 1 93.75 314 GLY B CA 1
ATOM 5584 C C . GLY B 1 314 ? -15.32 19.031 10.594 1 93.75 314 GLY B C 1
ATOM 5585 O O . GLY B 1 314 ? -14.75 18.047 11.086 1 93.75 314 GLY B O 1
ATOM 5586 N N . PRO B 1 315 ? -14.961 20.281 10.844 1 96.94 315 PRO B N 1
ATOM 5587 C CA . PRO B 1 315 ? -13.852 20.594 11.75 1 96.94 315 PRO B CA 1
ATOM 5588 C C . PRO B 1 315 ? -14.094 20.078 13.172 1 96.94 315 PRO B C 1
ATOM 5590 O O . PRO B 1 315 ? -15.242 19.875 13.57 1 96.94 315 PRO B O 1
ATOM 5593 N N . VAL B 1 316 ? -12.961 19.875 13.859 1 96.25 316 VAL B N 1
ATOM 5594 C CA . VAL B 1 316 ? -12.984 19.281 15.195 1 96.25 316 VAL B CA 1
ATOM 5595 C C . VAL B 1 316 ? -12.148 20.141 16.141 1 96.25 316 VAL B C 1
ATOM 5597 O O . VAL B 1 316 ? -11.078 20.625 15.766 1 96.25 316 VAL B O 1
ATOM 5600 N N . SER B 1 317 ? -12.617 20.344 17.328 1 95.69 317 SER B N 1
ATOM 5601 C CA . SER B 1 317 ? -11.797 20.875 18.406 1 95.69 317 SER B CA 1
ATOM 5602 C C . SER B 1 317 ? -11.562 19.844 19.484 1 95.69 317 SER B C 1
ATOM 5604 O O . SER B 1 317 ? -12.469 19.094 19.844 1 95.69 317 SER B O 1
ATOM 5606 N N . SER B 1 318 ? -10.406 19.828 19.984 1 92.25 318 SER B N 1
ATOM 5607 C CA . SER B 1 318 ? -10.047 18.844 21.016 1 92.25 318 SER B CA 1
ATOM 5608 C C . SER B 1 318 ? -9.984 19.484 22.391 1 92.25 318 SER B C 1
ATOM 5610 O O . SER B 1 318 ? -9.422 20.562 22.547 1 92.25 318 SER B O 1
ATOM 5612 N N . ILE B 1 319 ? -10.555 18.781 23.281 1 89.06 319 ILE B N 1
ATOM 5613 C CA . ILE B 1 319 ? -10.531 19.188 24.688 1 89.06 319 ILE B CA 1
ATOM 5614 C C . ILE B 1 319 ? -9.953 18.062 25.547 1 89.06 319 ILE B C 1
ATOM 5616 O O . ILE B 1 319 ? -10.242 16.891 25.312 1 89.06 319 ILE B O 1
ATOM 5620 N N . GLY B 1 320 ? -9.109 18.406 26.516 1 83.62 320 GLY B N 1
ATOM 5621 C CA . GLY B 1 320 ? -8.562 17.422 27.422 1 83.62 320 GLY B CA 1
ATOM 5622 C C . GLY B 1 320 ? -7.156 17.75 27.891 1 83.62 320 GLY B C 1
ATOM 5623 O O . GLY B 1 320 ? -6.613 18.797 27.547 1 83.62 320 GLY B O 1
ATOM 5624 N N . VAL B 1 321 ? -6.68 16.781 28.656 1 80.12 321 VAL B N 1
ATOM 5625 C CA . VAL B 1 321 ? -5.312 16.938 29.141 1 80.12 321 VAL B CA 1
ATOM 5626 C C . VAL B 1 321 ? -4.336 16.859 27.969 1 80.12 321 VAL B C 1
ATOM 5628 O O . VAL B 1 321 ? -4.457 16 27.094 1 80.12 321 VAL B O 1
ATOM 5631 N N . GLY B 1 322 ? -3.547 17.891 27.859 1 80.38 322 GLY B N 1
ATOM 5632 C CA . GLY B 1 322 ? -2.549 17.875 26.797 1 80.38 322 GLY B CA 1
ATOM 5633 C C . GLY B 1 322 ? -2.883 18.828 25.672 1 80.38 322 GLY B C 1
ATOM 5634 O O . GLY B 1 322 ? -2.072 19.031 24.766 1 80.38 322 GLY B O 1
ATOM 5635 N N . PHE B 1 323 ? -4.047 19.312 25.812 1 86.62 323 PHE B N 1
ATOM 5636 C CA . PHE B 1 323 ? -4.418 20.297 24.797 1 86.62 323 PHE B CA 1
ATOM 5637 C C . PHE B 1 323 ? -4.422 21.688 25.391 1 86.62 323 PHE B C 1
ATOM 5639 O O . PHE B 1 323 ? -4.637 21.875 26.594 1 86.62 323 PHE B O 1
ATOM 5646 N N . GLY B 1 324 ? -4.242 22.672 24.516 1 88.06 324 GLY B N 1
ATOM 5647 C CA . GLY B 1 324 ? -4.254 24.078 24.938 1 88.06 324 GLY B CA 1
ATOM 5648 C C . GLY B 1 324 ? -5.641 24.688 24.906 1 88.06 324 GLY B C 1
ATOM 5649 O O . GLY B 1 324 ? -5.801 25.875 25.188 1 88.06 324 GLY B O 1
ATOM 5650 N N . THR B 1 325 ? -6.617 23.906 24.672 1 91.56 325 THR B N 1
ATOM 5651 C CA . THR B 1 325 ? -7.98 24.391 24.531 1 91.56 325 THR B CA 1
ATOM 5652 C C . THR B 1 325 ? -8.578 24.75 25.891 1 91.56 325 THR B C 1
ATOM 5654 O O . THR B 1 325 ? -8.469 23.969 26.844 1 91.56 325 THR B O 1
ATOM 5657 N N . THR B 1 326 ? -9.18 25.938 25.953 1 91.38 326 THR B N 1
ATOM 5658 C CA . THR B 1 326 ? -9.898 26.375 27.141 1 91.38 326 THR B CA 1
ATOM 5659 C C . THR B 1 326 ? -11.367 26.609 26.828 1 91.38 326 THR B C 1
ATOM 5661 O O . THR B 1 326 ? -11.773 26.594 25.656 1 91.38 326 THR B O 1
ATOM 5664 N N . ALA B 1 327 ? -12.109 26.891 27.953 1 92.62 327 ALA B N 1
ATOM 5665 C CA . ALA B 1 327 ? -13.523 27.188 27.766 1 92.62 327 ALA B CA 1
ATOM 5666 C C . ALA B 1 327 ? -13.719 28.453 26.938 1 92.62 327 ALA B C 1
ATOM 5668 O O . ALA B 1 327 ? -14.633 28.516 26.109 1 92.62 327 ALA B O 1
ATOM 5669 N N . THR B 1 328 ? -12.898 29.359 27.125 1 93.44 328 THR B N 1
ATOM 5670 C CA . THR B 1 328 ? -13 30.609 26.391 1 93.44 328 THR B CA 1
ATOM 5671 C C . THR B 1 328 ? -12.617 30.422 24.922 1 93.44 328 THR B C 1
ATOM 5673 O O . THR B 1 328 ? -13.336 30.859 24.031 1 93.44 328 THR B O 1
ATOM 5676 N N . SER B 1 329 ? -11.531 29.781 24.734 1 94.69 329 SER B N 1
ATOM 5677 C CA . SER B 1 329 ? -11.039 29.656 23.375 1 94.69 329 SER B CA 1
ATOM 5678 C C . SER B 1 329 ? -11.977 28.812 22.516 1 94.69 329 SER B C 1
ATOM 5680 O O . SER B 1 329 ? -12.172 29.109 21.344 1 94.69 329 SER B O 1
ATOM 5682 N N . ILE B 1 330 ? -12.516 27.812 23.031 1 94.62 330 ILE B N 1
ATOM 5683 C CA . ILE B 1 330 ? -13.422 26.984 22.25 1 94.62 330 ILE B CA 1
ATOM 5684 C C . ILE B 1 330 ? -14.719 27.75 21.969 1 94.62 330 ILE B C 1
ATOM 5686 O O . ILE B 1 330 ? -15.336 27.562 20.922 1 94.62 330 ILE B O 1
ATOM 5690 N N . ALA B 1 331 ? -15.18 28.594 22.922 1 95.38 331 ALA B N 1
ATOM 5691 C CA . ALA B 1 331 ? -16.344 29.422 22.688 1 95.38 331 ALA B CA 1
ATOM 5692 C C . ALA B 1 331 ? -16.141 30.344 21.484 1 95.38 331 ALA B C 1
ATOM 5694 O O . ALA B 1 331 ? -17.047 30.516 20.656 1 95.38 331 ALA B O 1
ATOM 5695 N N . ILE B 1 332 ? -15.039 30.828 21.422 1 95.31 332 ILE B N 1
ATOM 5696 C CA . ILE B 1 332 ? -14.703 31.672 20.281 1 95.31 332 ILE B CA 1
ATOM 5697 C C . ILE B 1 332 ? -14.719 30.859 19 1 95.31 332 ILE B C 1
ATOM 5699 O O . ILE B 1 332 ? -15.273 31.297 17.984 1 95.31 332 ILE B O 1
ATOM 5703 N N . LEU B 1 333 ? -14.133 29.703 19.047 1 96.19 333 LEU B N 1
ATOM 5704 C CA . LEU B 1 333 ? -14.102 28.859 17.859 1 96.19 333 LEU B CA 1
ATOM 5705 C C . LEU B 1 333 ? -15.508 28.484 17.422 1 96.19 333 LEU B C 1
ATOM 5707 O O . LEU B 1 333 ? -15.797 28.406 16.219 1 96.19 333 LEU B O 1
ATOM 5711 N N . LYS B 1 334 ? -16.328 28.234 18.359 1 95.81 334 LYS B N 1
ATOM 5712 C CA . LYS B 1 334 ? -17.719 27.938 18.062 1 95.81 334 LYS B CA 1
ATOM 5713 C C . LYS B 1 334 ? -18.375 29.109 17.328 1 95.81 334 LYS B C 1
ATOM 5715 O O . LYS B 1 334 ? -19.141 28.906 16.375 1 95.81 334 LYS B O 1
ATOM 5720 N N . LYS B 1 335 ? -18.156 30.25 17.781 1 96.06 335 LYS B N 1
ATOM 5721 C CA . LYS B 1 335 ? -18.688 31.438 17.125 1 96.06 335 LYS B CA 1
ATOM 5722 C C . LYS B 1 335 ? -18.172 31.562 15.695 1 96.06 335 LYS B C 1
ATOM 5724 O O . LYS B 1 335 ? -18.922 31.875 14.773 1 96.06 335 LYS B O 1
ATOM 5729 N N . LEU B 1 336 ? -16.922 31.328 15.578 1 96 336 LEU B N 1
ATOM 5730 C CA . LEU B 1 336 ? -16.312 31.391 14.258 1 96 336 LEU B CA 1
ATOM 5731 C C . LEU B 1 336 ? -16.922 30.344 13.328 1 96 336 LEU B C 1
ATOM 5733 O O . LEU B 1 336 ? -17.172 30.625 12.156 1 96 336 LEU B O 1
ATOM 5737 N N . ALA B 1 337 ? -17.109 29.172 13.805 1 96.94 337 ALA B N 1
ATOM 5738 C CA . ALA B 1 337 ? -17.734 28.109 13.016 1 96.94 337 ALA B CA 1
ATOM 5739 C C . ALA B 1 337 ? -19.141 28.531 12.57 1 96.94 337 ALA B C 1
ATOM 5741 O O . ALA B 1 337 ? -19.516 28.297 11.422 1 96.94 337 ALA B O 1
ATOM 5742 N N . ALA B 1 338 ? -19.844 29.141 13.461 1 96.19 338 ALA B N 1
ATOM 5743 C CA . ALA B 1 338 ? -21.172 29.641 13.133 1 96.19 338 ALA B CA 1
ATOM 5744 C C . ALA B 1 338 ? -21.109 30.688 12.023 1 96.19 338 ALA B C 1
ATOM 5746 O O . ALA B 1 338 ? -21.906 30.656 11.086 1 96.19 338 ALA B O 1
ATOM 5747 N N . GLU B 1 339 ? -20.25 31.578 12.133 1 94.94 339 GLU B N 1
ATOM 5748 C CA . GLU B 1 339 ? -20.078 32.625 11.125 1 94.94 339 GLU B CA 1
ATOM 5749 C C . GLU B 1 339 ? -19.688 32 9.773 1 94.94 339 GLU B C 1
ATOM 5751 O O . GLU B 1 339 ? -20.141 32.5 8.727 1 94.94 339 GLU B O 1
ATOM 5756 N N . ALA B 1 340 ? -18.859 31.047 9.828 1 95.25 340 ALA B N 1
ATOM 5757 C CA . ALA B 1 340 ? -18.406 30.375 8.609 1 95.25 340 ALA B CA 1
ATOM 5758 C C . ALA B 1 340 ? -19.484 29.422 8.086 1 95.25 340 ALA B C 1
ATOM 5760 O O . ALA B 1 340 ? -19.328 28.844 7 1 95.25 340 ALA B O 1
ATOM 5761 N N . LYS B 1 341 ? -20.5 29.172 8.844 1 96.19 341 LYS B N 1
ATOM 5762 C CA . LYS B 1 341 ? -21.594 28.266 8.5 1 96.19 341 LYS B CA 1
ATOM 5763 C C . LYS B 1 341 ? -21.094 26.844 8.32 1 96.19 341 LYS B C 1
ATOM 5765 O O . LYS B 1 341 ? -21.438 26.188 7.324 1 96.19 341 LYS B O 1
ATOM 5770 N N . VAL B 1 342 ? -20.281 26.422 9.25 1 96.81 342 VAL B N 1
ATOM 5771 C CA . VAL B 1 342 ? -19.812 25.031 9.266 1 96.81 342 VAL B CA 1
ATOM 5772 C C . VAL B 1 342 ? -20.062 24.422 10.641 1 96.81 342 VAL B C 1
ATOM 5774 O O . VAL B 1 342 ? -20.094 25.141 11.648 1 96.81 342 VAL B O 1
ATOM 5777 N N . PRO B 1 343 ? -20.234 23.109 10.633 1 96.38 343 PRO B N 1
ATOM 5778 C CA . PRO B 1 343 ? -20.344 22.453 11.938 1 96.38 343 PRO B CA 1
ATOM 5779 C C . PRO B 1 343 ? -19.031 22.406 12.688 1 96.38 343 PRO B C 1
ATOM 5781 O O . PRO B 1 343 ? -17.969 22.641 12.109 1 96.38 343 PRO B O 1
ATOM 5784 N N . LEU B 1 344 ? -19.094 22.188 14.008 1 96.81 344 LEU B N 1
ATOM 5785 C CA . LEU B 1 344 ? -17.906 21.984 14.828 1 96.81 344 LEU B CA 1
ATOM 5786 C C . LEU B 1 344 ? -18.094 20.781 15.758 1 96.81 344 LEU B C 1
ATOM 5788 O O . LEU B 1 344 ? -19.016 20.75 16.562 1 96.81 344 LEU B O 1
ATOM 5792 N N . GLN B 1 345 ? -17.203 19.828 15.562 1 96.38 345 GLN B N 1
ATOM 5793 C CA . GLN B 1 345 ? -17.203 18.656 16.422 1 96.38 345 GLN B CA 1
ATOM 5794 C C . GLN B 1 345 ? -16.25 18.812 17.594 1 96.38 345 GLN B C 1
ATOM 5796 O O . GLN B 1 345 ? -15.328 19.641 17.547 1 96.38 345 GLN B O 1
ATOM 5801 N N . ILE B 1 346 ? -16.562 18.094 18.672 1 94.31 346 ILE B N 1
ATOM 5802 C CA . ILE B 1 346 ? -15.695 18.109 19.844 1 94.31 346 ILE B CA 1
ATOM 5803 C C . ILE B 1 346 ? -15.109 16.719 20.078 1 94.31 346 ILE B C 1
ATOM 5805 O O . ILE B 1 346 ? -15.828 15.719 20.047 1 94.31 346 ILE B O 1
ATOM 5809 N N . LEU B 1 347 ? -13.859 16.656 20.203 1 92.19 347 LEU B N 1
ATOM 5810 C CA . LEU B 1 347 ? -13.156 15.422 20.562 1 92.19 347 LEU B CA 1
ATOM 5811 C C . LEU B 1 347 ? -12.68 15.461 22 1 92.19 347 LEU B C 1
ATOM 5813 O O . LEU B 1 347 ? -12.055 16.438 22.438 1 92.19 347 LEU B O 1
ATOM 5817 N N . ILE B 1 348 ? -12.984 14.391 22.703 1 87.5 348 ILE B N 1
ATOM 5818 C CA . ILE B 1 348 ? -12.43 14.094 24.016 1 87.5 348 ILE B CA 1
ATOM 5819 C C . ILE B 1 348 ? -11.766 12.719 24 1 87.5 348 ILE B C 1
ATOM 5821 O O . ILE B 1 348 ? -12.422 11.711 23.719 1 87.5 348 ILE B O 1
ATOM 5825 N N . PRO B 1 349 ? -10.477 12.742 24.203 1 82.44 349 PRO B N 1
ATOM 5826 C CA . PRO B 1 349 ? -9.852 11.414 24.266 1 82.44 349 PRO B CA 1
ATOM 5827 C C . PRO B 1 349 ? -10.406 10.539 25.375 1 82.44 349 PRO B C 1
ATOM 5829 O O . PRO B 1 349 ? -10.922 11.062 26.375 1 82.44 349 PRO B O 1
ATOM 5832 N N . ARG B 1 350 ? -10.164 9.273 25.156 1 79.12 350 ARG B N 1
ATOM 5833 C CA . ARG B 1 350 ? -10.531 8.375 26.25 1 79.12 350 ARG B CA 1
ATOM 5834 C C . ARG B 1 350 ? -9.68 8.625 27.484 1 79.12 350 ARG B C 1
ATOM 5836 O O . ARG B 1 350 ? -8.492 8.93 27.359 1 79.12 350 ARG B O 1
ATOM 5843 N N . ASN B 1 351 ? -10.242 8.359 28.609 1 75.88 351 ASN B N 1
ATOM 5844 C CA . ASN B 1 351 ? -9.602 8.688 29.875 1 75.88 351 ASN B CA 1
ATOM 5845 C C . ASN B 1 351 ? -8.32 7.891 30.078 1 75.88 351 ASN B C 1
ATOM 5847 O O . ASN B 1 351 ? -7.41 8.336 30.781 1 75.88 351 ASN B O 1
ATOM 5851 N N . ASN B 1 352 ? -8.312 6.711 29.422 1 71.38 352 ASN B N 1
ATOM 5852 C CA . ASN B 1 352 ? -7.168 5.844 29.688 1 71.38 352 ASN B CA 1
ATOM 5853 C C . ASN B 1 352 ? -6.113 5.957 28.578 1 71.38 352 ASN B C 1
ATOM 5855 O O . ASN B 1 352 ? -5.098 5.262 28.609 1 71.38 352 ASN B O 1
ATOM 5859 N N . LEU B 1 353 ? -6.453 6.715 27.625 1 67 353 LEU B N 1
ATOM 5860 C CA . LEU B 1 353 ? -5.484 6.867 26.547 1 67 353 LEU B CA 1
ATOM 5861 C C . LEU B 1 353 ? -4.715 8.18 26.688 1 67 353 LEU B C 1
ATOM 5863 O O . LEU B 1 353 ? -5.309 9.227 26.953 1 67 353 LEU B O 1
ATOM 5867 N N . GLY B 1 354 ? -3.436 8.031 26.875 1 62.81 354 GLY B N 1
ATOM 5868 C CA . GLY B 1 354 ? -2.594 9.219 26.906 1 62.81 354 GLY B CA 1
ATOM 5869 C C . GLY B 1 354 ? -2.549 9.961 25.578 1 62.81 354 GLY B C 1
ATOM 5870 O O . GLY B 1 354 ? -2.748 9.359 24.516 1 62.81 354 GLY B O 1
ATOM 5871 N N . VAL B 1 355 ? -2.77 11.289 25.719 1 65.44 355 VAL B N 1
ATOM 5872 C CA . VAL B 1 355 ? -2.553 12.125 24.547 1 65.44 355 VAL B CA 1
ATOM 5873 C C . VAL B 1 355 ? -1.106 12.617 24.516 1 65.44 355 VAL B C 1
ATOM 5875 O O . VAL B 1 355 ? -0.559 13 25.547 1 65.44 355 VAL B O 1
ATOM 5878 N N . GLY B 1 356 ? -0.385 12.133 23.562 1 61.78 356 GLY B N 1
ATOM 5879 C CA . GLY B 1 356 ? 0.971 12.648 23.453 1 61.78 356 GLY B CA 1
ATOM 5880 C C . GLY B 1 356 ? 1.033 14.164 23.469 1 61.78 356 GLY B C 1
ATOM 5881 O O . GLY B 1 356 ? 0.005 14.836 23.594 1 61.78 356 GLY B O 1
ATOM 5882 N N . GLY B 1 357 ? 2.248 14.758 23.578 1 65.94 357 GLY B N 1
ATOM 5883 C CA . GLY B 1 357 ? 2.465 16.188 23.438 1 65.94 357 GLY B CA 1
ATOM 5884 C C . GLY B 1 357 ? 1.883 16.766 22.156 1 65.94 357 GLY B C 1
ATOM 5885 O O . GLY B 1 357 ? 1.961 16.141 21.109 1 65.94 357 GLY B O 1
ATOM 5886 N N . THR B 1 358 ? 1.037 17.844 22.438 1 75.94 358 THR B N 1
ATOM 5887 C CA . THR B 1 358 ? 0.409 18.469 21.281 1 75.94 358 THR B CA 1
ATOM 5888 C C . THR B 1 358 ? 1.041 19.844 21 1 75.94 358 THR B C 1
ATOM 5890 O O . THR B 1 358 ? 1.575 20.484 21.906 1 75.94 358 THR B O 1
ATOM 5893 N N . MET B 1 359 ? 0.978 20.203 19.828 1 79.69 359 MET B N 1
ATOM 5894 C CA . MET B 1 359 ? 1.428 21.531 19.406 1 79.69 359 MET B CA 1
ATOM 5895 C C . MET B 1 359 ? 0.695 22.625 20.172 1 79.69 359 MET B C 1
ATOM 5897 O O . MET B 1 359 ? 1.298 23.625 20.547 1 79.69 359 MET B O 1
ATOM 5901 N N . SER B 1 360 ? -0.509 22.438 20.438 1 83.31 360 SER B N 1
ATOM 5902 C CA . SER B 1 360 ? -1.318 23.453 21.094 1 83.31 360 SER B CA 1
ATOM 5903 C C . SER B 1 360 ? -0.844 23.703 22.531 1 83.31 360 SER B C 1
ATOM 5905 O O . SER B 1 360 ? -0.688 24.859 22.938 1 83.31 360 SER B O 1
ATOM 5907 N N . ALA B 1 361 ? -0.556 22.625 23.203 1 81.56 361 ALA B N 1
ATOM 5908 C CA . ALA B 1 361 ? -0.093 22.766 24.578 1 81.56 361 ALA B CA 1
ATOM 5909 C C . ALA B 1 361 ? 1.28 23.438 24.625 1 81.56 361 ALA B C 1
ATOM 5911 O O . ALA B 1 361 ? 1.511 24.344 25.438 1 81.56 361 ALA B O 1
ATOM 5912 N N . ALA B 1 362 ? 2.092 23.016 23.766 1 81.06 362 ALA B N 1
ATOM 5913 C CA . ALA B 1 362 ? 3.449 23.562 23.734 1 81.06 362 ALA B CA 1
ATOM 5914 C C . ALA B 1 362 ? 3.436 25.047 23.406 1 81.06 362 ALA B C 1
ATOM 5916 O O . ALA B 1 362 ? 4.129 25.844 24.062 1 81.06 362 ALA B O 1
ATOM 5917 N N . MET B 1 363 ? 2.664 25.391 22.531 1 84.56 363 MET B N 1
ATOM 5918 C CA . MET B 1 363 ? 2.639 26.781 22.094 1 84.56 363 MET B CA 1
ATOM 5919 C C . MET B 1 363 ? 1.904 27.656 23.094 1 84.56 363 MET B C 1
ATOM 5921 O O . MET B 1 363 ? 2.299 28.797 23.344 1 84.56 363 MET B O 1
ATOM 5925 N N . ALA B 1 364 ? 0.855 27.125 23.641 1 84.56 364 ALA B N 1
ATOM 5926 C CA . ALA B 1 364 ? 0.139 27.859 24.688 1 84.56 364 ALA B CA 1
ATOM 5927 C C . ALA B 1 364 ? 1.06 28.188 25.859 1 84.56 364 ALA B C 1
ATOM 5929 O O . ALA B 1 364 ? 1.079 29.328 26.344 1 84.56 364 ALA B O 1
ATOM 5930 N N . HIS B 1 365 ? 1.809 27.219 26.234 1 82.75 365 HIS B N 1
ATOM 5931 C CA . HIS B 1 365 ? 2.734 27.391 27.344 1 82.75 365 HIS B CA 1
ATOM 5932 C C . HIS B 1 365 ? 3.873 28.328 26.984 1 82.75 365 HIS B C 1
ATOM 5934 O O . HIS B 1 365 ? 4.227 29.219 27.781 1 82.75 365 HIS B O 1
ATOM 5940 N N . GLY B 1 366 ? 4.375 28.188 25.938 1 84.56 366 GLY B N 1
ATOM 5941 C CA . GLY B 1 366 ? 5.551 28.938 25.531 1 84.56 366 GLY B CA 1
ATOM 5942 C C . GLY B 1 366 ? 5.254 30.406 25.281 1 84.56 366 GLY B C 1
ATOM 5943 O O . GLY B 1 366 ? 6.078 31.266 25.594 1 84.56 366 GLY B O 1
ATOM 5944 N N . LEU B 1 367 ? 4.105 30.688 24.766 1 88.69 367 LEU B N 1
ATOM 5945 C CA . LEU B 1 367 ? 3.783 32.062 24.359 1 88.69 367 LEU B CA 1
ATOM 5946 C C . LEU B 1 367 ? 2.85 32.719 25.359 1 88.69 367 LEU B C 1
ATOM 5948 O O . LEU B 1 367 ? 2.711 33.938 25.375 1 88.69 367 LEU B O 1
ATOM 5952 N N . GLY B 1 368 ? 2.207 31.922 26.203 1 90.5 368 GLY B N 1
ATOM 5953 C CA . GLY B 1 368 ? 1.193 32.5 27.078 1 90.5 368 GLY B CA 1
ATOM 5954 C C . GLY B 1 368 ? 0.026 33.094 26.328 1 90.5 368 GLY B C 1
ATOM 5955 O O . GLY B 1 368 ? -0.438 34.188 26.672 1 90.5 368 GLY B O 1
ATOM 5956 N N . ILE B 1 369 ? -0.393 32.5 25.359 1 92.62 369 ILE B N 1
ATOM 5957 C CA . ILE B 1 369 ? -1.403 33.031 24.453 1 92.62 369 ILE B CA 1
ATOM 5958 C C . ILE B 1 369 ? -2.664 32.188 24.531 1 92.62 369 ILE B C 1
ATOM 5960 O O . ILE B 1 369 ? -2.59 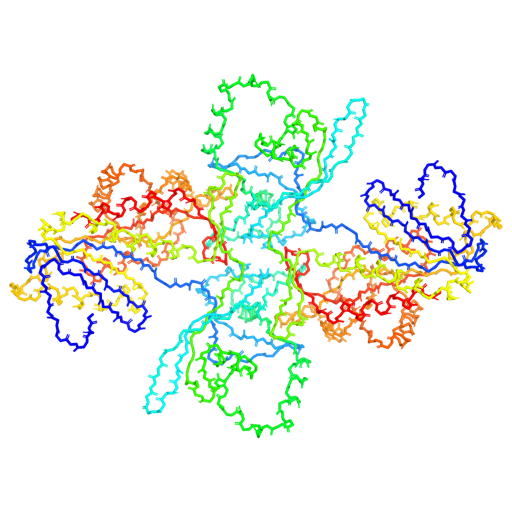30.969 24.797 1 92.62 369 ILE B O 1
ATOM 5964 N N . LEU B 1 370 ? -3.879 32.812 24.422 1 94.25 370 LEU B N 1
ATOM 5965 C CA . LEU B 1 370 ? -5.113 32.062 24.297 1 94.25 370 LEU B CA 1
ATOM 5966 C C . LEU B 1 370 ? -5.051 31.094 23.109 1 94.25 370 LEU B C 1
ATOM 5968 O O . LEU B 1 370 ? -4.82 31.516 21.969 1 94.25 370 LEU B O 1
ATOM 5972 N N . THR B 1 371 ? -5.223 29.797 23.406 1 93.69 371 THR B N 1
ATOM 5973 C CA . THR B 1 371 ? -4.98 28.797 22.375 1 93.69 371 THR B CA 1
ATOM 5974 C C . THR B 1 371 ? -6.156 27.828 22.281 1 93.69 371 THR B C 1
ATOM 5976 O O . THR B 1 371 ? -6.762 27.469 23.297 1 93.69 371 THR B O 1
ATOM 5979 N N . VAL B 1 372 ? -6.477 27.469 21.062 1 94.69 372 VAL B N 1
ATOM 5980 C CA . VAL B 1 372 ? -7.453 26.406 20.828 1 94.69 372 VAL B CA 1
ATOM 5981 C C . VAL B 1 372 ? -6.895 25.391 19.844 1 94.69 372 VAL B C 1
ATOM 5983 O O . VAL B 1 372 ? -6.23 25.75 18.875 1 94.69 372 VAL B O 1
ATOM 5986 N N . ASP B 1 373 ? -7.125 24.156 20.156 1 93.88 373 ASP B N 1
ATOM 5987 C CA . ASP B 1 373 ? -6.773 23.062 19.25 1 93.88 373 ASP B CA 1
ATOM 5988 C C . ASP B 1 373 ? -7.91 22.766 18.266 1 93.88 373 ASP B C 1
ATOM 5990 O O . ASP B 1 373 ? -9.062 22.594 18.688 1 93.88 373 ASP B O 1
ATOM 5994 N N . ALA B 1 374 ? -7.48 22.766 17.016 1 93.94 374 ALA B N 1
ATOM 5995 C CA . ALA B 1 374 ? -8.508 22.531 16.016 1 93.94 374 ALA B CA 1
ATOM 5996 C C . AL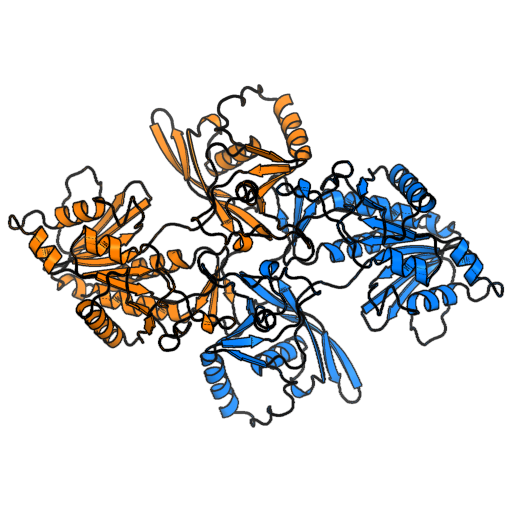A B 1 374 ? -7.984 21.625 14.898 1 93.94 374 ALA B C 1
ATOM 5998 O O . ALA B 1 374 ? -6.773 21.547 14.672 1 93.94 374 ALA B O 1
ATOM 5999 N N . SER B 1 375 ? -8.867 20.906 14.305 1 93.5 375 SER B N 1
ATOM 6000 C CA . SER B 1 375 ? -8.664 20.141 13.07 1 93.5 375 SER B CA 1
ATOM 6001 C C . SER B 1 375 ? -9.664 20.547 12 1 93.5 375 SER B C 1
ATOM 6003 O O . SER B 1 375 ? -10.852 20.734 12.289 1 93.5 375 SER B O 1
ATOM 6005 N N . GLY B 1 376 ? -9.125 20.828 10.789 1 91.31 376 GLY B N 1
ATOM 6006 C CA . GLY B 1 376 ? -10.055 21.156 9.719 1 91.31 376 GLY B CA 1
ATOM 6007 C C . GLY B 1 376 ? -10.891 19.969 9.273 1 91.31 376 GLY B C 1
ATOM 6008 O O . GLY B 1 376 ? -11.984 20.141 8.727 1 91.31 376 GLY B O 1
ATOM 6009 N N . CYS B 1 377 ? -10.375 18.875 9.359 1 92.31 377 CYS B N 1
ATOM 6010 C CA . CYS B 1 377 ? -11.055 17.625 9.055 1 92.31 377 CYS B CA 1
ATOM 6011 C C . CYS B 1 377 ? -10.43 16.469 9.812 1 92.31 377 CYS B C 1
ATOM 6013 O O . CYS B 1 377 ? -9.367 16.609 10.422 1 92.31 377 CYS B O 1
ATOM 6015 N N . SER B 1 378 ? -11.203 15.383 9.906 1 93.69 378 SER B N 1
ATOM 6016 C CA . SER B 1 378 ? -10.688 14.18 10.547 1 93.69 378 SER B CA 1
ATOM 6017 C C . SER B 1 378 ? -10.25 13.148 9.516 1 93.69 378 SER B C 1
ATOM 6019 O O . SER B 1 378 ? -10.477 13.32 8.32 1 93.69 378 SER B O 1
ATOM 6021 N N . GLU B 1 379 ? -9.523 12.18 10.016 1 93.75 379 GLU B N 1
ATOM 6022 C CA . GLU B 1 379 ? -8.984 11.188 9.094 1 93.75 379 GLU B CA 1
ATOM 6023 C C . GLU B 1 379 ? -8.953 9.797 9.742 1 93.75 379 GLU B C 1
ATOM 6025 O O . GLU B 1 379 ? -9.188 9.664 10.945 1 93.75 379 GLU B O 1
ATOM 6030 N N . LEU B 1 380 ? -8.766 8.797 8.898 1 93.38 380 LEU B N 1
ATOM 6031 C CA . LEU B 1 380 ? -8.492 7.426 9.312 1 93.38 380 LEU B CA 1
ATOM 6032 C C . LEU B 1 380 ? -7.082 7.008 8.906 1 93.38 380 LEU B C 1
ATOM 6034 O O . LEU B 1 380 ? -6.516 7.551 7.957 1 93.38 380 LEU B O 1
ATOM 6038 N N . ALA B 1 381 ? -6.531 6.062 9.68 1 90.88 381 ALA B N 1
ATOM 6039 C CA . ALA B 1 381 ? -5.207 5.512 9.398 1 90.88 381 ALA B CA 1
ATOM 6040 C C . ALA B 1 381 ? -4.133 6.59 9.492 1 90.88 381 ALA B C 1
ATOM 6042 O O . ALA B 1 381 ? -3.246 6.676 8.641 1 90.88 381 ALA B O 1
ATOM 6043 N N . MET B 1 382 ? -4.23 7.367 10.508 1 88.44 382 MET B N 1
ATOM 6044 C CA . MET B 1 382 ? -3.25 8.422 10.75 1 88.44 382 MET B CA 1
ATOM 6045 C C . MET B 1 382 ? -1.856 7.836 10.945 1 88.44 382 MET B C 1
ATOM 6047 O O . MET B 1 382 ? -1.713 6.727 11.469 1 88.44 382 MET B O 1
ATOM 6051 N N . HIS B 1 383 ? -0.808 8.539 10.547 1 83.44 383 HIS B N 1
ATOM 6052 C CA . HIS B 1 383 ? 0.599 8.188 10.711 1 83.44 383 HIS B CA 1
ATOM 6053 C C . HIS B 1 383 ? 0.953 6.941 9.914 1 83.44 383 HIS B C 1
ATOM 6055 O O . HIS B 1 383 ? 1.875 6.207 10.281 1 83.44 383 HIS B O 1
ATOM 6061 N N . SER B 1 384 ? 0.21 6.684 8.922 1 88 384 SER B N 1
ATOM 6062 C CA . SER B 1 384 ? 0.496 5.566 8.031 1 88 384 SER B CA 1
ATOM 6063 C C . SER B 1 384 ? 1.021 6.051 6.68 1 88 384 SER B C 1
ATOM 6065 O O . SER B 1 384 ? 1.049 7.254 6.414 1 88 384 SER B O 1
ATOM 6067 N N . ALA B 1 385 ? 1.49 5.074 5.875 1 89.69 385 ALA B N 1
ATOM 6068 C CA . ALA B 1 385 ? 1.964 5.406 4.531 1 89.69 385 ALA B CA 1
ATOM 6069 C C . ALA B 1 385 ? 0.829 5.945 3.668 1 89.69 385 ALA B C 1
ATOM 6071 O O . ALA B 1 385 ? 1.071 6.629 2.672 1 89.69 385 ALA B O 1
ATOM 6072 N N . ARG B 1 386 ? -0.38 5.637 4.074 1 93.12 386 ARG B N 1
ATOM 6073 C CA . ARG B 1 386 ? -1.549 6.082 3.324 1 93.12 386 ARG B CA 1
ATOM 6074 C C . ARG B 1 386 ? -2.76 6.242 4.238 1 93.12 386 ARG B C 1
ATOM 6076 O O . ARG B 1 386 ? -3.229 5.266 4.828 1 93.12 386 ARG B O 1
ATOM 6083 N N . SER B 1 387 ? -3.229 7.43 4.328 1 94 387 SER B N 1
ATOM 6084 C CA . SER B 1 387 ? -4.379 7.734 5.176 1 94 387 SER B CA 1
ATOM 6085 C C . SER B 1 387 ? -5.582 8.156 4.34 1 94 387 SER B C 1
ATOM 6087 O O . SER B 1 387 ? -5.477 8.297 3.119 1 94 387 SER B O 1
ATOM 6089 N N . LEU B 1 388 ? -6.754 8.219 5.016 1 95.31 388 LEU B N 1
ATOM 6090 C CA . LEU B 1 388 ? -8.008 8.562 4.355 1 95.31 388 LEU B CA 1
ATOM 6091 C C . LEU B 1 388 ? -8.68 9.75 5.039 1 95.31 388 LEU B C 1
ATOM 6093 O O . LEU B 1 388 ? -8.805 9.773 6.262 1 95.31 388 LEU B O 1
ATOM 6097 N N . THR B 1 389 ? -9.016 10.75 4.277 1 94.75 389 THR B N 1
ATOM 6098 C CA . THR B 1 389 ? -9.789 11.883 4.789 1 94.75 389 THR B CA 1
ATOM 6099 C C . THR B 1 389 ? -10.984 12.164 3.885 1 94.75 389 THR B C 1
ATOM 6101 O O . THR B 1 389 ? -11.102 11.594 2.799 1 94.75 389 THR B O 1
ATOM 6104 N N . TYR B 1 390 ? -11.891 12.93 4.41 1 95 390 TYR B N 1
ATOM 6105 C CA . TYR B 1 390 ? -13.117 13.281 3.699 1 95 390 TYR B CA 1
ATOM 6106 C C . TYR B 1 390 ? -12.922 14.531 2.855 1 95 390 TYR B C 1
ATOM 6108 O O . TYR B 1 390 ? -12.477 15.57 3.363 1 95 390 TYR B O 1
ATOM 6116 N N . SER B 1 391 ? -13.266 14.516 1.564 1 93.62 391 SER B N 1
ATOM 6117 C CA . SER B 1 391 ? -12.984 15.594 0.627 1 93.62 391 SER B CA 1
ATOM 6118 C C . SER B 1 391 ? -13.711 16.875 1.031 1 93.62 391 SER B C 1
ATOM 6120 O O . SER B 1 391 ? -13.117 17.953 1.024 1 93.62 391 SER B O 1
ATOM 6122 N N . TYR B 1 392 ? -14.945 16.797 1.415 1 92.56 392 TYR B N 1
ATOM 6123 C CA . TYR B 1 392 ? -15.711 17.984 1.771 1 92.56 392 TYR B CA 1
ATOM 6124 C C . TYR B 1 392 ? -15.242 18.562 3.102 1 92.56 392 TYR B C 1
ATOM 6126 O O . TYR B 1 392 ? -15.445 19.734 3.383 1 92.56 392 TYR B O 1
ATOM 6134 N N . GLY B 1 393 ? -14.695 17.703 3.896 1 92.12 393 GLY B N 1
ATOM 6135 C CA . GLY B 1 393 ? -14.109 18.188 5.137 1 92.12 393 GLY B CA 1
ATOM 6136 C C . GLY B 1 393 ? -13.031 19.234 4.914 1 92.12 393 GLY B C 1
ATOM 6137 O O . GLY B 1 393 ? -12.93 20.203 5.668 1 92.12 393 GLY B O 1
ATOM 6138 N N . VAL B 1 394 ? -12.297 19.047 3.893 1 93.56 394 VAL B N 1
ATOM 6139 C CA . VAL B 1 394 ? -11.227 19.969 3.557 1 93.56 394 VAL B CA 1
ATOM 6140 C C . VAL B 1 394 ? -11.82 21.328 3.199 1 93.56 394 VAL B C 1
ATOM 6142 O O . VAL B 1 394 ? -11.328 22.375 3.652 1 93.56 394 VAL B O 1
ATOM 6145 N N . ILE B 1 395 ? -12.875 21.344 2.496 1 93.81 395 ILE B N 1
ATOM 6146 C CA . ILE B 1 395 ? -13.539 22.562 2.08 1 93.81 395 ILE B CA 1
ATOM 6147 C C . ILE B 1 395 ? -14.078 23.297 3.305 1 93.81 395 ILE B C 1
ATOM 6149 O O . ILE B 1 395 ? -13.906 24.516 3.434 1 93.81 395 ILE B O 1
ATOM 6153 N N . MET B 1 396 ? -14.656 22.562 4.191 1 95.25 396 MET B N 1
ATOM 6154 C CA . MET B 1 396 ? -15.188 23.172 5.41 1 95.25 396 MET B CA 1
ATOM 6155 C C . MET B 1 396 ? -14.062 23.734 6.27 1 95.25 396 MET B C 1
ATOM 6157 O O . MET B 1 396 ? -14.227 24.781 6.891 1 95.25 396 MET B O 1
ATOM 6161 N N . GLY B 1 397 ? -12.977 23 6.289 1 95.5 397 GLY B N 1
ATOM 6162 C CA . GLY B 1 397 ? -11.828 23.5 7.035 1 95.5 397 GLY B CA 1
ATOM 6163 C C . GLY B 1 397 ? -11.312 24.828 6.523 1 95.5 397 GLY B C 1
ATOM 6164 O O . GLY B 1 397 ? -11.023 25.734 7.309 1 95.5 397 GLY B O 1
ATOM 6165 N N . VAL B 1 398 ? -11.258 24.922 5.25 1 94.5 398 VAL B N 1
ATOM 6166 C CA . VAL B 1 398 ? -10.805 26.172 4.645 1 94.5 398 VAL B CA 1
ATOM 6167 C C . VAL B 1 398 ? -11.758 27.312 5.023 1 94.5 398 VAL B C 1
ATOM 6169 O O . VAL B 1 398 ? -11.32 28.406 5.375 1 94.5 398 VAL B O 1
ATOM 6172 N N . ARG B 1 399 ? -13 27.062 4.984 1 94.69 399 ARG B N 1
ATOM 6173 C CA . ARG B 1 399 ? -14 28.078 5.316 1 94.69 399 ARG B CA 1
ATOM 6174 C C . ARG B 1 399 ? -13.844 28.547 6.758 1 94.69 399 ARG B C 1
ATOM 6176 O O . ARG B 1 399 ? -13.828 29.75 7.027 1 94.69 399 ARG B O 1
ATOM 6183 N N . LEU B 1 400 ? -13.703 27.594 7.617 1 96.69 400 LEU B N 1
ATOM 6184 C CA . LEU B 1 400 ? -13.57 27.922 9.031 1 96.69 400 LEU B CA 1
ATOM 6185 C C . LEU B 1 400 ? -12.336 28.781 9.281 1 96.69 400 LEU B C 1
ATOM 6187 O O . LEU B 1 400 ? -12.43 29.844 9.891 1 96.69 400 LEU B O 1
ATOM 6191 N N . PHE B 1 401 ? -11.25 28.359 8.758 1 95.81 401 PHE B N 1
ATOM 6192 C CA . PHE B 1 401 ? -9.984 28.984 9.125 1 95.81 401 PHE B CA 1
ATOM 6193 C C . PHE B 1 401 ? -9.797 30.297 8.375 1 95.81 401 PHE B C 1
ATOM 6195 O O . PHE B 1 401 ? -9.07 31.188 8.828 1 95.81 401 PHE B O 1
ATOM 6202 N N . SER B 1 402 ? -10.484 30.422 7.285 1 92.19 402 SER B N 1
ATOM 6203 C CA . SER B 1 402 ? -10.453 31.703 6.598 1 92.19 402 SER B CA 1
ATOM 6204 C C . SER B 1 402 ? -11.148 32.781 7.418 1 92.19 402 SER B C 1
ATOM 6206 O O . SER B 1 402 ? -10.68 33.938 7.477 1 92.19 402 SER B O 1
ATOM 6208 N N . VAL B 1 403 ? -12.164 32.406 8.047 1 87.75 403 VAL B N 1
ATOM 6209 C CA . VAL B 1 403 ? -12.906 33.312 8.906 1 87.75 403 VAL B CA 1
ATOM 6210 C C . VAL B 1 403 ? -12.094 33.625 10.164 1 87.75 403 VAL B C 1
ATOM 6212 O O . VAL B 1 403 ? -12.102 34.75 10.672 1 87.75 403 VAL B O 1
ATOM 6215 N N . SER B 1 404 ? -11.359 32.688 10.602 1 83.69 404 SER B N 1
ATOM 6216 C CA . SER B 1 404 ? -10.602 32.844 11.844 1 83.69 404 SER B CA 1
ATOM 6217 C C . SER B 1 404 ? -9.445 33.812 11.68 1 83.69 404 SER B C 1
ATOM 6219 O O . SER B 1 404 ? -9 34.438 12.656 1 83.69 404 SER B O 1
ATOM 6221 N N . CYS B 1 405 ? -9 33.844 10.57 1 82.31 405 CYS B N 1
ATOM 6222 C CA . CYS B 1 405 ? -7.91 34.781 10.312 1 82.31 405 CYS B CA 1
ATOM 6223 C C . CYS B 1 405 ? -8.391 36.219 10.422 1 82.31 405 CYS B C 1
ATOM 6225 O O . CYS B 1 405 ? -7.574 37.156 10.445 1 82.31 405 CYS B O 1
ATOM 6227 N N . LEU B 1 406 ? -9.742 36.312 10.602 1 72.19 406 LEU B N 1
ATOM 6228 C CA . LEU B 1 406 ? -10.328 37.656 10.648 1 72.19 406 LEU B CA 1
ATOM 6229 C C . LEU B 1 406 ? -10.531 38.125 12.094 1 72.19 406 LEU B C 1
ATOM 6231 O O . LEU B 1 406 ? -11.078 39.188 12.336 1 72.19 406 LEU B O 1
ATOM 6235 N N . LEU B 1 407 ? -10.141 37.281 12.977 1 75.5 407 LEU B N 1
ATOM 6236 C CA . LEU B 1 407 ? -10.281 37.594 14.383 1 75.5 407 LEU B CA 1
ATOM 6237 C C . LEU B 1 407 ? -9.516 38.875 14.719 1 75.5 407 LEU B C 1
ATOM 6239 O O . LEU B 1 407 ? -8.477 39.156 14.117 1 75.5 407 LEU B O 1
#

Organism: Heligmosomoides polygyrus (NCBI:txid6339)